Protein 9VTK (pdb70)

Solvent-accessible surface area: 30873 Å² total; per-residue (Å²): 77,119,10,9,14,1,1,1,50,67,104,36,53,104,88,3,46,51,26,20,141,167,23,136,33,0,88,92,4,30,100,39,1,37,70,36,0,56,78,4,23,31,170,76,88,126,58,40,59,79,57,1,74,87,7,8,30,68,169,193,27,6,32,3,37,57,2,92,195,194,89,37,76,46,12,66,91,112,20,0,58,90,0,1,99,6,0,12,10,0,0,0,0,0,0,0,29,13,4,34,115,84,81,95,1,0,21,12,0,0,3,8,0,5,8,0,0,35,0,0,48,87,16,103,42,22,122,92,66,102,57,12,0,0,6,0,0,34,38,30,0,15,4,0,0,34,6,0,0,0,5,0,0,2,0,3,1,2,0,42,37,25,10,116,129,65,14,64,3,2,30,6,32,65,78,109,66,46,104,9,70,52,88,3,0,20,94,0,0,93,24,0,6,93,0,0,18,60,15,3,74,45,143,32,30,48,0,7,16,0,3,1,0,0,0,1,0,0,10,0,7,91,59,74,133,84,13,64,112,27,4,46,75,6,14,78,103,71,36,159,49,0,2,0,3,29,56,10,11,95,94,4,122,101,98,23,24,2,16,35,15,0,0,27,75,0,35,70,2,0,29,7,2,0,1,2,0,0,1,1,5,60,56,42,94,131,88,85,6,3,56,125,35,31,29,0,0,28,0,11,12,14,6,15,28,5,13,0,23,30,72,0,9,0,2,10,3,2,0,62,22,112,41,138,51,42,33,43,3,11,8,8,0,5,14,1,2,103,68,12,128,37,124,117,6,24,61,32,0,17,23,4,0,96,16,2,65,166,81,52,86,34,113,18,6,114,8,61,130,40,76,50,144,34,31,8,15,28,25,0,2,18,1,2,8,6,54,71,24,199,120,31,150,44,27,41,2,8,69,1,66,34,2,2,0,3,0,6,4,7,67,5,163,86,78,60,73,42,10,2,14,0,2,2,5,0,5,2,48,24,79,31,2,4,0,11,0,0,3,0,0,0,1,2,19,12,39,8,2,0,0,1,0,0,61,17,102,91,162,52,68,58,1,1,0,0,13,10,0,0,0,0,2,0,0,0,0,0,9,18,5,0,1,11,112,24,70,57,58,49,6,4,6,45,68,8,129,61,48,9,35,15,4,50,67,98,66,161,16,41,0,95,52,4,3,1,3,1,2,50,4,61,1,73,55,16,93,105,8,41,0,61,0,17,1,10,3,0,0,0,14,31,52,44,122,20,8,0,3,0,0,2,0,16,0,79,2,140,40,115,146,23,54,0,0,0,0,0,0,2,3,2,63,34,24,72,5,31,12,78,64,192,139,34,165,31,64,81,61,98,136,37,6,59,115,9,76,168,56,154,53,84,116,66,130,32,7,14,12,0,0,15,17,46,11,154,100,11,54,7,15,180,94,20,80,85,39,13,51,0,29,1,17,1,70,87,22,75,126,93,31,4,4,2,15,0,14,1,0,45,68,3,58,1,33,0,0,39,1,30,2,13,52,0,43,2,8,26,168,55,4,26,169,69,62,4,14,0,0,1,2,38,7,114,28,64,0,53,39,18,0,3,2,0,0,0,4,20,18,14,78,83,28,164,22,68,8,0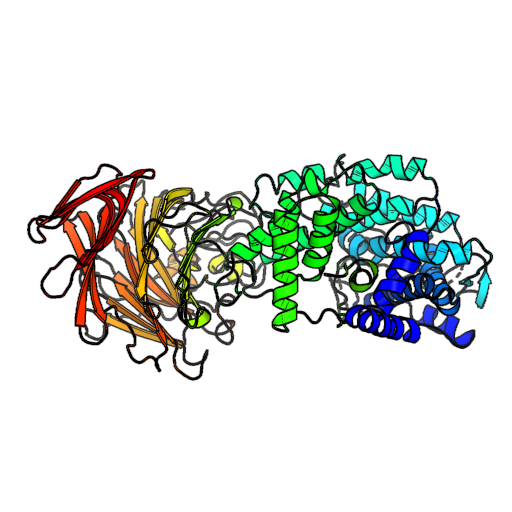,6,116,104,5,45,17,14,67,62,101,151,63,3,28,0,0,56,0,15,0,27,27,111,67,100,61,24,33,8,19,0,0,4,4,42,104,43,104,38,80,5,129,27,178,97,44,54,0,40,0,32,0,18,0,0,0,0,7,3,29,87,80,18,100,17,66,27,0,1,0,2,45,0,62,34,1,70,11,68,131,46,80,11,133,29,82,175,121,59,4,27,54,100,196,109

Foldseek 3Di:
DQFDAQLDHLVCQVVLVVCCVVDVLLVLQVVVLVVLLVVQFDDDLVVLLVLVVLAQFDPVQTAHQAFECVADPRTVPRNLVSLQSQLSSLLSLLVVCSNPVDCSSLQSNVQSLLSHLVRQVVWDFQPPLAQQAGGSHRRHNLLCLQRPLLRSLSSCRSNVVVQVVPAFYQRSNVRDTDHRDLVSLLVSLVRLLVSLQRHAAAPDCSQLSNVSSNLSSLVSHPDVVSSVVSVCCQDPDHHRHHDHPVRVLVQLVDQLEFNQADPAVRVVSLQSSLVVLLSCCVNPVPVLVCVVRVSSLSNLVSQVLQADPLRFHADFFAHAGHDQRPLVSLQSQCSSCVSNVPVVSVCQSLQCVVVCVVVVVDSLSDQDDDDSDSGHDDSSCSSSPGDDSCHDDHAQWHAHFSFLKIKGKQAFPPPRQAAIWMKMWWHFFDHRGAQAFGFMWIDHGNFTWFGQQAADDPQDQLRQAANRFHQRGQFKDKQQFQAAQDHFLRRGFHTKAWPAWAPDPPDDGLDSFKIKTKIKGWSCPGPPFIKIKIWMKMWGAPHSRATWMKIWMFMATPDPWIKMKGKIWTDADDKAKDWPRHGADWAFDLCPSCPLVPDDDDGSHDYSPRNCNQWAPKTKHDFFQTKMKMWGWHCPPDVFIKIKIKTWAGHLRWIKIKTFHQQHSSGDPPRNHPTIIMMMTMHTHGQHQPHGMIMMTMDTVVDPVGHFWDHKYFDQDPNGTFFIWTWGADPNFIKIKTWGADDDQQDWDADPVQRKIFGGGTKIWIAGPVNHTAKIWDRAHAWMDGHPDIDGADPVRIHIDGD

Nearest PDB structures (foldseek):
  8bdd-assembly1_A  TM=7.274E-01  e=4.674E-25  Bacteroides ovatus
  8uzl-assembly2_B  TM=2.406E-01  e=2.561E+00  synthetic construct
  5fp2-assembly1_A  TM=1.639E-01  e=7.142E+00  Pseudomonas aeruginosa PAO1
  3rfz-assembly3_E-2  TM=1.055E-01  e=8.330E+00  Escherichia coli

B-factor: mean 28.44, std 12.19, range [5.6, 93.35]

Structure (mmCIF, N/CA/C/O backbone):
data_9VTK
#
_entry.id   9VTK
#
_cell.length_a   48.997
_cell.length_b   126.039
_cell.length_c   69.737
_cell.angle_alpha   90.000
_cell.angle_beta   97.960
_cell.angle_gamma   90.000
#
_symmetry.space_group_name_H-M   'P 1 21 1'
#
loop_
_entity.id
_entity.type
_entity.pdbx_description
1 polymer Uly1040
2 non-polymer GLYCEROL
3 non-polymer 'FE (III) ION'
4 non-polymer 'CALCIUM ION'
5 non-polymer 'MANGANESE (II) ION'
6 non-polymer 'MAGNESIUM ION'
7 water water
#
loop_
_atom_site.group_PDB
_atom_site.id
_atom_site.type_symbol
_atom_site.label_atom_id
_atom_site.label_alt_id
_atom_site.label_comp_id
_atom_site.label_asym_id
_atom_site.label_entity_id
_atom_site.label_seq_id
_atom_site.pdbx_PDB_ins_code
_atom_site.Cartn_x
_atom_site.Cartn_y
_atom_site.Cartn_z
_atom_site.occupancy
_atom_site.B_iso_or_equiv
_atom_site.auth_seq_id
_atom_site.auth_comp_id
_atom_site.auth_asym_id
_atom_site.auth_atom_id
_atom_site.pdbx_PDB_model_num
ATOM 1 N N . VAL A 1 26 ? 7.45430 -36.53915 -1.11817 1.000 55.90030 26 VAL A N 1
ATOM 2 C CA . VAL A 1 26 ? 6.90743 -35.69402 -0.00717 1.000 56.37389 26 VAL A CA 1
ATOM 3 C C . VAL A 1 26 ? 5.37134 -35.82275 0.04505 1.000 59.96563 26 VAL A C 1
ATOM 4 O O . VAL A 1 26 ? 4.69330 -35.51691 -0.94399 1.000 56.79232 26 VAL A O 1
ATOM 17 N N . VAL A 1 27 ? 4.82175 -36.27489 1.18260 1.000 52.88585 27 VAL A N 1
ATOM 18 C CA . VAL A 1 27 ? 3.38113 -36.18557 1.39354 1.000 41.87575 27 VAL A CA 1
ATOM 19 C C . VAL A 1 27 ? 3.00540 -34.73088 1.64830 1.000 35.14019 27 VAL A C 1
ATOM 20 O O . VAL A 1 27 ? 3.74975 -33.98239 2.29367 1.000 36.24056 27 VAL A O 1
ATOM 33 N N . ARG A 1 28 ? 1.84763 -34.31903 1.14139 1.000 36.73836 28 ARG A N 1
ATOM 34 C CA . ARG A 1 28 ? 1.45060 -32.92555 1.25791 1.000 21.91136 28 ARG A CA 1
ATOM 35 C C . ARG A 1 28 ? -0.00124 -32.82394 1.69203 1.000 28.86531 28 ARG A C 1
ATOM 36 O O . ARG A 1 28 ? -0.83787 -33.64560 1.30331 1.000 32.66996 28 ARG A O 1
ATOM 57 N N . PRO A 1 29 ? -0.33275 -31.80424 2.49858 1.000 23.41926 29 PRO A N 1
ATOM 58 C CA . PRO A 1 29 ? 0.51030 -30.67668 2.90259 1.000 20.75930 29 PRO A CA 1
ATOM 59 C C . PRO A 1 29 ? 1.54167 -31.12459 3.88594 1.000 20.41408 29 PRO A C 1
ATOM 60 O O . PRO A 1 29 ? 1.38993 -32.13002 4.56971 1.000 22.37859 29 PRO A O 1
ATOM 71 N N . SER A 1 30 ? 2.62471 -30.37254 3.93371 1.000 23.17889 30 SER A N 1
ATOM 72 C CA . SER A 1 30 ? 3.71537 -30.62586 4.85959 1.000 24.40416 30 SER A CA 1
ATOM 73 C C . SER A 1 30 ? 4.21155 -29.37737 5.57392 1.000 23.62700 30 SER A C 1
ATOM 74 O O . SER A 1 30 ? 4.81702 -29.50310 6.64462 1.000 29.62486 30 SER A O 1
ATOM 82 N N . ILE A 1 31 ? 3.99940 -28.18393 5.02128 1.000 19.53272 31 ILE A N 1
ATOM 83 C CA . ILE A 1 31 ? 4.68818 -27.00223 5.51413 1.000 17.82086 31 ILE A CA 1
ATOM 84 C C . ILE A 1 31 ? 4.02147 -26.48655 6.78565 1.000 20.74702 31 ILE A C 1
ATOM 85 O O . ILE A 1 31 ? 4.64716 -26.47854 7.84134 1.000 22.72556 31 ILE A O 1
ATOM 101 N N . TRP A 1 32 ? 2.78823 -25.99874 6.68749 1.000 17.58407 32 TRP A N 1
ATOM 102 C CA . TRP A 1 32 ? 2.11636 -25.49389 7.89105 1.000 18.33117 32 TRP A CA 1
ATOM 103 C C . TRP A 1 32 ? 1.50218 -26.62058 8.71353 1.000 21.60739 32 TRP A C 1
ATOM 104 O O . TRP A 1 32 ? 1.52927 -26.57598 9.94684 1.000 23.09212 32 TRP A O 1
ATOM 125 N N . VAL A 1 33 ? 0.95482 -27.63200 8.04361 1.000 18.54556 33 VAL A N 1
ATOM 126 C CA . VAL A 1 33 ? 0.25428 -28.73870 8.67193 1.000 19.82916 33 VAL A CA 1
ATOM 127 C C . VAL A 1 33 ? 0.50669 -29.98968 7.84206 1.000 20.41817 33 VAL A C 1
ATOM 128 O O . VAL A 1 33 ? 0.99750 -29.92799 6.70644 1.000 23.79010 33 VAL A O 1
ATOM 141 N N . THR A 1 34 ? 0.19672 -31.13177 8.43025 1.000 22.91413 34 THR A N 1
ATOM 142 C CA . THR A 1 34 ? 0.21646 -32.42947 7.77601 1.000 29.69161 34 THR A CA 1
ATOM 143 C C . THR A 1 34 ? -1.16607 -33.08025 7.81168 1.000 29.14092 34 THR A C 1
ATOM 144 O O . THR A 1 34 ? -2.02625 -32.70101 8.62563 1.000 22.92813 34 THR A O 1
ATOM 155 N N . PRO A 1 35 ? -1.40568 -34.09118 6.95494 1.000 26.56740 35 PRO A N 1
ATOM 156 C CA . PRO A 1 35 ? -2.70830 -34.77431 6.97771 1.000 25.58519 35 PRO A CA 1
ATOM 157 C C . PRO A 1 35 ? -3.03666 -35.40196 8.32894 1.000 23.23575 35 PRO A C 1
ATOM 158 O O . PRO A 1 35 ? -4.21276 -35.44700 8.71757 1.000 30.48869 35 PRO A O 1
ATOM 169 N N . SER A 1 36 ? -2.02795 -35.89223 9.03742 1.000 26.47180 36 SER A N 1
ATOM 170 C CA . SER A 1 36 ? -2.23168 -36.58407 10.30192 1.000 36.30864 36 SER A CA 1
ATOM 171 C C . SER A 1 36 ? -2.65265 -35.64747 11.42928 1.000 35.61790 36 SER A C 1
ATOM 172 O O . SER A 1 36 ? -3.11649 -36.11520 12.47670 1.000 33.18936 36 SER A O 1
ATOM 180 N N . GLU A 1 37 ? -2.48967 -34.34464 11.24466 1.000 27.49248 37 GLU A N 1
ATOM 181 C CA . GLU A 1 37 ? -2.82398 -33.33041 12.23292 1.000 26.12544 37 GLU A CA 1
ATOM 182 C C . GLU A 1 37 ? -4.25150 -32.84341 12.08115 1.000 29.61678 37 GLU A C 1
ATOM 183 O O . GLU A 1 37 ? -4.74478 -32.10405 12.93852 1.000 30.25566 37 GLU A O 1
ATOM 195 N N . ARG A 1 38 ? -4.90620 -33.23337 10.99058 1.000 27.42512 38 ARG A N 1
ATOM 196 C CA . ARG A 1 38 ? -6.16989 -32.62204 10.60281 1.000 29.85942 38 ARG A CA 1
ATOM 197 C C . ARG A 1 38 ? -7.25873 -32.88666 11.63354 1.000 28.32839 38 ARG A C 1
ATOM 198 O O . ARG A 1 38 ? -8.01147 -31.97691 12.00898 1.000 28.13834 38 ARG A O 1
ATOM 219 N N . GLN A 1 39 ? -7.37657 -34.13423 12.08598 1.000 30.74455 39 GLN A N 1
ATOM 220 C CA . GLN A 1 39 ? -8.43934 -34.45981 13.03353 1.000 31.26310 39 GLN A CA 1
ATOM 221 C C . GLN A 1 39 ? -8.22347 -33.75076 14.36106 1.000 27.38849 39 GLN A C 1
ATOM 222 O O . GLN A 1 39 ? -9.19731 -33.34096 15.01240 1.000 34.10126 39 GLN A O 1
ATOM 236 N N . THR A 1 40 ? -6.95529 -33.62078 14.77935 1.000 27.98464 40 THR A N 1
ATOM 237 C CA . THR A 1 40 ? -6.59391 -32.83423 15.96203 1.000 27.99431 40 THR A CA 1
ATOM 238 C C . THR A 1 40 ? -7.10607 -31.40733 15.85943 1.000 30.75518 40 THR A C 1
ATOM 239 O O . THR A 1 40 ? -7.65805 -30.85920 16.82136 1.000 23.93890 40 THR A O 1
ATOM 250 N N . ILE A 1 41 ? -6.88387 -30.77251 14.70285 1.000 24.91014 41 ILE A N 1
ATOM 251 C CA . ILE A 1 41 ? -7.40286 -29.42912 14.47098 1.000 24.03091 41 ILE A CA 1
ATOM 252 C C . ILE A 1 41 ? -8.92260 -29.44983 14.43783 1.000 25.42908 41 ILE A C 1
ATOM 253 O O . ILE A 1 41 ? -9.58060 -28.57837 15.03015 1.000 27.34562 41 ILE A O 1
ATOM 269 N N . LEU A 1 42 ? -9.50807 -30.43582 13.73983 1.000 23.33195 42 LEU A N 1
ATOM 270 C CA . LEU A 1 42 ? -10.96051 -30.54014 13.71411 1.000 21.84604 42 LEU A CA 1
ATOM 271 C C . LEU A 1 42 ? -11.50431 -30.68858 15.13395 1.000 27.11444 42 LEU A C 1
ATOM 272 O O . LEU A 1 42 ? -12.51283 -30.06788 15.48269 1.000 26.15965 42 LEU A O 1
ATOM 288 N N . ASN A 1 43 ? -10.80526 -31.45606 15.97810 1.000 30.27439 43 ASN A N 1
ATOM 289 C CA . ASN A 1 43 ? -11.27062 -31.69101 17.34469 1.000 27.05687 43 ASN A CA 1
ATOM 290 C C . ASN A 1 43 ? -11.20095 -30.41417 18.17513 1.000 30.46429 43 ASN A C 1
ATOM 291 O O . ASN A 1 43 ? -12.09796 -30.13947 18.98719 1.000 26.17234 43 ASN A O 1
ATOM 302 N N . LYS A 1 44 ? -10.13837 -29.62624 17.98089 1.000 28.70456 44 LYS A N 1
ATOM 303 C CA . LYS A 1 44 ? -10.00855 -28.33105 18.64326 1.000 27.02517 44 LYS A CA 1
ATOM 304 C C . LYS A 1 44 ? -11.16425 -27.39872 18.28428 1.000 25.86139 44 LYS A C 1
ATOM 305 O O . LYS A 1 44 ? -11.64417 -26.64185 19.13558 1.000 25.65996 44 LYS A O 1
ATOM 324 N N . ILE A 1 45 ? -11.61979 -27.43068 17.02908 1.000 23.59523 45 ILE A N 1
ATOM 325 C CA . ILE A 1 45 ? -12.77152 -26.63216 16.62805 1.000 31.05875 45 ILE A CA 1
ATOM 326 C C . ILE A 1 45 ? -14.03567 -27.13194 17.33548 1.000 30.40038 45 ILE A C 1
ATOM 327 O O . ILE A 1 45 ? -14.86136 -26.33683 17.81106 1.000 27.64646 45 ILE A O 1
ATOM 343 N N . GLU A 1 46 ? -14.19030 -28.45103 17.44685 1.000 30.17319 46 GLU A N 1
ATOM 344 C CA . GLU A 1 46 ? -15.35272 -28.98380 18.14951 1.000 29.09529 46 GLU A CA 1
ATOM 345 C C . GLU A 1 46 ? -15.39432 -28.52578 19.59790 1.000 24.36665 46 GLU A C 1
ATOM 346 O O . GLU A 1 46 ? -16.46505 -28.15015 20.11265 1.000 29.59911 46 GLU A O 1
ATOM 358 N N . ARG A 1 47 ? -14.25693 -28.57430 20.27309 1.000 26.23077 47 ARG A N 1
ATOM 359 C CA . ARG A 1 47 ? -14.17374 -28.41521 21.71792 1.000 32.70448 47 ARG A CA 1
ATOM 360 C C . ARG A 1 47 ? -13.91647 -26.99038 22.17942 1.000 29.41100 47 ARG A C 1
ATOM 361 O O . ARG A 1 47 ? -13.90648 -26.75817 23.38235 1.000 28.70664 47 ARG A O 1
ATOM 382 N N . ASN A 1 48 ? -13.73881 -26.01940 21.27838 1.000 27.98929 48 ASN A N 1
ATOM 383 C CA . ASN A 1 48 ? -13.35502 -24.67717 21.71259 1.000 31.01721 48 ASN A CA 1
ATOM 384 C C . ASN A 1 48 ? -14.12669 -23.64214 20.92202 1.000 28.69770 48 ASN A C 1
ATOM 385 O O . ASN A 1 48 ? -14.00249 -23.59209 19.69831 1.000 27.55338 48 ASN A O 1
ATOM 396 N N . GLU A 1 49 ? -14.84215 -22.76077 21.62439 1.000 25.68836 49 GLU A N 1
ATOM 397 C CA . GLU A 1 49 ? -15.59951 -21.73509 20.92511 1.000 29.98679 49 GLU A CA 1
ATOM 398 C C . GLU A 1 49 ? -14.68777 -20.83239 20.09815 1.000 22.97300 49 GLU A C 1
ATOM 399 O O . GLU A 1 49 ? -15.04059 -20.46043 18.98145 1.000 21.01096 49 GLU A O 1
ATOM 411 N N . TRP A 1 50 ? -13.52411 -20.44905 20.64226 1.000 24.61940 50 TRP A N 1
ATOM 412 C CA . TRP A 1 50 ? -12.64990 -19.51126 19.93020 1.000 29.76077 50 TRP A CA 1
ATOM 413 C C . TRP A 1 50 ? -12.21381 -20.08532 18.58524 1.000 20.88341 50 TRP A C 1
ATOM 414 O O . TRP A 1 50 ? -12.13826 -19.35476 17.58294 1.000 19.72825 50 TRP A O 1
ATOM 435 N N . ALA A 1 51 ? -12.01904 -21.39789 18.52229 1.000 23.96803 51 ALA A N 1
ATOM 436 C CA . ALA A 1 51 ? -11.52152 -22.02123 17.30535 1.000 17.66574 51 ALA A CA 1
ATOM 437 C C . ALA A 1 51 ? -12.61079 -22.12756 16.24959 1.000 22.91700 51 ALA A C 1
ATOM 438 O O . ALA A 1 51 ? -12.35590 -21.89377 15.07243 1.000 21.50432 51 ALA A O 1
ATOM 445 N N . GLU A 1 52 ? -13.83899 -22.41719 16.67029 1.000 23.48758 52 GLU A N 1
ATOM 446 C CA . GLU A 1 52 ? -14.96180 -22.41558 15.74670 1.000 23.02123 52 GLU A CA 1
ATOM 447 C C . GLU A 1 52 ? -15.20739 -21.02665 15.17409 1.000 17.31345 52 GLU A C 1
ATOM 448 O O . GLU A 1 52 ? -15.55806 -20.88504 13.99771 1.000 22.30973 52 GLU A O 1
ATOM 460 N N . LYS A 1 53 ? -15.04980 -19.98768 15.98461 1.000 15.85724 53 LYS A N 1
ATOM 461 C CA . LYS A 1 53 ? -15.27091 -18.63491 15.49584 1.000 17.27314 53 LYS A CA 1
ATOM 462 C C . LYS A 1 53 ? -14.20222 -18.22009 14.48411 1.000 25.46462 53 LYS A C 1
ATOM 463 O O . LYS A 1 53 ? -14.50634 -17.49723 13.52521 1.000 17.49074 53 LYS A O 1
ATOM 482 N N . LEU A 1 54 ? -12.93804 -18.59601 14.72741 1.000 18.97349 54 LEU A N 1
ATOM 483 C CA . LEU A 1 54 ? -11.89261 -18.35014 13.71847 1.000 17.71586 54 LEU A CA 1
ATOM 484 C C . LEU A 1 54 ? -12.18214 -19.11233 12.42950 1.000 19.59978 54 LEU A C 1
ATOM 485 O O . LEU A 1 54 ? -12.05333 -18.56636 11.31930 1.000 18.78831 54 LEU A O 1
ATOM 501 N N . PHE A 1 55 ? -12.51088 -20.40106 12.56162 1.000 20.12333 55 PHE A N 1
ATOM 502 C CA . PHE A 1 55 ? -12.85613 -21.21584 11.40737 1.000 20.11456 55 PHE A CA 1
ATOM 503 C C . PHE A 1 55 ? -13.98877 -20.58626 10.61364 1.000 28.26189 55 PHE A C 1
ATOM 504 O O . PHE A 1 55 ? -13.95719 -20.57171 9.38576 1.000 20.39615 55 PHE A O 1
ATOM 521 N N . LEU A 1 56 ? -15.02184 -20.08443 11.29266 1.000 21.01684 56 LEU A N 1
ATOM 522 C CA . LEU A 1 56 ? -16.15110 -19.55751 10.54652 1.000 24.54578 56 LEU A CA 1
ATOM 523 C C . LEU A 1 56 ? -15.77880 -18.25932 9.84025 1.000 24.65822 56 LEU A C 1
ATOM 524 O O . LEU A 1 56 ? -16.22385 -18.02572 8.70889 1.000 23.39639 56 LEU A O 1
ATOM 540 N N . SER A 1 57 ? -14.95649 -17.40531 10.48346 1.000 22.86922 57 SER A N 1
ATOM 541 C CA . SER A 1 57 ? -14.54786 -16.15654 9.83420 1.000 21.96189 57 SER A CA 1
ATOM 542 C C . SER A 1 57 ? -13.64288 -16.43390 8.63764 1.000 22.97456 57 SER A C 1
ATOM 543 O O . SER A 1 57 ? -13.80827 -15.81997 7.56634 1.000 21.32538 57 SER A O 1
ATOM 551 N N . LEU A 1 58 ? -12.66821 -17.34206 8.80703 1.000 19.48357 58 LEU A N 1
ATOM 552 C CA . LEU A 1 58 ? -11.79307 -17.71242 7.69572 1.000 23.91519 58 LEU A CA 1
ATOM 553 C C . LEU A 1 58 ? -12.60434 -18.32309 6.56130 1.000 26.02030 58 LEU A C 1
ATOM 554 O O . LEU A 1 58 ? -12.37722 -18.02071 5.38070 1.000 20.06443 58 LEU A O 1
ATOM 570 N N . GLN A 1 59 ? -13.55291 -19.19717 6.90926 1.000 22.00529 59 GLN A N 1
ATOM 571 C CA . GLN A 1 59 ? -14.40021 -19.80939 5.89402 1.000 22.61595 59 GLN A CA 1
ATOM 572 C C . GLN A 1 59 ? -15.23678 -18.76823 5.16469 1.000 21.05598 59 GLN A C 1
ATOM 573 O O . GLN A 1 59 ? -15.55990 -18.94537 3.98818 1.000 24.24974 59 GLN A O 1
ATOM 587 N N . SER A 1 60 ? -15.64965 -17.70492 5.85518 1.000 24.53040 60 SER A N 1
ATOM 588 C CA . SER A 1 60 ? -16.45526 -16.67930 5.20012 1.000 29.79196 60 SER A CA 1
ATOM 589 C C . SER A 1 60 ? -15.63796 -15.92969 4.16009 1.000 24.29547 60 SER A C 1
ATOM 590 O O . SER A 1 60 ? -16.17574 -15.51052 3.12641 1.000 23.87951 60 SER A O 1
ATOM 598 N N . ARG A 1 61 ? -14.33094 -15.81443 4.38337 1.000 23.71703 61 ARG A N 1
ATOM 599 C CA . ARG A 1 61 ? -13.45329 -15.15935 3.41833 1.000 18.96326 61 ARG A CA 1
ATOM 600 C C . ARG A 1 61 ? -13.18010 -16.06067 2.22744 1.000 15.19905 61 ARG A C 1
ATOM 601 O O . ARG A 1 61 ? -13.19103 -15.59406 1.09369 1.000 19.82042 61 ARG A O 1
ATOM 622 N N . ALA A 1 62 ? -12.97075 -17.35476 2.48333 1.000 17.90411 62 ALA A N 1
ATOM 623 C CA . ALA A 1 62 ? -12.78806 -18.32839 1.41977 1.000 16.16074 62 ALA A CA 1
ATOM 624 C C . ALA A 1 62 ? -14.03706 -18.41516 0.54818 1.000 17.68922 62 ALA A C 1
ATOM 625 O O . ALA A 1 62 ? -13.96007 -18.46977 -0.69302 1.000 19.15219 62 ALA A O 1
ATOM 632 N N . ASP A 1 63 ? -15.19856 -18.42447 1.18387 1.000 21.01659 63 ASP A N 1
ATOM 633 C CA . ASP A 1 63 ? -16.44393 -18.56559 0.44013 1.000 20.97919 63 ASP A CA 1
ATOM 634 C C . ASP A 1 63 ? -16.65134 -17.39340 -0.50362 1.000 29.24853 63 ASP A C 1
ATOM 635 O O . ASP A 1 63 ? -17.12796 -17.57023 -1.63070 1.000 31.65406 63 ASP A O 1
ATOM 644 N N . ALA A 1 64 ? -16.30731 -16.18481 -0.06001 1.000 20.30929 64 ALA A N 1
ATOM 645 C CA . ALA A 1 64 ? -16.42014 -15.03830 -0.94923 1.000 19.65019 64 ALA A CA 1
ATOM 646 C C . ALA A 1 64 ? -15.60209 -15.18627 -2.22620 1.000 28.92737 64 ALA A C 1
ATOM 647 O O . ALA A 1 64 ? -15.89508 -14.51237 -3.22462 1.000 27.34935 64 ALA A O 1
ATOM 654 N N . ALA A 1 65 ? -14.58640 -16.03686 -2.22220 1.000 21.74798 65 ALA A N 1
ATOM 655 C CA . ALA A 1 65 ? -13.72846 -16.20098 -3.38250 1.000 26.10063 65 ALA A CA 1
ATOM 656 C C . ALA A 1 65 ? -14.13841 -17.37144 -4.25313 1.000 23.75544 65 ALA A C 1
ATOM 657 O O . ALA A 1 65 ? -13.73858 -17.42118 -5.41681 1.000 23.68115 65 ALA A O 1
ATOM 664 N N . THR A 1 66 ? -14.92387 -18.30762 -3.72582 1.000 22.60910 66 THR A N 1
ATOM 665 C CA . THR A 1 66 ? -15.30955 -19.44392 -4.54016 1.000 28.53897 66 THR A CA 1
ATOM 666 C C . THR A 1 66 ? -16.29622 -19.01692 -5.62182 1.000 28.23367 66 THR A C 1
ATOM 667 O O . THR A 1 66 ? -16.83599 -17.90521 -5.61651 1.000 25.67629 66 THR A O 1
ATOM 678 N N . SER A 1 67 ? -16.52757 -19.93222 -6.56161 1.000 23.65336 67 SER A N 1
ATOM 679 C CA . SER A 1 67 ? -17.34241 -19.66374 -7.73500 1.000 22.82976 67 SER A CA 1
ATOM 680 C C . SER A 1 67 ? -18.39951 -20.74250 -7.89887 1.000 31.02287 67 SER A C 1
ATOM 681 O O . SER A 1 67 ? -18.12684 -21.93365 -7.70449 1.000 34.60464 67 SER A O 1
ATOM 689 N N . LEU A 1 68 ? -19.61557 -20.30814 -8.24296 1.000 36.12862 68 LEU A N 1
ATOM 690 C CA . LEU A 1 68 ? -20.73987 -21.21345 -8.41911 1.000 37.95386 68 LEU A CA 1
ATOM 691 C C . LEU A 1 68 ? -20.77742 -21.79817 -9.82022 1.000 39.23883 68 LEU A C 1
ATOM 692 O O . LEU A 1 68 ? -21.14052 -22.96582 -9.99474 1.000 45.88286 68 LEU A O 1
ATOM 708 N N . THR A 1 69 ? -20.40487 -21.00127 -10.82085 1.000 38.06705 69 THR A N 1
ATOM 709 C CA . THR A 1 69 ? -20.45453 -21.40478 -12.21453 1.000 39.75590 69 THR A CA 1
ATOM 710 C C . THR A 1 69 ? -19.07705 -21.29348 -12.85777 1.000 36.27077 69 THR A C 1
ATOM 711 O O . THR A 1 69 ? -18.14260 -20.69302 -12.32448 1.000 29.29820 69 THR A O 1
ATOM 722 N N . PHE A 1 70 ? -18.97402 -21.88188 -14.04210 1.000 37.91823 70 PHE A N 1
ATOM 723 C CA . PHE A 1 70 ? -17.71132 -21.86823 -14.76998 1.000 30.73809 70 PHE A CA 1
ATOM 724 C C . PHE A 1 70 ? -17.34279 -20.46530 -15.24399 1.000 33.91885 70 PHE A C 1
ATOM 725 O O . PHE A 1 70 ? -16.15206 -20.12958 -15.30928 1.000 35.07202 70 PHE A O 1
ATOM 742 N N . GLU A 1 71 ? -18.33371 -19.63345 -15.59335 1.000 36.95352 71 GLU A N 1
ATOM 743 C CA . GLU A 1 71 ? -18.01650 -18.25539 -15.94573 1.000 35.84568 71 GLU A CA 1
ATOM 744 C C . GLU A 1 71 ? -17.50862 -17.46677 -14.74089 1.000 33.75177 71 GLU A C 1
ATOM 745 O O . GLU A 1 71 ? -16.68106 -16.55789 -14.89561 1.000 31.35292 71 GLU A O 1
ATOM 757 N N . GLU A 1 72 ? -18.02842 -17.74767 -13.54929 1.000 33.03714 72 GLU A N 1
ATOM 758 C CA . GLU A 1 72 ? -17.53746 -17.02576 -12.37649 1.000 41.26312 72 GLU A CA 1
ATOM 759 C C . GLU A 1 72 ? -16.10820 -17.43647 -12.05268 1.000 25.56576 72 GLU A C 1
ATOM 760 O O . GLU A 1 72 ? -15.29831 -16.59208 -11.64587 1.000 27.72253 72 GLU A O 1
ATOM 772 N N . ARG A 1 73 ? -15.76767 -18.71920 -12.26665 1.000 28.67420 73 ARG A N 1
ATOM 773 C CA . ARG A 1 73 ? -14.38721 -19.17859 -12.09634 1.000 24.09888 73 ARG A CA 1
ATOM 774 C C . ARG A 1 73 ? -13.39486 -18.35774 -12.90789 1.000 24.76709 73 ARG A C 1
ATOM 775 O O . ARG A 1 73 ? -12.27335 -18.09487 -12.44989 1.000 24.48962 73 ARG A O 1
ATOM 796 N N . ARG A 1 74 ? -13.73353 -18.06222 -14.17364 1.000 23.90160 74 ARG A N 1
ATOM 797 C CA . ARG A 1 74 ? -12.83698 -17.26014 -15.00454 1.000 28.57088 74 ARG A CA 1
ATOM 798 C C . ARG A 1 74 ? -12.84957 -15.80039 -14.54882 1.000 27.19828 74 ARG A C 1
ATOM 799 O O . ARG A 1 74 ? -11.82086 -15.11884 -14.60042 1.000 21.57610 74 ARG A O 1
ATOM 820 N N . GLU A 1 75 ? -13.99242 -15.32868 -14.05284 1.000 30.75157 75 GLU A N 1
ATOM 821 C CA . GLU A 1 75 ? -14.10871 -13.94852 -13.59952 1.000 27.51794 75 GLU A CA 1
ATOM 822 C C . GLU A 1 75 ? -13.09148 -13.64049 -12.51040 1.000 26.56262 75 GLU A C 1
ATOM 823 O O . GLU A 1 75 ? -12.46433 -12.57008 -12.52298 1.000 25.49242 75 GLU A O 1
ATOM 835 N N . LYS A 1 76 ? -12.92390 -14.56430 -11.55345 1.000 29.68169 76 LYS A N 1
ATOM 836 C CA . LYS A 1 76 ? -11.98755 -14.33973 -10.45355 1.000 28.54307 76 LYS A CA 1
ATOM 837 C C . LYS A 1 76 ? -10.56517 -14.14902 -10.96570 1.000 27.25586 76 LYS A C 1
ATOM 838 O O . LYS A 1 76 ? -9.79520 -13.37345 -10.39677 1.000 25.67090 76 LYS A O 1
ATOM 857 N N . LEU A 1 77 ? -10.19955 -14.86292 -12.03468 1.000 20.44194 77 LEU A N 1
ATOM 858 C CA . LEU A 1 77 ? -8.86820 -14.73325 -12.61154 1.000 20.15273 77 LEU A CA 1
ATOM 859 C C . LEU A 1 77 ? -8.72038 -13.44559 -13.40171 1.000 24.42742 77 LEU A C 1
ATOM 860 O O . LEU A 1 77 ? -7.64330 -12.86094 -13.41427 1.000 23.91952 77 LEU A O 1
ATOM 876 N N . LEU A 1 78 ? -9.78163 -12.97427 -14.04934 1.000 25.65715 78 LEU A N 1
ATOM 877 C CA . LEU A 1 78 ? -9.71970 -11.69105 -14.74479 1.000 23.37099 78 LEU A CA 1
ATOM 878 C C . LEU A 1 78 ? -9.73810 -10.52254 -13.77250 1.000 27.01445 78 LEU A C 1
ATOM 879 O O . LEU A 1 78 ? -9.51490 -9.38201 -14.19328 1.000 27.74920 78 LEU A O 1
ATOM 895 N N . ASP A 1 79 ? -10.02040 -10.78205 -12.49336 1.000 20.14935 79 ASP A N 1
ATOM 896 C CA . ASP A 1 79 ? -9.81718 -9.78648 -11.44712 1.000 29.73369 79 ASP A CA 1
ATOM 897 C C . ASP A 1 79 ? -8.33407 -9.56015 -11.11849 1.000 22.17984 79 ASP A C 1
ATOM 898 O O . ASP A 1 79 ? -8.00138 -8.54400 -10.49748 1.000 22.03203 79 ASP A O 1
ATOM 907 N N . LEU A 1 80 ? -7.45504 -10.50138 -11.46814 1.000 18.81092 80 LEU A N 1
ATOM 908 C CA . LEU A 1 80 ? -6.02010 -10.35496 -11.23886 1.000 17.08777 80 LEU A CA 1
ATOM 909 C C . LEU A 1 80 ? -5.43543 -9.35986 -12.23560 1.000 24.15970 80 LEU A C 1
ATOM 910 O O . LEU A 1 80 ? -6.04817 -9.07585 -13.26532 1.000 22.36644 80 LEU A O 1
ATOM 926 N N . PRO A 1 81 ? -4.24110 -8.80577 -11.94925 1.000 20.87706 81 PRO A N 1
ATOM 927 C CA . PRO A 1 81 ? -3.61279 -7.83301 -12.88137 1.000 24.00146 81 PRO A CA 1
ATOM 928 C C . PRO A 1 81 ? -2.91689 -8.49309 -14.07089 1.000 28.05016 81 PRO A C 1
ATOM 929 O O . PRO A 1 81 ? -1.65778 -8.46592 -14.25930 1.000 21.59173 81 PRO A O 1
ATOM 940 N N . LEU A 1 82 ? -3.74765 -9.10800 -14.91690 1.000 24.53612 82 LEU A N 1
ATOM 941 C CA . LEU A 1 82 ? -3.25095 -9.83712 -16.07061 1.000 23.49486 82 LEU A CA 1
ATOM 942 C C . LEU A 1 82 ? -2.67616 -8.89231 -17.11973 1.000 31.49589 82 LEU A C 1
ATOM 943 O O . LEU A 1 82 ? -3.16841 -7.77750 -17.31377 1.000 27.00711 82 LEU A O 1
ATOM 959 N N . VAL A 1 83 ? -1.62694 -9.35805 -17.79723 1.000 30.52722 83 VAL A N 1
ATOM 960 C CA . VAL A 1 83 ? -1.08494 -8.71525 -18.99929 1.000 29.19718 83 VAL A CA 1
ATOM 961 C C . VAL A 1 83 ? -1.18896 -9.72095 -20.14054 1.000 31.50830 83 VAL A C 1
ATOM 962 O O . VAL A 1 83 ? -0.56832 -10.78917 -20.08984 1.000 29.10735 83 VAL A O 1
ATOM 975 N N . TRP A 1 84 ? -1.93468 -9.36544 -21.17794 1.000 30.86477 84 TRP A N 1
ATOM 976 C CA . TRP A 1 84 ? -2.25867 -10.29947 -22.25029 1.000 33.62063 84 TRP A CA 1
ATOM 977 C C . TRP A 1 84 ? -1.16959 -10.44409 -23.32224 1.000 30.08098 84 TRP A C 1
ATOM 978 O O . TRP A 1 84 ? -0.21678 -9.68050 -23.35825 1.000 35.38588 84 TRP A O 1
ATOM 999 N N . GLN A 1 92 ? 1.55581 -18.35902 -24.40812 1.000 45.70091 92 GLN A N 1
ATOM 1000 C CA . GLN A 1 92 ? 0.14206 -18.00393 -24.49788 1.000 45.76760 92 GLN A CA 1
ATOM 1001 C C . GLN A 1 92 ? -0.57087 -17.62240 -23.18372 1.000 39.55106 92 GLN A C 1
ATOM 1002 O O . GLN A 1 92 ? -1.56901 -16.88851 -23.21667 1.000 29.78062 92 GLN A O 1
ATOM 1016 N N . ALA A 1 93 ? -0.10553 -18.13122 -22.04693 1.000 36.37542 93 ALA A N 1
ATOM 1017 C CA . ALA A 1 93 ? -0.64464 -17.67425 -20.76804 1.000 35.13461 93 ALA A CA 1
ATOM 1018 C C . ALA A 1 93 ? -0.31297 -16.19624 -20.56074 1.000 25.02294 93 ALA A C 1
ATOM 1019 O O . ALA A 1 93 ? 0.75106 -15.72406 -20.98241 1.000 28.79595 93 ALA A O 1
ATOM 1026 N N . PRO A 1 94 ? -1.20291 -15.43821 -19.92656 1.000 28.72307 94 PRO A N 1
ATOM 1027 C CA . PRO A 1 94 ? -0.88065 -14.04560 -19.60201 1.000 26.65236 94 PRO A CA 1
ATOM 1028 C C . PRO A 1 94 ? 0.24378 -13.99536 -18.58290 1.000 24.28869 94 PRO A C 1
ATOM 1029 O O . PRO A 1 94 ? 0.52750 -14.97221 -17.89035 1.000 21.86387 94 PRO A O 1
ATOM 1040 N N . THR A 1 95 ? 0.92520 -12.85390 -18.54011 1.000 27.55358 95 THR A N 1
ATOM 1041 C CA . THR A 1 95 ? 1.81205 -12.54624 -17.43417 1.000 25.67166 95 THR A CA 1
ATOM 1042 C C . THR A 1 95 ? 1.02132 -11.68918 -16.44463 1.000 27.19560 95 THR A C 1
ATOM 1043 O O . THR A 1 95 ? -0.17873 -11.45746 -16.62058 1.000 27.29601 95 THR A O 1
ATOM 1054 N N . LEU A 1 96 ? 1.69732 -11.24107 -15.37770 1.000 26.53748 96 LEU A N 1
ATOM 1055 C CA . LEU A 1 96 ? 1.14428 -10.27660 -14.43422 1.000 29.19877 96 LEU A CA 1
ATOM 1056 C C . LEU A 1 96 ? 1.91246 -8.95836 -14.54336 1.000 24.68371 96 LEU A C 1
ATOM 1057 O O . LEU A 1 96 ? 3.02010 -8.89873 -15.07907 1.000 27.32446 96 LEU A O 1
ATOM 1073 N N . VAL A 1 97 ? 1.27942 -7.89168 -14.06211 1.000 22.09195 97 VAL A N 1
ATOM 1074 C CA . VAL A 1 97 ? 1.92495 -6.59006 -13.97631 1.000 22.21302 97 VAL A CA 1
ATOM 1075 C C . VAL A 1 97 ? 3.23099 -6.73987 -13.21914 1.000 28.05406 97 VAL A C 1
ATOM 1076 O O . VAL A 1 97 ? 3.28182 -7.34707 -12.13837 1.000 27.38550 97 VAL A O 1
ATOM 1089 N N . THR A 1 98 ? 4.30111 -6.21175 -13.81152 1.000 25.86637 98 THR A N 1
ATOM 1090 C CA . THR A 1 98 ? 5.61750 -6.11806 -13.18462 1.000 24.88615 98 THR A CA 1
ATOM 1091 C C . THR A 1 98 ? 5.82482 -4.68910 -12.69580 1.000 21.90304 98 THR A C 1
ATOM 1092 O O . THR A 1 98 ? 5.16037 -3.75139 -13.13991 1.000 27.75961 98 THR A O 1
ATOM 1103 N N . TYR A 1 99 ? 6.73311 -4.53544 -11.74664 1.000 26.13273 99 TYR A N 1
ATOM 1104 C CA . TYR A 1 99 ? 6.88762 -3.28693 -11.00046 1.000 24.50208 99 TYR A CA 1
ATOM 1105 C C . TYR A 1 99 ? 8.32634 -2.81724 -11.17038 1.000 25.10767 99 TYR A C 1
ATOM 1106 O O . TYR A 1 99 ? 9.26348 -3.56721 -10.89156 1.000 25.31393 99 TYR A O 1
ATOM 1124 N N . THR A 1 100 ? 8.48999 -1.58500 -11.65926 1.000 30.09694 100 THR A N 1
ATOM 1125 C CA . THR A 1 100 ? 9.79215 -0.96336 -11.84400 1.000 34.59148 100 THR A CA 1
ATOM 1126 C C . THR A 1 100 ? 9.82254 0.40898 -11.17622 1.000 33.99746 100 THR A C 1
ATOM 1127 O O . THR A 1 100 ? 8.87276 1.19054 -11.29282 1.000 36.75402 100 THR A O 1
ATOM 1138 N N . LYS A 1 101 ? 10.91923 0.69326 -10.47336 1.000 36.83963 101 LYS A N 1
ATOM 1139 C CA . LYS A 1 101 ? 11.11985 1.97801 -9.79742 1.000 35.47272 101 LYS A CA 1
ATOM 1140 C C . LYS A 1 101 ? 10.03484 2.29699 -8.79554 1.000 50.59479 101 LYS A C 1
ATOM 1141 O O . LYS A 1 101 ? 10.31999 2.86170 -7.73818 1.000 57.71064 101 LYS A O 1
ATOM 1160 N N . LYS A 1 110 ? -2.47827 6.87708 -4.74943 1.000 52.03089 110 LYS A N 1
ATOM 1161 C CA . LYS A 1 110 ? -2.57123 5.95963 -5.88563 1.000 49.43981 110 LYS A CA 1
ATOM 1162 C C . LYS A 1 110 ? -1.29800 5.11554 -6.01100 1.000 44.34073 110 LYS A C 1
ATOM 1163 O O . LYS A 1 110 ? -1.12444 4.36130 -6.98002 1.000 41.14859 110 LYS A O 1
ATOM 1182 N N . LEU A 1 111 ? -0.41675 5.24118 -5.01757 1.000 41.37439 111 LEU A N 1
ATOM 1183 C CA . LEU A 1 111 ? 0.87264 4.56092 -5.00330 1.000 39.78693 111 LEU A CA 1
ATOM 1184 C C . LEU A 1 111 ? 1.01586 3.85386 -3.66663 1.000 41.18958 111 LEU A C 1
ATOM 1185 O O . LEU A 1 111 ? 0.61880 4.39919 -2.62991 1.000 51.19379 111 LEU A O 1
ATOM 1201 N N . ARG A 1 112 ? 1.55470 2.63650 -3.68245 1.000 34.51947 112 ARG A N 1
ATOM 1202 C CA . ARG A 1 112 ? 1.76097 1.90720 -2.43820 1.000 34.49049 112 ARG A CA 1
ATOM 1203 C C . ARG A 1 112 ? 3.11571 1.22654 -2.47840 1.000 30.73734 112 ARG A C 1
ATOM 1204 O O . ARG A 1 112 ? 3.42416 0.50458 -3.42990 1.000 20.15573 112 ARG A O 1
ATOM 1225 N N . TRP A 1 113 ? 3.91580 1.45369 -1.43574 1.000 29.46794 113 TRP A N 1
ATOM 1226 C CA . TRP A 1 113 ? 5.31025 1.02097 -1.42338 1.000 30.72430 113 TRP A CA 1
ATOM 1227 C C . TRP A 1 113 ? 6.05737 1.56352 -2.63668 1.000 31.78081 113 TRP A C 1
ATOM 1228 O O . TRP A 1 113 ? 7.08014 1.00833 -3.04896 1.000 29.75644 113 TRP A O 1
ATOM 1249 N N . GLY A 1 114 ? 5.56394 2.66552 -3.20050 1.000 31.99655 114 GLY A N 1
ATOM 1250 C CA . GLY A 1 114 ? 6.20518 3.30093 -4.33745 1.000 32.09527 114 GLY A CA 1
ATOM 1251 C C . GLY A 1 114 ? 5.85063 2.73097 -5.69658 1.000 34.39048 114 GLY A C 1
ATOM 1252 O O . GLY A 1 114 ? 6.53916 3.03992 -6.67687 1.000 28.73605 114 GLY A O 1
ATOM 1256 N N . TYR A 1 115 ? 4.80140 1.92203 -5.79503 1.000 27.72958 115 TYR A N 1
ATOM 1257 C CA . TYR A 1 115 ? 4.38719 1.29728 -7.04585 1.000 26.89152 115 TYR A CA 1
ATOM 1258 C C . TYR A 1 115 ? 2.88488 1.46112 -7.21447 1.000 26.88378 115 TYR A C 1
ATOM 1259 O O . TYR A 1 115 ? 2.16807 1.74450 -6.24861 1.000 28.07385 115 TYR A O 1
ATOM 1277 N N . PRO A 1 116 ? 2.36859 1.32663 -8.44755 1.000 29.52591 116 PRO A N 1
ATOM 1278 C CA . PRO A 1 116 ? 0.91960 1.48156 -8.63722 1.000 28.88587 116 PRO A CA 1
ATOM 1279 C C . PRO A 1 116 ? 0.11980 0.67138 -7.63358 1.000 26.94385 116 PRO A C 1
ATOM 1280 O O . PRO A 1 116 ? 0.24147 -0.55806 -7.56738 1.000 22.98390 116 PRO A O 1
ATOM 1291 N N . ARG A 1 117 ? -0.68691 1.37817 -6.84485 1.000 33.11070 117 ARG A N 1
ATOM 1292 C CA . ARG A 1 117 ? -1.48907 0.74359 -5.80333 1.000 32.89977 117 ARG A CA 1
ATOM 1293 C C . ARG A 1 117 ? -2.45725 -0.27136 -6.39442 1.000 31.64788 117 ARG A C 1
ATOM 1294 O O . ARG A 1 117 ? -2.80821 -1.26868 -5.75292 1.000 29.03052 117 ARG A O 1
ATOM 1315 N N . GLU A 1 118 ? -2.84539 -0.07844 -7.61202 1.000 33.97177 118 GLU A N 1
ATOM 1316 C CA . GLU A 1 118 ? -4.08667 -0.70565 -8.00342 1.000 32.33976 118 GLU A CA 1
ATOM 1317 C C . GLU A 1 118 ? -3.86198 -2.15982 -8.40259 1.000 26.26093 118 GLU A C 1
ATOM 1318 O O . GLU A 1 118 ? -4.58134 -3.04191 -7.91944 1.000 22.21096 118 GLU A O 1
ATOM 1330 N N . PRO A 1 119 ? -2.86564 -2.45946 -9.24449 1.000 20.67846 119 PRO A N 1
ATOM 1331 C CA . PRO A 1 119 ? -2.56677 -3.87083 -9.54491 1.000 18.34296 119 PRO A CA 1
ATOM 1332 C C . PRO A 1 119 ? -2.07678 -4.63914 -8.33408 1.000 23.07068 119 PRO A C 1
ATOM 1333 O O . PRO A 1 119 ? -2.32405 -5.84529 -8.21309 1.000 17.81139 119 PRO A O 1
ATOM 1344 N N . GLN A 1 120 ? -1.32363 -3.99087 -7.45472 1.000 22.54403 120 GLN A N 1
ATOM 1345 C CA . GLN A 1 120 ? -0.82536 -4.70799 -6.28537 1.000 21.53964 120 GLN A CA 1
ATOM 1346 C C . GLN A 1 120 ? -1.97193 -5.18215 -5.39330 1.000 16.74839 120 GLN A C 1
ATOM 1347 O O . GLN A 1 120 ? -1.92139 -6.28889 -4.83354 1.000 20.31443 120 GLN A O 1
ATOM 1361 N N . GLU A 1 121 ? -3.00304 -4.35273 -5.21976 1.000 21.79362 121 GLU A N 1
ATOM 1362 C CA . GLU A 1 121 ? -4.11102 -4.76838 -4.35388 1.000 26.83759 121 GLU A CA 1
ATOM 1363 C C . GLU A 1 121 ? -4.97983 -5.83672 -5.01942 1.000 25.24131 121 GLU A C 1
ATOM 1364 O O . GLU A 1 121 ? -5.49736 -6.72040 -4.32791 1.000 20.49495 121 GLU A O 1
ATOM 1376 N N . LYS A 1 122 ? -5.12966 -5.79069 -6.34771 1.000 20.84515 122 LYS A N 1
ATOM 1377 C CA . LYS A 1 122 ? -5.70088 -6.92764 -7.07002 1.000 23.30747 122 LYS A CA 1
ATOM 1378 C C . LYS A 1 122 ? -4.88709 -8.20133 -6.83060 1.000 20.67222 122 LYS A C 1
ATOM 1379 O O . LYS A 1 122 ? -5.43380 -9.25769 -6.47489 1.000 19.18787 122 LYS A O 1
ATOM 1398 N N . MET A 1 123 ? -3.56983 -8.12514 -7.05393 1.000 21.24292 123 MET A N 1
ATOM 1399 C CA . MET A 1 123 ? -2.68685 -9.25711 -6.79004 1.000 16.74532 123 MET A CA 1
ATOM 1400 C C . MET A 1 123 ? -2.84597 -9.81634 -5.37931 1.000 20.95409 123 MET A C 1
ATOM 1401 O O . MET A 1 123 ? -2.95230 -11.03380 -5.18409 1.000 20.40881 123 MET A O 1
ATOM 1415 N N . LEU A 1 124 ? -2.77906 -8.94539 -4.37683 1.000 18.12850 124 LEU A N 1
ATOM 1416 C CA . LEU A 1 124 ? -2.69658 -9.41828 -3.00111 1.000 17.34621 124 LEU A CA 1
ATOM 1417 C C . LEU A 1 124 ? -4.01944 -10.00326 -2.54662 1.000 17.33903 124 LEU A C 1
ATOM 1418 O O . LEU A 1 124 ? -4.05242 -11.00989 -1.82438 1.000 21.41455 124 LEU A O 1
ATOM 1434 N N . LYS A 1 125 ? -5.12304 -9.35721 -2.92144 1.000 17.91186 125 LYS A N 1
ATOM 1435 C CA . LYS A 1 125 ? -6.43700 -9.94393 -2.73581 1.000 21.19045 125 LYS A CA 1
ATOM 1436 C C . LYS A 1 125 ? -6.46653 -11.36402 -3.28546 1.000 16.66660 125 LYS A C 1
ATOM 1437 O O . LYS A 1 125 ? -6.94493 -12.28359 -2.60980 1.000 18.89915 125 LYS A O 1
ATOM 1456 N N . GLY A 1 126 ? -5.96797 -11.55011 -4.51617 1.000 20.10703 126 GLY A N 1
ATOM 1457 C CA . GLY A 1 126 ? -5.93894 -12.87795 -5.10931 1.000 16.08300 126 GLY A CA 1
ATOM 1458 C C . GLY A 1 126 ? -5.12631 -13.86374 -4.30190 1.000 19.50320 126 GLY A C 1
ATOM 1459 O O . GLY A 1 126 ? -5.58114 -14.97128 -3.99738 1.000 16.56766 126 GLY A O 1
ATOM 1463 N N . ILE A 1 127 ? -3.89080 -13.48409 -3.95626 1.000 18.23645 127 ILE A N 1
ATOM 1464 C CA . ILE A 1 127 ? -2.99705 -14.40649 -3.26113 1.000 18.86009 127 ILE A CA 1
ATOM 1465 C C . ILE A 1 127 ? -3.58797 -14.83364 -1.92379 1.000 14.55225 127 ILE A C 1
ATOM 1466 O O . ILE A 1 127 ? -3.54716 -16.01518 -1.54353 1.000 13.38641 127 ILE A O 1
ATOM 1482 N N . GLN A 1 128 ? -4.07376 -13.86659 -1.15315 1.000 14.35128 128 GLN A N 1
ATOM 1483 C CA . GLN A 1 128 ? -4.60634 -14.17373 0.17777 1.000 15.05496 128 GLN A CA 1
ATOM 1484 C C . GLN A 1 128 ? -5.94394 -14.92211 0.10674 1.000 17.10433 128 GLN A C 1
ATOM 1485 O O . GLN A 1 128 ? -6.18219 -15.82993 0.92268 1.000 16.70529 128 GLN A O 1
ATOM 1499 N N . ASP A 1 129 ? -6.79279 -14.61462 -0.88896 1.000 18.66706 129 ASP A N 1
ATOM 1500 C CA . ASP A 1 129 ? -7.95490 -15.45877 -1.14663 1.000 16.23129 129 ASP A CA 1
ATOM 1501 C C . ASP A 1 129 ? -7.52564 -16.90372 -1.34518 1.000 17.42162 129 ASP A C 1
ATOM 1502 O O . ASP A 1 129 ? -8.10301 -17.82203 -0.75781 1.000 14.44972 129 ASP A O 1
ATOM 1511 N N . ALA A 1 130 ? -6.47056 -17.11252 -2.14162 1.000 12.63356 130 ALA A N 1
ATOM 1512 C CA . ALA A 1 130 ? -6.01263 -18.46997 -2.43702 1.000 15.00855 130 ALA A CA 1
ATOM 1513 C C . ALA A 1 130 ? -5.45111 -19.18444 -1.20789 1.000 15.30333 130 ALA A C 1
ATOM 1514 O O . ALA A 1 130 ? -5.66055 -20.39805 -1.03770 1.000 16.73549 130 ALA A O 1
ATOM 1521 N N . VAL A 1 131 ? -4.71150 -18.48243 -0.34175 1.000 14.07164 131 VAL A N 1
ATOM 1522 C CA . VAL A 1 131 ? -4.22080 -19.13139 0.86629 1.000 14.69693 131 VAL A CA 1
ATOM 1523 C C . VAL A 1 131 ? -5.39867 -19.56332 1.74585 1.000 12.47119 131 VAL A C 1
ATOM 1524 O O . VAL A 1 131 ? -5.46700 -20.71073 2.22291 1.000 15.38723 131 VAL A O 1
ATOM 1537 N N . ASP A 1 132 ? -6.35096 -18.66139 1.95319 1.000 14.90070 132 ASP A N 1
ATOM 1538 C CA . ASP A 1 132 ? -7.52562 -18.97250 2.77882 1.000 18.32972 132 ASP A CA 1
ATOM 1539 C C . ASP A 1 132 ? -8.32349 -20.15185 2.23110 1.000 16.25313 132 ASP A C 1
ATOM 1540 O O . ASP A 1 132 ? -8.78664 -21.02074 2.98859 1.000 14.51822 132 ASP A O 1
ATOM 1549 N N . CYS A 1 133 ? -8.57425 -20.15638 0.92091 1.000 15.62293 133 CYS A N 1
ATOM 1550 C CA . CYS A 1 133 ? -9.25339 -21.30246 0.33187 1.000 17.85376 133 CYS A CA 1
ATOM 1551 C C . CYS A 1 133 ? -8.42215 -22.57293 0.45359 1.000 17.05930 133 CYS A C 1
ATOM 1552 O O . CYS A 1 133 ? -8.96624 -23.65103 0.68074 1.000 17.36068 133 CYS A O 1
ATOM 1560 N N . SER A 1 134 ? -7.10077 -22.49442 0.25018 1.000 14.48418 134 SER A N 1
ATOM 1561 C CA . SER A 1 134 ? -6.29742 -23.70530 0.37132 1.000 15.02045 134 SER A CA 1
ATOM 1562 C C . SER A 1 134 ? -6.32403 -24.27510 1.80205 1.000 20.12223 134 SER A C 1
ATOM 1563 O O . SER A 1 134 ? -6.30779 -25.50173 1.97513 1.000 15.31754 134 SER A O 1
ATOM 1571 N N . VAL A 1 135 ? -6.44299 -23.42437 2.83496 1.000 19.62896 135 VAL A N 1
ATOM 1572 C CA . VAL A 1 135 ? -6.64701 -23.92582 4.20385 1.000 18.66543 135 VAL A CA 1
ATOM 1573 C C . VAL A 1 135 ? -8.05899 -24.49650 4.37273 1.000 17.72817 135 VAL A C 1
ATOM 1574 O O . VAL A 1 135 ? -8.24653 -25.51533 5.04466 1.000 16.54261 135 VAL A O 1
ATOM 1587 N N . LEU A 1 136 ? -9.06892 -23.88479 3.74923 1.000 15.96907 136 LEU A N 1
ATOM 1588 C CA . LEU A 1 136 ? -10.41238 -24.45631 3.87859 1.000 21.19282 136 LEU A CA 1
ATOM 1589 C C . LEU A 1 136 ? -10.48277 -25.81653 3.18169 1.000 23.44465 136 LEU A C 1
ATOM 1590 O O . LEU A 1 136 ? -11.10598 -26.75230 3.68659 1.000 22.52883 136 LEU A O 1
ATOM 1606 N N . TYR A 1 137 ? -9.78356 -25.97252 2.06103 1.000 20.61930 137 TYR A N 1
ATOM 1607 C CA . TYR A 1 137 ? -9.71555 -27.28075 1.41492 1.000 19.56803 137 TYR A CA 1
ATOM 1608 C C . TYR A 1 137 ? -9.10049 -28.33500 2.32923 1.000 19.91562 137 TYR A C 1
ATOM 1609 O O . TYR A 1 137 ? -9.61763 -29.45415 2.43066 1.000 19.51187 137 TYR A O 1
ATOM 1627 N N . TYR A 1 138 ? -7.96488 -28.01449 2.97760 1.000 21.65232 138 TYR A N 1
ATOM 1628 C CA . TYR A 1 138 ? -7.35000 -28.93414 3.92909 1.000 18.30516 138 TYR A CA 1
ATOM 1629 C C . TYR A 1 138 ? -8.34912 -29.33714 4.99934 1.000 26.17292 138 TYR A C 1
ATOM 1630 O O . TYR A 1 138 ? -8.45899 -30.51269 5.36420 1.000 28.15906 138 TYR A O 1
ATOM 1648 N N . LEU A 1 139 ? -9.08155 -28.36062 5.52676 1.000 22.14998 139 LEU A N 1
ATOM 1649 C CA . LEU A 1 139 ? -9.96191 -28.64771 6.65207 1.000 25.09235 139 LEU A CA 1
ATOM 1650 C C . LEU A 1 139 ? -11.25551 -29.35564 6.22732 1.000 24.12466 139 LEU A C 1
ATOM 1651 O O . LEU A 1 139 ? -11.74581 -30.21553 6.97034 1.000 22.74370 139 LEU A O 1
ATOM 1667 N N . THR A 1 140 ? -11.84402 -28.97936 5.07787 1.000 21.84219 140 THR A N 1
ATOM 1668 C CA . THR A 1 140 ? -13.15867 -29.48603 4.66077 1.000 20.61154 140 THR A CA 1
ATOM 1669 C C . THR A 1 140 ? -13.09361 -30.53713 3.56078 1.000 30.82843 140 THR A C 1
ATOM 1670 O O . THR A 1 140 ? -14.05731 -31.29012 3.39889 1.000 27.78174 140 THR A O 1
ATOM 1681 N N . GLN A 1 141 ? -12.01044 -30.57677 2.78305 1.000 24.17643 141 GLN A N 1
ATOM 1682 C CA . GLN A 1 141 ? -11.89719 -31.46798 1.61817 1.000 23.48045 141 GLN A CA 1
ATOM 1683 C C . GLN A 1 141 ? -13.00015 -31.25472 0.58032 1.000 25.15160 141 GLN A C 1
ATOM 1684 O O . GLN A 1 141 ? -13.31511 -32.15786 -0.19288 1.000 27.84007 141 GLN A O 1
ATOM 1698 N N . GLN A 1 142 ? -13.57949 -30.06178 0.51447 1.000 20.93592 142 GLN A N 1
ATOM 1699 C CA . GLN A 1 142 ? -14.50807 -29.69925 -0.54764 1.000 24.03648 142 GLN A CA 1
ATOM 1700 C C . GLN A 1 142 ? -13.70045 -29.10670 -1.70815 1.000 32.96800 142 GLN A C 1
ATOM 1701 O O . GLN A 1 142 ? -12.93658 -28.14783 -1.52764 1.000 27.12476 142 GLN A O 1
ATOM 1715 N N . ASP A 1 143 ? -13.86473 -29.68004 -2.89759 1.000 28.67501 143 ASP A N 1
ATOM 1716 C CA . ASP A 1 143 ? -13.05017 -29.26764 -4.03678 1.000 26.25079 143 ASP A CA 1
ATOM 1717 C C . ASP A 1 143 ? -13.30878 -27.82503 -4.44308 1.000 26.37415 143 ASP A C 1
ATOM 1718 O O . ASP A 1 143 ? -12.45695 -27.21237 -5.09960 1.000 27.76088 143 ASP A O 1
ATOM 1727 N N . LYS A 1 144 ? -14.47447 -27.26974 -4.10225 1.000 20.99918 144 LYS A N 1
ATOM 1728 C CA . LYS A 1 144 ? -14.73977 -25.88366 -4.46943 1.000 25.15486 144 LYS A CA 1
ATOM 1729 C C . LYS A 1 144 ? -13.63037 -24.95929 -3.97909 1.000 27.07224 144 LYS A C 1
ATOM 1730 O O . LYS A 1 144 ? -13.36042 -23.92416 -4.61097 1.000 28.86582 144 LYS A O 1
ATOM 1749 N N . TYR A 1 145 ? -12.96689 -25.32862 -2.87157 1.000 21.40842 145 TYR A N 1
ATOM 1750 C CA . TYR A 1 145 ? -11.89987 -24.50738 -2.31816 1.000 22.39343 145 TYR A CA 1
ATOM 1751 C C . TYR A 1 145 ? -10.58163 -24.75213 -3.04782 1.000 19.26260 145 TYR A C 1
ATOM 1752 O O . TYR A 1 145 ? -9.85106 -23.80581 -3.31683 1.000 19.55951 145 TYR A O 1
ATOM 1770 N N . ALA A 1 146 ? -10.27687 -26.01617 -3.35787 1.000 18.41097 146 ALA A N 1
ATOM 1771 C CA . ALA A 1 146 ? -9.05281 -26.33787 -4.06702 1.000 19.90170 146 ALA A CA 1
ATOM 1772 C C . ALA A 1 146 ? -9.05651 -25.73995 -5.45193 1.000 18.50818 146 ALA A C 1
ATOM 1773 O O . ALA A 1 146 ? -8.02389 -25.26554 -5.92865 1.000 24.07351 146 ALA A O 1
ATOM 1780 N N . THR A 1 147 ? -10.20605 -25.76412 -6.12741 1.000 20.98434 147 THR A N 1
ATOM 1781 C CA . THR A 1 147 ? -10.23317 -25.24685 -7.48610 1.000 25.62129 147 THR A CA 1
ATOM 1782 C C . THR A 1 147 ? -9.99519 -23.73852 -7.50509 1.000 23.15705 147 THR A C 1
ATOM 1783 O O . THR A 1 147 ? -9.26986 -23.21541 -8.37185 1.000 21.15140 147 THR A O 1
ATOM 1794 N N . CYS A 1 148 ? -10.63451 -23.02575 -6.57545 1.000 25.34379 148 CYS A N 1
ATOM 1795 C CA . CYS A 1 148 ? -10.43512 -21.59172 -6.46673 1.000 21.52211 148 CYS A CA 1
ATOM 1796 C C . CYS A 1 148 ? -8.96196 -21.27848 -6.22078 1.000 18.85376 148 CYS A C 1
ATOM 1797 O O . CYS A 1 148 ? -8.36771 -20.43904 -6.90458 1.000 20.19887 148 CYS A O 1
ATOM 1805 N N . ALA A 1 149 ? -8.35679 -21.97253 -5.25093 1.000 18.28184 149 ALA A N 1
ATOM 1806 C CA . ALA A 1 149 ? -6.96122 -21.69841 -4.88068 1.000 19.89760 149 ALA A CA 1
ATOM 1807 C C . ALA A 1 149 ? -5.99191 -22.07245 -5.99753 1.000 17.34091 149 ALA A C 1
ATOM 1808 O O . ALA A 1 149 ? -5.06152 -21.30297 -6.31161 1.000 19.94442 149 ALA A O 1
ATOM 1815 N N . ALA A 1 150 ? -6.11526 -23.29697 -6.53877 1.000 20.53917 150 ALA A N 1
ATOM 1816 C CA . ALA A 1 150 ? -5.18242 -23.71443 -7.59859 1.000 18.41659 150 ALA A CA 1
ATOM 1817 C C . ALA A 1 150 ? -5.31483 -22.88669 -8.87578 1.000 16.22356 150 ALA A C 1
ATOM 1818 O O . ALA A 1 150 ? -4.31139 -22.71060 -9.57868 1.000 18.69714 150 ALA A O 1
ATOM 1825 N N . ASP A 1 151 ? -6.52623 -22.42835 -9.24129 1.000 21.12620 151 ASP A N 1
ATOM 1826 C CA . ASP A 1 151 ? -6.65635 -21.56012 -10.42290 1.000 19.41978 151 ASP A CA 1
ATOM 1827 C C . ASP A 1 151 ? -5.75837 -20.32936 -10.28390 1.000 20.61679 151 ASP A C 1
ATOM 1828 O O . ASP A 1 151 ? -5.00066 -19.96972 -11.20478 1.000 19.86182 151 ASP A O 1
ATOM 1837 N N . ILE A 1 152 ? -5.85673 -19.66101 -9.12990 1.000 21.79976 152 ILE A N 1
ATOM 1838 C CA . ILE A 1 152 ? -5.05339 -18.47175 -8.85512 1.000 20.51171 152 ILE A CA 1
ATOM 1839 C C . ILE A 1 152 ? -3.56151 -18.80865 -8.87824 1.000 17.31033 152 ILE A C 1
ATOM 1840 O O . ILE A 1 152 ? -2.75838 -18.09164 -9.48465 1.000 17.27785 152 ILE A O 1
ATOM 1856 N N . LEU A 1 153 ? -3.17146 -19.91237 -8.22916 1.000 18.43475 153 LEU A N 1
ATOM 1857 C CA . LEU A 1 153 ? -1.76962 -20.30791 -8.22463 1.000 17.07852 153 LEU A CA 1
ATOM 1858 C C . LEU A 1 153 ? -1.26359 -20.49643 -9.65642 1.000 18.90586 153 LEU A C 1
ATOM 1859 O O . LEU A 1 153 ? -0.17190 -20.02806 -10.02018 1.000 15.96393 153 LEU A O 1
ATOM 1875 N N . ALA A 1 154 ? -2.06642 -21.16996 -10.48772 1.000 18.93945 154 ALA A N 1
ATOM 1876 C CA . ALA A 1 154 ? -1.64834 -21.45177 -11.85056 1.000 20.90052 154 ALA A CA 1
ATOM 1877 C C . ALA A 1 154 ? -1.38051 -20.16373 -12.60659 1.000 23.93441 154 ALA A C 1
ATOM 1878 O O . ALA A 1 154 ? -0.40132 -20.07441 -13.35775 1.000 21.95466 154 ALA A O 1
ATOM 1885 N N . VAL A 1 155 ? -2.20635 -19.14135 -12.38177 1.000 18.67031 155 VAL A N 1
ATOM 1886 C CA . VAL A 1 155 ? -1.98256 -17.86294 -13.05514 1.000 21.66115 155 VAL A CA 1
ATOM 1887 C C . VAL A 1 155 ? -0.63577 -17.27220 -12.65903 1.000 22.25613 155 VAL A C 1
ATOM 1888 O O . VAL A 1 155 ? 0.05036 -16.68542 -13.50076 1.000 19.07390 155 VAL A O 1
ATOM 1901 N N . PHE A 1 156 ? -0.26102 -17.36853 -11.36261 1.000 17.51108 156 PHE A N 1
ATOM 1902 C CA . PHE A 1 156 ? 1.00199 -16.80231 -10.89186 1.000 21.35958 156 PHE A CA 1
ATOM 1903 C C . PHE A 1 156 ? 2.18628 -17.55445 -11.47147 1.000 17.79595 156 PHE A C 1
ATOM 1904 O O . PHE A 1 156 ? 3.13785 -16.94853 -11.97142 1.000 16.83234 156 PHE A O 1
ATOM 1921 N N . ILE A 1 157 ? 2.14450 -18.88312 -11.36852 1.000 16.30025 157 ILE A N 1
ATOM 1922 C CA . ILE A 1 157 ? 3.21633 -19.73593 -11.85163 1.000 18.19345 157 ILE A CA 1
ATOM 1923 C C . ILE A 1 157 ? 3.40913 -19.55187 -13.35838 1.000 20.26909 157 ILE A C 1
ATOM 1924 O O . ILE A 1 157 ? 4.52637 -19.34934 -13.82763 1.000 18.90443 157 ILE A O 1
ATOM 1940 N N . ASN A 1 158 ? 2.32323 -19.62152 -14.14679 1.000 17.90380 158 ASN A N 1
ATOM 1941 C CA . ASN A 1 158 ? 2.47154 -19.51598 -15.59945 1.000 18.42025 158 ASN A CA 1
ATOM 1942 C C . ASN A 1 158 ? 2.93578 -18.12357 -16.03655 1.000 18.99699 158 ASN A C 1
ATOM 1943 O O . ASN A 1 158 ? 3.51814 -17.96883 -17.11881 1.000 24.28322 158 ASN A O 1
ATOM 1954 N N . ALA A 1 159 ? 2.64820 -17.10075 -15.23427 1.000 18.00917 159 ALA A N 1
ATOM 1955 C CA . ALA A 1 159 ? 3.08527 -15.74625 -15.52741 1.000 17.59768 159 ALA A CA 1
ATOM 1956 C C . ALA A 1 159 ? 4.56326 -15.58116 -15.20000 1.000 19.32871 159 ALA A C 1
ATOM 1957 O O . ALA A 1 159 ? 5.35237 -15.13896 -16.05523 1.000 19.86433 159 ALA A O 1
ATOM 1964 N N . LEU A 1 160 ? 4.97837 -16.03910 -14.01016 1.000 20.82774 160 LEU A N 1
ATOM 1965 C CA . LEU A 1 160 ? 6.35020 -15.79771 -13.53912 1.000 17.67495 160 LEU A CA 1
ATOM 1966 C C . LEU A 1 160 ? 7.39886 -16.42833 -14.44790 1.000 20.83849 160 LEU A C 1
ATOM 1967 O O . LEU A 1 160 ? 8.44750 -15.82358 -14.70099 1.000 20.87585 160 LEU A O 1
ATOM 1983 N N . VAL A 1 161 ? 7.17554 -17.66732 -14.89825 1.000 20.22268 161 VAL A N 1
ATOM 1984 C CA . VAL A 1 161 ? 8.17802 -18.33589 -15.73324 1.000 16.48661 161 VAL A CA 1
ATOM 1985 C C . VAL A 1 161 ? 8.38690 -17.65841 -17.08853 1.000 25.13939 161 VAL A C 1
ATOM 1986 O O . VAL A 1 161 ? 9.38733 -17.95428 -17.77066 1.000 26.21992 161 VAL A O 1
ATOM 1999 N N . GLN A 1 162 ? 7.50116 -16.73478 -17.47673 1.000 22.06849 162 GLN A N 1
ATOM 2000 C CA . GLN A 1 162 ? 7.67158 -15.94235 -18.69239 1.000 29.08359 162 GLN A CA 1
ATOM 2001 C C . GLN A 1 162 ? 8.40139 -14.62097 -18.46326 1.000 33.01777 162 GLN A C 1
ATOM 2002 O O . GLN A 1 162 ? 8.81905 -13.98283 -19.44013 1.000 32.45035 162 GLN A O 1
ATOM 2016 N N . ILE A 1 163 ? 8.52643 -14.18197 -17.21095 1.000 28.28497 163 ILE A N 1
ATOM 2017 C CA . ILE A 1 163 ? 9.16311 -12.91488 -16.85349 1.000 27.17013 163 ILE A CA 1
ATOM 2018 C C . ILE A 1 163 ? 10.65038 -13.15843 -16.61894 1.000 30.77322 163 ILE A C 1
ATOM 2019 O O . ILE A 1 163 ? 11.03524 -14.08711 -15.88441 1.000 28.20752 163 ILE A O 1
ATOM 2035 N N . PRO A 1 164 ? 11.52786 -12.36116 -17.22390 1.000 27.88219 164 PRO A N 1
ATOM 2036 C CA . PRO A 1 164 ? 12.95914 -12.55307 -16.99170 1.000 34.76510 164 PRO A CA 1
ATOM 2037 C C . PRO A 1 164 ? 13.33834 -12.09288 -15.59500 1.000 26.91915 164 PRO A C 1
ATOM 2038 O O . PRO A 1 164 ? 12.88657 -11.04838 -15.12292 1.000 31.83838 164 PRO A O 1
ATOM 2049 N N . VAL A 1 165 ? 14.16076 -12.89449 -14.92461 1.000 28.38850 165 VAL A N 1
ATOM 2050 C CA . VAL A 1 165 ? 14.77332 -12.42904 -13.68759 1.000 33.70786 165 VAL A CA 1
ATOM 2051 C C . VAL A 1 165 ? 15.75140 -11.29810 -14.00634 1.000 36.83118 165 VAL A C 1
ATOM 2052 O O . VAL A 1 165 ? 16.52454 -11.36759 -14.96879 1.000 32.59137 165 VAL A O 1
ATOM 2065 N N . ASN A 1 166 ? 15.71434 -10.24550 -13.18544 1.000 38.15898 166 ASN A N 1
ATOM 2066 C CA . ASN A 1 166 ? 16.51675 -9.04351 -13.38735 1.000 36.94540 166 ASN A CA 1
ATOM 2067 C C . ASN A 1 166 ? 17.97597 -9.33199 -13.09225 1.000 36.00682 166 ASN A C 1
ATOM 2068 O O . ASN A 1 166 ? 18.36134 -9.49660 -11.93604 1.000 29.04337 166 ASN A O 1
ATOM 2079 N N . GLU A 1 167 ? 18.79648 -9.38712 -14.13008 1.000 43.14304 167 GLU A N 1
ATOM 2080 C CA . GLU A 1 167 ? 20.22500 -9.62110 -13.95833 1.000 47.46344 167 GLU A CA 1
ATOM 2081 C C . GLU A 1 167 ? 21.03377 -8.34216 -14.21912 1.000 43.71397 167 GLU A C 1
ATOM 2082 O O . GLU A 1 167 ? 22.11863 -8.38261 -14.80266 1.000 41.91772 167 GLU A O 1
ATOM 2094 N N . ASN A 1 168 ? 20.53506 -7.18272 -13.74874 1.000 39.11260 168 ASN A N 1
ATOM 2095 C CA . ASN A 1 168 ? 21.34448 -5.96505 -13.74100 1.000 41.14892 168 ASN A CA 1
ATOM 2096 C C . ASN A 1 168 ? 22.35033 -5.92976 -12.59088 1.000 43.50590 168 ASN A C 1
ATOM 2097 O O . ASN A 1 168 ? 22.98903 -4.88762 -12.38781 1.000 27.17776 168 ASN A O 1
ATOM 2108 N N . GLY A 1 169 ? 22.44312 -7.00418 -11.79288 1.000 38.13992 169 GLY A N 1
ATOM 2109 C CA . GLY A 1 169 ? 23.37229 -7.08357 -10.67493 1.000 39.78286 169 GLY A CA 1
ATOM 2110 C C . GLY A 1 169 ? 23.01064 -6.30285 -9.41525 1.000 34.46290 169 GLY A C 1
ATOM 2111 O O . GLY A 1 169 ? 23.66260 -6.50691 -8.37703 1.000 41.74662 169 GLY A O 1
ATOM 2115 N N . PHE A 1 170 ? 22.01574 -5.40968 -9.45870 1.000 36.50089 170 PHE A N 1
ATOM 2116 C CA . PHE A 1 170 ? 21.62537 -4.66970 -8.25632 1.000 33.07122 170 PHE A CA 1
ATOM 2117 C C . PHE A 1 170 ? 21.19249 -5.65176 -7.16367 1.000 31.36752 170 PHE A C 1
ATOM 2118 O O . PHE A 1 170 ? 20.43519 -6.59422 -7.42482 1.000 25.30367 170 PHE A O 1
ATOM 2135 N N . MET A 1 171 ? 21.70981 -5.45699 -5.93795 1.000 25.32351 171 MET A N 1
ATOM 2136 C CA . MET A 1 171 ? 21.59066 -6.51073 -4.92679 1.000 27.20910 171 MET A CA 1
ATOM 2137 C C . MET A 1 171 ? 20.15531 -6.74399 -4.48528 1.000 21.89767 171 MET A C 1
ATOM 2138 O O . MET A 1 171 ? 19.87586 -7.78857 -3.88060 1.000 25.00050 171 MET A O 1
ATOM 2152 N N . ASN A 1 172 ? 19.26436 -5.78849 -4.70824 1.000 21.77412 172 ASN A N 1
ATOM 2153 C CA . ASN A 1 172 ? 17.85799 -5.97177 -4.32637 1.000 21.91217 172 ASN A CA 1
ATOM 2154 C C . ASN A 1 172 ? 16.95995 -6.13509 -5.54584 1.000 23.77208 172 ASN A C 1
ATOM 2155 O O . ASN A 1 172 ? 15.74980 -5.90106 -5.46799 1.000 21.29932 172 ASN A O 1
ATOM 2166 N N . SER A 1 173 ? 17.52935 -6.56119 -6.67269 1.000 24.71224 173 SER A N 1
ATOM 2167 C CA . SER A 1 173 ? 16.72928 -6.85830 -7.84897 1.000 20.86728 173 SER A CA 1
ATOM 2168 C C . SER A 1 173 ? 15.90452 -8.11739 -7.64341 1.000 19.93895 173 SER A C 1
ATOM 2169 O O . SER A 1 173 ? 16.37340 -9.09721 -7.05727 1.000 18.06059 173 SER A O 1
ATOM 2177 N N . GLY A 1 174 ? 14.66184 -8.07721 -8.14960 1.000 20.39403 174 GLY A N 1
ATOM 2178 C CA . GLY A 1 174 ? 13.68163 -9.13178 -7.96393 1.000 21.88531 174 GLY A CA 1
ATOM 2179 C C . GLY A 1 174 ? 13.24705 -9.74943 -9.29457 1.000 19.01932 174 GLY A C 1
ATOM 2180 O O . GLY A 1 174 ? 14.06192 -9.91425 -10.21023 1.000 22.62401 174 GLY A O 1
ATOM 2184 N N . TRP A 1 175 ? 11.95693 -10.06664 -9.39830 1.000 20.97802 175 TRP A N 1
ATOM 2185 C CA . TRP A 1 175 ? 11.38352 -10.87762 -10.47425 1.000 18.25439 175 TRP A CA 1
ATOM 2186 C C . TRP A 1 175 ? 10.13316 -10.16277 -10.95804 1.000 19.84628 175 TRP A C 1
ATOM 2187 O O . TRP A 1 175 ? 10.20332 -9.39429 -11.93015 1.000 22.12233 175 TRP A O 1
ATOM 2208 N N . MET A 1 176 ? 8.97974 -10.39085 -10.29062 1.000 22.07353 176 MET A N 1
ATOM 2209 C CA . MET A 1 176 ? 7.80898 -9.56753 -10.56290 1.000 19.64984 176 MET A CA 1
ATOM 2210 C C . MET A 1 176 ? 8.07935 -8.12504 -10.15746 1.000 25.48278 176 MET A C 1
ATOM 2211 O O . MET A 1 176 ? 7.60398 -7.19150 -10.81352 1.000 23.08173 176 MET A O 1
ATOM 2225 N N . TYR A 1 177 ? 8.85622 -7.92825 -9.08007 1.000 19.67757 177 TYR A N 1
ATOM 2226 C CA . TYR A 1 177 ? 9.29914 -6.61733 -8.63078 1.000 21.47904 177 TYR A CA 1
ATOM 2227 C C . TYR A 1 177 ? 10.73505 -6.53410 -9.11212 1.000 19.92484 177 TYR A C 1
ATOM 2228 O O . TYR A 1 177 ? 11.65945 -7.02995 -8.46333 1.000 20.97664 177 TYR A O 1
ATOM 2246 N N . GLN A 1 178 ? 10.90279 -5.97935 -10.31046 1.000 24.46551 178 GLN A N 1
ATOM 2247 C CA . GLN A 1 178 ? 12.21374 -5.99659 -10.93501 1.000 24.13121 178 GLN A CA 1
ATOM 2248 C C . GLN A 1 178 ? 13.25247 -5.30911 -10.06031 1.000 20.97907 178 GLN A C 1
ATOM 2249 O O . GLN A 1 178 ? 14.42057 -5.67511 -10.10718 1.000 21.10134 178 GLN A O 1
ATOM 2263 N N . ASP A 1 179 ? 12.83957 -4.35492 -9.22676 1.000 26.83275 179 ASP A N 1
ATOM 2264 C CA . ASP A 1 179 ? 13.77744 -3.57377 -8.43992 1.000 27.81088 179 ASP A CA 1
ATOM 2265 C C . ASP A 1 179 ? 13.58310 -3.72070 -6.93400 1.000 28.71467 179 ASP A C 1
ATOM 2266 O O . ASP A 1 179 ? 14.10476 -2.90069 -6.18347 1.000 31.15928 179 ASP A O 1
ATOM 2275 N N . ASP A 1 180 ? 12.86539 -4.74242 -6.45905 1.000 28.38731 180 ASP A N 1
ATOM 2276 C CA . ASP A 1 180 ? 12.68005 -4.88002 -5.01705 1.000 25.72672 180 ASP A CA 1
ATOM 2277 C C . ASP A 1 180 ? 12.37708 -6.31690 -4.61189 1.000 24.20484 180 ASP A C 1
ATOM 2278 O O . ASP A 1 180 ? 11.22390 -6.65911 -4.33685 1.000 18.54039 180 ASP A O 1
ATOM 2287 N N . HIS A 1 181 ? 13.40559 -7.16764 -4.55742 1.000 19.62070 181 HIS A N 1
ATOM 2288 C CA . HIS A 1 181 ? 13.18225 -8.53726 -4.10343 1.000 15.15661 181 HIS A CA 1
ATOM 2289 C C . HIS A 1 181 ? 12.65952 -8.56148 -2.67146 1.000 17.75574 181 HIS A C 1
ATOM 2290 O O . HIS A 1 181 ? 11.88008 -9.44686 -2.29136 1.000 18.33695 181 HIS A O 1
ATOM 2304 N N . LEU A 1 182 ? 13.13215 -7.64104 -1.84256 1.000 19.65698 182 LEU A N 1
ATOM 2305 C CA . LEU A 1 182 ? 12.73124 -7.67022 -0.43639 1.000 16.96998 182 LEU A CA 1
ATOM 2306 C C . LEU A 1 182 ? 11.21877 -7.60008 -0.33910 1.000 15.14612 182 LEU A C 1
ATOM 2307 O O . LEU A 1 182 ? 10.59671 -8.35464 0.41383 1.000 18.65307 182 LEU A O 1
ATOM 2323 N N . LEU A 1 183 ? 10.61645 -6.67653 -1.08336 1.000 17.45550 183 LEU A N 1
ATOM 2324 C CA . LEU A 1 183 ? 9.16940 -6.54967 -1.08758 1.000 17.34254 183 LEU A CA 1
ATOM 2325 C C . LEU A 1 183 ? 8.53266 -7.80797 -1.65058 1.000 15.96440 183 LEU A C 1
ATOM 2326 O O . LEU A 1 183 ? 7.64568 -8.39395 -1.02133 1.000 19.11890 183 LEU A O 1
ATOM 2342 N N . GLU A 1 184 ? 9.00612 -8.24887 -2.82641 1.000 17.34628 184 GLU A N 1
ATOM 2343 C CA . GLU A 1 184 ? 8.41994 -9.39970 -3.51081 1.000 17.85349 184 GLU A CA 1
ATOM 2344 C C . GLU A 1 184 ? 8.44616 -10.64576 -2.62919 1.000 15.42855 184 GLU A C 1
ATOM 2345 O O . GLU A 1 184 ? 7.49968 -11.43846 -2.63213 1.000 16.57332 184 GLU A O 1
ATOM 2357 N N . ALA A 1 185 ? 9.52149 -10.82513 -1.85971 1.000 13.86474 185 ALA A N 1
ATOM 2358 C CA . ALA A 1 185 ? 9.64483 -12.00143 -0.99944 1.000 14.96367 185 ALA A CA 1
ATOM 2359 C C . ALA A 1 185 ? 8.57366 -12.00206 0.07627 1.000 12.26322 185 ALA A C 1
ATOM 2360 O O . ALA A 1 185 ? 8.14106 -13.07625 0.52661 1.000 13.18394 185 ALA A O 1
ATOM 2367 N N . ARG A 1 186 ? 8.15469 -10.81562 0.49762 1.000 13.96766 186 ARG A N 1
ATOM 2368 C CA . ARG A 1 186 ? 7.17389 -10.72607 1.57010 1.000 16.20823 186 ARG A CA 1
ATOM 2369 C C . ARG A 1 186 ? 5.76680 -10.85972 1.02962 1.000 15.16275 186 ARG A C 1
ATOM 2370 O O . ARG A 1 186 ? 4.92998 -11.50075 1.66163 1.000 14.49519 186 ARG A O 1
ATOM 2391 N N . LEU A 1 187 ? 5.49966 -10.26814 -0.14394 1.000 16.79699 187 LEU A N 1
ATOM 2392 C CA . LEU A 1 187 ? 4.15188 -10.22195 -0.70926 1.000 13.48806 187 LEU A CA 1
ATOM 2393 C C . LEU A 1 187 ? 3.78668 -11.44038 -1.55640 1.000 18.26865 187 LEU A C 1
ATOM 2394 O O . LEU A 1 187 ? 2.60788 -11.84884 -1.58435 1.000 15.36540 187 LEU A O 1
ATOM 2410 N N . VAL A 1 188 ? 4.75190 -12.02178 -2.24748 1.000 15.94384 188 VAL A N 1
ATOM 2411 C CA . VAL A 1 188 ? 4.48866 -13.07512 -3.22057 1.000 13.97600 188 VAL A CA 1
ATOM 2412 C C . VAL A 1 188 ? 5.25719 -14.34894 -2.89125 1.000 8.37195 188 VAL A C 1
ATOM 2413 O O . VAL A 1 188 ? 4.66761 -15.42854 -2.79919 1.000 13.83045 188 VAL A O 1
ATOM 2426 N N . GLY A 1 189 ? 6.58370 -14.25129 -2.72409 1.000 12.67894 189 GLY A N 1
ATOM 2427 C CA . GLY A 1 189 ? 7.39241 -15.45474 -2.60671 1.000 14.35768 189 GLY A CA 1
ATOM 2428 C C . GLY A 1 189 ? 6.98755 -16.36247 -1.46017 1.000 16.06928 189 GLY A C 1
ATOM 2429 O O . GLY A 1 189 ? 7.01225 -17.58707 -1.58658 1.000 14.75742 189 GLY A O 1
ATOM 2433 N N . ALA A 1 190 ? 6.62450 -15.78103 -0.30860 1.000 11.49821 190 ALA A N 1
ATOM 2434 C CA . ALA A 1 190 ? 6.29263 -16.60484 0.83756 1.000 15.90927 190 ALA A CA 1
ATOM 2435 C C . ALA A 1 190 ? 4.94780 -17.31797 0.66804 1.000 12.87827 190 ALA A C 1
ATOM 2436 O O . ALA A 1 190 ? 4.74651 -18.38081 1.26547 1.000 17.50214 190 ALA A O 1
ATOM 2443 N N . GLN A 1 191 ? 4.06313 -16.79279 -0.16544 1.000 12.99487 191 GLN A N 1
ATOM 2444 C CA . GLN A 1 191 ? 2.69798 -17.31946 -0.22455 1.000 14.77925 191 GLN A CA 1
ATOM 2445 C C . GLN A 1 191 ? 2.49415 -18.40859 -1.28971 1.000 16.48529 191 GLN A C 1
ATOM 2446 O O . GLN A 1 191 ? 1.76024 -19.37843 -1.04573 1.000 13.41951 191 GLN A O 1
ATOM 2460 N N . LEU A 1 192 ? 3.10698 -18.29257 -2.46585 1.000 12.73418 192 LEU A N 1
ATOM 2461 C CA . LEU A 1 192 ? 2.84622 -19.28628 -3.51273 1.000 14.83744 192 LEU A CA 1
ATOM 2462 C C . LEU A 1 192 ? 3.21408 -20.70238 -3.08431 1.000 13.16612 192 LEU A C 1
ATOM 2463 O O . LEU A 1 192 ? 2.45599 -21.63063 -3.39857 1.000 15.67574 192 LEU A O 1
ATOM 2479 N N . PRO A 1 193 ? 4.33267 -20.95303 -2.40457 1.000 16.81785 193 PRO A N 1
ATOM 2480 C CA . PRO A 1 193 ? 4.61845 -22.32941 -1.99156 1.000 12.56393 193 PRO A CA 1
ATOM 2481 C C . PRO A 1 193 ? 3.61516 -22.89525 -1.01922 1.000 14.76540 193 PRO A C 1
ATOM 2482 O O . PRO A 1 193 ? 3.39376 -24.11462 -1.02196 1.000 16.04496 193 PRO A O 1
ATOM 2493 N N . ILE A 1 194 ? 3.03894 -22.05602 -0.14960 1.000 15.31062 194 ILE A N 1
ATOM 2494 C CA . ILE A 1 194 ? 2.02404 -22.51632 0.80366 1.000 15.34167 194 ILE A CA 1
ATOM 2495 C C . ILE A 1 194 ? 0.77601 -23.00489 0.07301 1.000 14.72032 194 ILE A C 1
ATOM 2496 O O . ILE A 1 194 ? 0.26966 -24.09585 0.35396 1.000 16.31266 194 ILE A O 1
ATOM 2512 N N . ILE A 1 195 ? 0.25375 -22.18718 -0.84344 1.000 11.89773 195 ILE A N 1
ATOM 2513 C CA . ILE A 1 195 ? -0.90766 -22.55774 -1.65554 1.000 13.85599 195 ILE A CA 1
ATOM 2514 C C . ILE A 1 195 ? -0.65278 -23.89408 -2.33758 1.000 12.70458 195 ILE A C 1
ATOM 2515 O O . ILE A 1 195 ? -1.46711 -24.82159 -2.26101 1.000 16.74508 195 ILE A O 1
ATOM 2531 N N . TYR A 1 196 ? 0.49869 -24.00037 -3.01767 1.000 13.68116 196 TYR A N 1
ATOM 2532 C CA . TYR A 1 196 ? 0.88392 -25.23785 -3.68517 1.000 17.32885 196 TYR A CA 1
ATOM 2533 C C . TYR A 1 196 ? 0.85645 -26.42916 -2.74110 1.000 19.20979 196 TYR A C 1
ATOM 2534 O O . TYR A 1 196 ? 0.41113 -27.51564 -3.11672 1.000 19.45734 196 TYR A O 1
ATOM 2552 N N . ASP A 1 197 ? 1.33274 -26.24335 -1.50964 1.000 15.39014 197 ASP A N 1
ATOM 2553 C CA . ASP A 1 197 ? 1.44394 -27.34832 -0.55538 1.000 15.29100 197 ASP A CA 1
ATOM 2554 C C . ASP A 1 197 ? 0.07559 -27.84102 -0.08907 1.000 20.01630 197 ASP A C 1
ATOM 2555 O O . ASP A 1 197 ? -0.10120 -29.04261 0.16936 1.000 19.29526 197 ASP A O 1
ATOM 2564 N N . PHE A 1 198 ? -0.91469 -26.97268 -0.07750 1.000 18.39944 198 PHE A N 1
ATOM 2565 C CA . PHE A 1 198 ? -2.26382 -27.38092 0.28350 1.000 17.95058 198 PHE A CA 1
ATOM 2566 C C . PHE A 1 198 ? -3.05955 -27.94056 -0.90906 1.000 23.15074 198 PHE A C 1
ATOM 2567 O O . PHE A 1 198 ? -3.89514 -28.83742 -0.72848 1.000 20.41598 198 PHE A O 1
ATOM 2584 N N . VAL A 1 199 ? -2.85177 -27.41728 -2.12786 1.000 20.73920 199 VAL A N 1
ATOM 2585 C CA . VAL A 1 199 ? -3.66317 -27.85621 -3.26995 1.000 18.49248 199 VAL A CA 1
ATOM 2586 C C . VAL A 1 199 ? -3.01759 -29.03257 -4.00995 1.000 23.49349 199 VAL A C 1
ATOM 2587 O O . VAL A 1 199 ? -3.65247 -29.62864 -4.89817 1.000 24.57935 199 VAL A O 1
ATOM 2600 N N . TYR A 1 200 ? -1.78582 -29.39199 -3.66240 1.000 20.68272 200 TYR A N 1
ATOM 2601 C CA . TYR A 1 200 ? -1.10411 -30.50698 -4.31993 1.000 29.76538 200 TYR A CA 1
ATOM 2602 C C . TYR A 1 200 ? -1.93114 -31.78780 -4.32387 1.000 23.20272 200 TYR A C 1
ATOM 2603 O O . TYR A 1 200 ? -2.09771 -32.37421 -5.40703 1.000 28.12379 200 TYR A O 1
ATOM 2621 N N . PRO A 1 201 ? -2.51251 -32.24789 -3.20876 1.000 30.38976 201 PRO A N 1
ATOM 2622 C CA . PRO A 1 201 ? -3.29828 -33.49673 -3.27878 1.000 22.82372 201 PRO A CA 1
ATOM 2623 C C . PRO A 1 201 ? -4.41485 -33.45736 -4.31090 1.000 29.58517 201 PRO A C 1
ATOM 2624 O O . PRO A 1 201 ? -4.65233 -34.46110 -4.99326 1.000 32.18273 201 PRO A O 1
ATOM 2635 N N . PHE A 1 202 ? -5.09813 -32.31890 -4.44853 1.000 21.71373 202 PHE A N 1
ATOM 2636 C CA . PHE A 1 202 ? -6.16031 -32.17556 -5.44170 1.000 26.99711 202 PHE A CA 1
ATOM 2637 C C . PHE A 1 202 ? -5.61177 -32.30757 -6.85354 1.000 28.25785 202 PHE A C 1
ATOM 2638 O O . PHE A 1 202 ? -6.21639 -32.97565 -7.70084 1.000 33.30962 202 PHE A O 1
ATOM 2655 N N . LEU A 1 203 ? -4.46536 -31.67401 -7.11900 1.000 23.99719 203 LEU A N 1
ATOM 2656 C CA . LEU A 1 203 ? -3.90138 -31.63916 -8.46887 1.000 28.89063 203 LEU A CA 1
ATOM 2657 C C . LEU A 1 203 ? -3.27924 -32.97286 -8.86068 1.000 32.32154 203 LEU A C 1
ATOM 2658 O O . LEU A 1 203 ? -3.43221 -33.42854 -10.00254 1.000 30.32197 203 LEU A O 1
ATOM 2674 N N . LYS A 1 204 ? -2.56653 -33.60317 -7.93606 1.000 24.97845 204 LYS A N 1
ATOM 2675 C CA . LYS A 1 204 ? -1.92401 -34.87775 -8.23374 1.000 31.81099 204 LYS A CA 1
ATOM 2676 C C . LYS A 1 204 ? -2.94339 -35.96836 -8.53248 1.000 31.73966 204 LYS A C 1
ATOM 2677 O O . LYS A 1 204 ? -2.63219 -36.92064 -9.25147 1.000 42.98190 204 LYS A O 1
ATOM 2696 N N . ASN A 1 205 ? -4.16097 -35.84811 -8.00766 1.000 40.91864 205 ASN A N 1
ATOM 2697 C CA . ASN A 1 205 ? -5.23371 -36.81814 -8.23220 1.000 38.80269 205 ASN A CA 1
ATOM 2698 C C . ASN A 1 205 ? -6.23894 -36.33797 -9.27961 1.000 42.87836 205 ASN A C 1
ATOM 2699 O O . ASN A 1 205 ? -7.44872 -36.55593 -9.12558 1.000 49.43331 205 ASN A O 1
ATOM 2710 N N . GLY A 1 206 ? -5.77617 -35.66056 -10.33658 1.000 38.66361 206 GLY A N 1
ATOM 2711 C CA . GLY A 1 206 ? -6.59978 -35.38081 -11.50353 1.000 41.13666 206 GLY A CA 1
ATOM 2712 C C . GLY A 1 206 ? -7.37658 -34.08009 -11.50221 1.000 40.67501 206 GLY A C 1
ATOM 2713 O O . GLY A 1 206 ? -8.15537 -33.83468 -12.44677 1.000 39.13411 206 GLY A O 1
ATOM 2717 N N . GLY A 1 207 ? -7.22182 -33.24620 -10.47828 1.000 30.40159 207 GLY A N 1
ATOM 2718 C CA . GLY A 1 207 ? -7.82572 -31.93355 -10.51959 1.000 24.75870 207 GLY A CA 1
ATOM 2719 C C . GLY A 1 207 ? -7.15199 -31.07067 -11.56336 1.000 22.67575 207 GLY A C 1
ATOM 2720 O O . GLY A 1 207 ? -5.97282 -31.23164 -11.86918 1.000 30.67593 207 GLY A O 1
ATOM 2724 N N . GLN A 1 208 ? -7.91759 -30.15320 -12.12677 1.000 24.71974 208 GLN A N 1
ATOM 2725 C CA . GLN A 1 208 ? -7.44405 -29.31671 -13.20956 1.000 23.36022 208 GLN A CA 1
ATOM 2726 C C . GLN A 1 208 ? -7.74310 -27.86649 -12.88731 1.000 21.62520 208 GLN A C 1
ATOM 2727 O O . GLN A 1 208 ? -8.60782 -27.56769 -12.07050 1.000 24.35687 208 GLN A O 1
ATOM 2741 N N . VAL A 1 209 ? -7.00935 -26.96626 -13.52791 1.000 21.57138 209 VAL A N 1
ATOM 2742 C CA . VAL A 1 209 ? -7.19001 -25.53755 -13.33541 1.000 20.93149 209 VAL A CA 1
ATOM 2743 C C . VAL A 1 209 ? -7.79729 -24.91857 -14.58299 1.000 24.92238 209 VAL A C 1
ATOM 2744 O O . VAL A 1 209 ? -7.67090 -25.42741 -15.70215 1.000 28.06738 209 VAL A O 1
ATOM 2757 N N . LEU A 1 210 ? -8.44195 -23.77803 -14.38482 1.000 24.74453 210 LEU A N 1
ATOM 2758 C CA . LEU A 1 210 ? -9.06774 -23.05711 -15.49200 1.000 30.28841 210 LEU A CA 1
ATOM 2759 C C . LEU A 1 210 ? -8.00517 -22.20411 -16.17438 1.000 30.68562 210 LEU A C 1
ATOM 2760 O O . LEU A 1 210 ? -7.55403 -21.19654 -15.62174 1.000 29.49987 210 LEU A O 1
ATOM 2776 N N . ASP A 1 211 ? -7.58714 -22.62652 -17.36761 1.000 23.60645 211 ASP A N 1
ATOM 2777 C CA . ASP A 1 211 ? -6.66073 -21.85126 -18.18687 1.000 25.45154 211 ASP A CA 1
ATOM 2778 C C . ASP A 1 211 ? -7.36070 -20.57620 -18.65369 1.000 31.71773 211 ASP A C 1
ATOM 2779 O O . ASP A 1 211 ? -8.28834 -20.61024 -19.47323 1.000 28.13210 211 ASP A O 1
ATOM 2788 N N . VAL A 1 212 ? -6.93803 -19.44193 -18.10039 1.000 29.20254 212 VAL A N 1
ATOM 2789 C CA . VAL A 1 212 ? -7.68560 -18.21398 -18.28492 1.000 30.61646 212 VAL A CA 1
ATOM 2790 C C . VAL A 1 212 ? -7.62839 -17.76382 -19.73825 1.000 38.13908 212 VAL A C 1
ATOM 2791 O O . VAL A 1 212 ? -8.58876 -17.16631 -20.24671 1.000 35.89372 212 VAL A O 1
ATOM 2804 N N . ALA A 1 213 ? -6.52086 -18.06993 -20.43683 1.000 30.23439 213 ALA A N 1
ATOM 2805 C CA . ALA A 1 213 ? -6.35162 -17.64963 -21.82493 1.000 39.97584 213 ALA A CA 1
ATOM 2806 C C . ALA A 1 213 ? -7.32516 -18.37309 -22.75126 1.000 37.74433 213 ALA A C 1
ATOM 2807 O O . ALA A 1 213 ? -8.00677 -17.73608 -23.56793 1.000 40.80858 213 ALA A O 1
ATOM 2814 N N . SER A 1 214 ? -7.40339 -19.71016 -22.63805 1.000 34.81629 214 SER A N 1
ATOM 2815 C CA . SER A 1 214 ? -8.22810 -20.52521 -23.52619 1.000 32.70393 214 SER A CA 1
ATOM 2816 C C . SER A 1 214 ? -9.62438 -20.82743 -22.99420 1.000 41.69454 214 SER A C 1
ATOM 2817 O O . SER A 1 214 ? -10.45524 -21.33555 -23.76004 1.000 33.13600 214 SER A O 1
ATOM 2825 N N . ASN A 1 215 ? -9.89353 -20.58781 -21.70732 1.000 30.19855 215 ASN A N 1
ATOM 2826 C CA . ASN A 1 215 ? -11.18862 -20.91652 -21.11730 1.000 27.21432 215 ASN A CA 1
ATOM 2827 C C . ASN A 1 215 ? -11.44358 -22.41968 -21.12786 1.000 28.61311 215 ASN A C 1
ATOM 2828 O O . ASN A 1 215 ? -12.59045 -22.86707 -21.25280 1.000 34.89989 215 ASN A O 1
ATOM 2839 N N . GLN A 1 216 ? -10.37277 -23.19032 -20.97884 1.000 24.19538 216 GLN A N 1
ATOM 2840 C CA . GLN A 1 216 ? -10.38615 -24.64758 -20.95363 1.000 20.18930 216 GLN A CA 1
ATOM 2841 C C . GLN A 1 216 ? -9.80659 -25.12570 -19.62677 1.000 27.60441 216 GLN A C 1
ATOM 2842 O O . GLN A 1 216 ? -8.97490 -24.44358 -19.01742 1.000 25.68110 216 GLN A O 1
ATOM 2856 N N . LEU A 1 217 ? -10.23269 -26.31147 -19.18744 1.000 25.22453 217 LEU A N 1
ATOM 2857 C CA . LEU A 1 217 ? -9.59407 -26.96399 -18.05882 1.000 23.40089 217 LEU A CA 1
ATOM 2858 C C . LEU A 1 217 ? -8.35366 -27.69734 -18.53816 1.000 29.62444 217 LEU A C 1
ATOM 2859 O O . LEU A 1 217 ? -8.36713 -28.38890 -19.55952 1.000 28.40577 217 LEU A O 1
ATOM 2875 N N . VAL A 1 218 ? -7.26780 -27.53878 -17.78770 1.000 22.73523 218 VAL A N 1
ATOM 2876 C CA . VAL A 1 218 ? -5.95565 -28.02785 -18.18627 1.000 28.54189 218 VAL A CA 1
ATOM 2877 C C . VAL A 1 218 ? -5.23485 -28.46832 -16.92927 1.000 26.90443 218 VAL A C 1
ATOM 2878 O O . VAL A 1 218 ? -5.57725 -28.06512 -15.81455 1.000 23.80659 218 VAL A O 1
ATOM 2891 N N . ASP A 1 219 ? -4.22370 -29.30217 -17.11969 1.000 28.13995 219 ASP A N 1
ATOM 2892 C CA . ASP A 1 219 ? -3.41805 -29.77825 -16.00980 1.000 26.83428 219 ASP A CA 1
ATOM 2893 C C . ASP A 1 219 ? -2.55243 -28.64815 -15.45997 1.000 26.36614 219 ASP A C 1
ATOM 2894 O O . ASP A 1 219 ? -2.12237 -27.73535 -16.18158 1.000 22.34783 219 ASP A O 1
ATOM 2903 N N . PHE A 1 220 ? -2.32010 -28.70651 -14.15186 1.000 23.67065 220 PHE A N 1
ATOM 2904 C CA . PHE A 1 220 ? -1.35712 -27.81610 -13.51183 1.000 23.68831 220 PHE A CA 1
ATOM 2905 C C . PHE A 1 220 ? 0.03731 -28.12592 -14.02202 1.000 16.52700 220 PHE A C 1
ATOM 2906 O O . PHE A 1 220 ? 0.42899 -29.29297 -14.09715 1.000 24.00471 220 PHE A O 1
ATOM 2923 N N . ASP A 1 221 ? 0.81417 -27.06907 -14.30150 1.000 23.66092 221 ASP A N 1
ATOM 2924 C CA . ASP A 1 221 ? 2.19488 -27.18771 -14.79035 1.000 24.39887 221 ASP A CA 1
ATOM 2925 C C . ASP A 1 221 ? 3.16715 -27.33038 -13.62828 1.000 22.61271 221 ASP A C 1
ATOM 2926 O O . ASP A 1 221 ? 3.73125 -26.34673 -13.12749 1.000 21.00263 221 ASP A O 1
ATOM 2935 N N . PHE A 1 222 ? 3.39624 -28.58028 -13.22416 1.000 21.47001 222 PHE A N 1
ATOM 2936 C CA . PHE A 1 222 ? 4.23670 -28.84149 -12.06424 1.000 26.36333 222 PHE A CA 1
ATOM 2937 C C . PHE A 1 222 ? 5.69373 -28.45665 -12.32801 1.000 27.45141 222 PHE A C 1
ATOM 2938 O O . PHE A 1 222 ? 6.38269 -27.97492 -11.42500 1.000 23.62146 222 PHE A O 1
ATOM 2955 N N . SER A 1 223 ? 6.18844 -28.65340 -13.55802 1.000 23.78109 223 SER A N 1
ATOM 2956 C CA . SER A 1 223 ? 7.57136 -28.28963 -13.85341 1.000 20.15521 223 SER A CA 1
ATOM 2957 C C . SER A 1 223 ? 7.77986 -26.78674 -13.72346 1.000 23.10856 223 SER A C 1
ATOM 2958 O O . SER A 1 223 ? 8.84003 -26.32741 -13.28385 1.000 22.45111 223 SER A O 1
ATOM 2966 N N . ALA A 1 224 ? 6.78971 -26.01146 -14.13417 1.000 23.41082 224 ALA A N 1
ATOM 2967 C CA . ALA A 1 224 ? 6.87893 -24.56776 -14.00525 1.000 23.79229 224 ALA A CA 1
ATOM 2968 C C . ALA A 1 224 ? 6.83543 -24.15145 -12.54462 1.000 19.41669 224 ALA A C 1
ATOM 2969 O O . ALA A 1 224 ? 7.48363 -23.17310 -12.16073 1.000 19.55165 224 ALA A O 1
ATOM 2976 N N . ALA A 1 225 ? 6.08242 -24.88133 -11.71787 1.000 20.92328 225 ALA A N 1
ATOM 2977 C CA . ALA A 1 225 ? 6.02131 -24.52595 -10.30070 1.000 21.94153 225 ALA A CA 1
ATOM 2978 C C . ALA A 1 225 ? 7.35502 -24.79697 -9.62195 1.000 22.44368 225 ALA A C 1
ATOM 2979 O O . ALA A 1 225 ? 7.81363 -23.98593 -8.81092 1.000 19.91376 225 ALA A O 1
ATOM 2986 N N . GLN A 1 226 ? 8.00789 -25.91582 -9.96876 1.000 23.19773 226 GLN A N 1
ATOM 2987 C CA . GLN A 1 226 ? 9.32863 -26.20677 -9.39989 1.000 23.93228 226 GLN A CA 1
ATOM 2988 C C . GLN A 1 226 ? 10.31161 -25.09952 -9.72057 1.000 23.97431 226 GLN A C 1
ATOM 2989 O O . GLN A 1 226 ? 11.13705 -24.71698 -8.88613 1.000 20.42963 226 GLN A O 1
ATOM 3003 N N . LYS A 1 227 ? 10.21986 -24.55147 -10.92296 1.000 26.06352 227 LYS A N 1
ATOM 3004 C CA . LYS A 1 227 ? 11.16420 -23.52095 -11.30980 1.000 25.06711 227 LYS A CA 1
ATOM 3005 C C . LYS A 1 227 ? 10.88392 -22.21839 -10.56199 1.000 24.18143 227 LYS A C 1
ATOM 3006 O O . LYS A 1 227 ? 11.81223 -21.50916 -10.17553 1.000 19.60279 227 LYS A O 1
ATOM 3025 N N . VAL A 1 228 ? 9.62019 -21.91890 -10.29784 1.000 18.89243 228 VAL A N 1
ATOM 3026 C CA . VAL A 1 228 ? 9.29984 -20.75927 -9.46377 1.000 19.27153 228 VAL A CA 1
ATOM 3027 C C . VAL A 1 228 ? 9.90489 -20.94986 -8.06837 1.000 16.36196 228 VAL A C 1
ATOM 3028 O O . VAL A 1 228 ? 10.59118 -20.06524 -7.54648 1.000 18.22680 228 VAL A O 1
ATOM 3041 N N . PHE A 1 229 ? 9.70850 -22.12987 -7.46253 1.000 18.95205 229 PHE A N 1
ATOM 3042 C CA . PHE A 1 229 ? 10.21800 -22.34550 -6.10787 1.000 19.51975 229 PHE A CA 1
ATOM 3043 C C . PHE A 1 229 ? 11.74436 -22.30533 -6.07741 1.000 23.38096 229 PHE A C 1
ATOM 3044 O O . PHE A 1 229 ? 12.34155 -21.74320 -5.14293 1.000 18.89053 229 PHE A O 1
ATOM 3061 N N . GLU A 1 230 ? 12.39146 -22.91677 -7.07437 1.000 19.04489 230 GLU A N 1
ATOM 3062 C CA . GLU A 1 230 ? 13.84242 -22.81385 -7.20945 1.000 17.29749 230 GLU A CA 1
ATOM 3063 C C . GLU A 1 230 ? 14.28710 -21.36252 -7.35271 1.000 14.67636 230 GLU A C 1
ATOM 3064 O O . GLU A 1 230 ? 15.32269 -20.96620 -6.81406 1.000 23.23635 230 GLU A O 1
ATOM 3076 N N . THR A 1 231 ? 13.52324 -20.55326 -8.08364 1.000 18.79285 231 THR A N 1
ATOM 3077 C CA . THR A 1 231 ? 13.97443 -19.18790 -8.33193 1.000 15.98322 231 THR A CA 1
ATOM 3078 C C . THR A 1 231 ? 13.82882 -18.31506 -7.09645 1.000 18.54937 231 THR A C 1
ATOM 3079 O O . THR A 1 231 ? 14.73299 -17.55306 -6.77184 1.000 17.51286 231 THR A O 1
ATOM 3090 N N . TYR A 1 232 ? 12.72721 -18.43192 -6.35011 1.000 16.59644 232 TYR A N 1
ATOM 3091 C CA . TYR A 1 232 ? 12.66393 -17.64773 -5.11405 1.000 15.90849 232 TYR A CA 1
ATOM 3092 C C . TYR A 1 232 ? 13.70901 -18.09207 -4.09279 1.000 20.73444 232 TYR A C 1
ATOM 3093 O O . TYR A 1 232 ? 14.22029 -17.26064 -3.33208 1.000 19.77523 232 TYR A O 1
ATOM 3111 N N . VAL A 1 233 ? 14.07390 -19.37873 -4.05301 1.000 18.90461 233 VAL A N 1
ATOM 3112 C CA . VAL A 1 233 ? 15.13850 -19.76610 -3.14565 1.000 18.41742 233 VAL A CA 1
ATOM 3113 C C . VAL A 1 233 ? 16.44480 -19.10655 -3.57884 1.000 22.42854 233 VAL A C 1
ATOM 3114 O O . VAL A 1 233 ? 17.15246 -18.48941 -2.76751 1.000 19.98030 233 VAL A O 1
ATOM 3127 N N . TYR A 1 234 ? 16.76280 -19.19918 -4.87279 1.000 21.61767 234 TYR A N 1
ATOM 3128 C CA . TYR A 1 234 ? 17.98032 -18.56663 -5.37576 1.000 23.49013 234 TYR A CA 1
ATOM 3129 C C . TYR A 1 234 ? 17.98552 -17.07972 -5.05194 1.000 22.73429 234 TYR A C 1
ATOM 3130 O O . TYR A 1 234 ? 19.01536 -16.52939 -4.64195 1.000 25.15808 234 TYR A O 1
ATOM 3148 N N . LEU A 1 235 ? 16.83055 -16.41301 -5.21999 1.000 24.64597 235 LEU A N 1
ATOM 3149 C CA . LEU A 1 235 ? 16.79685 -14.97160 -5.00315 1.000 21.94187 235 LEU A CA 1
ATOM 3150 C C . LEU A 1 235 ? 17.07296 -14.63964 -3.54374 1.000 24.23341 235 LEU A C 1
ATOM 3151 O O . LEU A 1 235 ? 17.86417 -13.73604 -3.25507 1.000 20.85493 235 LEU A O 1
ATOM 3167 N N . ALA A 1 236 ? 16.45974 -15.38067 -2.60863 1.000 19.10737 236 ALA A N 1
ATOM 3168 C CA . ALA A 1 236 ? 16.70050 -15.11496 -1.19465 1.000 17.95117 236 ALA A CA 1
ATOM 3169 C C . ALA A 1 236 ? 18.18114 -15.27007 -0.84975 1.000 25.15181 236 ALA A C 1
ATOM 3170 O O . ALA A 1 236 ? 18.70645 -14.51439 -0.02121 1.000 18.67999 236 ALA A O 1
ATOM 3177 N N . LEU A 1 237 ? 18.88367 -16.20828 -1.50563 1.000 17.95198 237 LEU A N 1
ATOM 3178 C CA . LEU A 1 237 ? 20.28780 -16.44878 -1.19287 1.000 25.78228 237 LEU A CA 1
ATOM 3179 C C . LEU A 1 237 ? 21.25413 -15.54147 -1.94984 1.000 22.54624 237 LEU A C 1
ATOM 3180 O O . LEU A 1 237 ? 22.42265 -15.43724 -1.54965 1.000 23.72531 237 LEU A O 1
ATOM 3196 N N . ASN A 1 238 ? 20.80867 -14.85535 -3.00750 1.000 20.22856 238 ASN A N 1
ATOM 3197 C CA . ASN A 1 238 ? 21.71414 -14.05786 -3.83738 1.000 22.56038 238 ASN A CA 1
ATOM 3198 C C . ASN A 1 238 ? 21.19344 -12.64112 -4.03922 1.000 23.18809 238 ASN A C 1
ATOM 3199 O O . ASN A 1 238 ? 21.66756 -11.91217 -4.90696 1.000 22.09991 238 ASN A O 1
ATOM 3210 N N . ARG A 1 239 ? 20.24695 -12.21615 -3.21365 1.000 14.23312 239 ARG A N 1
ATOM 3211 C CA . ARG A 1 239 ? 19.78411 -10.83897 -3.18487 1.000 14.74108 239 ARG A CA 1
ATOM 3212 C C . ARG A 1 239 ? 19.69061 -10.41255 -1.71981 1.000 14.68873 239 ARG A C 1
ATOM 3213 O O . ARG A 1 239 ? 19.49520 -11.24558 -0.84305 1.000 17.99487 239 ARG A O 1
ATOM 3234 N N . GLY A 1 240 ? 19.87394 -9.12074 -1.48633 1.000 16.62945 240 GLY A N 1
ATOM 3235 C CA . GLY A 1 240 ? 19.62287 -8.48906 -0.21078 1.000 23.71266 240 GLY A CA 1
ATOM 3236 C C . GLY A 1 240 ? 20.87428 -8.26458 0.62732 1.000 24.64437 240 GLY A C 1
ATOM 3237 O O . GLY A 1 240 ? 21.97040 -8.80112 0.37783 1.000 20.58249 240 GLY A O 1
ATOM 3241 N N . LEU A 1 241 ? 20.67805 -7.44402 1.65369 1.000 24.34263 241 LEU A N 1
ATOM 3242 C CA . LEU A 1 241 ? 21.72887 -7.22361 2.63282 1.000 19.98478 241 LEU A CA 1
ATOM 3243 C C . LEU A 1 241 ? 21.95229 -8.47357 3.46533 1.000 20.53478 241 LEU A C 1
ATOM 3244 O O . LEU A 1 241 ? 21.03788 -9.26194 3.72353 1.000 23.45543 241 LEU A O 1
ATOM 3260 N N . LEU A 1 242 ? 23.19527 -8.65379 3.88888 1.000 23.57424 242 LEU A N 1
ATOM 3261 C CA . LEU A 1 242 ? 23.54852 -9.75867 4.76076 1.000 27.68244 242 LEU A CA 1
ATOM 3262 C C . LEU A 1 242 ? 23.48181 -9.34816 6.23039 1.000 27.08935 242 LEU A C 1
ATOM 3263 O O . LEU A 1 242 ? 23.03195 -10.13606 7.06789 1.000 28.87236 242 LEU A O 1
ATOM 3279 N N . GLU A 1 243 ? 23.93138 -8.12780 6.55436 1.000 29.26336 243 GLU A N 1
ATOM 3280 C CA . GLU A 1 243 ? 24.01037 -7.62867 7.93313 1.000 38.27024 243 GLU A CA 1
ATOM 3281 C C . GLU A 1 243 ? 22.90088 -6.60096 8.09420 1.000 46.68208 243 GLU A C 1
ATOM 3282 O O . GLU A 1 243 ? 23.09463 -5.41310 7.82341 1.000 56.42609 243 GLU A O 1
ATOM 3294 N N . SER A 1 244 ? 21.74870 -7.06320 8.56157 1.000 39.90469 244 SER A N 1
ATOM 3295 C CA . SER A 1 244 ? 20.54044 -6.26459 8.60922 1.000 34.73349 244 SER A CA 1
ATOM 3296 C C . SER A 1 244 ? 19.40058 -7.14826 9.07071 1.000 18.49357 244 SER A C 1
ATOM 3297 O O . SER A 1 244 ? 19.57738 -8.35668 9.20937 1.000 21.72617 244 SER A O 1
ATOM 3305 N N . ASN A 1 245 ? 18.22161 -6.56573 9.21808 1.000 22.36336 245 ASN A N 1
ATOM 3306 C CA . ASN A 1 245 ? 17.02041 -7.38330 9.35396 1.000 28.44788 245 ASN A CA 1
ATOM 3307 C C . ASN A 1 245 ? 16.54654 -7.94821 8.01627 1.000 26.49021 245 ASN A C 1
ATOM 3308 O O . ASN A 1 245 ? 15.66566 -8.81355 8.00725 1.000 18.31714 245 ASN A O 1
ATOM 3319 N N . TRP A 1 246 ? 17.15104 -7.54052 6.89516 1.000 22.99785 246 TRP A N 1
ATOM 3320 C CA . TRP A 1 246 ? 16.66689 -8.01947 5.59911 1.000 21.32217 246 TRP A CA 1
ATOM 3321 C C . TRP A 1 246 ? 16.60112 -9.54060 5.50916 1.000 17.21141 246 TRP A C 1
ATOM 3322 O O . TRP A 1 246 ? 15.58814 -10.06281 5.01137 1.000 17.01991 246 TRP A O 1
ATOM 3343 N N . PRO A 1 247 ? 17.60977 -10.30016 5.94671 1.000 21.12471 247 PRO A N 1
ATOM 3344 C CA . PRO A 1 247 ? 17.51868 -11.76247 5.80835 1.000 19.77848 247 PRO A CA 1
ATOM 3345 C C . PRO A 1 247 ? 16.33793 -12.36134 6.55043 1.000 18.33680 247 PRO A C 1
ATOM 3346 O O . PRO A 1 247 ? 15.76161 -13.36595 6.10088 1.000 17.64667 247 PRO A O 1
ATOM 3357 N N . VAL A 1 248 ? 15.96987 -11.77614 7.68208 1.000 15.57471 248 VAL A N 1
ATOM 3358 C CA . VAL A 1 248 ? 14.82116 -12.28722 8.42013 1.000 17.34894 248 VAL A CA 1
ATOM 3359 C C . VAL A 1 248 ? 13.55312 -12.03417 7.62646 1.000 12.88533 248 VAL A C 1
ATOM 3360 O O . VAL A 1 248 ? 12.68928 -12.90922 7.50386 1.000 16.75158 248 VAL A O 1
ATOM 3373 N N . LEU A 1 249 ? 13.42097 -10.81991 7.08909 1.000 16.66090 249 LEU A N 1
ATOM 3374 C CA . LEU A 1 249 ? 12.26982 -10.48303 6.26349 1.000 11.17887 249 LEU A CA 1
ATOM 3375 C C . LEU A 1 249 ? 12.15619 -11.39128 5.04385 1.000 13.70120 249 LEU A C 1
ATOM 3376 O O . LEU A 1 249 ? 11.03853 -11.63234 4.55144 1.000 17.91179 249 LEU A O 1
ATOM 3392 N N . GLU A 1 250 ? 13.28171 -11.89239 4.52930 1.000 12.41287 250 GLU A N 1
ATOM 3393 C CA . GLU A 1 250 ? 13.31295 -12.78646 3.36736 1.000 11.04978 250 GLU A CA 1
ATOM 3394 C C . GLU A 1 250 ? 13.20114 -14.26743 3.73605 1.000 14.48210 250 GLU A C 1
ATOM 3395 O O . GLU A 1 250 ? 13.09804 -15.11108 2.82761 1.000 16.21942 250 GLU A O 1
ATOM 3407 N N . SER A 1 251 ? 13.18467 -14.61644 5.02890 1.000 13.97676 251 SER A N 1
ATOM 3408 C CA . SER A 1 251 ? 13.34686 -16.02510 5.40259 1.000 10.65015 251 SER A CA 1
ATOM 3409 C C . SER A 1 251 ? 12.08433 -16.85710 5.22434 1.000 15.34112 251 SER A C 1
ATOM 3410 O O . SER A 1 251 ? 12.19939 -18.06902 5.02835 1.000 17.65000 251 SER A O 1
ATOM 3418 N N . SER A 1 252 ? 10.87232 -16.25247 5.26531 1.000 13.54506 252 SER A N 1
ATOM 3419 C CA . SER A 1 252 ? 9.65172 -17.00971 4.99065 1.000 13.09575 252 SER A CA 1
ATOM 3420 C C . SER A 1 252 ? 9.61766 -17.45726 3.53346 1.000 15.26853 252 SER A C 1
ATOM 3421 O O . SER A 1 252 ? 9.36587 -18.62605 3.23436 1.000 15.01032 252 SER A O 1
ATOM 3429 N N . SER A 1 253 ? 9.94399 -16.55295 2.62131 1.000 16.20126 253 SER A N 1
ATOM 3430 C CA . SER A 1 253 ? 10.09264 -16.95649 1.23090 1.000 16.68734 253 SER A CA 1
ATOM 3431 C C . SER A 1 253 ? 11.12165 -18.07265 1.08747 1.000 19.57113 253 SER A C 1
ATOM 3432 O O . SER A 1 253 ? 10.84908 -19.09698 0.46059 1.000 13.69896 253 SER A O 1
ATOM 3440 N N . LEU A 1 254 ? 12.29725 -17.92435 1.71427 1.000 14.69626 254 LEU A N 1
ATOM 3441 C CA . LEU A 1 254 ? 13.32866 -18.95319 1.60003 1.000 18.11461 254 LEU A CA 1
ATOM 3442 C C . LEU A 1 254 ? 12.82940 -20.30498 2.11414 1.000 16.55096 254 LEU A C 1
ATOM 3443 O O . LEU A 1 254 ? 12.87174 -21.32238 1.40707 1.000 13.81779 254 LEU A O 1
ATOM 3459 N N . LEU A 1 255 ? 12.31053 -20.33108 3.33625 1.000 16.86767 255 LEU A N 1
ATOM 3460 C CA . LEU A 1 255 ? 11.98882 -21.59942 3.97303 1.000 18.25008 255 LEU A CA 1
ATOM 3461 C C . LEU A 1 255 ? 10.75960 -22.24839 3.33737 1.000 13.93583 255 LEU A C 1
ATOM 3462 O O . LEU A 1 255 ? 10.70287 -23.48811 3.19574 1.000 15.08229 255 LEU A O 1
ATOM 3478 N N . HIS A 1 256 ? 9.75383 -21.44740 2.94827 1.000 13.99268 256 HIS A N 1
ATOM 3479 C CA . HIS A 1 256 ? 8.57889 -22.02716 2.28449 1.000 16.25442 256 HIS A CA 1
ATOM 3480 C C . HIS A 1 256 ? 8.96566 -22.61763 0.92764 1.000 16.28434 256 HIS A C 1
ATOM 3481 O O . HIS A 1 256 ? 8.61221 -23.76182 0.60710 1.000 16.44170 256 HIS A O 1
ATOM 3495 N N . ASN A 1 257 ? 9.68419 -21.84359 0.11509 1.000 16.01522 257 ASN A N 1
ATOM 3496 C CA . ASN A 1 257 ? 10.02267 -22.31876 -1.22860 1.000 21.33681 257 ASN A CA 1
ATOM 3497 C C . ASN A 1 257 ? 10.96951 -23.50000 -1.19626 1.000 18.07466 257 ASN A C 1
ATOM 3498 O O . ASN A 1 257 ? 10.89687 -24.35022 -2.08742 1.000 20.23606 257 ASN A O 1
ATOM 3509 N N . ILE A 1 258 ? 11.85037 -23.57858 -0.19230 1.000 18.96585 258 ILE A N 1
ATOM 3510 C CA . ILE A 1 258 ? 12.66827 -24.77455 -0.00159 1.000 18.67316 258 ILE A CA 1
ATOM 3511 C C . ILE A 1 258 ? 11.79052 -25.99843 0.13596 1.000 19.39979 258 ILE A C 1
ATOM 3512 O O . ILE A 1 258 ? 12.00404 -27.01544 -0.53002 1.000 20.83028 258 ILE A O 1
ATOM 3528 N N . HIS A 1 259 ? 10.76722 -25.91914 0.98920 1.000 18.55122 259 HIS A N 1
ATOM 3529 C CA . HIS A 1 259 ? 9.94247 -27.08816 1.24311 1.000 18.04721 259 HIS A CA 1
ATOM 3530 C C . HIS A 1 259 ? 8.88369 -27.36451 0.17927 1.000 16.84277 259 HIS A C 1
ATOM 3531 O O . HIS A 1 259 ? 8.23615 -28.41092 0.26524 1.000 20.87530 259 HIS A O 1
ATOM 3545 N N . ALA A 1 260 ? 8.71374 -26.49339 -0.82126 1.000 18.39258 260 ALA A N 1
ATOM 3546 C CA . ALA A 1 260 ? 7.88697 -26.78619 -1.97870 1.000 16.26988 260 ALA A CA 1
ATOM 3547 C C . ALA A 1 260 ? 8.67242 -27.43452 -3.11914 1.000 20.21648 260 ALA A C 1
ATOM 3548 O O . ALA A 1 260 ? 8.08108 -27.74112 -4.15740 1.000 20.90639 260 ALA A O 1
ATOM 3555 N N . HIS A 1 261 ? 9.96895 -27.64812 -2.93570 1.000 19.25356 261 HIS A N 1
ATOM 3556 C CA . HIS A 1 261 ? 10.74244 -28.47786 -3.86715 1.000 27.56738 261 HIS A CA 1
ATOM 3557 C C . HIS A 1 261 ? 10.22794 -29.91439 -3.85898 1.000 25.61883 261 HIS A C 1
ATOM 3558 O O . HIS A 1 261 ? 9.89250 -30.46289 -2.81083 1.000 23.90212 261 HIS A O 1
ATOM 3572 N N . ASP A 1 262 ? 10.17734 -30.53661 -5.03947 1.000 32.18739 262 ASP A N 1
ATOM 3573 C CA . ASP A 1 262 ? 9.58062 -31.86672 -5.13384 1.000 35.55151 262 ASP A CA 1
ATOM 3574 C C . ASP A 1 262 ? 10.52293 -32.99820 -4.72503 1.000 43.44578 262 ASP A C 1
ATOM 3575 O O . ASP A 1 262 ? 10.05199 -34.12724 -4.54437 1.000 40.30961 262 ASP A O 1
ATOM 3584 N N . ASP A 1 263 ? 11.81116 -32.72360 -4.52071 1.000 40.69658 263 ASP A N 1
ATOM 3585 C CA . ASP A 1 263 ? 12.78953 -33.74633 -4.15849 1.000 38.15707 263 ASP A CA 1
ATOM 3586 C C . ASP A 1 263 ? 13.23163 -33.59109 -2.70875 1.000 34.25002 263 ASP A C 1
ATOM 3587 O O . ASP A 1 263 ? 13.95603 -32.63462 -2.39131 1.000 34.28589 263 ASP A O 1
ATOM 3596 N N . PRO A 1 264 ? 12.88102 -34.51759 -1.81050 1.000 31.26739 264 PRO A N 1
ATOM 3597 C CA . PRO A 1 264 ? 13.29482 -34.36063 -0.40218 1.000 36.93363 264 PRO A CA 1
ATOM 3598 C C . PRO A 1 264 ? 14.79638 -34.24529 -0.21127 1.000 39.88170 264 PRO A C 1
ATOM 3599 O O . PRO A 1 264 ? 15.23695 -33.63456 0.77292 1.000 30.00450 264 PRO A O 1
ATOM 3610 N N . GLN A 1 265 ? 15.60064 -34.81988 -1.11307 1.000 34.94413 265 GLN A N 1
ATOM 3611 C CA . GLN A 1 265 ? 17.05051 -34.67694 -1.00452 1.000 31.92486 265 GLN A CA 1
ATOM 3612 C C . GLN A 1 265 ? 17.46959 -33.23124 -1.21168 1.000 36.05590 265 GLN A C 1
ATOM 3613 O O . GLN A 1 265 ? 18.38863 -32.74166 -0.54678 1.000 34.51118 265 GLN A O 1
ATOM 3627 N N . LYS A 1 266 ? 16.82941 -32.53670 -2.15605 1.000 34.64575 266 LYS A N 1
ATOM 3628 C CA . LYS A 1 266 ? 17.15789 -31.13424 -2.37929 1.000 33.09929 266 LYS A CA 1
ATOM 3629 C C . LYS A 1 266 ? 16.64139 -30.28052 -1.21914 1.000 25.94314 266 LYS A C 1
ATOM 3630 O O . LYS A 1 266 ? 17.34528 -29.37547 -0.75689 1.000 27.68098 266 LYS A O 1
ATOM 3649 N N . VAL A 1 267 ? 15.43465 -30.57762 -0.72264 1.000 28.91263 267 VAL A N 1
ATOM 3650 C CA . VAL A 1 267 ? 14.92944 -29.89029 0.47438 1.000 28.82155 267 VAL A CA 1
ATOM 3651 C C . VAL A 1 267 ? 15.98298 -29.92221 1.57483 1.000 28.28038 267 VAL A C 1
ATOM 3652 O O . VAL A 1 267 ? 16.39824 -28.88557 2.10609 1.000 29.05640 267 VAL A O 1
ATOM 3665 N N . ALA A 1 268 ? 16.46101 -31.11556 1.90766 1.000 35.70367 268 ALA A N 1
ATOM 3666 C CA . ALA A 1 268 ? 17.47131 -31.23144 2.95350 1.000 36.26414 268 ALA A CA 1
ATOM 3667 C C . ALA A 1 268 ? 18.80297 -30.59912 2.55378 1.000 30.69276 268 ALA A C 1
ATOM 3668 O O . ALA A 1 268 ? 19.56874 -30.16776 3.42120 1.000 34.89478 268 ALA A O 1
ATOM 3675 N N . GLU A 1 269 ? 19.11479 -30.52262 1.26026 1.000 31.74499 269 GLU A N 1
ATOM 3676 C CA . GLU A 1 269 ? 20.35951 -29.87217 0.87026 1.000 27.76840 269 GLU A CA 1
ATOM 3677 C C . GLU A 1 269 ? 20.27989 -28.36035 1.04895 1.000 29.83435 269 GLU A C 1
ATOM 3678 O O . GLU A 1 269 ? 21.30066 -27.71012 1.31059 1.000 30.15195 269 GLU A O 1
ATOM 3690 N N . LEU A 1 270 ? 19.07420 -27.79416 0.94532 1.000 27.52456 270 LEU A N 1
ATOM 3691 C CA . LEU A 1 270 ? 18.87851 -26.35595 1.03198 1.000 26.91371 270 LEU A CA 1
ATOM 3692 C C . LEU A 1 270 ? 18.57608 -25.89604 2.45244 1.000 18.64891 270 LEU A C 1
ATOM 3693 O O . LEU A 1 270 ? 18.87005 -24.74751 2.79150 1.000 28.06837 270 LEU A O 1
ATOM 3709 N N . LEU A 1 271 ? 18.01576 -26.77188 3.27740 1.000 22.22778 271 LEU A N 1
ATOM 3710 C CA . LEU A 1 271 ? 17.63099 -26.38170 4.63347 1.000 24.63265 271 LEU A CA 1
ATOM 3711 C C . LEU A 1 271 ? 18.75691 -25.74341 5.42596 1.000 24.10106 271 LEU A C 1
ATOM 3712 O O . LEU A 1 271 ? 18.49917 -24.73816 6.10776 1.000 23.10265 271 LEU A O 1
ATOM 3728 N N . PRO A 1 272 ? 20.00778 -26.20783 5.35918 1.000 34.21659 272 PRO A N 1
ATOM 3729 C CA . PRO A 1 272 ? 21.07804 -25.51204 6.09739 1.000 29.20080 272 PRO A CA 1
ATOM 3730 C C . PRO A 1 272 ? 21.20510 -24.03359 5.78100 1.000 31.80605 272 PRO A C 1
ATOM 3731 O O . PRO A 1 272 ? 21.66280 -23.27097 6.64052 1.000 28.62497 272 PRO A O 1
ATOM 3742 N N . TYR A 1 273 ? 20.82046 -23.58856 4.58714 1.000 30.48093 273 TYR A N 1
ATOM 3743 C CA . TYR A 1 273 ? 20.94957 -22.16676 4.28098 1.000 31.22397 273 TYR A CA 1
ATOM 3744 C C . TYR A 1 273 ? 19.87819 -21.30642 4.95902 1.000 21.52162 273 TYR A C 1
ATOM 3745 O O . TYR A 1 273 ? 19.95205 -20.07567 4.87473 1.000 24.30577 273 TYR A O 1
ATOM 3763 N N . TYR A 1 274 ? 18.90039 -21.90072 5.62253 1.000 31.84293 274 TYR A N 1
ATOM 3764 C CA . TYR A 1 274 ? 18.20346 -21.11289 6.62853 1.000 22.20464 274 TYR A CA 1
ATOM 3765 C C . TYR A 1 274 ? 18.81675 -21.33910 8.00589 1.000 27.15766 274 TYR A C 1
ATOM 3766 O O . TYR A 1 274 ? 19.08559 -20.38150 8.72985 1.000 26.18165 274 TYR A O 1
ATOM 3784 N N . LEU A 1 275 ? 19.09971 -22.58800 8.36133 1.000 25.04626 275 LEU A N 1
ATOM 3785 C CA . LEU A 1 275 ? 19.43266 -22.91280 9.74242 1.000 29.81446 275 LEU A CA 1
ATOM 3786 C C . LEU A 1 275 ? 20.81941 -22.40547 10.16236 1.000 28.80166 275 LEU A C 1
ATOM 3787 O O . LEU A 1 275 ? 20.97922 -21.86203 11.26152 1.000 26.08502 275 LEU A O 1
ATOM 3803 N N . ASP A 1 276 ? 21.85309 -22.59969 9.34239 1.000 31.39983 276 ASP A N 1
ATOM 3804 C CA . ASP A 1 276 ? 23.15519 -22.23000 9.89358 1.000 26.36426 276 ASP A CA 1
ATOM 3805 C C . ASP A 1 276 ? 24.28063 -21.95915 8.91020 1.000 36.17953 276 ASP A C 1
ATOM 3806 O O . ASP A 1 276 ? 25.43769 -21.79309 9.31718 1.000 33.68962 276 ASP A O 1
ATOM 3815 N N . LYS A 1 277 ? 23.95525 -21.84532 7.63342 1.000 32.76855 277 LYS A N 1
ATOM 3816 C CA . LYS A 1 277 ? 24.93660 -21.53768 6.60677 1.000 27.53459 277 LYS A CA 1
ATOM 3817 C C . LYS A 1 277 ? 24.56046 -20.21146 5.98984 1.000 31.70300 277 LYS A C 1
ATOM 3818 O O . LYS A 1 277 ? 23.40633 -20.02034 5.59707 1.000 31.66255 277 LYS A O 1
ATOM 3837 N N . ASN A 1 278 ? 25.50913 -19.28592 5.98335 1.000 21.33754 278 ASN A N 1
ATOM 3838 C CA . ASN A 1 278 ? 25.33218 -17.96161 5.41664 1.000 32.34318 278 ASN A CA 1
ATOM 3839 C C . ASN A 1 278 ? 25.88613 -17.88827 3.99531 1.000 35.66624 278 ASN A C 1
ATOM 3840 O O . ASN A 1 278 ? 26.67968 -18.72538 3.56005 1.000 34.71497 278 ASN A O 1
ATOM 3851 N N . THR A 1 279 ? 25.44872 -16.85271 3.27703 1.000 29.02558 279 THR A N 1
ATOM 3852 C CA . THR A 1 279 ? 26.00429 -16.49674 1.98175 1.000 30.06196 279 THR A CA 1
ATOM 3853 C C . THR A 1 279 ? 26.35138 -15.01973 2.01628 1.000 34.40982 279 THR A C 1
ATOM 3854 O O . THR A 1 279 ? 26.20831 -14.36057 3.05892 1.000 28.60666 279 THR A O 1
ATOM 3865 N N . GLN A 1 280 ? 26.76223 -14.48232 0.87249 1.000 22.85914 280 GLN A N 1
ATOM 3866 C CA . GLN A 1 280 ? 27.03111 -13.05798 0.77436 1.000 29.32291 280 GLN A CA 1
ATOM 3867 C C . GLN A 1 280 ? 25.78018 -12.21436 0.87306 1.000 31.94593 280 GLN A C 1
ATOM 3868 O O . GLN A 1 280 ? 25.88982 -10.99576 1.05407 1.000 35.04819 280 GLN A O 1
ATOM 3882 N N . HIS A 1 281 ? 24.59623 -12.82740 0.73509 1.000 32.91474 281 HIS A N 1
ATOM 3883 C CA . HIS A 1 281 ? 23.35309 -12.07800 0.67320 1.000 30.65209 281 HIS A CA 1
ATOM 3884 C C . HIS A 1 281 ? 22.30299 -12.61819 1.62742 1.000 17.85855 281 HIS A C 1
ATOM 3885 O O . HIS A 1 281 ? 21.11940 -12.32433 1.43267 1.000 17.09772 281 HIS A O 1
ATOM 3899 N N . GLN A 1 282 ? 22.68914 -13.40028 2.62945 1.000 25.04439 282 GLN A N 1
ATOM 3900 C CA . GLN A 1 282 ? 21.68459 -14.01123 3.50129 1.000 25.78581 282 GLN A CA 1
ATOM 3901 C C . GLN A 1 282 ? 22.32721 -14.49133 4.78411 1.000 27.34961 282 GLN A C 1
ATOM 3902 O O . GLN A 1 282 ? 23.21019 -15.35473 4.74650 1.000 26.43150 282 GLN A O 1
ATOM 3916 N N . ALA A 1 283 ? 21.83715 -13.97963 5.91051 1.000 23.48990 283 ALA A N 1
ATOM 3917 C CA . ALA A 1 283 ? 22.15798 -14.50262 7.22384 1.000 21.40473 283 ALA A CA 1
ATOM 3918 C C . ALA A 1 283 ? 21.24857 -15.66756 7.59369 1.000 24.48610 283 ALA A C 1
ATOM 3919 O O . ALA A 1 283 ? 20.01576 -15.59336 7.43390 1.000 22.99794 283 ALA A O 1
ATOM 3926 N N . SER A 1 284 ? 21.86315 -16.73554 8.10030 1.000 23.31843 284 SER A N 1
ATOM 3927 C CA . SER A 1 284 ? 21.14872 -17.86508 8.66760 1.000 30.23004 284 SER A CA 1
ATOM 3928 C C . SER A 1 284 ? 20.58881 -17.51494 10.04625 1.000 20.38774 284 SER A C 1
ATOM 3929 O O . SER A 1 284 ? 20.92847 -16.48967 10.63745 1.000 24.78193 284 SER A O 1
ATOM 3937 N N . LEU A 1 285 ? 19.73623 -18.40676 10.56540 1.000 24.62308 285 LEU A N 1
ATOM 3938 C CA . LEU A 1 285 ? 19.22522 -18.22945 11.92642 1.000 26.26016 285 LEU A CA 1
ATOM 3939 C C . LEU A 1 285 ? 20.36787 -18.15644 12.93932 1.000 27.80497 285 LEU A C 1
ATOM 3940 O O . LEU A 1 285 ? 20.37094 -17.27853 13.81107 1.000 22.85498 285 LEU A O 1
ATOM 3956 N N . ALA A 1 286 ? 21.36041 -19.04923 12.83186 1.000 30.48754 286 ALA A N 1
ATOM 3957 C CA . ALA A 1 286 ? 22.47678 -19.02611 13.79100 1.000 24.75927 286 ALA A CA 1
ATOM 3958 C C . ALA A 1 286 ? 23.17114 -17.67322 13.82602 1.000 28.25596 286 ALA A C 1
ATOM 3959 O O . ALA A 1 286 ? 23.56521 -17.19362 14.89499 1.000 26.77295 286 ALA A O 1
ATOM 3966 N N . MET A 1 287 ? 23.36520 -17.05148 12.66158 1.000 22.56475 287 MET A N 1
ATOM 3967 C CA . MET A 1 287 ? 23.96369 -15.71970 12.63091 1.000 23.67747 287 MET A CA 1
ATOM 3968 C C . MET A 1 287 ? 23.01660 -14.65384 13.18707 1.000 26.06152 287 MET A C 1
ATOM 3969 O O . MET A 1 287 ? 23.46029 -13.72739 13.87291 1.000 25.23488 287 MET A O 1
ATOM 3983 N N . ILE A 1 288 ? 21.71834 -14.75568 12.89098 1.000 25.96771 288 ILE A N 1
ATOM 3984 C CA . ILE A 1 288 ? 20.75305 -13.81948 13.45591 1.000 20.43240 288 ILE A CA 1
ATOM 3985 C C . ILE A 1 288 ? 20.73876 -13.90251 14.98372 1.000 18.99962 288 ILE A C 1
ATOM 3986 O O . ILE A 1 288 ? 20.65646 -12.88104 15.66445 1.000 20.52476 288 ILE A O 1
ATOM 4002 N N . ALA A 1 289 ? 20.79893 -15.11401 15.54112 1.000 15.87983 289 ALA A N 1
ATOM 4003 C CA . ALA A 1 289 ? 20.82526 -15.28143 16.98830 1.000 19.89817 289 ALA A CA 1
ATOM 4004 C C . ALA A 1 289 ? 22.02413 -14.62379 17.66637 1.000 27.40824 289 ALA A C 1
ATOM 4005 O O . ALA A 1 289 ? 21.99329 -14.42775 18.88398 1.000 27.38628 289 ALA A O 1
ATOM 4012 N N . GLU A 1 290 ? 23.07664 -14.27309 16.92789 1.000 28.83527 290 GLU A N 1
ATOM 4013 C CA . GLU A 1 290 ? 24.18834 -13.56358 17.56075 1.000 28.90788 290 GLU A CA 1
ATOM 4014 C C . GLU A 1 290 ? 23.76643 -12.17059 18.01340 1.000 34.77146 290 GLU A C 1
ATOM 4015 O O . GLU A 1 290 ? 24.41051 -11.58011 18.89445 1.000 26.31890 290 GLU A O 1
ATOM 4027 N N . MET A 1 291 ? 22.68016 -11.64459 17.46055 1.000 21.50158 291 MET A N 1
ATOM 4028 C CA . MET A 1 291 ? 22.16857 -10.36838 17.92285 1.000 22.40402 291 MET A CA 1
ATOM 4029 C C . MET A 1 291 ? 21.24087 -10.53160 19.12094 1.000 18.67373 291 MET A C 1
ATOM 4030 O O . MET A 1 291 ? 20.66474 -9.54193 19.56875 1.000 25.91872 291 MET A O 1
ATOM 4044 N N . PHE A 1 292 ? 21.06387 -11.75843 19.60737 1.000 17.22526 292 PHE A N 1
ATOM 4045 C CA . PHE A 1 292 ? 20.36231 -12.03815 20.86683 1.000 21.76515 292 PHE A CA 1
ATOM 4046 C C . PHE A 1 292 ? 21.28197 -12.84472 21.78177 1.000 22.37556 292 PHE A C 1
ATOM 4047 O O . PHE A 1 292 ? 20.92798 -13.95857 22.18763 1.000 16.19504 292 PHE A O 1
ATOM 4064 N N . LYS A 1 293 ? 22.47788 -12.30904 22.07380 1.000 27.23240 293 LYS A N 1
ATOM 4065 C CA . LYS A 1 293 ? 23.52973 -13.09606 22.71456 1.000 27.44222 293 LYS A CA 1
ATOM 4066 C C . LYS A 1 293 ? 23.15540 -13.48972 24.13842 1.000 31.66014 293 LYS A C 1
ATOM 4067 O O . LYS A 1 293 ? 23.33800 -14.64653 24.54857 1.000 26.43217 293 LYS A O 1
ATOM 4086 N N . GLU A 1 294 ? 22.62565 -12.54004 24.90322 1.000 22.71639 294 GLU A N 1
ATOM 4087 C CA . GLU A 1 294 ? 22.34821 -12.74885 26.31092 1.000 27.93599 294 GLU A CA 1
ATOM 4088 C C . GLU A 1 294 ? 20.84576 -12.69427 26.55879 1.000 24.79110 294 GLU A C 1
ATOM 4089 O O . GLU A 1 294 ? 20.12654 -11.96400 25.85723 1.000 24.79596 294 GLU A O 1
ATOM 4101 N N . PRO A 1 295 ? 20.32530 -13.50580 27.47571 1.000 26.40731 295 PRO A N 1
ATOM 4102 C CA . PRO A 1 295 ? 18.92967 -13.33157 27.86162 1.000 26.16961 295 PRO A CA 1
ATOM 4103 C C . PRO A 1 295 ? 18.71097 -11.87337 28.21328 1.000 29.52044 295 PRO A C 1
ATOM 4104 O O . PRO A 1 295 ? 19.50790 -11.26095 28.93878 1.000 31.90542 295 PRO A O 1
ATOM 4115 N N . GLY A 1 296 ? 17.62573 -11.32035 27.69102 1.000 26.37205 296 GLY A N 1
ATOM 4116 C CA . GLY A 1 296 ? 17.27841 -9.94084 27.87996 1.000 21.72648 296 GLY A CA 1
ATOM 4117 C C . GLY A 1 296 ? 17.63137 -9.05978 26.71009 1.000 18.21240 296 GLY A C 1
ATOM 4118 O O . GLY A 1 296 ? 17.15629 -7.91616 26.65276 1.000 16.97098 296 GLY A O 1
ATOM 4122 N N . ASP A 1 297 ? 18.50008 -9.54146 25.80129 1.000 17.06105 297 ASP A N 1
ATOM 4123 C CA . ASP A 1 297 ? 18.82040 -8.79246 24.60848 1.000 18.51584 297 ASP A CA 1
ATOM 4124 C C . ASP A 1 297 ? 17.67075 -8.89795 23.62500 1.000 21.35914 297 ASP A C 1
ATOM 4125 O O . ASP A 1 297 ? 16.93045 -9.88120 23.62093 1.000 21.89230 297 ASP A O 1
ATOM 4134 N N . ILE A 1 298 ? 17.54952 -7.87415 22.78783 1.000 15.93814 298 ILE A N 1
ATOM 4135 C CA . ILE A 1 298 ? 16.60715 -7.81848 21.68478 1.000 21.45458 298 ILE A CA 1
ATOM 4136 C C . ILE A 1 298 ? 17.37357 -7.40616 20.42866 1.000 19.21081 298 ILE A C 1
ATOM 4137 O O . ILE A 1 298 ? 18.54916 -7.01149 20.48105 1.000 20.27104 298 ILE A O 1
ATOM 4153 N N . TRP A 1 299 ? 16.69805 -7.52171 19.27475 1.000 20.67140 299 TRP A N 1
ATOM 4154 C CA . TRP A 1 299 ? 17.28355 -7.02270 18.02978 1.000 16.87273 299 TRP A CA 1
ATOM 4155 C C . TRP A 1 299 ? 17.64448 -5.55194 18.21631 1.000 23.16568 299 TRP A C 1
ATOM 4156 O O . TRP A 1 299 ? 16.78508 -4.75523 18.62728 1.000 17.90422 299 TRP A O 1
ATOM 4177 N N . PRO A 1 300 ? 18.89367 -5.14717 17.94039 1.000 18.92838 300 PRO A N 1
ATOM 4178 C CA . PRO A 1 300 ? 19.44518 -3.92138 18.57366 1.000 17.54740 300 PRO A CA 1
ATOM 4179 C C . PRO A 1 300 ? 19.11815 -2.64052 17.80923 1.000 20.57531 300 PRO A C 1
ATOM 4180 O O . PRO A 1 300 ? 19.99300 -1.92658 17.33651 1.000 18.12701 300 PRO A O 1
ATOM 4191 N N . GLU A 1 301 ? 17.82914 -2.32018 17.74553 1.000 17.05869 301 GLU A N 1
ATOM 4192 C CA . GLU A 1 301 ? 17.35901 -1.07025 17.17090 1.000 19.54978 301 GLU A CA 1
ATOM 4193 C C . GLU A 1 301 ? 16.45838 -0.42758 18.22440 1.000 18.35171 301 GLU A C 1
ATOM 4194 O O . GLU A 1 301 ? 16.57245 -0.70053 19.42481 1.000 17.02987 301 GLU A O 1
ATOM 4206 N N . SER A 1 302 ? 15.57658 0.45668 17.78000 1.000 20.55742 302 SER A N 1
ATOM 4207 C CA . SER A 1 302 ? 14.48281 0.94837 18.60914 1.000 19.96667 302 SER A CA 1
ATOM 4208 C C . SER A 1 302 ? 13.42975 -0.13893 18.75117 1.000 19.04140 302 SER A C 1
ATOM 4209 O O . SER A 1 302 ? 13.42237 -1.10835 17.99952 1.000 18.24912 302 SER A O 1
ATOM 4217 N N . ILE A 1 303 ? 12.56011 0.00360 19.77496 1.000 15.02998 303 ILE A N 1
ATOM 4218 C CA . ILE A 1 303 ? 11.60775 -1.05519 20.09455 1.000 15.71170 303 ILE A CA 1
ATOM 4219 C C . ILE A 1 303 ? 10.69953 -1.32851 18.89191 1.000 16.70833 303 ILE A C 1
ATOM 4220 O O . ILE A 1 303 ? 10.47336 -2.48911 18.52869 1.000 19.15860 303 ILE A O 1
ATOM 4236 N N . SER A 1 304 ? 10.23610 -0.27441 18.21083 1.000 20.77086 304 SER A N 1
ATOM 4237 C CA . SER A 1 304 ? 9.22253 -0.47355 17.16990 1.000 22.33851 304 SER A CA 1
ATOM 4238 C C . SER A 1 304 ? 9.77527 -1.31357 16.02294 1.000 20.81267 304 SER A C 1
ATOM 4239 O O . SER A 1 304 ? 9.06717 -2.17230 15.48042 1.000 24.09214 304 SER A O 1
ATOM 4247 N N . TYR A 1 305 ? 11.02956 -1.04472 15.62121 1.000 19.79369 305 TYR A N 1
ATOM 4248 C CA . TYR A 1 305 ? 11.70495 -1.86334 14.60298 1.000 20.92276 305 TYR A CA 1
ATOM 4249 C C . TYR A 1 305 ? 12.09178 -3.22918 15.15642 1.000 22.06744 305 TYR A C 1
ATOM 4250 O O . TYR A 1 305 ? 11.98708 -4.24945 14.45901 1.000 25.90598 305 TYR A O 1
ATOM 4268 N N . SER A 1 306 ? 12.53888 -3.27719 16.41067 1.000 16.72902 306 SER A N 1
ATOM 4269 C CA . SER A 1 306 ? 13.00597 -4.53219 16.96589 1.000 16.46002 306 SER A CA 1
ATOM 4270 C C . SER A 1 306 ? 11.91451 -5.57867 17.02737 1.000 24.11095 306 SER A C 1
ATOM 4271 O O . SER A 1 306 ? 12.20618 -6.77747 16.88497 1.000 20.60338 306 SER A O 1
ATOM 4279 N N . LYS A 1 307 ? 10.66023 -5.14587 17.26123 1.000 17.98353 307 LYS A N 1
ATOM 4280 C CA . LYS A 1 307 ? 9.55744 -6.07332 17.46818 1.000 24.57125 307 LYS A CA 1
ATOM 4281 C C . LYS A 1 307 ? 9.28288 -6.93431 16.24989 1.000 19.61470 307 LYS A C 1
ATOM 4282 O O . LYS A 1 307 ? 8.91914 -8.10289 16.38660 1.000 21.51153 307 LYS A O 1
ATOM 4301 N N . HIS A 1 308 ? 9.41201 -6.37439 15.05000 1.000 20.92553 308 HIS A N 1
ATOM 4302 C CA . HIS A 1 308 ? 9.16166 -7.18556 13.86698 1.000 23.26080 308 HIS A CA 1
ATOM 4303 C C . HIS A 1 308 ? 10.13285 -8.35486 13.77397 1.000 18.39937 308 HIS A C 1
ATOM 4304 O O . HIS A 1 308 ? 9.76680 -9.43946 13.33129 1.000 17.70655 308 HIS A O 1
ATOM 4318 N N . VAL A 1 309 ? 11.40021 -8.16676 14.17060 1.000 19.01222 309 VAL A N 1
ATOM 4319 C CA . VAL A 1 309 ? 12.33220 -9.27137 14.02003 1.000 18.04876 309 VAL A CA 1
ATOM 4320 C C . VAL A 1 309 ? 11.93933 -10.42106 14.95056 1.000 15.19323 309 VAL A C 1
ATOM 4321 O O . VAL A 1 309 ? 12.06129 -11.60890 14.60714 1.000 18.46419 309 VAL A O 1
ATOM 4334 N N . THR A 1 310 ? 11.43746 -10.10087 16.13699 1.000 20.37028 310 THR A N 1
ATOM 4335 C CA . THR A 1 310 ? 11.01733 -11.16661 17.03712 1.000 16.05316 310 THR A CA 1
ATOM 4336 C C . THR A 1 310 ? 9.79710 -11.89553 16.49496 1.000 16.92611 310 THR A C 1
ATOM 4337 O O . THR A 1 310 ? 9.74746 -13.12792 16.52354 1.000 21.27094 310 THR A O 1
ATOM 4348 N N . SER A 1 311 ? 8.79756 -11.14994 16.03067 1.000 17.36527 311 SER A N 1
ATOM 4349 C CA . SER A 1 311 ? 7.59991 -11.75578 15.43212 1.000 18.96308 311 SER A CA 1
ATOM 4350 C C . SER A 1 311 ? 7.96746 -12.78362 14.37307 1.000 17.20363 311 SER A C 1
ATOM 4351 O O . SER A 1 311 ? 7.50078 -13.92228 14.40096 1.000 16.23623 311 SER A O 1
ATOM 4359 N N . LEU A 1 312 ? 8.79753 -12.38432 13.41620 1.000 16.41226 312 LEU A N 1
ATOM 4360 C CA . LEU A 1 312 ? 9.10193 -13.27887 12.30027 1.000 15.25780 312 LEU A CA 1
ATOM 4361 C C . LEU A 1 312 ? 9.97834 -14.43493 12.75098 1.000 16.38585 312 LEU A C 1
ATOM 4362 O O . LEU A 1 312 ? 9.73097 -15.58770 12.37095 1.000 16.65170 312 LEU A O 1
ATOM 4378 N N . SER A 1 313 ? 10.99177 -14.16068 13.58620 1.000 18.08012 313 SER A N 1
ATOM 4379 C CA . SER A 1 313 ? 11.87935 -15.23594 14.00718 1.000 22.51039 313 SER A CA 1
ATOM 4380 C C . SER A 1 313 ? 11.11888 -16.28383 14.80164 1.000 16.87463 313 SER A C 1
ATOM 4381 O O . SER A 1 313 ? 11.35488 -17.48860 14.64252 1.000 17.83329 313 SER A O 1
ATOM 4389 N N . VAL A 1 314 ? 10.16898 -15.85939 15.64176 1.000 17.80366 314 VAL A N 1
ATOM 4390 C CA . VAL A 1 314 ? 9.42951 -16.84952 16.41988 1.000 16.45009 314 VAL A CA 1
ATOM 4391 C C . VAL A 1 314 ? 8.58512 -17.73245 15.48805 1.000 15.65372 314 VAL A C 1
ATOM 4392 O O . VAL A 1 314 ? 8.48774 -18.95034 15.69164 1.000 16.88741 314 VAL A O 1
ATOM 4405 N N . TYR A 1 315 ? 8.03074 -17.15835 14.41390 1.000 14.61825 315 TYR A N 1
ATOM 4406 C CA . TYR A 1 315 ? 7.25269 -17.94730 13.47112 1.000 13.46823 315 TYR A CA 1
ATOM 4407 C C . TYR A 1 315 ? 8.14079 -18.99379 12.80977 1.000 13.98225 315 TYR A C 1
ATOM 4408 O O . TYR A 1 315 ? 7.79797 -20.18031 12.75495 1.000 12.98816 315 TYR A O 1
ATOM 4426 N N . LEU A 1 316 ? 9.29853 -18.55836 12.33678 1.000 14.19631 316 LEU A N 1
ATOM 4427 C CA . LEU A 1 316 ? 10.19679 -19.43916 11.57537 1.000 17.72320 316 LEU A CA 1
ATOM 4428 C C . LEU A 1 316 ? 10.73944 -20.56255 12.44931 1.000 19.39467 316 LEU A C 1
ATOM 4429 O O . LEU A 1 316 ? 10.74453 -21.72916 12.03714 1.000 17.24787 316 LEU A O 1
ATOM 4445 N N . MET A 1 317 ? 11.15811 -20.22216 13.67718 1.000 14.55000 317 MET A N 1
ATOM 4446 C CA . MET A 1 317 ? 11.59345 -21.19646 14.66451 1.000 15.31613 317 MET A CA 1
ATOM 4447 C C . MET A 1 317 ? 10.50573 -22.20573 15.00154 1.000 20.75970 317 MET A C 1
ATOM 4448 O O . MET A 1 317 ? 10.79109 -23.40507 15.14989 1.000 18.72312 317 MET A O 1
ATOM 4462 N N . THR A 1 318 ? 9.24503 -21.75587 15.11221 1.000 18.67729 318 THR A N 1
ATOM 4463 C CA . THR A 1 318 ? 8.15240 -22.68110 15.39871 1.000 16.02031 318 THR A CA 1
ATOM 4464 C C . THR A 1 318 ? 7.88883 -23.61931 14.22831 1.000 19.06939 318 THR A C 1
ATOM 4465 O O . THR A 1 318 ? 7.73292 -24.82792 14.42045 1.000 18.81874 318 THR A O 1
ATOM 4476 N N . LEU A 1 319 ? 7.85337 -23.07852 13.01146 1.000 18.94247 319 LEU A N 1
ATOM 4477 C CA . LEU A 1 319 ? 7.82000 -23.90486 11.79322 1.000 20.09580 319 LEU A CA 1
ATOM 4478 C C . LEU A 1 319 ? 8.89246 -24.99925 11.78465 1.000 17.04359 319 LEU A C 1
ATOM 4479 O O . LEU A 1 319 ? 8.59371 -26.16628 11.50547 1.000 21.82020 319 LEU A O 1
ATOM 4495 N N . ILE A 1 320 ? 10.15271 -24.63045 12.04382 1.000 19.63305 320 ILE A N 1
ATOM 4496 C CA . ILE A 1 320 ? 11.25114 -25.60163 12.09968 1.000 21.76863 320 ILE A CA 1
ATOM 4497 C C . ILE A 1 320 ? 10.97819 -26.67276 13.15848 1.000 28.16800 320 ILE A C 1
ATOM 4498 O O . ILE A 1 320 ? 11.05684 -27.87090 12.87589 1.000 26.96250 320 ILE A O 1
ATOM 4514 N N . ASP A 1 321 ? 10.68330 -26.26506 14.40128 1.000 18.47285 321 ASP A N 1
ATOM 4515 C CA . ASP A 1 321 ? 10.60041 -27.24714 15.48534 1.000 25.17164 321 ASP A CA 1
ATOM 4516 C C . ASP A 1 321 ? 9.30276 -28.05562 15.44240 1.000 24.61249 321 ASP A C 1
ATOM 4517 O O . ASP A 1 321 ? 9.22455 -29.11994 16.06856 1.000 25.51816 321 ASP A O 1
ATOM 4526 N N . ARG A 1 322 ? 8.28505 -27.57993 14.71722 1.000 19.74119 322 ARG A N 1
ATOM 4527 C CA . ARG A 1 322 ? 7.11865 -28.39781 14.42736 1.000 24.59262 322 ARG A CA 1
ATOM 4528 C C . ARG A 1 322 ? 7.47171 -29.55033 13.52088 1.000 28.28286 322 ARG A C 1
ATOM 4529 O O . ARG A 1 322 ? 6.96354 -30.66013 13.69766 1.000 33.05114 322 ARG A O 1
ATOM 4550 N N . LYS A 1 323 ? 8.28360 -29.27470 12.49736 1.000 24.01278 323 LYS A N 1
ATOM 4551 C CA . LYS A 1 323 ? 8.52569 -30.21362 11.41327 1.000 31.53320 323 LYS A CA 1
ATOM 4552 C C . LYS A 1 323 ? 9.73880 -31.09637 11.63977 1.000 36.19475 323 LYS A C 1
ATOM 4553 O O . LYS A 1 323 ? 9.76056 -32.21319 11.11395 1.000 32.87491 323 LYS A O 1
ATOM 4572 N N . TYR A 1 324 ? 10.74944 -30.61026 12.38615 1.000 28.38152 324 TYR A N 1
ATOM 4573 C CA . TYR A 1 324 ? 12.02525 -31.30161 12.59178 1.000 27.87242 324 TYR A CA 1
ATOM 4574 C C . TYR A 1 324 ? 12.32387 -31.38239 14.08296 1.000 33.48936 324 TYR A C 1
ATOM 4575 O O . TYR A 1 324 ? 12.98947 -30.49724 14.63589 1.000 32.06429 324 TYR A O 1
ATOM 4593 N N . PRO A 1 325 ? 11.87553 -32.44128 14.76412 1.000 39.38272 325 PRO A N 1
ATOM 4594 C CA . PRO A 1 325 ? 11.88022 -32.41983 16.24407 1.000 40.24948 325 PRO A CA 1
ATOM 4595 C C . PRO A 1 325 ? 13.25986 -32.48298 16.88435 1.000 35.05809 325 PRO A C 1
ATOM 4596 O O . PRO A 1 325 ? 13.34991 -32.23447 18.09032 1.000 45.60547 325 PRO A O 1
ATOM 4607 N N . HIS A 1 326 ? 14.32708 -32.76773 16.12814 1.000 30.94248 326 HIS A N 1
ATOM 4608 C CA . HIS A 1 326 ? 15.65137 -32.96723 16.70538 1.000 35.29987 326 HIS A CA 1
ATOM 4609 C C . HIS A 1 326 ? 16.48648 -31.69020 16.76697 1.000 36.67446 326 HIS A C 1
ATOM 4610 O O . HIS A 1 326 ? 17.37987 -31.59228 17.61640 1.000 42.85034 326 HIS A O 1
ATOM 4624 N N . TYR A 1 327 ? 16.20300 -30.70365 15.91450 1.000 35.71528 327 TYR A N 1
ATOM 4625 C CA . TYR A 1 327 ? 16.99295 -29.47358 15.88555 1.000 26.04320 327 TYR A CA 1
ATOM 4626 C C . TYR A 1 327 ? 16.78889 -28.63432 17.14928 1.000 28.73658 327 TYR A C 1
ATOM 4627 O O . TYR A 1 327 ? 17.74057 -28.06184 17.68962 1.000 28.78990 327 TYR A O 1
ATOM 4645 N N . LYS A 1 328 ? 15.55280 -28.52626 17.63021 1.000 24.92935 328 LYS A N 1
ATOM 4646 C CA . LYS A 1 328 ? 15.27153 -27.80037 18.86736 1.000 28.19116 328 LYS A CA 1
ATOM 4647 C C . LYS A 1 328 ? 15.88998 -26.40334 18.85122 1.000 26.44913 328 LYS A C 1
ATOM 4648 O O . LYS A 1 328 ? 16.60741 -25.99403 19.77121 1.000 26.66244 328 LYS A O 1
ATOM 4667 N N . VAL A 1 329 ? 15.61168 -25.65541 17.77771 1.000 22.13074 329 VAL A N 1
ATOM 4668 C CA . VAL A 1 329 ? 16.13916 -24.29915 17.67283 1.000 24.43745 329 VAL A CA 1
ATOM 4669 C C . VAL A 1 329 ? 15.56019 -23.40893 18.77014 1.000 25.24362 329 VAL A C 1
ATOM 4670 O O . VAL A 1 329 ? 16.18617 -22.41549 19.17005 1.000 18.79085 329 VAL A O 1
ATOM 4683 N N . GLY A 1 330 ? 14.37227 -23.75489 19.28111 1.000 26.92884 330 GLY A N 1
ATOM 4684 C CA . GLY A 1 330 ? 13.77058 -23.03787 20.39520 1.000 26.51431 330 GLY A CA 1
ATOM 4685 C C . GLY A 1 330 ? 14.55545 -23.13505 21.69260 1.000 30.75452 330 GLY A C 1
ATOM 4686 O O . GLY A 1 330 ? 14.33762 -22.32887 22.60430 1.000 29.94130 330 GLY A O 1
ATOM 4690 N N . SER A 1 331 ? 15.45074 -24.11659 21.79942 1.000 23.92938 331 SER A N 1
ATOM 4691 C CA . SER A 1 331 ? 16.38750 -24.21673 22.91157 1.000 26.35448 331 SER A CA 1
ATOM 4692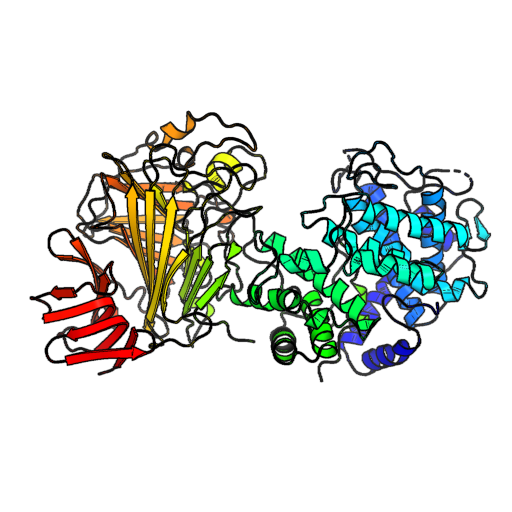 C C . SER A 1 331 ? 17.72449 -23.58126 22.57438 1.000 26.91679 331 SER A C 1
ATOM 4693 O O . SER A 1 331 ? 18.26331 -22.78561 23.34551 1.000 27.08296 331 SER A O 1
ATOM 4701 N N . LEU A 1 332 ? 18.26721 -23.93019 21.41462 1.000 24.63936 332 LEU A N 1
ATOM 4702 C CA . LEU A 1 332 ? 19.56290 -23.40026 21.02384 1.000 22.22216 332 LEU A CA 1
ATOM 4703 C C . LEU A 1 332 ? 19.56287 -21.88384 21.01627 1.000 25.06727 332 LEU A C 1
ATOM 4704 O O . LEU A 1 332 ? 20.58439 -21.25344 21.30791 1.000 24.53603 332 LEU A O 1
ATOM 4720 N N . TYR A 1 333 ? 18.44529 -21.27988 20.63816 1.000 24.08275 333 TYR A N 1
ATOM 4721 C CA . TYR A 1 333 ? 18.36043 -19.83524 20.53693 1.000 23.89906 333 TYR A CA 1
ATOM 4722 C C . TYR A 1 333 ? 17.19596 -19.31104 21.35284 1.000 22.28310 333 TYR A C 1
ATOM 4723 O O . TYR A 1 333 ? 16.38619 -18.52874 20.86464 1.000 19.86466 333 TYR A O 1
ATOM 4741 N N . SER A 1 334 ? 17.08406 -19.74499 22.61508 1.000 21.10555 334 SER A N 1
ATOM 4742 C CA . SER A 1 334 ? 15.91965 -19.38980 23.41730 1.000 21.56228 334 SER A CA 1
ATOM 4743 C C . SER A 1 334 ? 15.90232 -17.92267 23.80369 1.000 19.93747 334 SER A C 1
ATOM 4744 O O . SER A 1 334 ? 14.85833 -17.42673 24.23001 1.000 21.26700 334 SER A O 1
ATOM 4752 N N . ASN A 1 335 ? 16.98771 -17.20370 23.58677 1.000 20.60374 335 ASN A N 1
ATOM 4753 C CA . ASN A 1 335 ? 16.97863 -15.76081 23.80654 1.000 20.82390 335 ASN A CA 1
ATOM 4754 C C . ASN A 1 335 ? 16.11561 -14.99688 22.80789 1.000 21.71343 335 ASN A C 1
ATOM 4755 O O . ASN A 1 335 ? 15.72970 -13.85408 23.09019 1.000 18.61823 335 ASN A O 1
ATOM 4766 N N . ILE A 1 336 ? 15.83534 -15.58080 21.64738 1.000 14.54367 336 ILE A N 1
ATOM 4767 C CA . ILE A 1 336 ? 14.96003 -14.94660 20.66914 1.000 20.68000 336 ILE A CA 1
ATOM 4768 C C . ILE A 1 336 ? 13.52630 -14.92413 21.20521 1.000 17.02819 336 ILE A C 1
ATOM 4769 O O . ILE A 1 336 ? 12.97864 -13.83047 21.37358 1.000 17.23365 336 ILE A O 1
ATOM 4785 N N . PRO A 1 337 ? 12.86939 -16.05225 21.47380 1.000 15.54167 337 PRO A N 1
ATOM 4786 C CA . PRO A 1 337 ? 11.55306 -15.96701 22.12159 1.000 22.37565 337 PRO A CA 1
ATOM 4787 C C . PRO A 1 337 ? 11.60505 -15.18145 23.40674 1.000 18.92307 337 PRO A C 1
ATOM 4788 O O . PRO A 1 337 ? 10.61009 -14.54158 23.79300 1.000 15.78671 337 PRO A O 1
ATOM 4799 N N . GLN A 1 338 ? 12.73309 -15.25602 24.11819 1.000 19.61068 338 GLN A N 1
ATOM 4800 C CA . GLN A 1 338 ? 12.86061 -14.50608 25.36537 1.000 19.55905 338 GLN A CA 1
ATOM 4801 C C . GLN A 1 338 ? 12.75603 -13.00910 25.13738 1.000 17.01730 338 GLN A C 1
ATOM 4802 O O . GLN A 1 338 ? 12.43997 -12.28940 26.07350 1.000 21.53205 338 GLN A O 1
ATOM 4816 N N . SER A 1 339 ? 13.01972 -12.52244 23.92412 1.000 18.76857 339 SER A N 1
ATOM 4817 C CA . SER A 1 339 ? 12.91787 -11.08894 23.69300 1.000 21.95265 339 SER A CA 1
ATOM 4818 C C . SER A 1 339 ? 11.48506 -10.57718 23.87114 1.000 19.55749 339 SER A C 1
ATOM 4819 O O . SER A 1 339 ? 11.29038 -9.37603 24.07680 1.000 17.75786 339 SER A O 1
ATOM 4827 N N . LEU A 1 340 ? 10.49097 -11.44803 23.76305 1.000 17.59118 340 LEU A N 1
ATOM 4828 C CA . LEU A 1 340 ? 9.12256 -11.03902 24.07868 1.000 19.52649 340 LEU A CA 1
ATOM 4829 C C . LEU A 1 340 ? 9.02138 -10.58520 25.53504 1.000 17.62314 340 LEU A C 1
ATOM 4830 O O . LEU A 1 340 ? 8.43807 -9.53860 25.85694 1.000 15.28997 340 LEU A O 1
ATOM 4846 N N . THR A 1 341 ? 9.59274 -11.36751 26.43360 1.000 22.23285 341 THR A N 1
ATOM 4847 C CA . THR A 1 341 ? 9.54459 -11.00860 27.83951 1.000 17.63063 341 THR A CA 1
ATOM 4848 C C . THR A 1 341 ? 10.46088 -9.83968 28.12603 1.000 21.01718 341 THR A C 1
ATOM 4849 O O . THR A 1 341 ? 10.13502 -8.98332 28.96307 1.000 18.63470 341 THR A O 1
ATOM 4860 N N . ALA A 1 342 ? 11.62071 -9.79483 27.45123 1.000 20.40735 342 ALA A N 1
ATOM 4861 C CA . ALA A 1 342 ? 12.49668 -8.65068 27.59525 1.000 18.94360 342 ALA A CA 1
ATOM 4862 C C . ALA A 1 342 ? 11.75722 -7.36150 27.28501 1.000 19.09226 342 ALA A C 1
ATOM 4863 O O . ALA A 1 342 ? 11.92211 -6.36631 28.00054 1.000 17.65332 342 ALA A O 1
ATOM 4870 N N . MET A 1 343 ? 10.93632 -7.35340 26.21596 1.000 17.06924 343 MET A N 1
ATOM 4871 C CA . MET A 1 343 ? 10.23796 -6.12979 25.82943 1.000 18.55345 343 MET A CA 1
ATOM 4872 C C . MET A 1 343 ? 9.07875 -5.84930 26.77516 1.000 15.90533 343 MET A C 1
ATOM 4873 O O . MET A 1 343 ? 8.82083 -4.69267 27.11454 1.000 16.64369 343 MET A O 1
ATOM 4887 N N . TYR A 1 344 ? 8.42305 -6.90744 27.23791 1.000 15.33785 344 TYR A N 1
ATOM 4888 C CA . TYR A 1 344 ? 7.36624 -6.77035 28.23137 1.000 17.97850 344 TYR A CA 1
ATOM 4889 C C . TYR A 1 344 ? 7.90705 -6.06590 29.47818 1.000 15.21982 344 TYR A C 1
ATOM 4890 O O . TYR A 1 344 ? 7.25051 -5.17972 30.04543 1.000 17.16277 344 TYR A O 1
ATOM 4908 N N . ASN A 1 345 ? 9.10977 -6.42975 29.90998 1.000 17.77696 345 ASN A N 1
ATOM 4909 C CA . ASN A 1 345 ? 9.64622 -5.85677 31.14206 1.000 18.63262 345 ASN A CA 1
ATOM 4910 C C . ASN A 1 345 ? 10.17541 -4.44013 30.94571 1.000 21.63753 345 ASN A C 1
ATOM 4911 O O . ASN A 1 345 ? 10.65210 -3.84827 31.90838 1.000 16.77651 345 ASN A O 1
ATOM 4922 N N . LEU A 1 346 ? 10.10817 -3.87432 29.72824 1.000 17.94991 346 LEU A N 1
ATOM 4923 C CA . LEU A 1 346 ? 10.44887 -2.46369 29.52399 1.000 18.33715 346 LEU A CA 1
ATOM 4924 C C . LEU A 1 346 ? 9.27145 -1.51446 29.75720 1.000 18.06071 346 LEU A C 1
ATOM 4925 O O . LEU A 1 346 ? 9.47601 -0.29841 29.84536 1.000 16.03841 346 LEU A O 1
ATOM 4941 N N . GLN A 1 347 ? 8.05004 -2.03428 29.84520 1.000 15.58740 347 GLN A N 1
ATOM 4942 C CA . GLN A 1 347 ? 6.86642 -1.19497 29.72248 1.000 20.84874 347 GLN A CA 1
ATOM 4943 C C . GLN A 1 347 ? 6.58359 -0.38752 30.98884 1.000 15.59504 347 GLN A C 1
ATOM 4944 O O . GLN A 1 347 ? 6.87255 -0.80597 32.10735 1.000 15.00949 347 GLN A O 1
ATOM 4958 N N . PHE A 1 348 ? 6.05658 0.80032 30.76308 1.000 14.30949 348 PHE A N 1
ATOM 4959 C CA . PHE A 1 348 ? 5.54549 1.67335 31.79376 1.000 13.71887 348 PHE A CA 1
ATOM 4960 C C . PHE A 1 348 ? 4.24426 1.10227 32.35137 1.000 13.37166 348 PHE A C 1
ATOM 4961 O O . PHE A 1 348 ? 3.64784 0.21447 31.73586 1.000 14.58301 348 PHE A O 1
ATOM 4978 N N . PRO A 1 349 ? 3.79373 1.59426 33.50988 1.000 12.55022 349 PRO A N 1
ATOM 4979 C CA . PRO A 1 349 ? 2.55484 1.06009 34.09864 1.000 16.82064 349 PRO A CA 1
ATOM 4980 C C . PRO A 1 349 ? 1.31590 1.25949 33.25794 1.000 18.58222 349 PRO A C 1
ATOM 4981 O O . PRO A 1 349 ? 0.29042 0.64002 33.57145 1.000 18.52632 349 PRO A O 1
ATOM 4992 N N . ASN A 1 350 ? 1.33900 2.14260 32.25585 1.000 16.03312 350 ASN A N 1
ATOM 4993 C CA . ASN A 1 350 ? 0.21679 2.34463 31.34757 1.000 17.98520 350 ASN A CA 1
ATOM 4994 C C . ASN A 1 350 ? 0.37783 1.60196 30.02707 1.000 16.09057 350 ASN A C 1
ATOM 4995 O O . ASN A 1 350 ? -0.30090 1.94388 29.05556 1.000 21.11739 350 ASN A O 1
ATOM 5006 N N . ASP A 1 351 ? 1.28053 0.61123 29.96288 1.000 14.95802 351 ASP A N 1
ATOM 5007 C CA . ASP A 1 351 ? 1.61122 -0.21372 28.80511 1.000 19.74789 351 ASP A CA 1
ATOM 5008 C C . ASP A 1 351 ? 2.42304 0.52162 27.72379 1.000 13.58281 351 ASP A C 1
ATOM 5009 O O . ASP A 1 351 ? 2.73584 -0.08180 26.71328 1.000 14.23488 351 ASP A O 1
ATOM 5018 N N . GLY A 1 352 ? 2.75544 1.79785 27.90841 1.000 16.99897 352 GLY A N 1
ATOM 5019 C CA . GLY A 1 352 ? 3.61485 2.47804 26.96539 1.000 20.72370 352 GLY A CA 1
ATOM 5020 C C . GLY A 1 352 ? 5.04836 1.97259 27.04782 1.000 14.75403 352 GLY A C 1
ATOM 5021 O O . GLY A 1 352 ? 5.44140 1.30136 27.99811 1.000 13.89657 352 GLY A O 1
ATOM 5025 N N . TYR A 1 353 ? 5.81353 2.23450 26.00324 1.000 15.83364 353 TYR A N 1
ATOM 5026 C CA . TYR A 1 353 ? 7.21313 1.78696 25.93306 1.000 14.36873 353 TYR A CA 1
ATOM 5027 C C . TYR A 1 353 ? 8.15433 2.97099 26.07945 1.000 12.45691 353 TYR A C 1
ATOM 5028 O O . TYR A 1 353 ? 7.79697 4.10343 25.72486 1.000 12.12047 353 TYR A O 1
ATOM 5046 N N . PRO A 1 354 ? 9.36339 2.73887 26.60576 1.000 13.90010 354 PRO A N 1
ATOM 5047 C CA . PRO A 1 354 ? 10.41251 3.77434 26.57679 1.000 16.63526 354 PRO A CA 1
ATOM 5048 C C . PRO A 1 354 ? 10.60824 4.28754 25.16172 1.000 14.38705 354 PRO A C 1
ATOM 5049 O O . PRO A 1 354 ? 10.66633 3.50306 24.21388 1.000 12.78635 354 PRO A O 1
ATOM 5060 N N . TYR A 1 355 ? 10.64574 5.61033 25.01550 1.000 12.73285 355 TYR A N 1
ATOM 5061 C CA . TYR A 1 355 ? 10.69585 6.23832 23.69012 1.000 12.94273 355 TYR A CA 1
ATOM 5062 C C . TYR A 1 355 ? 12.15728 6.60251 23.39028 1.000 13.69474 355 TYR A C 1
ATOM 5063 O O . TYR A 1 355 ? 12.59335 7.76497 23.46826 1.000 15.19239 355 TYR A O 1
ATOM 5081 N N . PHE A 1 356 ? 12.93118 5.58949 23.06991 1.000 11.59036 356 PHE A N 1
ATOM 5082 C CA . PHE A 1 356 ? 14.31230 5.81538 22.67989 1.000 14.57914 356 PHE A CA 1
ATOM 5083 C C . PHE A 1 356 ? 14.44498 5.58080 21.17966 1.000 13.16129 356 PHE A C 1
ATOM 5084 O O . PHE A 1 356 ? 14.05813 4.52799 20.66293 1.000 19.62327 356 PHE A O 1
ATOM 5101 N N . GLY A 1 357 ? 14.91075 6.61284 20.48182 1.000 13.41333 357 GLY A N 1
ATOM 5102 C CA . GLY A 1 357 ? 15.14492 6.52428 19.06153 1.000 17.25644 357 GLY A CA 1
ATOM 5103 C C . GLY A 1 357 ? 13.88954 6.78126 18.23987 1.000 20.99623 357 GLY A C 1
ATOM 5104 O O . GLY A 1 357 ? 12.92276 7.42454 18.69528 1.000 16.35438 357 GLY A O 1
ATOM 5108 N N . ASP A 1 358 ? 13.90949 6.25485 17.00715 1.000 17.03732 358 ASP A N 1
ATOM 5109 C CA . ASP A 1 358 ? 12.76430 6.32326 16.08426 1.000 18.14027 358 ASP A CA 1
ATOM 5110 C C . ASP A 1 358 ? 11.79558 5.20205 16.42610 1.000 15.59438 358 ASP A C 1
ATOM 5111 O O . ASP A 1 358 ? 11.96887 4.06971 15.98242 1.000 18.09260 358 ASP A O 1
ATOM 5120 N N . THR A 1 359 ? 10.77046 5.48567 17.23446 1.000 14.15309 359 THR A N 1
ATOM 5121 C CA . THR A 1 359 ? 9.94415 4.43325 17.77780 1.000 13.90986 359 THR A CA 1
ATOM 5122 C C . THR A 1 359 ? 8.51897 4.96569 18.00404 1.000 16.52212 359 THR A C 1
ATOM 5123 O O . THR A 1 359 ? 8.16144 6.07128 17.58944 1.000 16.53220 359 THR A O 1
ATOM 5134 N N . ASN A 1 360 ? 7.69839 4.14888 18.62167 1.000 16.71005 360 ASN A N 1
ATOM 5135 C CA . ASN A 1 360 ? 6.36635 4.55448 19.05009 1.000 17.27497 360 ASN A CA 1
ATOM 5136 C C . ASN A 1 360 ? 6.15882 4.28232 20.52965 1.000 18.47861 360 ASN A C 1
ATOM 5137 O O . ASN A 1 360 ? 6.79584 3.40261 21.12472 1.000 16.59887 360 ASN A O 1
ATOM 5148 N N . ARG A 1 361 ? 5.21422 5.03750 21.11153 1.000 16.33367 361 ARG A N 1
ATOM 5149 C CA . ARG A 1 361 ? 4.88530 4.84909 22.51882 1.000 15.19873 361 ARG A CA 1
ATOM 5150 C C . ARG A 1 361 ? 4.04671 3.58778 22.74495 1.000 15.29829 361 ARG A C 1
ATOM 5151 O O . ARG A 1 361 ? 4.35466 2.78534 23.64321 1.000 15.64455 361 ARG A O 1
ATOM 5172 N N . PHE A 1 362 ? 2.95714 3.42792 21.98292 1.000 19.69814 362 PHE A N 1
ATOM 5173 C CA . PHE A 1 362 ? 2.01900 2.32297 22.15020 1.000 17.51472 362 PHE A CA 1
ATOM 5174 C C . PHE A 1 362 ? 2.06756 1.41688 20.92829 1.000 14.74141 362 PHE A C 1
ATOM 5175 O O . PHE A 1 362 ? 2.08443 1.88651 19.78130 1.000 20.73520 362 PHE A O 1
ATOM 5192 N N . MET A 1 363 ? 2.11105 0.12570 21.17918 1.000 16.88413 363 MET A N 1
ATOM 5193 C CA . MET A 1 363 ? 2.16203 -0.85027 20.11073 1.000 21.82957 363 MET A CA 1
ATOM 5194 C C . MET A 1 363 ? 1.33254 -2.03397 20.57083 1.000 26.19140 363 MET A C 1
ATOM 5195 O O . MET A 1 363 ? 1.52477 -2.50787 21.68590 1.000 22.67205 363 MET A O 1
ATOM 5209 N N . ASP A 1 364 ? 0.37367 -2.46960 19.74650 1.000 26.48322 364 ASP A N 1
ATOM 5210 C CA . ASP A 1 364 ? -0.50965 -3.57257 20.12883 1.000 28.09971 364 ASP A CA 1
ATOM 5211 C C . ASP A 1 364 ? 0.29383 -4.78283 20.57578 1.000 29.73140 364 ASP A C 1
ATOM 5212 O O . ASP A 1 364 ? 1.35223 -5.07873 20.02593 1.000 29.99233 364 ASP A O 1
ATOM 5221 N N . VAL A 1 365 ? -0.20711 -5.48128 21.59114 1.000 29.78386 365 VAL A N 1
ATOM 5222 C CA . VAL A 1 365 ? 0.42119 -6.73153 21.97810 1.000 31.19184 365 VAL A CA 1
ATOM 5223 C C . VAL A 1 365 ? 0.39888 -7.66954 20.78062 1.000 28.12789 365 VAL A C 1
ATOM 5224 O O . VAL A 1 365 ? -0.62304 -7.80688 20.08655 1.000 26.34709 365 VAL A O 1
ATOM 5237 N N . ASP A 1 366 ? 1.54951 -8.28977 20.51960 1.000 25.62693 366 ASP A N 1
ATOM 5238 C CA . ASP A 1 366 ? 1.75302 -9.25281 19.44149 1.000 25.31090 366 ASP A CA 1
ATOM 5239 C C . ASP A 1 366 ? 1.26542 -10.62217 19.90267 1.000 18.70641 366 ASP A C 1
ATOM 5240 O O . ASP A 1 366 ? 2.03524 -11.50512 20.27724 1.000 19.36113 366 ASP A O 1
ATOM 5249 N N . PHE A 1 367 ? -0.06295 -10.79911 19.89648 1.000 21.17697 367 PHE A N 1
ATOM 5250 C CA . PHE A 1 367 ? -0.60961 -12.02332 20.46886 1.000 17.96814 367 PHE A CA 1
ATOM 5251 C C . PHE A 1 367 ? -0.26829 -13.23691 19.60998 1.000 17.66430 367 PHE A C 1
ATOM 5252 O O . PHE A 1 367 ? -0.03957 -14.32730 20.15437 1.000 19.48854 367 PHE A O 1
ATOM 5269 N N . GLN A 1 368 ? -0.22071 -13.06345 18.27867 1.000 17.58878 368 GLN A N 1
ATOM 5270 C CA . GLN A 1 368 ? 0.23317 -14.13814 17.39884 1.000 23.80972 368 GLN A CA 1
ATOM 5271 C C . GLN A 1 368 ? 1.64337 -14.59928 17.77526 1.000 19.02885 368 GLN A C 1
ATOM 5272 O O . GLN A 1 368 ? 1.89554 -15.80300 17.89890 1.000 18.17610 368 GLN A O 1
ATOM 5286 N N . ALA A 1 369 ? 2.55625 -13.66377 18.03494 1.000 18.99815 369 ALA A N 1
ATOM 5287 C CA . ALA A 1 369 ? 3.89860 -14.05787 18.49823 1.000 16.45339 369 ALA A CA 1
ATOM 5288 C C . ALA A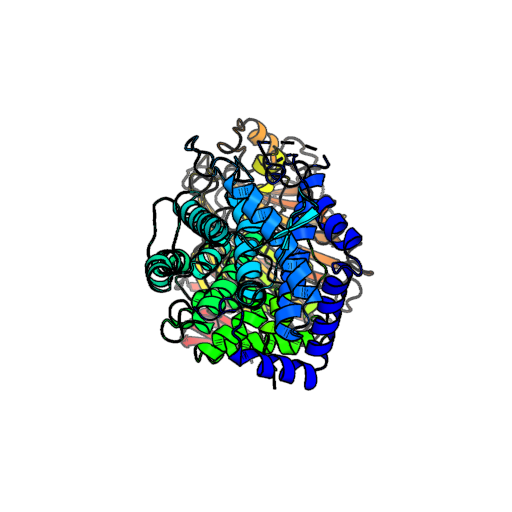 1 369 ? 3.85448 -14.79349 19.85196 1.000 20.21260 369 ALA A C 1
ATOM 5289 O O . ALA A 1 369 ? 4.62668 -15.73480 20.09372 1.000 18.84001 369 ALA A O 1
ATOM 5296 N N . TYR A 1 370 ? 2.96085 -14.39044 20.74957 1.000 16.86078 370 TYR A N 1
ATOM 5297 C CA . TYR A 1 370 ? 2.85283 -15.13192 22.00672 1.000 21.02660 370 TYR A CA 1
ATOM 5298 C C . TYR A 1 370 ? 2.27810 -16.52837 21.77246 1.000 16.02844 370 TYR A C 1
ATOM 5299 O O . TYR A 1 370 ? 2.74795 -17.50962 22.36330 1.000 17.56760 370 TYR A O 1
ATOM 5317 N N . GLU A 1 371 ? 1.25481 -16.64163 20.91973 1.000 18.48379 371 GLU A N 1
ATOM 5318 C CA . GLU A 1 371 ? 0.69326 -17.95308 20.60459 1.000 16.20529 371 GLU A CA 1
ATOM 5319 C C . GLU A 1 371 ? 1.75790 -18.90534 20.08144 1.000 18.82200 371 GLU A C 1
ATOM 5320 O O . GLU A 1 371 ? 1.81899 -20.06683 20.49683 1.000 16.06010 371 GLU A O 1
ATOM 5332 N N . MET A 1 372 ? 2.59491 -18.44120 19.15252 1.000 13.13708 372 MET A N 1
ATOM 5333 C CA . MET A 1 372 ? 3.62280 -19.33587 18.62505 1.000 17.65530 372 MET A CA 1
ATOM 5334 C C . MET A 1 372 ? 4.80768 -19.48854 19.57244 1.000 20.22123 372 MET A C 1
ATOM 5335 O O . MET A 1 372 ? 5.34070 -20.59023 19.69743 1.000 18.57061 372 MET A O 1
ATOM 5349 N N . ALA A 1 373 ? 5.21834 -18.42973 20.27075 1.000 15.95778 373 ALA A N 1
ATOM 5350 C CA . ALA A 1 373 ? 6.27027 -18.61314 21.26462 1.000 18.63166 373 ALA A CA 1
ATOM 5351 C C . ALA A 1 373 ? 5.84203 -19.60714 22.33272 1.000 17.92575 373 ALA A C 1
ATOM 5352 O O . ALA A 1 373 ? 6.68656 -20.32479 22.88001 1.000 19.98993 373 ALA A O 1
ATOM 5359 N N . LEU A 1 374 ? 4.54153 -19.65070 22.64774 1.000 16.91659 374 LEU A N 1
ATOM 5360 C CA . LEU A 1 374 ? 4.03451 -20.63058 23.61109 1.000 15.08334 374 LEU A CA 1
ATOM 5361 C C . LEU A 1 374 ? 4.12140 -22.04016 23.03831 1.000 17.28892 374 LEU A C 1
ATOM 5362 O O . LEU A 1 374 ? 4.50621 -22.98427 23.73770 1.000 19.99267 374 LEU A O 1
ATOM 5378 N N . GLN A 1 375 ? 3.78560 -22.20974 21.75598 1.000 18.60229 375 GLN A N 1
ATOM 5379 C CA . GLN A 1 375 ? 3.97358 -23.51602 21.13342 1.000 19.87968 375 GLN A CA 1
ATOM 5380 C C . GLN A 1 375 ? 5.45319 -23.89411 21.05532 1.000 17.82134 375 GLN A C 1
ATOM 5381 O O . GLN A 1 375 ? 5.81450 -25.05369 21.27048 1.000 19.94935 375 GLN A O 1
ATOM 5395 N N . LEU A 1 376 ? 6.31110 -22.93580 20.71322 1.000 21.79731 376 LEU A N 1
ATOM 5396 C CA . LEU A 1 376 ? 7.75435 -23.18880 20.66191 1.000 16.13668 376 LEU A CA 1
ATOM 5397 C C . LEU A 1 376 ? 8.28127 -23.62982 22.01522 1.000 21.87487 376 LEU A C 1
ATOM 5398 O O . LEU A 1 376 ? 9.04559 -24.59608 22.11284 1.000 22.28509 376 LEU A O 1
ATOM 5414 N N . ALA A 1 377 ? 7.82477 -22.96909 23.07362 1.000 20.92194 377 ALA A N 1
ATOM 5415 C CA . ALA A 1 377 ? 8.29987 -23.27808 24.40798 1.000 21.05303 377 ALA A CA 1
ATOM 5416 C C . ALA A 1 377 ? 7.84747 -24.66822 24.82633 1.000 23.01499 377 ALA A C 1
ATOM 5417 O O . ALA A 1 377 ? 8.60735 -25.39137 25.46154 1.000 25.71889 377 ALA A O 1
ATOM 5424 N N . LYS A 1 378 ? 6.61765 -25.06246 24.46930 1.000 25.64576 378 LYS A N 1
ATOM 5425 C CA . LYS A 1 378 ? 6.15427 -26.41235 24.78548 1.000 28.60522 378 LYS A CA 1
ATOM 5426 C C . LYS A 1 378 ? 6.99819 -27.44953 24.06269 1.000 27.50650 378 LYS A C 1
ATOM 5427 O O . LYS A 1 378 ? 7.42852 -28.44990 24.65188 1.000 30.79917 378 LYS A O 1
ATOM 5446 N N . LEU A 1 379 ? 7.21425 -27.23997 22.76464 1.000 25.67979 379 LEU A N 1
ATOM 5447 C CA . LEU A 1 379 ? 8.02038 -28.17259 21.99289 1.000 24.23883 379 LEU A CA 1
ATOM 5448 C C . LEU A 1 379 ? 9.42113 -28.32806 22.58984 1.000 26.78026 379 LEU A C 1
ATOM 5449 O O . LEU A 1 379 ? 10.04436 -29.38656 22.43912 1.000 32.23739 379 LEU A O 1
ATOM 5465 N N . ASN A 1 380 ? 9.93146 -27.28741 23.25359 1.000 28.59339 380 ASN A N 1
ATOM 5466 C CA . ASN A 1 380 ? 11.31272 -27.26585 23.72588 1.000 21.53311 380 ASN A CA 1
ATOM 5467 C C . ASN A 1 380 ? 11.46092 -27.43205 25.23822 1.000 33.23965 380 ASN A C 1
ATOM 5468 O O . ASN A 1 380 ? 12.57650 -27.28771 25.75258 1.000 29.52805 380 ASN A O 1
ATOM 5479 N N . ASP A 1 381 ? 10.38978 -27.74485 25.96521 1.000 31.38781 381 ASP A N 1
ATOM 5480 C CA . ASP A 1 381 ? 10.52725 -28.12826 27.37257 1.000 41.34924 381 ASP A CA 1
ATOM 5481 C C . ASP A 1 381 ? 11.11479 -26.97677 28.19246 1.000 40.34600 381 ASP A C 1
ATOM 5482 O O . ASP A 1 381 ? 12.00984 -27.18291 29.02687 1.000 33.52411 381 ASP A O 1
ATOM 5491 N N . ASN A 1 382 ? 10.67215 -25.74223 27.89879 1.000 27.51145 382 ASN A N 1
ATOM 5492 C CA . ASN A 1 382 ? 11.15781 -24.54306 28.59070 1.000 32.99187 382 ASN A CA 1
ATOM 5493 C C . ASN A 1 382 ? 10.05763 -24.03683 29.52116 1.000 32.69318 382 ASN A C 1
ATOM 5494 O O . ASN A 1 382 ? 9.12396 -23.35870 29.08643 1.000 27.06179 382 ASN A O 1
ATOM 5505 N N . GLN A 1 383 ? 10.18831 -24.33886 30.80685 1.000 30.30771 383 GLN A N 1
ATOM 5506 C CA . GLN A 1 383 ? 9.06568 -24.11582 31.71184 1.000 34.38917 383 GLN A CA 1
ATOM 5507 C C . GLN A 1 383 ? 8.86813 -22.64267 32.03654 1.000 25.41458 383 GLN A C 1
ATOM 5508 O O . GLN A 1 383 ? 7.72860 -22.19597 32.17992 1.000 26.25275 383 GLN A O 1
ATOM 5522 N N . GLU A 1 384 ? 9.95005 -21.86359 32.16133 1.000 22.93009 384 GLU A N 1
ATOM 5523 C CA . GLU A 1 384 ? 9.75606 -20.44647 32.47219 1.000 27.52342 384 GLU A CA 1
ATOM 5524 C C . GLU A 1 384 ? 9.04198 -19.74402 31.32497 1.000 27.88009 384 GLU A C 1
ATOM 5525 O O . GLU A 1 384 ? 8.20952 -18.85128 31.54969 1.000 26.10040 384 GLU A O 1
ATOM 5537 N N . GLN A 1 385 ? 9.37540 -20.11207 30.08406 1.000 25.89506 385 GLN A N 1
ATOM 5538 C CA . GLN A 1 385 ? 8.71668 -19.47295 28.95183 1.000 26.49659 385 GLN A CA 1
ATOM 5539 C C . GLN A 1 385 ? 7.25659 -19.92925 28.82768 1.000 28.10741 385 GLN A C 1
ATOM 5540 O O . GLN A 1 385 ? 6.37326 -19.11204 28.54781 1.000 23.60137 385 GLN A O 1
ATOM 5554 N N . ILE A 1 386 ? 6.98235 -21.22796 29.01272 1.000 27.23893 386 ILE A N 1
ATOM 5555 C CA . ILE A 1 386 ? 5.59382 -21.68994 29.03108 1.000 26.55974 386 ILE A CA 1
ATOM 5556 C C . ILE A 1 386 ? 4.77294 -20.83917 29.99761 1.000 25.89020 386 ILE A C 1
ATOM 5557 O O . ILE A 1 386 ? 3.68896 -20.35274 29.66692 1.000 22.71501 386 ILE A O 1
ATOM 5573 N N . ALA A 1 387 ? 5.29536 -20.64547 31.21514 1.000 27.38467 387 ALA A N 1
ATOM 5574 C CA . ALA A 1 387 ? 4.55874 -19.92864 32.23908 1.000 24.19549 387 ALA A CA 1
ATOM 5575 C C . ALA A 1 387 ? 4.30411 -18.49032 31.83238 1.000 23.73454 387 ALA A C 1
ATOM 5576 O O . ALA A 1 387 ? 3.16961 -18.00305 31.91525 1.000 23.41984 387 ALA A O 1
ATOM 5583 N N . GLN A 1 388 ? 5.35596 -17.79258 31.40169 1.000 25.18429 388 GLN A N 1
ATOM 5584 C CA . GLN A 1 388 ? 5.23917 -16.37636 31.06719 1.000 26.19560 388 GLN A CA 1
ATOM 5585 C C . GLN A 1 388 ? 4.29238 -16.16077 29.89581 1.000 24.13266 388 GLN A C 1
ATOM 5586 O O . GLN A 1 388 ? 3.43353 -15.27846 29.93941 1.000 22.81847 388 GLN A O 1
ATOM 5600 N N . PHE A 1 389 ? 4.47126 -16.92476 28.81310 1.000 23.20923 389 PHE A N 1
ATOM 5601 C CA . PHE A 1 389 ? 3.69319 -16.65389 27.60377 1.000 20.11891 389 PHE A CA 1
ATOM 5602 C C . PHE A 1 389 ? 2.23064 -17.02643 27.80606 1.000 20.78344 389 PHE A C 1
ATOM 5603 O O . PHE A 1 389 ? 1.33184 -16.28084 27.40452 1.000 23.92344 389 PHE A O 1
ATOM 5620 N N . SER A 1 390 ? 1.96503 -18.17521 28.42104 1.000 19.50164 390 SER A N 1
ATOM 5621 C CA . SER A 1 390 ? 0.58058 -18.48980 28.73016 1.000 28.63978 390 SER A CA 1
ATOM 5622 C C . SER A 1 390 ? 0.02397 -17.55060 29.78894 1.000 24.94387 390 SER A C 1
ATOM 5623 O O . SER A 1 390 ? -1.16651 -17.30224 29.79703 1.000 19.39163 390 SER A O 1
ATOM 5631 N N . GLY A 1 391 ? 0.86899 -16.97059 30.64096 1.000 27.91114 391 GLY A N 1
ATOM 5632 C CA . GLY A 1 391 ? 0.36591 -16.01868 31.61688 1.000 26.88560 391 GLY A CA 1
ATOM 5633 C C . GLY A 1 391 ? -0.04348 -14.70644 30.98292 1.000 25.35656 391 GLY A C 1
ATOM 5634 O O . GLY A 1 391 ? -1.05245 -14.11228 31.36140 1.000 21.37442 391 GLY A O 1
ATOM 5638 N N . VAL A 1 392 ? 0.71685 -14.24366 29.98565 1.000 21.64776 392 VAL A N 1
ATOM 5639 C CA . VAL A 1 392 ? 0.31038 -13.04962 29.25296 1.000 20.92719 392 VAL A CA 1
ATOM 5640 C C . VAL A 1 392 ? -0.95395 -13.31907 28.44767 1.000 21.53531 392 VAL A C 1
ATOM 5641 O O . VAL A 1 392 ? -1.81295 -12.44496 28.31373 1.000 24.40551 392 VAL A O 1
ATOM 5654 N N . LEU A 1 393 ? -1.05478 -14.50272 27.83674 1.000 24.20068 393 LEU A N 1
ATOM 5655 C CA . LEU A 1 393 ? -2.22032 -14.80985 27.00446 1.000 18.54793 393 LEU A CA 1
ATOM 5656 C C . LEU A 1 393 ? -3.47556 -14.94302 27.86566 1.000 23.80120 393 LEU A C 1
ATOM 5657 O O . LEU A 1 393 ? -4.50757 -14.33736 27.55973 1.000 24.11048 393 LEU A O 1
ATOM 5673 N N . ARG A 1 394 ? -3.39213 -15.72286 28.95330 1.000 21.78768 394 ARG A N 1
ATOM 5674 C CA . ARG A 1 394 ? -4.53380 -15.90986 29.85163 1.000 23.05676 394 ARG A CA 1
ATOM 5675 C C . ARG A 1 394 ? -5.00401 -14.58051 30.44724 1.000 28.05213 394 ARG A C 1
ATOM 5676 O O . ARG A 1 394 ? -6.20921 -14.29645 30.49872 1.000 28.72822 394 ARG A O 1
ATOM 5697 N N . ALA A 1 395 ? -4.06996 -13.77393 30.94428 1.000 29.20066 395 ALA A N 1
ATOM 5698 C CA . ALA A 1 395 ? -4.42881 -12.47561 31.50955 1.000 24.56842 395 ALA A CA 1
ATOM 5699 C C . ALA A 1 395 ? -5.14523 -11.59390 30.48369 1.000 31.81482 395 ALA A C 1
ATOM 5700 O O . ALA A 1 395 ? -6.13034 -10.91693 30.81926 1.000 27.20738 395 ALA A O 1
ATOM 5707 N N . SER A 1 396 ? -4.68819 -11.61403 29.21527 1.000 27.06299 396 SER A N 1
ATOM 5708 C CA . SER A 1 396 ? -5.26020 -10.73493 28.19679 1.000 25.91762 396 SER A CA 1
ATOM 5709 C C . SER A 1 396 ? -6.60459 -11.22966 27.68893 1.000 26.84897 396 SER A C 1
ATOM 5710 O O . SER A 1 396 ? -7.38715 -10.44885 27.16194 1.000 22.64118 396 SER A O 1
ATOM 5718 N N . ILE A 1 397 ? -6.84154 -12.53293 27.75433 1.000 22.85680 397 ILE A N 1
ATOM 5719 C CA . ILE A 1 397 ? -8.16618 -13.05148 27.49950 1.000 25.02738 397 ILE A CA 1
ATOM 5720 C C . ILE A 1 397 ? -9.09293 -12.69131 28.66196 1.000 30.35817 397 ILE A C 1
ATOM 5721 O O . ILE A 1 397 ? -10.24073 -12.27818 28.45935 1.000 32.41746 397 ILE A O 1
ATOM 5737 N N . GLN A 1 398 ? -8.59475 -12.81362 29.89482 1.000 27.13256 398 GLN A N 1
ATOM 5738 C CA . GLN A 1 398 ? -9.42948 -12.51850 31.06285 1.000 34.02068 398 GLN A CA 1
ATOM 5739 C C . GLN A 1 398 ? -9.92724 -11.07792 31.02613 1.000 29.73106 398 GLN A C 1
ATOM 5740 O O . GLN A 1 398 ? -11.12549 -10.82485 31.16847 1.000 35.93452 398 GLN A O 1
ATOM 5754 N N . ASN A 1 399 ? -9.02881 -10.12247 30.78244 1.000 34.68826 399 ASN A N 1
ATOM 5755 C CA . ASN A 1 399 ? -9.36448 -8.70436 30.77954 1.000 35.34633 399 ASN A CA 1
ATOM 5756 C C . ASN A 1 399 ? -9.85747 -8.17723 29.42911 1.000 36.62286 399 ASN A C 1
ATOM 5757 O O . ASN A 1 399 ? -9.95213 -6.95629 29.25217 1.000 35.13300 399 ASN A O 1
ATOM 5768 N N . GLY A 1 400 ? -10.14885 -9.05180 28.46818 1.000 37.94688 400 GLY A N 1
ATOM 5769 C CA . GLY A 1 400 ? -10.74512 -8.60961 27.21524 1.000 34.68386 400 GLY A CA 1
ATOM 5770 C C . GLY A 1 400 ? -9.84279 -7.85882 26.26381 1.000 35.45767 400 GLY A C 1
ATOM 5771 O O . GLY A 1 400 ? -10.33561 -7.28310 25.28986 1.000 41.79106 400 GLY A O 1
ATOM 5775 N N . GLU A 1 401 ? -8.53312 -7.84115 26.50750 1.000 30.42941 401 GLU A N 1
ATOM 5776 C CA . GLU A 1 401 ? -7.62562 -7.26277 25.52896 1.000 31.98084 401 GLU A CA 1
ATOM 5777 C C . GLU A 1 401 ? -7.44368 -8.16798 24.32137 1.000 32.36052 401 GLU A C 1
ATOM 5778 O O . GLU A 1 401 ? -7.16209 -7.68270 23.22399 1.000 28.13929 401 GLU A O 1
ATOM 5790 N N . TYR A 1 402 ? -7.54970 -9.47614 24.52071 1.000 28.04516 402 TYR A N 1
ATOM 5791 C CA . TYR A 1 402 ? -7.33911 -10.46670 23.46968 1.000 25.72991 402 TYR A CA 1
ATOM 5792 C C . TYR A 1 402 ? -8.63272 -11.24395 23.30383 1.000 22.24795 402 TYR A C 1
ATOM 5793 O O . TYR A 1 402 ? -9.04192 -11.98194 24.20792 1.000 26.10028 402 TYR A O 1
ATOM 5811 N N . GLU A 1 403 ? -9.26228 -11.07271 22.15278 1.000 23.87602 403 GLU A N 1
ATOM 5812 C CA . GLU A 1 403 ? -10.39707 -11.89154 21.75381 1.000 30.26279 403 GLU A CA 1
ATOM 5813 C C . GLU A 1 403 ? -9.80977 -12.99712 20.87950 1.000 24.40772 403 GLU A C 1
ATOM 5814 O O . GLU A 1 403 ? -9.55994 -12.79853 19.69615 1.000 24.67353 403 GLU A O 1
ATOM 5826 N N . ARG A 1 404 ? -9.62209 -14.16632 21.48013 1.000 25.28610 404 ARG A N 1
ATOM 5827 C CA . ARG A 1 404 ? -8.94920 -15.27110 20.81401 1.000 20.77103 404 ARG A CA 1
ATOM 5828 C C . ARG A 1 404 ? -9.74712 -15.79403 19.63256 1.000 22.84057 404 ARG A C 1
ATOM 5829 O O . ARG A 1 404 ? -9.17318 -16.38778 18.70927 1.000 21.52696 404 ARG A O 1
ATOM 5850 N N . GLY A 1 405 ? -11.05191 -15.60458 19.63974 1.000 20.60988 405 GLY A N 1
ATOM 5851 C CA . GLY A 1 405 ? -11.84182 -16.03187 18.51679 1.000 19.38007 405 GLY A CA 1
ATOM 5852 C C . GLY A 1 405 ? -12.03457 -15.01062 17.42856 1.000 19.45383 405 GLY A C 1
ATOM 5853 O O . GLY A 1 405 ? -12.72403 -15.30854 16.44458 1.000 23.88378 405 GLY A O 1
ATOM 5857 N N . LYS A 1 406 ? -11.48270 -13.80735 17.56949 1.000 18.62145 406 LYS A N 1
ATOM 5858 C CA . LYS A 1 406 ? -11.63834 -12.76707 16.56327 1.000 25.30726 406 LYS A CA 1
ATOM 5859 C C . LYS A 1 406 ? -10.47258 -12.87619 15.58699 1.000 19.35334 406 LYS A C 1
ATOM 5860 O O . LYS A 1 406 ? -9.29878 -12.77208 15.99725 1.000 19.68501 406 LYS A O 1
ATOM 5879 N N . LEU A 1 407 ? -10.80351 -13.15920 14.32422 1.000 17.49187 407 LEU A N 1
ATOM 5880 C CA . LEU A 1 407 ? -9.83391 -13.22844 13.24269 1.000 20.91976 407 LEU A CA 1
ATOM 5881 C C . LEU A 1 407 ? -9.56204 -11.83023 12.70954 1.000 18.47958 407 LEU A C 1
ATOM 5882 O O . LEU A 1 407 ? -10.46627 -11.21410 12.14354 1.000 21.69305 407 LEU A O 1
ATOM 5898 N N . PRO A 1 408 ? -8.33840 -11.32309 12.81464 1.000 19.61275 408 PRO A N 1
ATOM 5899 C CA . PRO A 1 408 ? -8.07666 -9.94971 12.35973 1.000 23.40019 408 PRO A CA 1
ATOM 5900 C C . PRO A 1 408 ? -8.41396 -9.79206 10.88720 1.000 24.64295 408 PRO A C 1
ATOM 5901 O O . PRO A 1 408 ? -8.26138 -10.72329 10.09785 1.000 23.46196 408 PRO A O 1
ATOM 5912 N N . GLU A 1 409 ? -8.85823 -8.59166 10.52106 1.000 23.38867 409 GLU A N 1
ATOM 5913 C CA . GLU A 1 409 ? -9.07564 -8.28938 9.11254 1.000 19.39195 409 GLU A CA 1
ATOM 5914 C C . GLU A 1 409 ? -7.74021 -8.25521 8.40484 1.000 21.20950 409 GLU A C 1
ATOM 5915 O O . GLU A 1 409 ? -6.72466 -7.86855 8.97878 1.000 22.90888 409 GLU A O 1
ATOM 5927 N N . ARG A 1 410 ? -7.74491 -8.67859 7.15364 1.000 18.18603 410 ARG A N 1
ATOM 5928 C CA . ARG A 1 410 ? -6.55979 -8.51111 6.33578 1.000 23.77240 410 ARG A CA 1
ATOM 5929 C C . ARG A 1 410 ? -6.13450 -7.05488 6.33656 1.000 25.40359 410 ARG A C 1
ATOM 5930 O O . ARG A 1 410 ? -6.84557 -6.18087 5.83345 1.000 28.54332 410 ARG A O 1
ATOM 5951 N N . ASP A 1 411 ? -5.01259 -6.78133 6.94262 1.000 31.04432 411 ASP A N 1
ATOM 5952 C CA . ASP A 1 411 ? -4.23711 -5.63743 6.54432 1.000 29.52205 411 ASP A CA 1
ATOM 5953 C C . ASP A 1 411 ? -3.41158 -6.15375 5.38621 1.000 37.87391 411 ASP A C 1
ATOM 5954 O O . ASP A 1 411 ? -3.15261 -7.35853 5.25970 1.000 52.66735 411 ASP A O 1
ATOM 5963 N N . TYR A 1 412 ? -3.04458 -5.27223 4.51607 1.000 31.00279 412 TYR A N 1
ATOM 5964 C CA . TYR A 1 412 ? -2.34423 -5.81743 3.37179 1.000 26.58445 412 TYR A CA 1
ATOM 5965 C C . TYR A 1 412 ? -0.91409 -5.35149 3.53519 1.000 26.50471 412 TYR A C 1
ATOM 5966 O O . TYR A 1 412 ? -0.28710 -4.88146 2.59011 1.000 25.45496 412 TYR A O 1
ATOM 5984 N N . TYR A 1 413 ? -0.38231 -5.54128 4.76103 1.000 20.79726 413 TYR A N 1
ATOM 5985 C CA . TYR A 1 413 ? 0.92710 -5.03326 5.11154 1.000 29.62571 413 TYR A CA 1
ATOM 5986 C C . TYR A 1 413 ? 1.99173 -5.90855 4.46235 1.000 23.09731 413 TYR A C 1
ATOM 5987 O O . TYR A 1 413 ? 1.74032 -7.07759 4.15536 1.000 25.84264 413 TYR A O 1
ATOM 6005 N N . PRO A 1 414 ? 3.16697 -5.36384 4.22615 1.000 20.63209 414 PRO A N 1
ATOM 6006 C CA . PRO A 1 414 ? 4.22885 -6.13175 3.55060 1.000 24.64665 414 PRO A CA 1
ATOM 6007 C C . PRO A 1 414 ? 4.95967 -7.07618 4.49409 1.000 21.14749 414 PRO A C 1
ATOM 6008 O O . PRO A 1 414 ? 6.04981 -6.82244 4.97626 1.000 24.84868 414 PRO A O 1
ATOM 6019 N N . SER A 1 415 ? 4.32172 -8.20429 4.76743 1.000 17.67743 415 SER A N 1
ATOM 6020 C CA . SER A 1 415 ? 4.88788 -9.20858 5.64605 1.000 20.50793 415 SER A CA 1
ATOM 6021 C C . SER A 1 415 ? 4.25799 -10.54143 5.28207 1.000 17.15164 415 SER A C 1
ATOM 6022 O O . SER A 1 415 ? 3.11375 -10.56338 4.82593 1.000 20.44225 415 SER A O 1
ATOM 6030 N N . PRO A 1 416 ? 4.93585 -11.65688 5.52018 1.000 18.57210 416 PRO A N 1
ATOM 6031 C CA . PRO A 1 416 ? 4.36472 -12.95598 5.14348 1.000 16.99875 416 PRO A CA 1
ATOM 6032 C C . PRO A 1 416 ? 2.97929 -13.16211 5.74283 1.000 15.72603 416 PRO A C 1
ATOM 6033 O O . PRO A 1 416 ? 2.73226 -12.81837 6.90664 1.000 16.49155 416 PRO A O 1
ATOM 6044 N N . TYR A 1 417 ? 2.08405 -13.73656 4.92153 1.000 14.51755 417 TYR A N 1
ATOM 6045 C CA . TYR A 1 417 ? 0.68333 -13.93464 5.26908 1.000 14.58052 417 TYR A CA 1
ATOM 6046 C C . TYR A 1 417 ? 0.56551 -15.19350 6.11968 1.000 17.15181 417 TYR A C 1
ATOM 6047 O O . TYR A 1 417 ? 0.75446 -16.30307 5.61858 1.000 19.46832 417 TYR A O 1
ATOM 6065 N N . ILE A 1 418 ? 0.24861 -15.03060 7.39945 1.000 16.99240 418 ILE A N 1
ATOM 6066 C CA . ILE A 1 418 ? 0.22402 -16.15736 8.32680 1.000 16.80191 418 ILE A CA 1
ATOM 6067 C C . ILE A 1 418 ? -1.05905 -16.15952 9.14863 1.000 15.89998 418 ILE A C 1
ATOM 6068 O O . ILE A 1 418 ? -1.20737 -16.96871 10.07941 1.000 20.22416 418 ILE A O 1
ATOM 6084 N N . LEU A 1 419 ? -2.01417 -15.31521 8.77592 1.000 18.02333 419 LEU A N 1
ATOM 6085 C CA . LEU A 1 419 ? -3.26765 -15.20850 9.53513 1.000 15.87907 419 LEU A CA 1
ATOM 6086 C C . LEU A 1 419 ? -3.89971 -16.55644 9.83166 1.000 18.55558 419 LEU A C 1
ATOM 6087 O O . LEU A 1 419 ? -4.36709 -16.75361 10.97058 1.000 20.32226 419 LEU A O 1
ATOM 6103 N N . PRO A 1 420 ? -3.98729 -17.50160 8.89143 1.000 15.81575 420 PRO A N 1
ATOM 6104 C CA . PRO A 1 420 ? -4.68099 -18.75252 9.20829 1.000 20.80373 420 PRO A CA 1
ATOM 6105 C C . PRO A 1 420 ? -4.06014 -19.53264 10.34947 1.000 18.93691 420 PRO A C 1
ATOM 6106 O O . PRO A 1 420 ? -4.70697 -20.44635 10.86511 1.000 17.32668 420 PRO A O 1
ATOM 6117 N N . LEU A 1 421 ? -2.80296 -19.26148 10.73021 1.000 17.24934 421 LEU A N 1
ATOM 6118 C CA . LEU A 1 421 ? -2.14977 -20.07529 11.74097 1.000 17.21354 421 LEU A CA 1
ATOM 6119 C C . LEU A 1 421 ? -2.73803 -19.82640 13.13057 1.000 17.49235 421 LEU A C 1
ATOM 6120 O O . LEU A 1 421 ? -2.58777 -20.68029 14.00727 1.000 16.69839 421 LEU A O 1
ATOM 6136 N N . THR A 1 422 ? -3.40956 -18.68648 13.32887 1.000 20.65791 422 THR A N 1
ATOM 6137 C CA . THR A 1 422 ? -4.23764 -18.47580 14.52119 1.000 25.87299 422 THR A CA 1
ATOM 6138 C C . THR A 1 422 ? -5.05076 -19.73114 14.83037 1.000 24.78056 422 THR A C 1
ATOM 6139 O O . THR A 1 422 ? -4.98489 -20.27836 15.93341 1.000 23.09138 422 THR A O 1
ATOM 6150 N N . LEU A 1 423 ? -5.80891 -20.20597 13.83273 1.000 20.62679 423 LEU A N 1
ATOM 6151 C CA . LEU A 1 423 ? -6.61178 -21.41829 13.96927 1.000 16.60138 423 LEU A CA 1
ATOM 6152 C C . LEU A 1 423 ? -5.75081 -22.67457 13.92936 1.000 21.18367 423 LEU A C 1
ATOM 6153 O O . LEU A 1 423 ? -5.81929 -23.51302 14.82887 1.000 24.93636 423 LEU A O 1
ATOM 6169 N N . LEU A 1 424 ? -4.91593 -22.81381 12.89747 1.000 15.97337 424 LEU A N 1
ATOM 6170 C CA . LEU A 1 424 ? -4.27033 -24.10088 12.63861 1.000 19.27891 424 LEU A CA 1
ATOM 6171 C C . LEU A 1 424 ? -3.29791 -24.50611 13.74497 1.000 21.82350 424 LEU A C 1
ATOM 6172 O O . LEU A 1 424 ? -3.09630 -25.69746 13.97950 1.000 22.14737 424 LEU A O 1
ATOM 6188 N N . TRP A 1 425 ? -2.69052 -23.54812 14.43773 1.000 19.52514 425 TRP A N 1
ATOM 6189 C CA . TRP A 1 425 ? -1.57718 -23.84978 15.33515 1.000 20.42772 425 TRP A CA 1
ATOM 6190 C C . TRP A 1 425 ? -1.88312 -23.61107 16.81196 1.000 24.73619 425 TRP A C 1
ATOM 6191 O O . TRP A 1 425 ? -1.35186 -24.32379 17.67546 1.000 20.73114 425 TRP A O 1
ATOM 6212 N N . SER A 1 426 ? -2.72353 -22.63643 17.13099 1.000 25.05298 426 SER A N 1
ATOM 6213 C CA . SER A 1 426 ? -2.77604 -22.17663 18.51151 1.000 23.76516 426 SER A CA 1
ATOM 6214 C C . SER A 1 426 ? -3.35109 -23.26916 19.39707 1.000 21.61169 426 SER A C 1
ATOM 6215 O O . SER A 1 426 ? -4.26796 -23.99294 19.01634 1.000 20.83005 426 SER A O 1
ATOM 6223 N N . LEU A 1 427 ? -2.78324 -23.37202 20.58651 1.000 27.19993 427 LEU A N 1
ATOM 6224 C CA . LEU A 1 427 ? -2.96064 -24.50897 21.47580 1.000 26.83782 427 LEU A CA 1
ATOM 6225 C C . LEU A 1 427 ? -4.18667 -24.35110 22.35273 1.000 31.97905 427 LEU A C 1
ATOM 6226 O O . LEU A 1 427 ? -4.51846 -23.25081 22.80117 1.000 31.42642 427 LEU A O 1
ATOM 6242 N N . ASP A 1 428 ? -4.84887 -25.45444 22.60762 1.000 35.26992 428 ASP A N 1
ATOM 6243 C CA . ASP A 1 428 ? -5.88796 -25.45316 23.62955 1.000 46.24932 428 ASP A CA 1
ATOM 6244 C C . ASP A 1 428 ? -5.22240 -25.22596 24.99216 1.000 41.31304 428 ASP A C 1
ATOM 6245 O O . ASP A 1 428 ? -4.34116 -25.98857 25.39781 1.000 42.78614 428 ASP A O 1
ATOM 6254 N N . LEU A 1 429 ? -5.61185 -24.15341 25.68540 1.000 43.40855 429 LEU A N 1
ATOM 6255 C CA . LEU A 1 429 ? -4.88500 -23.69077 26.86353 1.000 45.65838 429 LEU A CA 1
ATOM 6256 C C . LEU A 1 429 ? -5.33473 -24.38815 28.15200 1.000 54.23368 429 LEU A C 1
ATOM 6257 O O . LEU A 1 429 ? -5.19517 -23.81659 29.24315 1.000 61.41404 429 LEU A O 1
ATOM 6273 N N . GLN A 1 430 ? -5.86241 -25.60550 28.06361 1.000 55.23766 430 GLN A N 1
ATOM 6274 C CA . GLN A 1 430 ? -6.33615 -26.32764 29.24611 1.000 54.78234 430 GLN A CA 1
ATOM 6275 C C . GLN A 1 430 ? -6.35547 -27.83404 28.97067 1.000 54.92404 430 GLN A C 1
ATOM 6276 O O . GLN A 1 430 ? -5.32001 -28.45230 28.70755 1.000 56.91149 430 GLN A O 1
ATOM 6290 N N . LYS A 1 444 ? -1.46496 -11.13997 35.39785 1.000 45.54821 444 LYS A N 1
ATOM 6291 C CA . LYS A 1 444 ? -0.38218 -10.92293 34.43255 1.000 48.10550 444 LYS A CA 1
ATOM 6292 C C . LYS A 1 444 ? 0.98365 -11.03888 35.12103 1.000 47.55465 444 LYS A C 1
ATOM 6293 O O . LYS A 1 444 ? 1.09678 -10.76947 36.32151 1.000 42.18792 444 LYS A O 1
ATOM 6312 N N . PRO A 1 445 ? 2.02066 -11.46266 34.38458 1.000 36.89496 445 PRO A N 1
ATOM 6313 C CA . PRO A 1 445 ? 3.35724 -11.52535 34.99816 1.000 34.70402 445 PRO A CA 1
ATOM 6314 C C . PRO A 1 445 ? 3.76823 -10.16463 35.54361 1.000 36.89180 445 PRO A C 1
ATOM 6315 O O . PRO A 1 445 ? 3.42681 -9.11754 34.98308 1.000 37.45182 445 PRO A O 1
ATOM 6326 N N . GLN A 1 446 ? 4.47176 -10.18330 36.67223 1.000 37.50920 446 GLN A N 1
ATOM 6327 C CA . GLN A 1 446 ? 4.92669 -8.94465 37.28711 1.000 36.17966 446 GLN A CA 1
ATOM 6328 C C . GLN A 1 446 ? 6.22483 -8.47269 36.63794 1.000 29.45170 44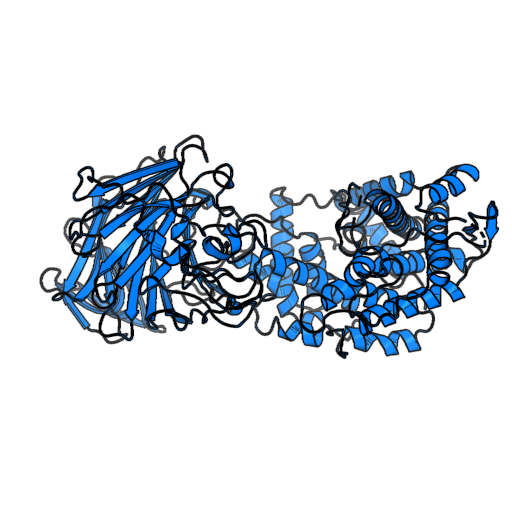6 GLN A C 1
ATOM 6329 O O . GLN A 1 446 ? 7.04813 -9.27292 36.18405 1.000 36.06164 446 GLN A O 1
ATOM 6343 N N . ARG A 1 447 ? 6.39187 -7.13423 36.57293 1.000 26.44148 447 ARG A N 1
ATOM 6344 C CA . ARG A 1 447 ? 7.65535 -6.61967 36.05363 1.000 22.72828 447 ARG A CA 1
ATOM 6345 C C . ARG A 1 447 ? 8.60566 -6.33980 37.21120 1.000 21.67627 447 ARG A C 1
ATOM 6346 O O . ARG A 1 447 ? 8.17314 -5.97350 38.30898 1.000 26.69880 447 ARG A O 1
ATOM 6367 N N . PRO A 1 448 ? 9.90439 -6.52782 37.01187 1.000 22.89295 448 PRO A N 1
ATOM 6368 C CA . PRO A 1 448 ? 10.86097 -6.38320 38.11842 1.000 23.71011 448 PRO A CA 1
ATOM 6369 C C . PRO A 1 448 ? 11.10714 -4.91762 38.47319 1.000 19.80130 448 PRO A C 1
ATOM 6370 O O . PRO A 1 448 ? 10.77425 -4.00616 37.72344 1.000 21.93759 448 PRO A O 1
ATOM 6381 N N . ARG A 1 449 ? 11.70913 -4.70295 39.65460 1.000 19.65025 449 ARG A N 1
ATOM 6382 C CA . ARG A 1 449 ? 11.98074 -3.33234 40.11384 1.000 16.22565 449 ARG A CA 1
ATOM 6383 C C . ARG A 1 449 ? 13.06497 -2.65993 39.27664 1.000 19.41104 449 ARG A C 1
ATOM 6384 O O . ARG A 1 449 ? 13.11858 -1.42697 39.18392 1.000 18.95183 449 ARG A O 1
ATOM 6405 N N . SER A 1 450 ? 13.96728 -3.43422 38.70980 1.000 18.86614 450 SER A N 1
ATOM 6406 C CA . SER A 1 450 ? 14.98383 -2.85919 37.83738 1.000 20.03355 450 SER A CA 1
ATOM 6407 C C . SER A 1 450 ? 15.20531 -3.78368 36.65279 1.000 25.78758 450 SER A C 1
ATOM 6408 O O . SER A 1 450 ? 15.10453 -5.00431 36.78638 1.000 24.25851 450 SER A O 1
ATOM 6416 N N . SER A 1 451 ? 15.47240 -3.19085 35.49032 1.000 20.69449 451 SER A N 1
ATOM 6417 C CA . SER A 1 451 ? 15.69442 -3.93837 34.26477 1.000 26.87976 451 SER A CA 1
ATOM 6418 C C . SER A 1 451 ? 16.86142 -3.26802 33.55627 1.000 26.81630 451 SER A C 1
ATOM 6419 O O . SER A 1 451 ? 17.11465 -2.07702 33.74849 1.000 17.25081 451 SER A O 1
ATOM 6427 N N . HIS A 1 452 ? 17.52863 -4.00891 32.68490 1.000 23.15780 452 HIS A N 1
ATOM 6428 C CA . HIS A 1 452 ? 18.61708 -3.42911 31.91802 1.000 17.36773 452 HIS A CA 1
ATOM 6429 C C . HIS A 1 452 ? 18.52333 -3.90284 30.47116 1.000 18.32290 452 HIS A C 1
ATOM 6430 O O . HIS A 1 452 ? 18.24037 -5.07490 30.22055 1.000 21.71364 452 HIS A O 1
ATOM 6444 N N . LEU A 1 453 ? 18.77644 -3.00384 29.52086 1.000 15.27131 453 LEU A N 1
ATOM 6445 C CA . LEU A 1 453 ? 18.86958 -3.38530 28.10790 1.000 16.79584 453 LEU A CA 1
ATOM 6446 C C . LEU A 1 453 ? 20.19819 -2.89927 27.53120 1.000 16.45578 453 LEU A C 1
ATOM 6447 O O . LEU A 1 453 ? 20.31201 -1.70871 27.18771 1.000 16.06648 453 LEU A O 1
ATOM 6463 N N . PRO A 1 454 ? 21.19444 -3.78962 27.39629 1.000 18.23367 454 PRO A N 1
ATOM 6464 C CA . PRO A 1 454 ? 22.57244 -3.33085 27.10934 1.000 18.54231 454 PRO A CA 1
ATOM 6465 C C . PRO A 1 454 ? 22.72678 -2.54553 25.82598 1.000 17.20183 454 PRO A C 1
ATOM 6466 O O . PRO A 1 454 ? 23.43347 -1.53513 25.83137 1.000 17.47281 454 PRO A O 1
ATOM 6477 N N . HIS A 1 455 ? 22.11882 -2.97167 24.70919 1.000 15.64157 455 HIS A N 1
ATOM 6478 C CA . HIS A 1 455 ? 22.45482 -2.28703 23.46218 1.000 12.09696 455 HIS A CA 1
ATOM 6479 C C . HIS A 1 455 ? 22.02078 -0.83414 23.50453 1.000 17.38752 455 HIS A C 1
ATOM 6480 O O . HIS A 1 455 ? 22.67841 0.02414 22.90566 1.000 16.66853 455 HIS A O 1
ATOM 6494 N N . ALA A 1 456 ? 20.94371 -0.52578 24.23661 1.000 14.42819 456 ALA A N 1
ATOM 6495 C CA . ALA A 1 456 ? 20.46251 0.83862 24.34431 1.000 13.24479 456 ALA A CA 1
ATOM 6496 C C . ALA A 1 456 ? 21.04324 1.57553 25.55534 1.000 15.73546 456 ALA A C 1
ATOM 6497 O O . ALA A 1 456 ? 20.65636 2.72359 25.81766 1.000 13.61711 456 ALA A O 1
ATOM 6504 N N . GLY A 1 457 ? 21.99492 0.95887 26.26120 1.000 16.88476 457 GLY A N 1
ATOM 6505 C CA . GLY A 1 457 ? 22.57285 1.55760 27.45346 1.000 19.01090 457 GLY A CA 1
ATOM 6506 C C . GLY A 1 457 ? 21.54230 1.87623 28.51286 1.000 18.21173 457 GLY A C 1
ATOM 6507 O O . GLY A 1 457 ? 21.73903 2.81909 29.28970 1.000 16.61776 457 GLY A O 1
ATOM 6511 N N . LEU A 1 458 ? 20.44828 1.10753 28.55831 1.000 15.08060 458 LEU A N 1
ATOM 6512 C CA . LEU A 1 458 ? 19.20258 1.50625 29.20033 1.000 16.92100 458 LEU A CA 1
ATOM 6513 C C . LEU A 1 458 ? 19.00786 0.78182 30.53520 1.000 15.01915 458 LEU A C 1
ATOM 6514 O O . LEU A 1 458 ? 19.22109 -0.43097 30.62630 1.000 15.67057 458 LEU A O 1
ATOM 6530 N N . THR A 1 459 ? 18.61619 1.52493 31.57394 1.000 13.75196 459 THR A N 1
ATOM 6531 C CA . THR A 1 459 ? 18.27770 0.94322 32.87339 1.000 13.06142 459 THR A CA 1
ATOM 6532 C C . THR A 1 459 ? 16.94175 1.49994 33.35394 1.000 13.30969 459 THR A C 1
ATOM 6533 O O . THR A 1 459 ? 16.71783 2.71063 33.28911 1.000 15.86834 459 THR A O 1
ATOM 6544 N N . ILE A 1 460 ? 16.07594 0.61549 33.82354 1.000 14.78204 460 ILE A N 1
ATOM 6545 C CA . ILE A 1 460 ? 14.74371 0.96155 34.31920 1.000 12.65907 460 ILE A CA 1
ATOM 6546 C C . ILE A 1 460 ? 14.70289 0.83781 35.83727 1.000 16.02225 460 ILE A C 1
ATOM 6547 O O . ILE A 1 460 ? 15.21065 -0.13026 36.41427 1.000 14.99237 460 ILE A O 1
ATOM 6563 N N . GLN A 1 461 ? 14.09847 1.82262 36.48009 1.000 14.95992 461 GLN A N 1
ATOM 6564 C CA . GLN A 1 461 ? 13.68493 1.72170 37.86838 1.000 16.89191 461 GLN A CA 1
ATOM 6565 C C . GLN A 1 461 ? 12.18079 1.91024 37.91510 1.000 13.47584 461 GLN A C 1
ATOM 6566 O O . GLN A 1 461 ? 11.66276 2.91194 37.39964 1.000 15.08999 461 GLN A O 1
ATOM 6580 N N . ARG A 1 462 ? 11.48788 0.96051 38.51574 1.000 16.21955 462 ARG A N 1
ATOM 6581 C CA . ARG A 1 462 ? 10.05069 1.09182 38.68854 1.000 16.73925 462 ARG A CA 1
ATOM 6582 C C . ARG A 1 462 ? 9.69107 0.77967 40.13422 1.000 15.99968 462 ARG A C 1
ATOM 6583 O O . ARG A 1 462 ? 10.32595 -0.05953 40.79057 1.000 17.34697 462 ARG A O 1
ATOM 6604 N N . ASN A 1 463 ? 8.68916 1.50209 40.63230 1.000 16.84814 463 ASN A N 1
ATOM 6605 C CA . ASN A 1 463 ? 8.18093 1.32355 41.99232 1.000 18.65039 463 ASN A CA 1
ATOM 6606 C C . ASN A 1 463 ? 6.65476 1.38683 41.90909 1.000 19.16775 463 ASN A C 1
ATOM 6607 O O . ASN A 1 463 ? 6.07803 2.47175 41.80778 1.000 16.20594 463 ASN A O 1
ATOM 6618 N N . LEU A 1 464 ? 5.99928 0.23019 41.95492 1.000 20.30079 464 LEU A N 1
ATOM 6619 C CA . LEU A 1 464 ? 4.58415 0.15196 41.61442 1.000 25.74374 464 LEU A CA 1
ATOM 6620 C C . LEU A 1 464 ? 3.73644 0.31822 42.86236 1.000 21.19136 464 LEU A C 1
ATOM 6621 O O . LEU A 1 464 ? 4.07265 -0.22052 43.91725 1.000 23.93913 464 LEU A O 1
ATOM 6637 N N . SER A 1 465 ? 2.64772 1.07190 42.73021 1.000 20.93025 465 SER A N 1
ATOM 6638 C CA . SER A 1 465 ? 1.70250 1.21861 43.82886 1.000 27.46060 465 SER A CA 1
ATOM 6639 C C . SER A 1 465 ? 0.84870 -0.03051 43.93943 1.000 33.57890 465 SER A C 1
ATOM 6640 O O . SER A 1 465 ? 0.57870 -0.71264 42.94344 1.000 34.32020 465 SER A O 1
ATOM 6648 N N . GLN A 1 466 ? 0.41078 -0.31687 45.16608 1.000 34.77421 466 GLN A N 1
ATOM 6649 C CA . GLN A 1 466 ? -0.55227 -1.39255 45.36958 1.000 41.93579 466 GLN A CA 1
ATOM 6650 C C . GLN A 1 466 ? -1.93055 -0.98572 44.86544 1.000 32.13960 466 GLN A C 1
ATOM 6651 O O . GLN A 1 466 ? -2.61786 -1.77658 44.21993 1.000 39.43964 466 GLN A O 1
ATOM 6665 N N . THR A 1 467 ? -2.34103 0.24341 45.14028 1.000 27.47224 467 THR A N 1
ATOM 6666 C CA . THR A 1 467 ? -3.61034 0.77173 44.67844 1.000 37.78864 467 THR A CA 1
ATOM 6667 C C . THR A 1 467 ? -3.38300 1.76292 43.54277 1.000 35.81715 467 THR A C 1
ATOM 6668 O O . THR A 1 467 ? -2.35904 2.45555 43.48948 1.000 38.49200 467 THR A O 1
ATOM 6679 N N . ASP A 1 468 ? -4.35085 1.81175 42.63335 1.000 26.74096 468 ASP A N 1
ATOM 6680 C CA . ASP A 1 468 ? -4.27415 2.51295 41.35786 1.000 27.90020 468 ASP A CA 1
ATOM 6681 C C . ASP A 1 468 ? -2.84467 2.53569 40.81643 1.000 25.29686 468 ASP A C 1
ATOM 6682 O O . ASP A 1 468 ? -2.23561 3.60543 40.71209 1.000 22.27628 468 ASP A O 1
ATOM 6691 N N . PRO A 1 469 ? -2.28956 1.37938 40.46263 1.000 26.57061 469 PRO A N 1
ATOM 6692 C CA . PRO A 1 469 ? -0.92547 1.36640 39.91485 1.000 25.84624 469 PRO A CA 1
ATOM 6693 C C . PRO A 1 469 ? -0.75565 2.24975 38.69638 1.000 21.85951 469 PRO A C 1
ATOM 6694 O O . PRO A 1 469 ? 0.31426 2.83965 38.52089 1.000 21.67610 469 PRO A O 1
ATOM 6705 N N . VAL A 1 470 ? -1.76277 2.34425 37.83257 1.000 21.43865 470 VAL A N 1
ATOM 6706 C CA . VAL A 1 470 ? -1.61782 3.17099 36.63849 1.000 17.83083 470 VAL A CA 1
ATOM 6707 C C . VAL A 1 470 ? -1.36186 4.62746 37.02289 1.000 18.25213 470 VAL A C 1
ATOM 6708 O O . VAL A 1 470 ? -0.45426 5.27736 36.48297 1.000 20.49183 470 VAL A O 1
ATOM 6721 N N . LYS A 1 471 ? -2.13642 5.16201 37.96335 1.000 18.94641 471 LYS A N 1
ATOM 6722 C CA . LYS A 1 471 ? -1.98808 6.56614 38.34725 1.000 18.28360 471 LYS A CA 1
ATOM 6723 C C . LYS A 1 471 ? -0.76987 6.79172 39.24501 1.000 18.64083 471 LYS A C 1
ATOM 6724 O O . LYS A 1 471 ? -0.09414 7.82574 39.14218 1.000 17.59095 471 LYS A O 1
ATOM 6743 N N . ASN A 1 472 ? -0.51198 5.88353 40.16640 1.000 18.78549 472 ASN A N 1
ATOM 6744 C CA . ASN A 1 472 ? 0.31386 6.19966 41.32610 1.000 17.47393 472 ASN A CA 1
ATOM 6745 C C . ASN A 1 472 ? 1.69010 5.55692 41.30470 1.000 17.84108 472 ASN A C 1
ATOM 6746 O O . ASN A 1 472 ? 2.50822 5.86319 42.17435 1.000 15.82571 472 ASN A O 1
ATOM 6757 N N . SER A 1 473 ? 1.96080 4.67172 40.35628 1.000 19.86512 473 SER A N 1
ATOM 6758 C CA . SER A 1 473 ? 3.29427 4.10727 40.22737 1.000 20.81007 473 SER A CA 1
ATOM 6759 C C . SER A 1 473 ? 4.31836 5.14465 39.77445 1.000 18.82177 473 SER A C 1
ATOM 6760 O O . SER A 1 473 ? 3.99398 6.15094 39.13505 1.000 19.31702 473 SER A O 1
ATOM 6768 N N . LEU A 1 474 ? 5.57561 4.88523 40.13705 1.000 16.41322 474 LEU A N 1
ATOM 6769 C CA . LEU A 1 474 ? 6.74954 5.62753 39.67979 1.000 14.71292 474 LEU A CA 1
ATOM 6770 C C . LEU A 1 474 ? 7.56515 4.75170 38.72599 1.000 14.68251 474 LEU A C 1
ATOM 6771 O O . LEU A 1 474 ? 7.64229 3.53830 38.90796 1.000 15.26592 474 LEU A O 1
ATOM 6787 N N . MET A 1 475 ? 8.11953 5.37154 37.67934 1.000 12.10536 475 MET A N 1
ATOM 6788 C CA . MET A 1 475 ? 9.01758 4.67682 36.76099 1.000 13.62922 475 MET A CA 1
ATOM 6789 C C . MET A 1 475 ? 9.87317 5.68426 36.02770 1.000 12.40018 475 MET A C 1
ATOM 6790 O O . MET A 1 475 ? 9.36371 6.69635 35.52113 1.000 14.24658 475 MET A O 1
ATOM 6804 N N . THR A 1 476 ? 11.16802 5.39347 35.97569 1.000 16.18984 476 THR A N 1
ATOM 6805 C CA . THR A 1 476 ? 12.09221 6.08346 35.08921 1.000 17.16581 476 THR A CA 1
ATOM 6806 C C . THR A 1 476 ? 12.90286 5.06823 34.29313 1.000 16.55687 476 THR A C 1
ATOM 6807 O O . THR A 1 476 ? 13.03009 3.89320 34.66109 1.000 13.06664 476 THR A O 1
ATOM 6818 N N . TRP A 1 477 ? 13.41309 5.52827 33.16072 1.000 12.99814 477 TRP A N 1
ATOM 6819 C CA . TRP A 1 477 ? 14.51814 4.85831 32.46150 1.000 12.70867 477 TRP A CA 1
ATOM 6820 C C . TRP A 1 477 ? 15.56042 5.90830 32.12339 1.000 12.00183 477 TRP A C 1
ATOM 6821 O O . TRP A 1 477 ? 15.25227 7.09959 31.96686 1.000 13.89566 477 TRP A O 1
ATOM 6842 N N . VAL A 1 478 ? 16.82176 5.47394 32.13253 1.000 11.55729 478 VAL A N 1
ATOM 6843 C CA . VAL A 1 478 ? 17.94489 6.28933 31.70161 1.000 11.23606 478 VAL A CA 1
ATOM 6844 C C . VAL A 1 478 ? 18.64639 5.45236 30.64922 1.000 9.81172 478 VAL A C 1
ATOM 6845 O O . VAL A 1 478 ? 18.67315 4.21781 30.74406 1.000 14.15840 478 VAL A O 1
ATOM 6858 N N . GLY A 1 479 ? 19.20556 6.10915 29.64207 1.000 12.60834 479 GLY A N 1
ATOM 6859 C CA . GLY A 1 479 ? 19.92463 5.33072 28.63785 1.000 12.17327 479 GLY A CA 1
ATOM 6860 C C . GLY A 1 479 ? 20.63727 6.18597 27.62995 1.000 9.88589 479 GLY A C 1
ATOM 6861 O O . GLY A 1 479 ? 20.65223 7.40967 27.71817 1.000 12.96691 479 GLY A O 1
ATOM 6865 N N . GLY A 1 480 ? 21.24904 5.49145 26.65659 1.000 14.50431 480 GLY A N 1
ATOM 6866 C CA . GLY A 1 480 ? 21.93048 6.09211 25.53423 1.000 15.17869 480 GLY A CA 1
ATOM 6867 C C . GLY A 1 480 ? 22.93851 5.11753 24.94402 1.000 16.48949 480 GLY A C 1
ATOM 6868 O O . GLY A 1 480 ? 23.58047 4.35026 25.67072 1.000 14.37882 480 GLY A O 1
ATOM 6872 N N . GLY A 1 481 ? 23.08523 5.14228 23.62673 1.000 16.19638 481 GLY A N 1
ATOM 6873 C CA . GLY A 1 481 ? 24.06927 4.29898 22.98419 1.000 14.98628 481 GLY A CA 1
ATOM 6874 C C . GLY A 1 481 ? 23.98429 4.43265 21.47891 1.000 18.54979 481 GLY A C 1
ATOM 6875 O O . GLY A 1 481 ? 23.26325 5.29275 20.94656 1.000 16.87726 481 GLY A O 1
ATOM 6879 N N . SER A 1 482 ? 24.74628 3.56194 20.80015 1.000 17.27425 482 SER A N 1
ATOM 6880 C CA . SER A 1 482 ? 24.91264 3.62034 19.34134 1.000 18.71727 482 SER A CA 1
ATOM 6881 C C . SER A 1 482 ? 24.21812 2.42251 18.70363 1.000 20.56334 482 SER A C 1
ATOM 6882 O O . SER A 1 482 ? 24.64272 1.28356 18.89744 1.000 15.57111 482 SER A O 1
ATOM 6890 N N . TYR A 1 483 ? 23.15746 2.67678 17.94482 1.000 18.65985 483 TYR A N 1
ATOM 6891 C CA . TYR A 1 483 ? 22.41408 1.61151 17.28321 1.000 21.64355 483 TYR A CA 1
ATOM 6892 C C . TYR A 1 483 ? 21.57704 2.23929 16.17456 1.000 19.43817 483 TYR A C 1
ATOM 6893 O O . TYR A 1 483 ? 21.32506 3.45362 16.15627 1.000 15.49613 483 TYR A O 1
ATOM 6911 N N . ILE A 1 484 ? 21.21069 1.40568 15.21136 1.000 15.89744 484 ILE A N 1
ATOM 6912 C CA . ILE A 1 484 ? 20.42358 1.87298 14.08144 1.000 19.77332 484 ILE A CA 1
ATOM 6913 C C . ILE A 1 484 ? 19.05546 2.30607 14.58857 1.000 15.12795 484 ILE A C 1
ATOM 6914 O O . ILE A 1 484 ? 18.45176 1.60562 15.40073 1.000 18.67171 484 ILE A O 1
ATOM 6930 N N . HIS A 1 485 ? 18.59755 3.47974 14.13708 1.000 19.86377 485 HIS A N 1
ATOM 6931 C CA . HIS A 1 485 ? 17.37663 4.17287 14.56102 1.000 22.91004 485 HIS A CA 1
ATOM 6932 C C . HIS A 1 485 ? 17.51280 4.77553 15.95171 1.000 17.69319 485 HIS A C 1
ATOM 6933 O O . HIS A 1 485 ? 16.52002 5.23151 16.52952 1.000 20.02818 485 HIS A O 1
ATOM 6947 N N . GLY A 1 486 ? 18.75432 4.84818 16.47908 1.000 18.60814 486 GLY A N 1
ATOM 6948 C CA . GLY A 1 486 ? 19.01873 5.57118 17.70418 1.000 22.62499 486 GLY A CA 1
ATOM 6949 C C . GLY A 1 486 ? 19.30663 7.02541 17.45110 1.000 22.84728 486 GLY A C 1
ATOM 6950 O O . GLY A 1 486 ? 19.57905 7.45242 16.33199 1.000 25.10904 486 GLY A O 1
ATOM 6954 N N . HIS A 1 487 ? 19.25425 7.80101 18.52329 1.000 14.78589 487 HIS A N 1
ATOM 6955 C CA . HIS A 1 487 ? 19.51607 9.22565 18.45128 1.000 13.31101 487 HIS A CA 1
ATOM 6956 C C . HIS A 1 487 ? 20.80949 9.59397 19.17479 1.000 15.11894 487 HIS A C 1
ATOM 6957 O O . HIS A 1 487 ? 21.35148 8.81266 19.95975 1.000 16.92091 487 HIS A O 1
ATOM 6971 N N . ALA A 1 488 ? 21.28784 10.80678 18.88690 1.000 16.20974 488 ALA A N 1
ATOM 6972 C CA . ALA A 1 488 ? 22.34400 11.44165 19.66670 1.000 19.49856 488 ALA A CA 1
ATOM 6973 C C . ALA A 1 488 ? 21.66410 12.04669 20.88049 1.000 11.42452 488 ALA A C 1
ATOM 6974 O O . ALA A 1 488 ? 21.45368 13.25405 20.97955 1.000 13.03464 488 ALA A O 1
ATOM 6981 N N . SER A 1 489 ? 21.30071 11.15620 21.79522 1.000 17.80338 489 SER A N 1
ATOM 6982 C CA . SER A 1 489 ? 20.46106 11.45570 22.94858 1.000 13.40417 489 SER A CA 1
ATOM 6983 C C . SER A 1 489 ? 21.27175 11.87649 24.15428 1.000 12.22901 489 SER A C 1
ATOM 6984 O O . SER A 1 489 ? 20.70466 12.40698 25.12266 1.000 17.09468 489 SER A O 1
ATOM 6992 N N . GLY A 1 490 ? 22.57026 11.62941 24.11771 1.000 9.70156 490 GLY A N 1
ATOM 6993 C CA . GLY A 1 490 ? 23.28435 11.66287 25.36856 1.000 13.31968 490 GLY A CA 1
ATOM 6994 C C . GLY A 1 490 ? 22.72693 10.63591 26.33896 1.000 12.06110 490 GLY A C 1
ATOM 6995 O O . GLY A 1 490 ? 22.00812 9.69428 25.98013 1.000 15.49077 490 GLY A O 1
ATOM 6999 N N . MET A 1 491 ? 23.08014 10.84181 27.60061 1.000 11.50613 491 MET A N 1
ATOM 7000 C CA . MET A 1 491 ? 22.56001 10.06359 28.71577 1.000 10.22825 491 MET A CA 1
ATOM 7001 C C . MET A 1 491 ? 21.22678 10.66765 29.11749 1.000 13.55146 491 MET A C 1
ATOM 7002 O O . MET A 1 491 ? 21.16531 11.60085 29.90592 1.000 11.33650 491 MET A O 1
ATOM 7016 N N . ASP A 1 492 ? 20.14273 10.15359 28.53187 1.000 12.50028 492 ASP A N 1
ATOM 7017 C CA . ASP A 1 492 ? 18.83362 10.77431 28.70252 1.000 13.03871 492 ASP A CA 1
ATOM 7018 C C . ASP A 1 492 ? 17.85807 9.86156 29.42914 1.000 14.49407 492 ASP A C 1
ATOM 7019 O O . ASP A 1 492 ? 18.19793 8.75450 29.85404 1.000 11.64135 492 ASP A O 1
ATOM 7028 N N . MET A 1 493 ? 16.62368 10.36777 29.60847 1.000 13.91995 493 MET A N 1
ATOM 7029 C CA . MET A 1 493 ? 15.67407 9.71539 30.50443 1.000 12.83322 493 MET A CA 1
ATOM 7030 C C . MET A 1 493 ? 14.24252 10.16668 30.23123 1.000 14.23174 493 MET A C 1
ATOM 7031 O O . MET A 1 493 ? 13.99537 11.14553 29.53047 1.000 10.54469 493 MET A O 1
ATOM 7045 N N . GLU A 1 494 ? 13.30387 9.43672 30.84727 1.000 9.80066 494 GLU A N 1
ATOM 7046 C CA . GLU A 1 494 ? 11.88570 9.77644 30.86579 1.000 9.45019 494 GLU A CA 1
ATOM 7047 C C . GLU A 1 494 ? 11.37459 9.50211 32.27008 1.000 8.48850 494 GLU A C 1
ATOM 7048 O O . GLU A 1 494 ? 11.95260 8.68249 33.00699 1.000 10.96371 494 GLU A O 1
ATOM 7060 N N . LEU A 1 495 ? 10.29822 10.21125 32.63177 1.000 10.25701 495 LEU A N 1
ATOM 7061 C CA . LEU A 1 495 ? 9.71601 10.15978 33.95979 1.000 8.29327 495 LEU A CA 1
ATOM 7062 C C . LEU A 1 495 ? 8.21838 9.91882 33.83390 1.000 9.89513 495 LEU A C 1
ATOM 7063 O O . LEU A 1 495 ? 7.55315 10.62363 33.07892 1.000 11.07955 495 LEU A O 1
ATOM 7079 N N . TYR A 1 496 ? 7.70077 8.96426 34.60298 1.000 12.84969 496 TYR A N 1
ATOM 7080 C CA . TYR A 1 496 ? 6.29047 8.61097 34.58389 1.000 10.74084 496 TYR A CA 1
ATOM 7081 C C . TYR A 1 496 ? 5.51691 9.29355 35.70837 1.000 14.64605 496 TYR A C 1
ATOM 7082 O O . TYR A 1 496 ? 6.00276 9.42833 36.83409 1.000 12.57057 496 TYR A O 1
ATOM 7100 N N . GLY A 1 497 ? 4.28215 9.67651 35.40173 1.000 14.13586 497 GLY A N 1
ATOM 7101 C CA . GLY A 1 497 ? 3.35712 10.06126 36.44627 1.000 12.64932 497 GLY A CA 1
ATOM 7102 C C . GLY A 1 497 ? 1.89731 10.17305 36.01935 1.000 12.99938 497 GLY A C 1
ATOM 7103 O O . GLY A 1 497 ? 1.57547 10.54378 34.88458 1.000 13.66208 497 GLY A O 1
ATOM 7107 N N . GLN A 1 498 ? 0.99589 9.77105 36.91939 1.000 13.11673 498 GLN A N 1
ATOM 7108 C CA . GLN A 1 498 ? -0.45283 10.02745 36.76965 1.000 14.77552 498 GLN A CA 1
ATOM 7109 C C . GLN A 1 498 ? -1.04307 9.40444 35.50902 1.000 13.46622 498 GLN A C 1
ATOM 7110 O O . GLN A 1 498 ? -1.94108 9.97552 34.88191 1.000 16.62531 498 GLN A O 1
ATOM 7124 N N . GLY A 1 499 ? -0.56162 8.21626 35.14210 1.000 14.61717 499 GLY A N 1
ATOM 7125 C CA . GLY A 1 499 ? -1.06956 7.48170 34.00211 1.000 21.37267 499 GLY A CA 1
ATOM 7126 C C . GLY A 1 499 ? -0.39216 7.78640 32.69406 1.000 15.84972 499 GLY A C 1
ATOM 7127 O O . GLY A 1 499 ? -0.82268 7.23267 31.64205 1.000 15.81369 499 GLY A O 1
ATOM 7131 N N . TYR A 1 500 ? 0.65149 8.63406 32.71169 1.000 12.32159 500 TYR A N 1
ATOM 7132 C CA . TYR A 1 500 ? 1.26770 9.15824 31.49745 1.000 11.89593 500 TYR A CA 1
ATOM 7133 C C . TYR A 1 500 ? 2.77977 9.23687 31.65383 1.000 12.25842 500 TYR A C 1
ATOM 7134 O O . TYR A 1 500 ? 3.30731 9.36932 32.75395 1.000 13.20772 500 TYR A O 1
ATOM 7152 N N . VAL A 1 501 ? 3.47100 9.20287 30.52454 1.000 11.17828 501 VAL A N 1
ATOM 7153 C CA . VAL A 1 501 ? 4.89276 9.60364 30.54345 1.000 7.37960 501 VAL A CA 1
ATOM 7154 C C . VAL A 1 501 ? 4.94600 11.13041 30.42522 1.000 6.56533 501 VAL A C 1
ATOM 7155 O O . VAL A 1 501 ? 4.49653 11.71296 29.43308 1.000 16.89699 501 VAL A O 1
ATOM 7168 N N . LEU A 1 502 ? 5.37579 11.79523 31.47048 1.000 9.65326 502 LEU A N 1
ATOM 7169 C CA . LEU A 1 502 ? 5.34794 13.25897 31.51987 1.000 12.47848 502 LEU A CA 1
ATOM 7170 C C . LEU A 1 502 ? 6.64329 13.95022 31.12447 1.000 9.85480 502 LEU A C 1
ATOM 7171 O O . LEU A 1 502 ? 6.59991 14.97447 30.44727 1.000 13.61409 502 LEU A O 1
ATOM 7187 N N . GLY A 1 503 ? 7.77347 13.54480 31.71585 1.000 12.73994 503 GLY A N 1
ATOM 7188 C CA . GLY A 1 503 ? 9.09478 13.98013 31.28993 1.000 12.63127 503 GLY A CA 1
ATOM 7189 C C . GLY A 1 503 ? 9.47881 13.10873 30.11656 1.000 9.54312 503 GLY A C 1
ATOM 7190 O O . GLY A 1 503 ? 9.64260 11.89714 30.28232 1.000 9.01572 503 GLY A O 1
ATOM 7194 N N . ILE A 1 504 ? 9.47174 13.66819 28.90578 1.000 11.36664 504 ILE A N 1
ATOM 7195 C CA . ILE A 1 504 ? 9.45342 12.85632 27.70530 1.000 12.80143 504 ILE A CA 1
ATOM 7196 C C . ILE A 1 504 ? 10.61630 13.19003 26.76941 1.000 10.27977 504 ILE A C 1
ATOM 7197 O O . ILE A 1 504 ? 11.09106 14.32837 26.67958 1.000 10.31745 504 ILE A O 1
ATOM 7213 N N . ASP A 1 505 ? 10.99458 12.17646 26.01798 1.000 8.95368 505 ASP A N 1
ATOM 7214 C CA . ASP A 1 505 ? 11.83403 12.34814 24.82928 1.000 10.46911 505 ASP A CA 1
ATOM 7215 C C . ASP A 1 505 ? 11.13767 13.29657 23.85374 1.000 13.90570 505 ASP A C 1
ATOM 7216 O O . ASP A 1 505 ? 9.90256 13.38444 23.78444 1.000 12.63313 505 ASP A O 1
ATOM 7225 N N . GLY A 1 506 ? 11.93680 14.04897 23.12097 1.000 12.16905 506 GLY A N 1
ATOM 7226 C CA . GLY A 1 506 ? 11.46231 15.09900 22.24835 1.000 13.63377 506 GLY A CA 1
ATOM 7227 C C . GLY A 1 506 ? 10.80036 14.63830 20.96289 1.000 10.98505 506 GLY A C 1
ATOM 7228 O O . GLY A 1 506 ? 10.29573 15.48612 20.21993 1.000 15.37391 506 GLY A O 1
ATOM 7232 N N . GLY A 1 507 ? 10.77708 13.34569 20.67577 1.000 14.19461 507 GLY A N 1
ATOM 7233 C CA . GLY A 1 507 ? 10.01068 12.86430 19.55553 1.000 14.70599 507 GLY A CA 1
ATOM 7234 C C . GLY A 1 507 ? 10.86359 12.63348 18.32306 1.000 15.64385 507 GLY A C 1
ATOM 7235 O O . GLY A 1 507 ? 12.09410 12.70804 18.34158 1.000 14.32485 507 GLY A O 1
ATOM 7239 N N . LYS A 1 508 ? 10.17496 12.37165 17.21925 1.000 18.99883 508 LYS A N 1
ATOM 7240 C CA . LYS A 1 508 ? 10.81995 12.14939 15.93758 1.000 16.33162 508 LYS A CA 1
ATOM 7241 C C . LYS A 1 508 ? 10.10090 12.97311 14.88106 1.000 19.15576 508 LYS A C 1
ATOM 7242 O O . LYS A 1 508 ? 8.93065 13.33117 15.02643 1.000 16.68744 508 LYS A O 1
ATOM 7261 N N . GLY A 1 509 ? 10.83573 13.33990 13.84319 1.000 21.17128 509 GLY A N 1
ATOM 7262 C CA . GLY A 1 509 ? 10.27281 14.03614 12.72163 1.000 17.40068 509 GLY A CA 1
ATOM 7263 C C . GLY A 1 509 ? 10.09509 13.09249 11.54265 1.000 24.39424 509 GLY A C 1
ATOM 7264 O O . GLY A 1 509 ? 10.28412 11.87567 11.62807 1.000 20.77589 509 GLY A O 1
ATOM 7268 N N . THR A 1 510 ? 9.69577 13.67131 10.42306 1.000 27.74233 510 THR A N 1
ATOM 7269 C CA . THR A 1 510 ? 9.65588 12.88989 9.20648 1.000 21.65930 510 THR A CA 1
ATOM 7270 C C . THR A 1 510 ? 11.08342 12.66888 8.73539 1.000 18.29867 510 THR A C 1
ATOM 7271 O O . THR A 1 510 ? 11.87494 13.61311 8.67155 1.000 24.25754 510 THR A O 1
ATOM 7282 N N . TYR A 1 511 ? 11.40609 11.42155 8.41100 1.000 20.90458 511 TYR A N 1
ATOM 7283 C CA . TYR A 1 511 ? 12.74637 11.08864 7.98070 1.000 25.85330 511 TYR A CA 1
ATOM 7284 C C . TYR A 1 511 ? 13.19530 11.99924 6.84842 1.000 29.67356 511 TYR A C 1
ATOM 7285 O O . TYR A 1 511 ? 12.41044 12.36991 5.96930 1.000 26.44217 511 TYR A O 1
ATOM 7303 N N . ARG A 1 512 ? 14.47455 12.35521 6.91745 1.000 24.94250 512 ARG A N 1
ATOM 7304 C CA . ARG A 1 512 ? 15.28769 13.04338 5.93102 1.000 30.63471 512 ARG A CA 1
ATOM 7305 C C . ARG A 1 512 ? 14.98333 14.52976 5.90511 1.000 33.82250 512 ARG A C 1
ATOM 7306 O O . ARG A 1 512 ? 15.51252 15.23805 5.03102 1.000 31.57062 512 ARG A O 1
ATOM 7327 N N . THR A 1 513 ? 14.16872 15.03320 6.83276 1.000 25.17614 513 THR A N 1
ATOM 7328 C CA . THR A 1 513 ? 13.88651 16.45612 6.91210 1.000 24.79239 513 THR A CA 1
ATOM 7329 C C . THR A 1 513 ? 14.87984 17.18211 7.81828 1.000 23.32736 513 THR A C 1
ATOM 7330 O O . THR A 1 513 ? 15.47351 16.60691 8.74403 1.000 24.76108 513 THR A O 1
ATOM 7341 N N . ASP A 1 514 ? 15.00758 18.48667 7.54175 1.000 22.31429 514 ASP A N 1
ATOM 7342 C CA . ASP A 1 514 ? 15.82523 19.40974 8.31874 1.000 21.32255 514 ASP A CA 1
ATOM 7343 C C . ASP A 1 514 ? 15.58518 19.25489 9.82229 1.000 22.76384 514 ASP A C 1
ATOM 7344 O O . ASP A 1 514 ? 16.53451 19.06916 10.58857 1.000 19.55433 514 ASP A O 1
ATOM 7353 N N . ILE A 1 515 ? 14.32182 19.30728 10.26087 1.000 21.01740 515 ILE A N 1
ATOM 7354 C CA . ILE A 1 515 ? 14.06958 19.32385 11.70230 1.000 21.11112 515 ILE A CA 1
ATOM 7355 C C . ILE A 1 515 ? 14.33831 17.95516 12.31086 1.000 15.22963 515 ILE A C 1
ATOM 7356 O O . ILE A 1 515 ? 14.76525 17.86924 13.46220 1.000 16.49294 515 ILE A O 1
ATOM 7372 N N . HIS A 1 516 ? 14.20622 16.87062 11.54767 1.000 19.13534 516 HIS A N 1
ATOM 7373 C CA . HIS A 1 516 ? 14.50453 15.56014 12.11879 1.000 21.53276 516 HIS A CA 1
ATOM 7374 C C . HIS A 1 516 ? 16.00706 15.39631 12.33535 1.000 21.29285 516 HIS A C 1
ATOM 7375 O O . HIS A 1 516 ? 16.46750 14.98994 13.40967 1.000 17.22546 516 HIS A O 1
ATOM 7389 N N . GLU A 1 517 ? 16.79421 15.75097 11.33827 1.000 18.37568 517 GLU A N 1
ATOM 7390 C CA . GLU A 1 517 ? 18.22814 15.52031 11.46130 1.000 23.21651 517 GLU A CA 1
ATOM 7391 C C . GLU A 1 517 ? 18.91639 16.55837 12.33991 1.000 16.02724 517 GLU A C 1
ATOM 7392 O O . GLU A 1 517 ? 19.97973 16.26950 12.90971 1.000 19.97208 517 GLU A O 1
ATOM 7404 N N . ASN A 1 518 ? 18.36740 17.77117 12.46230 1.000 17.21384 518 ASN A N 1
ATOM 7405 C CA . ASN A 1 518 ? 19.08475 18.83644 13.16172 1.000 18.39554 518 ASN A CA 1
ATOM 7406 C C . ASN A 1 518 ? 18.40762 19.27701 14.45251 1.000 16.55979 518 ASN A C 1
ATOM 7407 O O . ASN A 1 518 ? 18.86197 20.23756 15.09411 1.000 18.04360 518 ASN A O 1
ATOM 7418 N N . TYR A 1 519 ? 17.32723 18.60043 14.84393 1.000 19.94480 519 TYR A N 1
ATOM 7419 C CA . TYR A 1 519 ? 16.76488 18.79192 16.16827 1.000 16.08848 519 TYR A CA 1
ATOM 7420 C C . TYR A 1 519 ? 16.37548 17.44903 16.77873 1.000 17.33972 519 TYR A C 1
ATOM 7421 O O . TYR A 1 519 ? 16.90065 17.06483 17.84622 1.000 14.65992 519 TYR A O 1
ATOM 7439 N N . TYR A 1 520 ? 15.42402 16.73970 16.16080 1.000 18.83761 520 TYR A N 1
ATOM 7440 C CA . TYR A 1 520 ? 14.79559 15.62517 16.89235 1.000 20.14956 520 TYR A CA 1
ATOM 7441 C C . TYR A 1 520 ? 15.83169 14.56784 17.26390 1.000 19.00686 520 TYR A C 1
ATOM 7442 O O . TYR A 1 520 ? 15.76357 13.97140 18.33759 1.000 12.87172 520 TYR A O 1
ATOM 7460 N N . ARG A 1 521 ? 16.78833 14.30438 16.37231 1.000 16.10142 521 ARG A N 1
ATOM 7461 C CA . ARG A 1 521 ? 17.76401 13.26335 16.61622 1.000 15.17787 521 ARG A CA 1
ATOM 7462 C C . ARG A 1 521 ? 18.95433 13.75582 17.43247 1.000 14.43492 521 ARG A C 1
ATOM 7463 O O . ARG A 1 521 ? 19.85536 12.95905 17.68989 1.000 14.64876 521 ARG A O 1
ATOM 7484 N N . LEU A 1 522 ? 18.98847 15.03458 17.85010 1.000 17.51101 522 LEU A N 1
ATOM 7485 C CA . LEU A 1 522 ? 20.17986 15.61027 18.50165 1.000 14.77254 522 LEU A CA 1
ATOM 7486 C C . LEU A 1 522 ? 19.92806 15.84535 20.00818 1.000 15.76475 522 LEU A C 1
ATOM 7487 O O . LEU A 1 522 ? 18.84099 15.59065 20.53592 1.000 14.08568 522 LEU A O 1
ATOM 7503 N N . PHE A 1 523 ? 20.96575 16.32158 20.71914 1.000 13.16384 523 PHE A N 1
ATOM 7504 C CA . PHE A 1 523 ? 20.93334 16.26850 22.18211 1.000 14.35462 523 PHE A CA 1
ATOM 7505 C C . PHE A 1 523 ? 19.77699 17.08474 22.74460 1.000 11.96821 523 PHE A C 1
ATOM 7506 O O . PHE A 1 523 ? 19.17351 16.69894 23.74985 1.000 13.23735 523 PHE A O 1
ATOM 7523 N N . ALA A 1 524 ? 19.54927 18.28466 22.19454 1.000 15.25261 524 ALA A N 1
ATOM 7524 C CA . ALA A 1 524 ? 18.59993 19.24232 22.75235 1.000 17.10293 524 ALA A CA 1
ATOM 7525 C C . ALA A 1 524 ? 17.16795 18.71229 22.75761 1.000 13.43430 524 ALA A C 1
ATOM 7526 O O . ALA A 1 524 ? 16.31828 19.26063 23.46516 1.000 13.98750 524 ALA A O 1
ATOM 7533 N N . ALA A 1 525 ? 16.89842 17.62827 22.05571 1.000 10.89052 525 ALA A N 1
ATOM 7534 C CA . ALA A 1 525 ? 15.57648 16.99766 22.04176 1.000 12.49960 525 ALA A CA 1
ATOM 7535 C C . ALA A 1 525 ? 15.40464 16.01451 23.20648 1.000 12.87042 525 ALA A C 1
ATOM 7536 O O . ALA A 1 525 ? 14.36815 15.34613 23.30081 1.000 13.64335 525 ALA A O 1
ATOM 7543 N N . HIS A 1 526 ? 16.39770 15.92185 24.10646 1.000 12.00967 526 HIS A N 1
ATOM 7544 C CA . HIS A 1 526 ? 16.44871 14.85549 25.10485 1.000 13.00880 526 HIS A CA 1
ATOM 7545 C C . HIS A 1 526 ? 16.68241 15.41929 26.48967 1.000 10.76532 526 HIS A C 1
ATOM 7546 O O . HIS A 1 526 ? 17.16567 16.54127 26.64783 1.000 11.31505 526 HIS A O 1
ATOM 7560 N N . ASN A 1 527 ? 16.26598 14.64450 27.50408 1.000 11.93117 527 ASN A N 1
ATOM 7561 C CA . ASN A 1 527 ? 16.39555 15.06335 28.89585 1.000 10.08547 527 ASN A CA 1
ATOM 7562 C C . ASN A 1 527 ? 17.79112 14.68540 29.35853 1.000 11.32483 527 ASN A C 1
ATOM 7563 O O . ASN A 1 527 ? 18.00056 13.62530 29.94037 1.000 13.85934 527 ASN A O 1
ATOM 7574 N N . THR A 1 528 ? 18.73601 15.58421 29.14555 1.000 8.54881 528 THR A N 1
ATOM 7575 C CA . THR A 1 528 ? 20.15339 15.28919 29.38521 1.000 12.15856 528 THR A CA 1
ATOM 7576 C C . THR A 1 528 ? 20.91563 16.58895 29.55243 1.000 8.13264 528 THR A C 1
ATOM 7577 O O . THR A 1 528 ? 20.34044 17.67815 29.56070 1.000 9.65620 528 THR A O 1
ATOM 7588 N N . VAL A 1 529 ? 22.26015 16.50799 29.64144 1.000 10.72299 529 VAL A N 1
ATOM 7589 C CA . VAL A 1 529 ? 23.09095 17.70038 29.69349 1.000 9.00432 529 VAL A CA 1
ATOM 7590 C C . VAL A 1 529 ? 23.81277 17.81929 28.36395 1.000 10.16979 529 VAL A C 1
ATOM 7591 O O . VAL A 1 529 ? 24.26156 16.81752 27.81067 1.000 11.06799 529 VAL A O 1
ATOM 7604 N N . ILE A 1 530 ? 23.85416 19.03398 27.83671 1.000 7.99171 530 ILE A N 1
ATOM 7605 C CA . ILE A 1 530 ? 24.73180 19.42631 26.73135 1.000 16.11076 530 ILE A CA 1
ATOM 7606 C C . ILE A 1 530 ? 25.93777 20.14157 27.31630 1.000 12.26285 530 ILE A C 1
ATOM 7607 O O . ILE A 1 530 ? 25.77918 21.06340 28.12647 1.000 10.92835 530 ILE A O 1
ATOM 7623 N N . SER A 1 531 ? 27.14124 19.78845 26.84329 1.000 13.02802 531 SER A N 1
ATOM 7624 C CA . SER A 1 531 ? 28.38191 20.33890 27.38058 1.000 8.99278 531 SER A CA 1
ATOM 7625 C C . SER A 1 531 ? 29.03597 21.23437 26.32985 1.000 13.43490 531 SER A C 1
ATOM 7626 O O . SER A 1 531 ? 29.09031 20.86415 25.15618 1.000 13.36326 531 SER A O 1
ATOM 7634 N N . ASN A 1 532 ? 29.44072 22.43871 26.74131 1.000 15.58299 532 ASN A N 1
ATOM 7635 C CA . ASN A 1 532 ? 30.18182 23.37439 25.88676 1.000 15.63788 532 ASN A CA 1
ATOM 7636 C C . ASN A 1 532 ? 29.34193 23.83937 24.70411 1.000 17.12759 532 ASN A C 1
ATOM 7637 O O . ASN A 1 532 ? 29.86889 24.30814 23.69727 1.000 15.32976 532 ASN A O 1
ATOM 7648 N N . GLY A 1 533 ? 28.02140 23.76518 24.82953 1.000 15.67276 533 GLY A N 1
ATOM 7649 C CA . GLY A 1 533 ? 27.15086 24.08988 23.71864 1.000 13.96819 533 GLY A CA 1
ATOM 7650 C C . GLY A 1 533 ? 27.35869 23.24142 22.48600 1.000 13.70775 533 GLY A C 1
ATOM 7651 O O . GLY A 1 533 ? 27.05255 23.68551 21.38019 1.000 14.82459 533 GLY A O 1
ATOM 7655 N N . ALA A 1 534 ? 27.83185 22.00804 22.64178 1.000 15.44922 534 ALA A N 1
ATOM 7656 C CA . ALA A 1 534 ? 28.40785 21.35639 21.46108 1.000 13.88805 534 ALA A CA 1
ATOM 7657 C C . ALA A 1 534 ? 28.41253 19.84630 21.55000 1.000 16.20943 534 ALA A C 1
ATOM 7658 O O . ALA A 1 534 ? 29.13537 19.20024 20.77531 1.000 13.78704 534 ALA A O 1
ATOM 7665 N N . SER A 1 535 ? 27.65394 19.24526 22.46299 1.000 11.38674 535 SER A N 1
ATOM 7666 C CA . SER A 1 535 ? 27.58544 17.79578 22.52978 1.000 12.30512 535 SER A CA 1
ATOM 7667 C C . SER A 1 535 ? 27.03501 17.24338 21.22458 1.000 15.74207 535 SER A C 1
ATOM 7668 O O . SER A 1 535 ? 26.07633 17.77619 20.65703 1.000 16.29141 535 SER A O 1
ATOM 7676 N N . GLY A 1 536 ? 27.62995 16.15791 20.76084 1.000 14.67087 536 GLY A N 1
ATOM 7677 C CA . GLY A 1 536 ? 27.26139 15.62321 19.47159 1.000 14.89176 536 GLY A CA 1
ATOM 7678 C C . GLY A 1 536 ? 27.63546 14.16500 19.32186 1.000 13.13701 536 GLY A C 1
ATOM 7679 O O . GLY A 1 536 ? 27.93453 13.47607 20.29366 1.000 19.34170 536 GLY A O 1
ATOM 7683 N N . SER A 1 537 ? 27.66985 13.71090 18.06891 1.000 18.30799 537 SER A N 1
ATOM 7684 C CA . SER A 1 537 ? 27.79709 12.29518 17.71369 1.000 13.31933 537 SER A CA 1
ATOM 7685 C C . SER A 1 537 ? 28.85543 12.15168 16.62087 1.000 23.41451 537 SER A C 1
ATOM 7686 O O . SER A 1 537 ? 29.26058 13.13892 16.00450 1.000 20.84106 537 SER A O 1
ATOM 7694 N N . HIS A 1 538 ? 29.26042 10.90510 16.36028 1.000 20.24726 538 HIS A N 1
ATOM 7695 C CA . HIS A 1 538 ? 30.21013 10.59113 15.29285 1.000 27.38657 538 HIS A CA 1
ATOM 7696 C C . HIS A 1 538 ? 30.26016 9.09630 15.02476 1.000 22.18650 538 HIS A C 1
ATOM 7697 O O . HIS A 1 538 ? 30.27172 8.28842 15.95998 1.000 24.29908 538 HIS A O 1
ATOM 7711 N N . GLY A 1 539 ? 30.35449 8.74416 13.73874 1.000 29.57345 539 GLY A N 1
ATOM 7712 C CA . GLY A 1 539 ? 30.44639 7.35368 13.33327 1.000 27.28777 539 GLY A CA 1
ATOM 7713 C C . GLY A 1 539 ? 29.19885 6.52828 13.61615 1.000 27.57922 539 GLY A C 1
ATOM 7714 O O . GLY A 1 539 ? 28.08449 7.03493 13.73064 1.000 25.49259 539 GLY A O 1
ATOM 7718 N N . GLY A 1 540 ? 29.41380 5.22348 13.73080 1.000 31.82518 540 GLY A N 1
ATOM 7719 C CA . GLY A 1 540 ? 28.28252 4.31998 13.87831 1.000 31.26148 540 GLY A CA 1
ATOM 7720 C C . GLY A 1 540 ? 27.33873 4.40921 12.68288 1.000 31.30754 540 GLY A C 1
ATOM 7721 O O . GLY A 1 540 ? 27.73870 4.32316 11.51738 1.000 30.94202 540 GLY A O 1
ATOM 7725 N N . TRP A 1 541 ? 26.06527 4.59390 12.98359 1.000 25.14371 541 TRP A N 1
ATOM 7726 C CA . TRP A 1 541 ? 25.01233 4.70594 11.97620 1.000 21.04282 541 TRP A CA 1
ATOM 7727 C C . TRP A 1 541 ? 24.88228 6.15670 11.52094 1.000 27.45172 541 TRP A C 1
ATOM 7728 O O . TRP A 1 541 ? 24.42847 7.01966 12.28011 1.000 23.80377 541 TRP A O 1
ATOM 7749 N N . ILE A 1 542 ? 25.25693 6.41922 10.26193 1.000 26.75864 542 ILE A N 1
ATOM 7750 C CA . ILE A 1 542 ? 25.19663 7.73668 9.62546 1.000 28.85850 542 ILE A CA 1
ATOM 7751 C C . ILE A 1 542 ? 25.61078 8.83745 10.58375 1.000 24.08157 542 ILE A C 1
ATOM 7752 O O . ILE A 1 542 ? 24.96716 9.89780 10.63723 1.000 22.38040 542 ILE A O 1
ATOM 7768 N N . ASN A 1 543 ? 26.72773 8.61486 11.29051 1.000 23.83218 543 ASN A N 1
ATOM 7769 C CA . ASN A 1 543 ? 27.39083 9.60851 12.14437 1.000 23.82961 543 ASN A CA 1
ATOM 7770 C C . ASN A 1 543 ? 26.51850 9.99638 13.35034 1.000 24.68405 543 ASN A C 1
ATOM 7771 O O . ASN A 1 543 ? 26.65472 11.09767 13.90657 1.000 22.68113 543 ASN A O 1
ATOM 7782 N N . MET A 1 544 ? 25.63949 9.08007 13.74817 1.000 23.50727 544 MET A N 1
ATOM 7783 C CA . MET A 1 544 ? 24.77594 9.21062 14.92143 1.000 21.70415 544 MET A CA 1
ATOM 7784 C C . MET A 1 544 ? 25.40047 8.59218 16.16402 1.000 23.70470 544 MET A C 1
ATOM 7785 O O . MET A 1 544 ? 24.77992 8.60782 17.22919 1.000 25.57979 544 MET A O 1
ATOM 7799 N N . GLY A 1 545 ? 26.62327 8.08148 16.06351 1.000 17.49353 545 GLY A N 1
ATOM 7800 C CA . GLY A 1 545 ? 27.16167 7.26090 17.13448 1.000 23.64608 545 GLY A CA 1
ATOM 7801 C C . GLY A 1 545 ? 27.51608 8.08111 18.36456 1.000 18.66636 545 GLY A C 1
ATOM 7802 O O . GLY A 1 545 ? 28.08767 9.16566 18.28085 1.000 19.38536 545 GLY A O 1
ATOM 7806 N N . ILE A 1 546 ? 27.13190 7.55657 19.52451 1.000 19.70144 546 ILE A N 1
ATOM 7807 C CA . ILE A 1 546 ? 27.58278 8.04903 20.81699 1.000 14.40558 546 ILE A CA 1
ATOM 7808 C C . ILE A 1 546 ? 28.01307 6.81667 21.59215 1.000 18.41824 546 ILE A C 1
ATOM 7809 O O . ILE A 1 546 ? 27.69144 5.68427 21.22135 1.000 18.57486 546 ILE A O 1
ATOM 7825 N N . ASN A 1 547 ? 28.76443 7.05185 22.66708 1.000 15.09770 547 ASN A N 1
ATOM 7826 C CA . ASN A 1 547 ? 29.21959 5.98331 23.54535 1.000 16.81112 547 ASN A CA 1
ATOM 7827 C C . ASN A 1 547 ? 28.03190 5.39287 24.31666 1.000 14.22332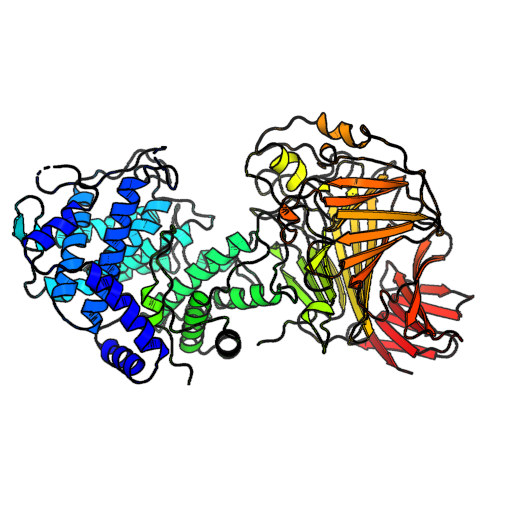 547 ASN A C 1
ATOM 7828 O O . ASN A 1 547 ? 26.95276 5.97801 24.38313 1.000 17.49266 547 ASN A O 1
ATOM 7839 N N . GLN A 1 548 ? 28.21103 4.16598 24.79768 1.000 12.69426 548 GLN A N 1
ATOM 7840 C CA . GLN A 1 548 ? 27.23517 3.55251 25.68231 1.000 17.32349 548 GLN A CA 1
ATOM 7841 C C . GLN A 1 548 ? 27.24684 4.16153 27.08033 1.000 19.71172 548 GLN A C 1
ATOM 7842 O O . GLN A 1 548 ? 28.30324 4.39362 27.68131 1.000 15.24724 548 GLN A O 1
ATOM 7856 N N . VAL A 1 549 ? 26.03475 4.35983 27.61380 1.000 13.71819 549 VAL A N 1
ATOM 7857 C CA . VAL A 1 549 ? 25.82188 4.62079 29.02013 1.000 16.54002 549 VAL A CA 1
ATOM 7858 C C . VAL A 1 549 ? 26.13130 3.35377 29.79030 1.000 14.86401 549 VAL A C 1
ATOM 7859 O O . VAL A 1 549 ? 25.70286 2.25931 29.40193 1.000 14.53307 549 VAL A O 1
ATOM 7872 N N . LYS A 1 550 ? 26.95663 3.48743 30.82547 1.000 20.58965 550 LYS A N 1
ATOM 7873 C CA . LYS A 1 550 ? 27.41092 2.39248 31.67568 1.000 21.09446 550 LYS A CA 1
ATOM 7874 C C . LYS A 1 550 ? 26.90056 2.54813 33.09981 1.000 16.50556 550 LYS A C 1
ATOM 7875 O O . LYS A 1 550 ? 26.78696 3.65311 33.63560 1.000 16.66240 550 LYS A O 1
ATOM 7894 N N . THR A 1 551 ? 26.66042 1.42699 33.74378 1.000 18.29586 551 THR A N 1
ATOM 7895 C CA . THR A 1 551 ? 26.21411 1.43482 35.12031 1.000 18.29575 551 THR A CA 1
ATOM 7896 C C . THR A 1 551 ? 27.42070 1.52529 36.03343 1.000 24.93513 551 THR A C 1
ATOM 7897 O O . THR A 1 551 ? 28.40759 0.80203 35.84540 1.000 20.61855 551 THR A O 1
ATOM 7908 N N . VAL A 1 552 ? 27.35214 2.46537 36.97282 1.000 18.51112 552 VAL A N 1
ATOM 7909 C CA . VAL A 1 552 ? 28.35577 2.62603 38.01808 1.000 16.53269 552 VAL A CA 1
ATOM 7910 C C . VAL A 1 552 ? 27.96309 1.85512 39.27250 1.000 24.39519 552 VAL A C 1
ATOM 7911 O O . VAL A 1 552 ? 28.76118 1.10761 39.83431 1.000 21.54893 552 VAL A O 1
ATOM 7924 N N . ALA A 1 553 ? 26.73185 2.06979 39.75003 1.000 16.71135 553 ALA A N 1
ATOM 7925 C CA . ALA A 1 553 ? 26.12860 1.31186 40.83142 1.000 23.36112 553 ALA A CA 1
ATOM 7926 C C . ALA A 1 553 ? 24.61215 1.41925 40.72010 1.000 24.63737 553 ALA A C 1
ATOM 7927 O O . ALA A 1 553 ? 24.09053 2.33768 40.09425 1.000 17.00856 553 ALA A O 1
ATOM 7934 N N . MET A 1 554 ? 23.90789 0.48655 41.36290 1.000 21.83129 554 MET A N 1
ATOM 7935 C CA . MET A 1 554 ? 22.45797 0.59187 41.46755 1.000 21.00252 554 MET A CA 1
ATOM 7936 C C . MET A 1 554 ? 21.95875 -0.34623 42.54354 1.000 18.91897 554 MET A C 1
ATOM 7937 O O . MET A 1 554 ? 22.59726 -1.34995 42.85934 1.000 14.71206 554 MET A O 1
ATOM 7951 N N . GLU A 1 555 ? 20.75363 -0.05226 43.03316 1.000 18.35615 555 GLU A N 1
ATOM 7952 C CA . GLU A 1 555 ? 20.13027 -0.88664 44.05380 1.000 20.03111 555 GLU A CA 1
ATOM 7953 C C . GLU A 1 555 ? 18.64152 -0.62601 44.00983 1.000 19.44886 555 GLU A C 1
ATOM 7954 O O . GLU A 1 555 ? 18.23342 0.54317 44.04879 1.000 19.14924 555 GLU A O 1
ATOM 7966 N N . PRO A 1 556 ? 17.79991 -1.65995 43.90405 1.000 21.70492 556 PRO A N 1
ATOM 7967 C CA . PRO A 1 556 ? 18.13984 -3.07557 43.77550 1.000 19.79494 556 PRO A CA 1
ATOM 7968 C C . PRO A 1 556 ? 18.82762 -3.38460 42.45447 1.000 25.15866 556 PRO A C 1
ATOM 7969 O O . PRO A 1 556 ? 18.52311 -2.79092 41.40860 1.000 25.67651 556 PRO A O 1
ATOM 7980 N N . ALA A 1 557 ? 19.78196 -4.30375 42.51158 1.000 23.24433 557 ALA A N 1
ATOM 7981 C CA . ALA A 1 557 ? 20.35082 -4.86926 41.29906 1.000 25.64592 557 ALA A CA 1
ATOM 7982 C C . ALA A 1 557 ? 19.25585 -5.51956 40.43541 1.000 30.65181 557 ALA A C 1
ATOM 7983 O O . ALA A 1 557 ? 18.09784 -5.66053 40.83247 1.000 24.67813 557 ALA A O 1
ATOM 7990 N N . ILE A 1 558 ? 19.64000 -5.92316 39.21955 1.000 28.90789 558 ILE A N 1
ATOM 7991 C CA . ILE A 1 558 ? 18.65460 -6.39860 38.25533 1.000 35.82949 558 ILE A CA 1
ATOM 7992 C C . ILE A 1 558 ? 17.93370 -7.63988 38.75918 1.000 37.50401 558 ILE A C 1
ATOM 7993 O O . ILE A 1 558 ? 18.53704 -8.54268 39.35157 1.000 36.01816 558 ILE A O 1
ATOM 8009 N N . ASP A 1 559 ? 16.62333 -7.68169 38.49702 1.000 38.85428 559 ASP A N 1
ATOM 8010 C CA . ASP A 1 559 ? 15.76702 -8.82595 38.79736 1.000 43.18184 559 ASP A CA 1
ATOM 8011 C C . ASP A 1 559 ? 16.01279 -9.34909 40.21409 1.000 44.47661 559 ASP A C 1
ATOM 8012 O O . ASP A 1 559 ? 16.14284 -10.55231 40.45423 1.000 42.45248 559 ASP A O 1
ATOM 8021 N N . THR A 1 560 ? 16.07730 -8.41421 41.16186 1.000 40.28784 560 THR A N 1
ATOM 8022 C CA . THR A 1 560 ? 16.06057 -8.73217 42.58282 1.000 41.87381 560 THR A CA 1
ATOM 8023 C C . THR A 1 560 ? 15.10679 -7.78087 43.30390 1.000 38.28275 560 THR A C 1
ATOM 8024 O O . THR A 1 560 ? 14.63722 -6.77710 42.75140 1.000 32.47210 560 THR A O 1
ATOM 8035 N N . GLN A 1 561 ? 14.81362 -8.11274 44.55250 1.000 35.04133 561 GLN A N 1
ATOM 8036 C CA . GLN A 1 561 ? 14.03395 -7.23356 45.40085 1.000 35.28945 561 GLN A CA 1
ATOM 8037 C C . GLN A 1 561 ? 14.99656 -6.33338 46.15240 1.000 33.11799 561 GLN A C 1
ATOM 8038 O O . GLN A 1 561 ? 16.12702 -6.71645 46.46404 1.000 41.46626 561 GLN A O 1
ATOM 8052 N N . GLY A 1 562 ? 14.56267 -5.16699 46.44841 1.000 38.04579 562 GLY A N 1
ATOM 8053 C CA . GLY A 1 562 ? 15.47688 -4.25521 47.09888 1.000 29.83585 562 GLY A CA 1
ATOM 8054 C C . GLY A 1 562 ? 15.62955 -4.53770 48.57765 1.000 28.47565 562 GLY A C 1
ATOM 8055 O O . GLY A 1 562 ? 14.90778 -5.32681 49.17100 1.000 25.65287 562 GLY A O 1
ATOM 8059 N N . ALA A 1 563 ? 16.60716 -3.87162 49.18167 1.000 23.41759 563 ALA A N 1
ATOM 8060 C CA . ALA A 1 563 ? 16.62851 -3.79899 50.63057 1.000 27.59965 563 ALA A CA 1
ATOM 8061 C C . ALA A 1 563 ? 15.36967 -3.12707 51.15565 1.000 26.98094 563 ALA A C 1
ATOM 8062 O O . ALA A 1 563 ? 14.85809 -3.50390 52.20856 1.000 24.25641 563 ALA A O 1
ATOM 8069 N N . SER A 1 564 ? 14.85137 -2.14173 50.42711 1.000 22.53129 564 SER A N 1
ATOM 8070 C CA . SER A 1 564 ? 13.74093 -1.31905 50.87714 1.000 21.22439 564 SER A CA 1
ATOM 8071 C C . SER A 1 564 ? 12.67812 -1.21360 49.79163 1.000 20.94361 564 SER A C 1
ATOM 8072 O O . SER A 1 564 ? 12.98749 -0.79107 48.67254 1.000 19.72759 564 SER A O 1
ATOM 8080 N N . PRO A 1 565 ? 11.41165 -1.51132 50.09336 1.000 18.54321 565 PRO A N 1
ATOM 8081 C CA . PRO A 1 565 ? 10.35916 -1.37479 49.07015 1.000 21.95244 565 PRO A CA 1
ATOM 8082 C C . PRO A 1 565 ? 10.06919 0.06172 48.63591 1.000 19.40983 565 PRO A C 1
ATOM 8083 O O . PRO A 1 565 ? 9.37548 0.24163 47.62939 1.000 21.32123 565 PRO A O 1
ATOM 8094 N N . ASN A 1 566 ? 10.56120 1.07520 49.35096 1.000 20.84482 566 ASN A N 1
ATOM 8095 C CA . ASN A 1 566 ? 10.25747 2.46838 49.05561 1.000 23.26940 566 ASN A CA 1
ATOM 8096 C C . ASN A 1 566 ? 11.44028 3.27061 48.53404 1.000 18.28679 566 ASN A C 1
ATOM 8097 O O . ASN A 1 566 ? 11.33228 4.49685 48.44838 1.000 19.50908 566 ASN A O 1
ATOM 8108 N N . HIS A 1 567 ? 12.56950 2.63631 48.25974 1.000 17.02799 567 HIS A N 1
ATOM 8109 C CA . HIS A 1 567 ? 13.77840 3.36095 47.85948 1.000 15.33030 567 HIS A CA 1
ATOM 8110 C C . HIS A 1 567 ? 14.49399 2.59374 46.75875 1.000 17.39847 567 HIS A C 1
ATOM 8111 O O . HIS A 1 567 ? 14.57923 1.36577 46.81336 1.000 14.66746 567 HIS A O 1
ATOM 8125 N N . SER A 1 568 ? 15.00302 3.31993 45.75824 1.000 14.36542 568 SER A N 1
ATOM 8126 C CA . SER A 1 568 ? 15.93830 2.76003 44.78189 1.000 14.40272 568 SER A CA 1
ATOM 8127 C C . SER A 1 568 ? 16.79049 3.88434 44.21271 1.000 15.28033 568 SER A C 1
ATOM 8128 O O . SER A 1 568 ? 16.42979 5.05949 44.31259 1.000 13.48708 568 SER A O 1
ATOM 8136 N N . PHE A 1 569 ? 17.94082 3.50996 43.60947 1.000 14.46592 569 PHE A N 1
ATOM 8137 C CA . PHE A 1 569 ? 18.74611 4.45568 42.85373 1.000 16.38245 569 PHE A CA 1
ATOM 8138 C C . PHE A 1 569 ? 19.55873 3.72160 41.78749 1.000 15.86000 569 PHE A C 1
ATOM 8139 O O . PHE A 1 569 ? 19.77752 2.50987 41.85243 1.000 15.67337 569 PHE A O 1
ATOM 8156 N N . ALA A 1 570 ? 20.04386 4.48566 40.82136 1.000 14.42485 570 ALA A N 1
ATOM 8157 C CA . ALA A 1 570 ? 20.98216 3.99410 39.81930 1.000 18.69507 570 ALA A CA 1
ATOM 8158 C C . ALA A 1 570 ? 21.87017 5.16880 39.44804 1.000 13.06056 570 ALA A C 1
ATOM 8159 O O . ALA A 1 570 ? 21.37978 6.28840 39.23904 1.000 13.54914 570 ALA A O 1
ATOM 8166 N N . THR A 1 571 ? 23.18277 4.92670 39.41698 1.000 13.66889 571 THR A N 1
ATOM 8167 C CA . THR A 1 571 ? 24.18369 5.89664 38.99590 1.000 14.19369 571 THR A CA 1
ATOM 8168 C C . THR A 1 571 ? 24.79487 5.35898 37.70606 1.000 16.23000 571 THR A C 1
ATOM 8169 O O . THR A 1 571 ? 25.23880 4.21074 37.66808 1.000 15.15887 571 THR A O 1
ATOM 8180 N N . THR A 1 572 ? 24.73021 6.15556 36.64243 1.000 15.32618 572 THR A N 1
ATOM 8181 C CA . THR A 1 572 ? 25.21710 5.79600 35.32440 1.000 10.84956 572 THR A CA 1
ATOM 8182 C C . THR A 1 572 ? 26.16576 6.88258 34.86085 1.000 14.46258 572 THR A C 1
ATOM 8183 O O . THR A 1 572 ? 26.12732 8.02643 35.33404 1.000 15.07673 572 THR A O 1
ATOM 8194 N N . GLU A 1 573 ? 27.00406 6.52221 33.90113 1.000 13.20291 573 GLU A N 1
ATOM 8195 C CA . GLU A 1 573 ? 28.01536 7.43707 33.39554 1.000 15.97664 573 GLU A CA 1
ATOM 8196 C C . GLU A 1 573 ? 28.06192 7.37208 31.88022 1.000 17.60380 573 GLU A C 1
ATOM 8197 O O . GLU A 1 573 ? 27.68914 6.35517 31.27161 1.000 14.30211 573 GLU A O 1
ATOM 8209 N N . PHE A 1 574 ? 28.50748 8.48198 31.28024 1.000 14.44436 574 PHE A N 1
ATOM 8210 C CA . PHE A 1 574 ? 28.53307 8.63725 29.83568 1.000 12.65715 574 PHE A CA 1
ATOM 8211 C C . PHE A 1 574 ? 29.67212 9.54667 29.43233 1.000 10.04559 574 PHE A C 1
ATOM 8212 O O . PHE A 1 574 ? 29.80562 10.67001 29.92205 1.000 12.58935 574 PHE A O 1
ATOM 8229 N N . TYR A 1 575 ? 30.45740 9.08856 28.46367 1.000 14.68490 575 TYR A N 1
ATOM 8230 C CA . TYR A 1 575 ? 31.55679 9.88025 27.92838 1.000 18.01371 575 TYR A CA 1
ATOM 8231 C C . TYR A 1 575 ? 31.07831 10.60953 26.68027 1.000 9.78033 575 TYR A C 1
ATOM 8232 O O . TYR A 1 575 ? 30.84341 9.98919 25.64093 1.000 14.04318 575 TYR A O 1
ATOM 8250 N N . ASP A 1 576 ? 30.96336 11.93518 26.76646 1.000 11.12442 576 ASP A N 1
ATOM 8251 C CA . ASP A 1 576 ? 30.55923 12.81153 25.65320 1.000 11.99708 576 ASP A CA 1
ATOM 8252 C C . ASP A 1 576 ? 31.80451 13.07591 24.80622 1.000 15.79087 576 ASP A C 1
ATOM 8253 O O . ASP A 1 576 ? 32.38601 14.15856 24.78120 1.000 14.54961 576 ASP A O 1
ATOM 8262 N N . GLU A 1 577 ? 32.21682 12.01995 24.13359 1.000 11.53733 577 GLU A N 1
ATOM 8263 C CA . GLU A 1 577 ? 33.51105 12.04617 23.44514 1.000 16.83409 577 GLU A CA 1
ATOM 8264 C C . GLU A 1 577 ? 33.46047 12.91285 22.18958 1.000 19.52827 577 GLU A C 1
ATOM 8265 O O . GLU A 1 577 ? 34.48454 13.51076 21.80400 1.000 22.03511 577 GLU A O 1
ATOM 8277 N N . PHE A 1 578 ? 32.30140 12.98336 21.50992 1.000 19.90546 578 PHE A N 1
ATOM 8278 C CA . PHE A 1 578 ? 32.22847 13.58782 20.18203 1.000 18.86338 578 PHE A CA 1
ATOM 8279 C C . PHE A 1 578 ? 31.73651 15.02127 20.21220 1.000 19.87265 578 PHE A C 1
ATOM 8280 O O . PHE A 1 578 ? 31.17340 15.52024 19.23196 1.000 28.14664 578 PHE A O 1
ATOM 8297 N N . ASN A 1 579 ? 32.02698 15.69776 21.30251 1.000 17.71804 579 ASN A N 1
ATOM 8298 C CA . ASN A 1 579 ? 31.77051 17.11747 21.49822 1.000 17.96811 579 ASN A CA 1
ATOM 8299 C C . ASN A 1 579 ? 32.59851 17.93420 20.53341 1.000 20.70053 579 ASN A C 1
ATOM 8300 O O . ASN A 1 579 ? 33.79264 17.67813 20.35544 1.000 19.21522 579 ASN A O 1
ATOM 8311 N N . LEU A 1 580 ? 31.96379 18.90953 19.89364 1.000 23.12024 580 LEU A N 1
ATOM 8312 C CA . LEU A 1 580 ? 32.66541 19.72355 18.91228 1.000 27.70924 580 LEU A CA 1
ATOM 8313 C C . LEU A 1 580 ? 33.68992 20.67469 19.52165 1.000 23.79190 580 LEU A C 1
ATOM 8314 O O . LEU A 1 580 ? 34.46375 21.26958 18.77311 1.000 22.89088 580 LEU A O 1
ATOM 8330 N N . VAL A 1 581 ? 33.69352 20.86646 20.83308 1.000 21.60115 581 VAL A N 1
ATOM 8331 C CA . VAL A 1 581 ? 34.54020 21.84926 21.49449 1.000 19.87201 581 VAL A CA 1
ATOM 8332 C C . VAL A 1 581 ? 35.53642 21.17834 22.43340 1.000 26.03241 581 VAL A C 1
ATOM 8333 O O . VAL A 1 581 ? 36.74722 21.44260 22.37034 1.000 20.51664 581 VAL A O 1
ATOM 8346 N N . ALA A 1 582 ? 35.05743 20.28575 23.29642 1.000 16.31670 582 ALA A N 1
ATOM 8347 C CA . ALA A 1 582 ? 35.91863 19.56500 24.21670 1.000 21.00626 582 ALA A CA 1
ATOM 8348 C C . ALA A 1 582 ? 35.12846 18.38985 24.76150 1.000 17.90984 582 ALA A C 1
ATOM 8349 O O . ALA A 1 582 ? 33.94496 18.55106 25.11729 1.000 17.07350 582 ALA A O 1
ATOM 8356 N N . PRO A 1 583 ? 35.71155 17.19512 24.79884 1.000 16.43784 583 PRO A N 1
ATOM 8357 C CA . PRO A 1 583 ? 35.02538 16.05597 25.42897 1.000 20.13976 583 PRO A CA 1
ATOM 8358 C C . PRO A 1 583 ? 34.61315 16.34919 26.86204 1.000 19.16955 583 PRO A C 1
ATOM 8359 O O . PRO A 1 583 ? 35.27252 17.10168 27.58519 1.000 15.96266 583 PRO A O 1
ATOM 8370 N N . ALA A 1 584 ? 33.51551 15.72274 27.28394 1.000 17.25266 584 ALA A N 1
ATOM 8371 C CA . ALA A 1 584 ? 33.03454 15.87623 28.64615 1.000 14.77818 584 ALA A CA 1
ATOM 8372 C C . ALA A 1 584 ? 32.69026 14.50575 29.19816 1.000 14.67681 584 ALA A C 1
ATOM 8373 O O . ALA A 1 584 ? 32.29297 13.59652 28.45582 1.000 13.84539 584 ALA A O 1
ATOM 8380 N N . GLN A 1 585 ? 32.91198 14.35854 30.50270 1.000 11.47344 585 GLN A N 1
ATOM 8381 C CA . GLN A 1 585 ? 32.45447 13.20518 31.26888 1.000 12.16841 585 GLN A CA 1
ATOM 8382 C C . GLN A 1 585 ? 31.15597 13.57450 31.96547 1.000 10.32216 585 GLN A C 1
ATOM 8383 O O . GLN A 1 585 ? 31.06372 14.64019 32.60712 1.000 11.80143 585 GLN A O 1
ATOM 8397 N N . HIS A 1 586 ? 30.16911 12.69023 31.84366 1.000 13.29078 586 HIS A N 1
ATOM 8398 C CA . HIS A 1 586 ? 28.84813 12.83980 32.42677 1.000 9.64662 586 HIS A CA 1
ATOM 8399 C C . HIS A 1 586 ? 28.55742 11.72857 33.41328 1.000 5.59926 586 HIS A C 1
ATOM 8400 O O . HIS A 1 586 ? 28.86628 10.56036 33.15702 1.000 10.88056 586 HIS A O 1
ATOM 8414 N N . GLN A 1 587 ? 27.83384 12.07160 34.47422 1.000 9.65011 587 GLN A N 1
ATOM 8415 C CA . GLN A 1 587 ? 27.44194 11.07927 35.45097 1.000 10.56418 587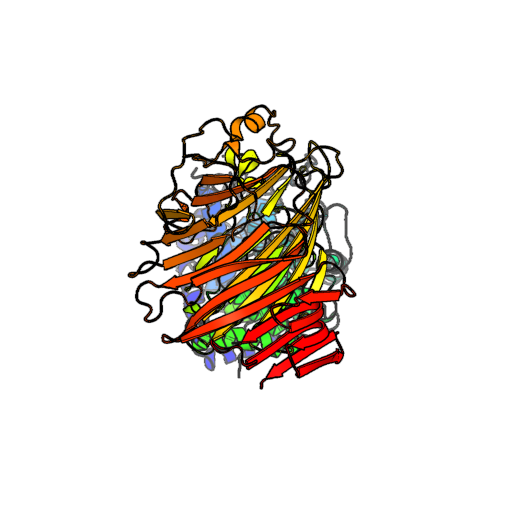 GLN A CA 1
ATOM 8416 C C . GLN A 1 587 ? 26.07790 11.47714 36.01121 1.000 11.17775 587 GLN A C 1
ATOM 8417 O O . GLN A 1 587 ? 25.84585 12.64712 36.31603 1.000 12.84096 587 GLN A O 1
ATOM 8431 N N . ARG A 1 588 ? 25.21115 10.49982 36.18467 1.000 14.16654 588 ARG A N 1
ATOM 8432 C CA . ARG A 1 588 ? 23.84936 10.77925 36.60661 1.000 11.08034 588 ARG A CA 1
ATOM 8433 C C . ARG A 1 588 ? 23.40045 9.79199 37.66920 1.000 13.73475 588 ARG A C 1
ATOM 8434 O O . ARG A 1 588 ? 23.53630 8.57094 37.52242 1.000 12.73108 588 ARG A O 1
ATOM 8455 N N . THR A 1 589 ? 22.77692 10.33646 38.70289 1.000 12.95086 589 THR A N 1
ATOM 8456 C CA . THR A 1 589 ? 22.16463 9.53593 39.74765 1.000 10.87871 589 THR A CA 1
ATOM 8457 C C . THR A 1 589 ? 20.68001 9.87291 39.78172 1.000 13.19579 589 THR A C 1
ATOM 8458 O O . THR A 1 589 ? 20.30155 11.02807 39.99097 1.000 13.19423 589 THR A O 1
ATOM 8469 N N . MET A 1 590 ? 19.86310 8.88613 39.52591 1.000 14.16364 590 MET A N 1
ATOM 8470 C CA . MET A 1 590 ? 18.43263 9.04865 39.74639 1.000 14.65658 590 MET A CA 1
ATOM 8471 C C . MET A 1 590 ? 17.91878 8.05367 40.76475 1.000 13.28400 590 MET A C 1
ATOM 8472 O O . MET A 1 590 ? 18.26024 6.87410 40.74344 1.000 12.46501 590 MET A O 1
ATOM 8486 N N . ALA A 1 591 ? 17.06381 8.57131 41.64807 1.000 12.34605 591 ALA A N 1
ATOM 8487 C CA . ALA A 1 591 ? 16.47554 7.79326 42.72214 1.000 16.64437 591 ALA A CA 1
ATOM 8488 C C . ALA A 1 591 ? 14.97169 7.93353 42.65540 1.000 15.66729 591 ALA A C 1
ATOM 8489 O O . ALA A 1 591 ? 14.43463 8.99338 42.30306 1.000 12.62370 591 ALA A O 1
ATOM 8496 N N . LEU A 1 592 ? 14.31458 6.84985 43.01636 1.000 12.14659 592 LEU A N 1
ATOM 8497 C CA . LEU A 1 592 ? 12.86953 6.80264 43.17567 1.000 12.52053 592 LEU A CA 1
ATOM 8498 C C . LEU A 1 592 ? 12.54982 6.65666 44.66447 1.000 11.99534 592 LEU A C 1
ATOM 8499 O O . LEU A 1 592 ? 12.85583 5.61799 45.26013 1.000 13.75882 592 LEU A O 1
ATOM 8515 N N . ILE A 1 593 ? 11.91300 7.66197 45.24100 1.000 14.18204 593 ILE A N 1
ATOM 8516 C CA . ILE A 1 593 ? 11.56104 7.67267 46.66767 1.000 17.00546 593 ILE A CA 1
ATOM 8517 C C . ILE A 1 593 ? 10.04570 7.63380 46.79491 1.000 19.88133 593 ILE A C 1
ATOM 8518 O O . ILE A 1 593 ? 9.34751 8.58356 46.41894 1.000 18.00599 593 ILE A O 1
ATOM 8534 N N . ARG A 1 594 ? 9.52780 6.53276 47.31614 1.000 20.93599 594 ARG A N 1
ATOM 8535 C CA . ARG A 1 594 ? 8.10074 6.42916 47.56430 1.000 21.73563 594 ARG A CA 1
ATOM 8536 C C . ARG A 1 594 ? 7.84545 6.84093 49.00315 1.000 20.63555 594 ARG A C 1
ATOM 8537 O O . ARG A 1 594 ? 8.50779 6.34768 49.92812 1.000 18.24760 594 ARG A O 1
ATOM 8558 N N . VAL A 1 595 ? 6.91304 7.75909 49.18020 1.000 24.91298 595 VAL A N 1
ATOM 8559 C CA . VAL A 1 595 ? 6.53506 8.18505 50.51857 1.000 23.93311 595 VAL A CA 1
ATOM 8560 C C . VAL A 1 595 ? 5.39122 7.32828 51.06819 1.000 31.08296 595 VAL A C 1
ATOM 8561 O O . VAL A 1 595 ? 5.42323 6.89805 52.22357 1.000 26.91639 595 VAL A O 1
ATOM 8574 N N . ASN A 1 596 ? 4.39533 7.02336 50.24691 1.000 20.19495 596 ASN A N 1
ATOM 8575 C CA . ASN A 1 596 ? 3.33945 6.08556 50.60956 1.000 30.01778 596 ASN A CA 1
ATOM 8576 C C . ASN A 1 596 ? 2.76061 5.53102 49.31338 1.000 26.91157 596 ASN A C 1
ATOM 8577 O O . ASN A 1 596 ? 3.31279 5.74612 48.23210 1.0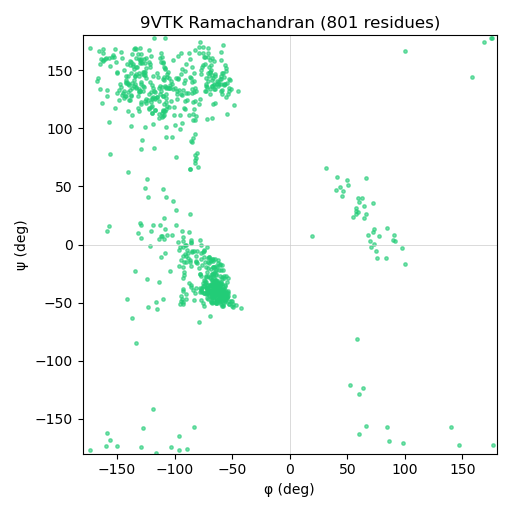00 23.96917 596 ASN A O 1
ATOM 8588 N N . ASP A 1 597 ? 1.62592 4.83454 49.40681 1.000 26.80276 597 ASP A N 1
ATOM 8589 C CA . ASP A 1 597 ? 1.09496 4.16055 48.22487 1.000 29.24232 597 ASP A CA 1
ATOM 8590 C C . ASP A 1 597 ? 0.56683 5.11766 47.17653 1.000 26.25515 597 ASP A C 1
ATOM 8591 O O . ASP A 1 597 ? 0.36283 4.70263 46.03055 1.000 25.08164 597 ASP A O 1
ATOM 8600 N N . LYS A 1 598 ? 0.33064 6.37956 47.53076 1.000 20.14934 598 LYS A N 1
ATOM 8601 C CA . LYS A 1 598 ? -0.15108 7.35028 46.57052 1.000 24.48512 598 LYS A CA 1
ATOM 8602 C C . LYS A 1 598 ? 0.85857 8.43773 46.24369 1.000 21.28381 598 LYS A C 1
ATOM 8603 O O . LYS A 1 598 ? 0.60565 9.21514 45.31855 1.000 26.49921 598 LYS A O 1
ATOM 8622 N N . GLN A 1 599 ? 1.96579 8.54041 46.99177 1.000 21.69271 599 GLN A N 1
ATOM 8623 C CA . GLN A 1 599 ? 2.88033 9.66085 46.79792 1.000 19.92182 599 GLN A CA 1
ATOM 8624 C C . GLN A 1 599 ? 4.34709 9.23232 46.77249 1.000 18.83410 599 GLN A C 1
ATOM 8625 O O . GLN A 1 599 ? 4.77726 8.31045 47.47305 1.000 17.14338 599 GLN A O 1
ATOM 8639 N N . GLY A 1 600 ? 5.09676 9.89060 45.89160 1.000 22.05517 600 GLY A N 1
ATOM 8640 C CA . GLY A 1 600 ? 6.50013 9.58460 45.68019 1.000 21.49083 600 GLY A CA 1
ATOM 8641 C C . GLY A 1 600 ? 7.07099 10.61894 44.73653 1.000 15.61645 600 GLY A C 1
ATOM 8642 O O . GLY A 1 600 ? 6.34092 11.42111 44.15011 1.000 16.63413 600 GLY A O 1
ATOM 8646 N N . TYR A 1 601 ? 8.39528 10.60195 44.62506 1.000 16.24398 601 TYR A N 1
ATOM 8647 C CA . TYR A 1 601 ? 9.09016 11.56669 43.79442 1.000 14.13671 601 TYR A CA 1
ATOM 8648 C C . TYR A 1 601 ? 10.39852 10.99346 43.26214 1.000 13.61458 601 TYR A C 1
ATOM 8649 O O . TYR A 1 601 ? 10.83942 9.91024 43.64408 1.000 14.62421 601 TYR A O 1
ATOM 8667 N N . TYR A 1 602 ? 10.96589 11.72186 42.31348 1.000 11.40493 602 TYR A N 1
ATOM 8668 C CA . TYR A 1 602 ? 12.25037 11.40688 41.71004 1.000 11.78390 602 TYR A CA 1
ATOM 8669 C C . TYR A 1 602 ? 13.29985 12.41154 42.15029 1.000 11.82844 602 TYR A C 1
ATOM 8670 O O . TYR A 1 602 ? 13.01882 13.60499 42.27331 1.000 15.23610 602 TYR A O 1
ATOM 8688 N N . VAL A 1 603 ? 14.52678 11.92772 42.33204 1.000 13.21834 603 VAL A N 1
ATOM 8689 C CA . VAL A 1 603 ? 15.70260 12.77781 42.49615 1.000 10.63986 603 VAL A CA 1
ATOM 8690 C C . VAL A 1 603 ? 16.59767 12.58842 41.28434 1.000 10.16543 603 VAL A C 1
ATOM 8691 O O . VAL A 1 603 ? 16.84099 11.45934 40.88355 1.000 10.99376 603 VAL A O 1
ATOM 8704 N N . ASP A 1 604 ? 17.00687 13.68117 40.66664 1.000 8.23972 604 ASP A N 1
ATOM 8705 C CA . ASP A 1 604 ? 17.89884 13.66660 39.50695 1.000 12.91374 604 ASP A CA 1
ATOM 8706 C C . ASP A 1 604 ? 19.14239 14.49369 39.81770 1.000 13.13841 604 ASP A C 1
ATOM 8707 O O . ASP A 1 604 ? 19.05419 15.70997 40.03926 1.000 12.32711 604 ASP A O 1
ATOM 8716 N N . ILE A 1 605 ? 20.29418 13.84731 39.83439 1.000 15.00242 605 ILE A N 1
ATOM 8717 C CA . ILE A 1 605 ? 21.57517 14.51721 40.01713 1.000 10.73736 605 ILE A CA 1
ATOM 8718 C C . ILE A 1 605 ? 22.41260 14.23133 38.77391 1.000 9.15200 605 ILE A C 1
ATOM 8719 O O . ILE A 1 605 ? 22.54455 13.07816 38.34986 1.000 10.60462 605 ILE A O 1
ATOM 8735 N N . PHE A 1 606 ? 22.88859 15.27638 38.13350 1.000 9.84766 606 PHE A N 1
ATOM 8736 C CA . PHE A 1 606 ? 23.65465 15.13045 36.89777 1.000 13.10691 606 PHE A CA 1
ATOM 8737 C C . PHE A 1 606 ? 24.93678 15.94926 36.99745 1.000 11.15273 606 PHE A C 1
ATOM 8738 O O . PHE A 1 606 ? 24.88866 17.17949 37.11737 1.000 9.87085 606 PHE A O 1
ATOM 8755 N N . ARG A 1 607 ? 26.08314 15.25975 36.98740 1.000 12.44444 607 ARG A N 1
ATOM 8756 C CA . ARG A 1 607 ? 27.39311 15.89109 36.97617 1.000 11.60252 607 ARG A CA 1
ATOM 8757 C C . ARG A 1 607 ? 27.94515 15.96939 35.55881 1.000 11.43689 607 ARG A C 1
ATOM 8758 O O . ARG A 1 607 ? 27.85002 15.00253 34.81610 1.000 11.21440 607 ARG A O 1
ATOM 8779 N N . ALA A 1 608 ? 28.63381 17.06341 35.22574 1.000 11.85289 608 ALA A N 1
ATOM 8780 C CA . ALA A 1 608 ? 29.33802 17.14176 33.94523 1.000 12.87500 608 ALA A CA 1
ATOM 8781 C C . ALA A 1 608 ? 30.65637 17.88504 34.12622 1.000 15.20234 608 ALA A C 1
ATOM 8782 O O . ALA A 1 608 ? 30.74879 18.85219 34.88973 1.000 11.90927 608 ALA A O 1
ATOM 8789 N N . LYS A 1 609 ? 31.68554 17.40328 33.43268 1.000 12.86893 609 LYS A N 1
ATOM 8790 C CA . LYS A 1 609 ? 33.00888 18.02403 33.53915 1.000 12.75714 609 LYS A CA 1
ATOM 8791 C C . LYS A 1 609 ? 33.71923 17.87886 32.20474 1.000 12.86843 609 LYS A C 1
ATOM 8792 O O . LYS A 1 609 ? 33.84002 16.75889 31.70149 1.000 16.23585 609 LYS A O 1
ATOM 8811 N N . SER A 1 610 ? 34.16666 19.00466 31.62437 1.000 16.17399 610 SER A N 1
ATOM 8812 C CA . SER A 1 610 ? 34.88713 18.96952 30.35406 1.000 13.62386 610 SER A CA 1
ATOM 8813 C C . SER A 1 610 ? 36.39585 18.90883 30.53100 1.000 13.86934 610 SER A C 1
ATOM 8814 O O . SER A 1 610 ? 36.96415 19.40938 31.49651 1.000 16.03645 610 SER A O 1
ATOM 8822 N N . LYS A 1 611 ? 37.04641 18.30022 29.54850 1.000 14.57385 611 LYS A N 1
ATOM 8823 C CA . LYS A 1 611 ? 38.52697 18.27022 29.52373 1.000 13.84497 611 LYS A CA 1
ATOM 8824 C C . LYS A 1 611 ? 39.01287 19.59009 28.92744 1.000 14.73228 611 LYS A C 1
ATOM 8825 O O . LYS A 1 611 ? 39.47908 19.66038 27.80042 1.000 15.46031 611 LYS A O 1
ATOM 8844 N N . ALA A 1 612 ? 38.90378 20.66278 29.69240 1.000 12.09745 612 ALA A N 1
ATOM 8845 C CA . ALA A 1 612 ? 39.20495 21.95917 29.09088 1.000 15.57290 612 ALA A CA 1
ATOM 8846 C C . ALA A 1 612 ? 39.39247 22.95878 30.19443 1.000 20.48231 612 ALA A C 1
ATOM 8847 O O . ALA A 1 612 ? 38.83691 22.79803 31.28100 1.000 17.94135 612 ALA A O 1
ATOM 8854 N N . SER A 1 613 ? 40.15115 24.03230 29.90179 1.000 19.05828 613 SER A N 1
ATOM 8855 C CA . SER A 1 613 ? 40.34997 25.03994 30.94131 1.000 23.81116 613 SER A CA 1
ATOM 8856 C C . SER A 1 613 ? 39.14595 25.97415 31.08789 1.000 24.12527 613 SER A C 1
ATOM 8857 O O . SER A 1 613 ? 39.03491 26.66454 32.10946 1.000 21.14504 613 SER A O 1
ATOM 8865 N N . GLU A 1 614 ? 38.28489 26.05445 30.06152 1.000 22.14197 614 GLU A N 1
ATOM 8866 C CA . GLU A 1 614 ? 37.02456 26.79460 30.10771 1.000 27.48834 614 GLU A CA 1
ATOM 8867 C C . GLU A 1 614 ? 35.90192 25.84340 29.71909 1.000 22.01878 614 GLU A C 1
ATOM 8868 O O . GLU A 1 614 ? 36.09634 24.93221 28.90683 1.000 20.43087 614 GLU A O 1
ATOM 8880 N N . GLU A 1 615 ? 34.71983 26.06026 30.28939 1.000 20.70199 615 GLU A N 1
ATOM 8881 C CA . GLU A 1 615 ? 33.60294 25.16952 30.01340 1.000 17.62332 615 GLU A CA 1
ATOM 8882 C C . GLU A 1 615 ? 32.31292 25.81904 30.48176 1.000 14.11472 615 GLU A C 1
ATOM 8883 O O . GLU A 1 615 ? 32.31071 26.74813 31.30144 1.000 15.83199 615 GLU A O 1
ATOM 8895 N N . PHE A 1 616 ? 31.21841 25.22446 30.03388 1.000 11.72325 616 PHE A N 1
ATOM 8896 C CA . PHE A 1 616 ? 29.87066 25.51919 30.51404 1.000 15.68646 616 PHE A CA 1
ATOM 8897 C C . PHE A 1 616 ? 28.99907 24.32473 30.16211 1.000 13.38491 616 PHE A C 1
ATOM 8898 O O . PHE A 1 616 ? 29.37038 23.50075 29.33589 1.000 10.43290 616 PHE A O 1
ATOM 8915 N N . HIS A 1 617 ? 27.85114 24.19936 30.85292 1.000 15.48448 617 HIS A N 1
ATOM 8916 C CA . HIS A 1 617 ? 26.98726 23.05341 30.64191 1.000 8.98531 617 HIS A CA 1
ATOM 8917 C C . HIS A 1 617 ? 25.54224 23.50465 30.75959 1.000 10.77682 617 HIS A C 1
ATOM 8918 O O . HIS A 1 617 ? 25.23722 24.44810 31.48993 1.000 13.44551 617 HIS A O 1
ATOM 8932 N N . ASP A 1 618 ? 24.69141 22.80719 30.02407 1.000 7.82887 618 ASP A N 1
ATOM 8933 C CA . ASP A 1 618 ? 23.24100 23.05055 29.99712 1.000 11.40024 618 ASP A CA 1
ATOM 8934 C C . ASP A 1 618 ? 22.46416 21.78334 30.32727 1.000 9.07444 618 ASP A C 1
ATOM 8935 O O . ASP A 1 618 ? 22.58832 20.76536 29.64300 1.000 9.25005 618 ASP A O 1
ATOM 8944 N N . TYR A 1 619 ? 21.59369 21.86654 31.33844 1.000 10.13944 619 TYR A N 1
ATOM 8945 C CA . TYR A 1 619 ? 20.71992 20.76409 31.73761 1.000 8.75528 619 TYR A CA 1
ATOM 8946 C C . TYR A 1 619 ? 19.35410 21.00805 31.10017 1.000 8.31084 619 TYR A C 1
ATOM 8947 O O . TYR A 1 619 ? 18.85810 22.12410 31.15410 1.000 14.22019 619 TYR A O 1
ATOM 8965 N N . VAL A 1 620 ? 18.81544 20.00710 30.42998 1.000 8.46205 620 VAL A N 1
ATOM 8966 C CA . VAL A 1 620 ? 17.60700 20.17821 29.62488 1.000 12.25624 620 VAL A CA 1
ATOM 8967 C C . VAL A 1 620 ? 16.50585 19.25827 30.13095 1.000 10.07463 620 VAL A C 1
ATOM 8968 O O . VAL A 1 620 ? 16.69858 18.03575 30.24575 1.000 10.20808 620 VAL A O 1
ATOM 8981 N N . TYR A 1 621 ? 15.31080 19.82211 30.33561 1.000 11.79605 621 TYR A N 1
ATOM 8982 C CA . TYR A 1 621 ? 14.15596 19.00016 30.65494 1.000 12.45426 621 TYR A CA 1
ATOM 8983 C C . TYR A 1 621 ? 12.94415 19.40048 29.81801 1.000 14.06434 621 TYR A C 1
ATOM 8984 O O . TYR A 1 621 ? 12.67466 20.59535 29.62208 1.000 13.53241 621 TYR A O 1
ATOM 9002 N N . HIS A 1 622 ? 12.26234 18.39000 29.28965 1.000 9.94908 622 HIS A N 1
ATOM 9003 C CA . HIS A 1 622 ? 11.02424 18.56694 28.52724 1.000 9.94754 622 HIS A CA 1
ATOM 9004 C C . HIS A 1 622 ? 9.84326 17.86134 29.19810 1.000 13.06096 622 HIS A C 1
ATOM 9005 O O . HIS A 1 622 ? 9.93330 16.66426 29.50060 1.000 12.13110 622 HIS A O 1
ATOM 9019 N N . ASN A 1 623 ? 8.69366 18.54464 29.30173 1.000 12.44868 623 ASN A N 1
ATOM 9020 C CA . ASN A 1 623 ? 7.52164 17.95693 29.94504 1.000 11.53516 623 ASN A CA 1
ATOM 9021 C C . ASN A 1 623 ? 6.22128 18.30619 29.22577 1.000 12.02347 623 ASN A C 1
ATOM 9022 O O . ASN A 1 623 ? 5.95679 19.46556 28.94924 1.000 12.54523 623 ASN A O 1
ATOM 9033 N N . ILE A 1 624 ? 5.40361 17.28622 28.97809 1.000 12.27421 624 ILE A N 1
ATOM 9034 C CA . ILE A 1 624 ? 4.10173 17.46129 28.32282 1.000 16.01539 624 ILE A CA 1
ATOM 9035 C C . ILE A 1 624 ? 3.27134 18.51410 29.04466 1.000 15.18070 624 ILE A C 1
ATOM 9036 O O . ILE A 1 624 ? 3.19317 18.53838 30.27635 1.000 15.49040 624 ILE A O 1
ATOM 9052 N N . GLY A 1 625 ? 2.65574 19.40442 28.27616 1.000 16.70008 625 GLY A N 1
ATOM 9053 C CA . GLY A 1 625 ? 1.76047 20.36665 28.88248 1.000 19.21255 625 GLY A CA 1
ATOM 9054 C C . GLY A 1 625 ? 1.35993 21.46237 27.92678 1.000 15.46278 625 GLY A C 1
ATOM 9055 O O . GLY A 1 625 ? 1.84592 21.56760 26.78893 1.000 17.45582 625 GLY A O 1
ATOM 9059 N N . ASP A 1 626 ? 0.44229 22.29261 28.41642 1.000 16.56977 626 ASP A N 1
ATOM 9060 C CA . ASP A 1 626 ? 0.04254 23.49142 27.69169 1.000 18.56336 626 ASP A CA 1
ATOM 9061 C C . ASP A 1 626 ? 0.28515 24.74856 28.50923 1.000 19.43049 626 ASP A C 1
ATOM 9062 O O . ASP A 1 626 ? 0.06794 25.84961 28.00130 1.000 22.38987 626 ASP A O 1
ATOM 9071 N N . ALA A 1 627 ? 0.79075 24.61566 29.74037 1.000 17.70351 627 ALA A N 1
ATOM 9072 C CA . ALA A 1 627 ? 1.03681 25.72947 30.64155 1.000 19.54510 627 ALA A CA 1
ATOM 9073 C C . ALA A 1 627 ? 2.32329 25.43976 31.40200 1.000 23.39598 627 ALA A C 1
ATOM 9074 O O . ALA A 1 627 ? 2.54606 24.30664 31.84678 1.000 17.01516 627 ALA A O 1
ATOM 9081 N N . MET A 1 628 ? 3.15600 26.45482 31.57785 1.000 23.25035 628 MET A N 1
ATOM 9082 C CA . MET A 1 628 ? 4.31180 26.24617 32.44548 1.000 20.12561 628 MET A CA 1
ATOM 9083 C C . MET A 1 628 ? 4.61903 27.53346 33.19365 1.000 15.93608 628 MET A C 1
ATOM 9084 O O . MET A 1 628 ? 4.65250 28.62242 32.60926 1.000 26.25036 628 MET A O 1
ATOM 9098 N N . ASP A 1 629 ? 4.74177 27.41344 34.51189 1.000 16.47547 629 ASP A N 1
ATOM 9099 C CA . ASP A 1 629 ? 4.90200 28.56197 35.40105 1.000 15.43733 629 ASP A CA 1
ATOM 9100 C C . ASP A 1 629 ? 6.16702 28.36623 36.23306 1.000 21.93830 629 ASP A C 1
ATOM 9101 O O . ASP A 1 629 ? 6.47384 27.24286 36.63488 1.000 22.69914 629 ASP A O 1
ATOM 9110 N N . VAL A 1 630 ? 6.88145 29.45742 36.50352 1.000 19.14989 630 VAL A N 1
ATOM 9111 C CA . VAL A 1 630 ? 8.15342 29.42010 37.23179 1.000 15.48836 630 VAL A CA 1
ATOM 9112 C C . VAL A 1 630 ? 8.13336 30.46072 38.34615 1.000 21.12479 630 VAL A C 1
ATOM 9113 O O . VAL A 1 630 ? 7.83049 31.62844 38.09419 1.000 20.99019 630 VAL A O 1
ATOM 9126 N N . VAL A 1 631 ? 8.51000 30.05207 39.56159 1.000 17.46579 631 VAL A N 1
ATOM 9127 C CA . VAL A 1 631 ? 8.75236 30.97312 40.66310 1.000 17.53614 631 VAL A CA 1
ATOM 9128 C C . VAL A 1 631 ? 10.18662 30.76314 41.15578 1.000 24.47353 631 VAL A C 1
ATOM 9129 O O . VAL A 1 631 ? 10.78032 29.70534 40.93895 1.000 18.23725 631 VAL A O 1
ATOM 9142 N N . SER A 1 632 ? 10.73913 31.80184 41.80374 1.000 18.40850 632 SER A N 1
ATOM 9143 C CA . SER A 1 632 ? 12.00877 31.73802 42.51667 1.000 21.04593 632 SER A CA 1
ATOM 9144 C C . SER A 1 632 ? 11.84896 32.34221 43.90190 1.000 22.58299 632 SER A C 1
ATOM 9145 O O . SER A 1 632 ? 11.34734 33.45756 44.04179 1.000 22.26436 632 SER A O 1
ATOM 9153 N N . ASN A 1 633 ? 12.33061 31.62373 44.91156 1.000 23.68517 633 ASN A N 1
ATOM 9154 C CA . ASN A 1 633 ? 12.07926 31.99715 46.29842 1.000 26.42504 633 ASN A CA 1
ATOM 9155 C C . ASN A 1 633 ? 10.61102 32.35773 46.45581 1.000 24.67850 633 ASN A C 1
ATOM 9156 O O . ASN A 1 633 ? 10.28844 33.35589 47.10487 1.000 27.93949 633 ASN A O 1
ATOM 9167 N N . GLY A 1 634 ? 9.72687 31.58087 45.82645 1.000 29.46944 634 GLY A N 1
ATOM 9168 C CA . GLY A 1 634 ? 8.28864 31.73003 46.00229 1.000 27.79798 634 GLY A CA 1
ATOM 9169 C C . GLY A 1 634 ? 7.61009 32.78694 45.14851 1.000 27.04565 634 GLY A C 1
ATOM 9170 O O . GLY A 1 634 ? 6.36950 32.80391 45.08268 1.000 26.05272 634 GLY A O 1
ATOM 9174 N N . ARG A 1 635 ? 8.36763 33.65598 44.48585 1.000 22.74160 635 ARG A N 1
ATOM 9175 C CA . ARG A 1 635 ? 7.83309 34.80639 43.77065 1.000 25.86440 635 ARG A CA 1
ATOM 9176 C C . ARG A 1 635 ? 7.96425 34.62649 42.25635 1.000 29.33997 635 ARG A C 1
ATOM 9177 O O . ARG A 1 635 ? 8.85947 33.93892 41.76128 1.000 23.15135 635 ARG A O 1
ATOM 9198 N N . LYS A 1 636 ? 7.10577 35.32265 41.51022 1.000 24.82377 636 LYS A N 1
ATOM 9199 C CA . LYS A 1 636 ? 7.12039 35.19073 40.04532 1.000 29.01666 636 LYS A CA 1
ATOM 9200 C C . LYS A 1 636 ? 8.46090 35.65033 39.48630 1.000 23.86901 636 LYS A C 1
ATOM 9201 O O . LYS A 1 636 ? 9.02504 36.64957 39.93110 1.000 29.64458 636 LYS A O 1
ATOM 9220 N N . VAL A 1 637 ? 9.00356 34.88598 38.53774 1.000 32.54003 637 VAL A N 1
ATOM 9221 C CA . VAL A 1 637 ? 10.29535 35.22905 37.94592 1.000 32.56497 637 VAL A CA 1
ATOM 9222 C C . VAL A 1 637 ? 10.10137 36.21482 36.80307 1.000 29.82120 637 VAL A C 1
ATOM 9223 O O . VAL A 1 637 ? 9.13569 36.13782 36.03832 1.000 33.56969 637 VAL A O 1
ATOM 9236 N N . GLU A 1 638 ? 11.04832 37.13490 36.68691 1.000 32.42107 638 GLU A N 1
ATOM 9237 C CA . GLU A 1 638 ? 11.11910 38.07141 35.57146 1.000 40.75452 638 GLU A CA 1
ATOM 9238 C C . GLU A 1 638 ? 12.04066 37.48430 34.50493 1.000 32.07355 638 GLU A C 1
ATOM 9239 O O . GLU A 1 638 ? 13.26701 37.47806 34.65641 1.000 39.51922 638 GLU A O 1
ATOM 9251 N N . LEU A 1 639 ? 11.45976 36.97393 33.42316 1.000 29.50000 639 LEU A N 1
ATOM 9252 C CA . LEU A 1 639 ? 12.23836 36.36309 32.35431 1.000 25.73498 639 LEU A CA 1
ATOM 9253 C C . LEU A 1 639 ? 12.28251 37.28986 31.14293 1.000 30.69470 639 LEU A C 1
ATOM 9254 O O . LEU A 1 639 ? 11.25734 37.84848 30.74282 1.000 37.60811 639 LEU A O 1
ATOM 9270 N N . ALA A 1 640 ? 13.47358 37.44382 30.56169 1.000 23.58785 640 ALA A N 1
ATOM 9271 C CA . ALA A 1 640 ? 13.69121 38.35931 29.44903 1.000 25.18835 640 ALA A CA 1
ATOM 9272 C C . ALA A 1 640 ? 13.77067 37.58367 28.14697 1.000 23.38284 640 ALA A C 1
ATOM 9273 O O . ALA A 1 640 ? 14.40124 36.52524 28.07178 1.000 25.38517 640 ALA A O 1
ATOM 9280 N N . ALA A 1 641 ? 13.17921 38.14457 27.10362 1.000 20.83385 641 ALA A N 1
ATOM 9281 C CA . ALA A 1 641 ? 13.16611 37.46696 25.82308 1.000 20.15256 641 ALA A CA 1
ATOM 9282 C C . ALA A 1 641 ? 14.57819 37.44589 25.25020 1.000 21.83984 641 ALA A C 1
ATOM 9283 O O . ALA A 1 641 ? 15.29103 38.45234 25.26451 1.000 22.66889 641 ALA A O 1
ATOM 9290 N N . GLU A 1 642 ? 14.98788 36.29223 24.75855 1.000 21.81453 642 GLU A N 1
ATOM 9291 C CA . GLU A 1 642 ? 16.35009 36.10165 24.26766 1.000 23.25798 642 GLU A CA 1
ATOM 9292 C C . GLU A 1 642 ? 16.28326 35.25334 23.01002 1.000 18.59912 642 GLU A C 1
ATOM 9293 O O . GLU A 1 642 ? 16.77419 34.12425 22.96198 1.000 19.44868 642 GLU A O 1
ATOM 9305 N N . PRO A 1 643 ? 15.61303 35.76057 21.97323 1.000 20.51499 643 PRO A N 1
ATOM 9306 C CA . PRO A 1 643 ? 15.35180 34.93236 20.78898 1.000 21.27020 643 PRO A CA 1
ATOM 9307 C C . PRO A 1 643 ? 16.61044 34.41162 20.10489 1.000 16.55258 643 PRO A C 1
ATOM 9308 O O . PRO A 1 643 ? 16.53680 33.38332 19.42372 1.000 21.62313 643 PRO A O 1
ATOM 9319 N N . GLU A 1 644 ? 17.75486 35.04844 20.30026 1.000 20.86895 644 GLU A N 1
ATOM 9320 C CA . GLU A 1 644 ? 18.99399 34.66953 19.60542 1.000 21.99260 644 GLU A CA 1
ATOM 9321 C C . GLU A 1 644 ? 19.91132 33.75629 20.42346 1.000 21.58918 644 GLU A C 1
ATOM 9322 O O . GLU A 1 644 ? 20.97768 33.37231 19.93304 1.000 19.60373 644 GLU A O 1
ATOM 9334 N N . ARG A 1 645 ? 19.48554 33.36633 21.61933 1.000 19.71513 645 ARG A N 1
ATOM 9335 C CA . ARG A 1 645 ? 20.35639 32.71481 22.58773 1.000 20.66236 645 ARG A CA 1
ATOM 9336 C C . ARG A 1 645 ? 21.03718 31.48823 22.00443 1.000 20.21958 645 ARG A C 1
ATOM 9337 O O . ARG A 1 645 ? 22.22531 31.24658 22.26054 1.000 16.31020 645 ARG A O 1
ATOM 9358 N N . TYR A 1 646 ? 20.30741 30.70050 21.22537 1.000 18.95921 646 TYR A N 1
ATOM 9359 C CA . TYR A 1 646 ? 20.76326 29.38699 20.80024 1.000 17.16634 646 TYR A CA 1
ATOM 9360 C C . TYR A 1 646 ? 21.04443 29.31312 19.30147 1.000 16.05567 646 TYR A C 1
ATOM 9361 O O . TYR A 1 646 ? 21.11224 28.21666 18.73964 1.000 15.54730 646 TYR A O 1
ATOM 9379 N N . GLN A 1 647 ? 21.17985 30.45798 18.63976 1.000 20.79677 647 GLN A N 1
ATOM 9380 C CA . GLN A 1 647 ? 21.20506 30.46602 17.18859 1.000 25.13575 647 GLN A CA 1
ATOM 9381 C C . GLN A 1 647 ? 22.58485 30.18949 16.60053 1.000 24.66060 647 GLN A C 1
ATOM 9382 O O . GLN A 1 647 ? 22.68326 29.98433 15.38792 1.000 21.77076 647 GLN A O 1
ATOM 9396 N N . ASP A 1 648 ? 23.64310 30.10618 17.40709 1.000 26.47871 648 ASP A N 1
ATOM 9397 C CA . ASP A 1 648 ? 24.95876 29.89054 16.80712 1.000 28.92270 648 ASP A CA 1
ATOM 9398 C C . ASP A 1 648 ? 25.09287 28.51071 16.17217 1.000 28.17608 648 ASP A C 1
ATOM 9399 O O . ASP A 1 648 ? 25.91929 28.33153 15.26920 1.000 25.36742 648 ASP A O 1
ATOM 9408 N N . SER A 1 649 ? 24.33022 27.51118 16.62979 1.000 23.62875 649 SER A N 1
ATOM 9409 C CA . SER A 1 649 ? 24.46444 26.18945 16.01749 1.000 19.20524 649 SER A CA 1
ATOM 9410 C C . SER A 1 649 ? 23.83154 26.14125 14.63089 1.000 18.20479 649 SER A C 1
ATOM 9411 O O . SER A 1 649 ? 24.07763 25.18873 13.89381 1.000 22.66560 649 SER A O 1
ATOM 9419 N N . ASP A 1 650 ? 22.99893 27.12726 14.28611 1.000 22.68838 650 ASP A N 1
ATOM 9420 C CA . ASP A 1 650 ? 22.42616 27.22719 12.93966 1.000 23.99306 650 ASP A CA 1
ATOM 9421 C C . ASP A 1 650 ? 23.47981 27.56429 11.89725 1.000 23.91819 650 ASP A C 1
ATOM 9422 O O . ASP A 1 650 ? 23.21314 27.41218 10.70189 1.000 28.58822 650 ASP A O 1
ATOM 9431 N N . LYS A 1 651 ? 24.66709 27.98293 12.32329 1.000 28.85239 651 LYS A N 1
ATOM 9432 C CA . LYS A 1 651 ? 25.74174 28.29104 11.38428 1.000 30.54097 651 LYS A CA 1
ATOM 9433 C C . LYS A 1 651 ? 26.47373 27.04871 10.90599 1.000 34.39599 651 LYS A C 1
ATOM 9434 O O . LYS A 1 651 ? 27.18839 27.11338 9.89744 1.000 35.30055 651 LYS A O 1
ATOM 9453 N N . ILE A 1 652 ? 26.30866 25.92356 11.60182 1.000 29.34271 652 ILE A N 1
ATOM 9454 C CA . ILE A 1 652 ? 26.84708 24.65109 11.13951 1.000 24.27000 652 ILE A CA 1
ATOM 9455 C C . ILE A 1 652 ? 26.14232 24.23879 9.86131 1.000 26.39672 652 ILE A C 1
ATOM 9456 O O . ILE A 1 652 ? 24.91745 24.34755 9.74320 1.000 25.42040 652 ILE A O 1
ATOM 9472 N N . LYS A 1 653 ? 26.91209 23.71844 8.90071 1.000 30.50610 653 LYS A N 1
ATOM 9473 C CA . LYS A 1 653 ? 26.36142 23.31313 7.60730 1.000 36.47350 653 LYS A CA 1
ATOM 9474 C C . LYS A 1 653 ? 25.79344 21.90140 7.70512 1.000 32.30332 653 LYS A C 1
ATOM 9475 O O . LYS A 1 653 ? 26.50481 20.95381 8.06083 1.000 33.43109 653 LYS A O 1
ATOM 9494 N N . TRP A 1 654 ? 24.51029 21.76338 7.38033 1.000 29.95475 654 TRP A N 1
ATOM 9495 C CA . TRP A 1 654 ? 23.86223 20.45774 7.33567 1.000 29.20697 654 TRP A CA 1
ATOM 9496 C C . TRP A 1 654 ? 24.21851 19.74707 6.03850 1.000 36.58500 654 TRP A C 1
ATOM 9497 O O . TRP A 1 654 ? 23.95716 20.26971 4.95081 1.000 39.72388 654 TRP A O 1
ATOM 9518 N N . GLU A 1 655 ? 24.83043 18.57419 6.15274 1.000 32.40139 655 GLU A N 1
ATOM 9519 C CA . GLU A 1 655 ? 24.94700 17.63101 5.05271 1.000 32.66846 655 GLU A CA 1
ATOM 9520 C C . GLU A 1 655 ? 24.06775 16.44010 5.40566 1.000 33.15023 655 GLU A C 1
ATOM 9521 O O . GLU A 1 655 ? 24.39672 15.67027 6.31853 1.000 25.38904 655 GLU A O 1
ATOM 9533 N N . LYS A 1 656 ? 22.95498 16.29800 4.68030 1.000 31.27635 656 LYS A N 1
ATOM 9534 C CA . LYS A 1 656 ? 22.00000 15.21462 4.88880 1.000 31.76556 656 LYS A CA 1
ATOM 9535 C C . LYS A 1 656 ? 22.70291 13.88185 5.04930 1.000 33.61238 656 LYS A C 1
ATOM 9536 O O . LYS A 1 656 ? 23.59071 13.53125 4.27090 1.000 38.15972 656 LYS A O 1
ATOM 9555 N N . HIS A 1 657 ? 22.30788 13.14377 6.08311 1.000 30.50304 657 HIS A N 1
ATOM 9556 C CA . HIS A 1 657 ? 22.82060 11.81046 6.36821 1.000 33.93428 657 HIS A CA 1
ATOM 9557 C C . HIS A 1 657 ? 24.28476 11.80792 6.79524 1.000 28.30784 657 HIS A C 1
ATOM 9558 O O . HIS A 1 657 ? 24.86986 10.71893 6.92358 1.000 24.50683 657 HIS A O 1
ATOM 9572 N N . LYS A 1 658 ? 24.89577 12.98331 7.03323 1.000 24.82124 658 LYS A N 1
ATOM 9573 C CA . LYS A 1 658 ? 26.34649 13.04405 7.22931 1.000 30.89681 658 LYS A CA 1
ATOM 9574 C C . LYS A 1 658 ? 26.83924 14.02668 8.29543 1.000 21.37566 658 LYS A C 1
ATOM 9575 O O . LYS A 1 658 ? 27.71008 13.67185 9.09209 1.000 26.38314 658 LYS A O 1
ATOM 9594 N N . ALA A 1 659 ? 26.34386 15.26733 8.31067 1.000 31.03345 659 ALA A N 1
ATOM 9595 C CA . ALA A 1 659 ? 26.81276 16.25708 9.27819 1.000 28.56761 659 ALA A CA 1
ATOM 9596 C C . ALA A 1 659 ? 25.62205 17.06747 9.77875 1.000 22.31277 659 ALA A C 1
ATOM 9597 O O . ALA A 1 659 ? 24.77190 17.47230 8.98666 1.000 23.16274 659 ALA A O 1
ATOM 9604 N N . TYR A 1 660 ? 25.57125 17.31694 11.09691 1.000 20.82433 660 TYR A N 1
ATOM 9605 C CA . TYR A 1 660 ? 24.36596 17.84107 11.74616 1.000 17.46635 660 TYR A CA 1
ATOM 9606 C C . TYR A 1 660 ? 24.67616 19.06416 12.58957 1.000 16.89351 660 TYR A C 1
ATOM 9607 O O . TYR A 1 660 ? 25.79682 19.25712 13.07145 1.000 20.66247 660 TYR A O 1
ATOM 9625 N N . GLN A 1 661 ? 23.64422 19.87697 12.80504 1.000 19.46643 661 GLN A N 1
ATOM 9626 C CA . GLN A 1 661 ? 23.79940 21.13633 13.51861 1.000 19.46542 661 GLN A CA 1
ATOM 9627 C C . GLN A 1 661 ? 23.67656 20.91137 15.02977 1.000 19.44048 661 GLN A C 1
ATOM 9628 O O . GLN A 1 661 ? 22.75801 21.40893 15.69519 1.000 17.30001 661 GLN A O 1
ATOM 9642 N N . HIS A 1 662 ? 24.63998 20.16217 15.55834 1.000 20.75969 662 HIS A N 1
ATOM 9643 C CA . HIS A 1 662 ? 24.67697 19.87641 17.00206 1.000 16.17422 662 HIS A CA 1
ATOM 9644 C C . HIS A 1 662 ? 24.68420 21.17790 17.80252 1.000 18.61860 662 HIS A C 1
ATOM 9645 O O . HIS A 1 662 ? 25.42448 22.10548 17.46058 1.000 19.90130 662 HIS A O 1
ATOM 9659 N N . PRO A 1 663 ? 23.91539 21.26955 18.91703 1.000 15.82334 663 PRO A N 1
ATOM 9660 C CA . PRO A 1 663 ? 23.12030 20.22861 19.57164 1.000 16.98021 663 PRO A CA 1
ATOM 9661 C C . PRO A 1 663 ? 21.62238 20.33254 19.27248 1.000 14.69782 663 PRO A C 1
ATOM 9662 O O . PRO A 1 663 ? 20.81485 19.65998 19.91325 1.000 15.74424 663 PRO A O 1
ATOM 9673 N N . GLY A 1 664 ? 21.26612 21.22007 18.35459 1.000 16.55420 664 GLY A N 1
ATOM 9674 C CA . GLY A 1 664 ? 19.91951 21.29395 17.81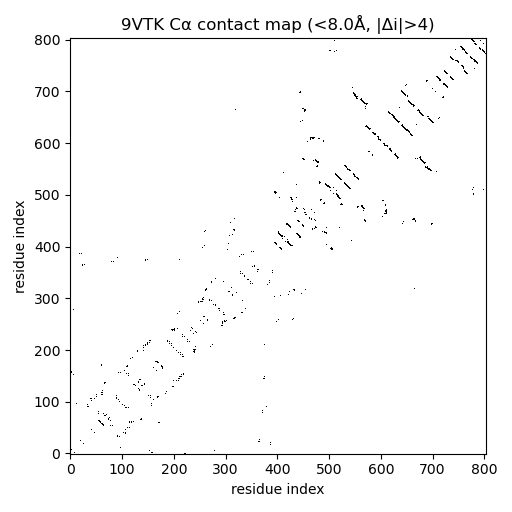522 1.000 16.58828 664 GLY A CA 1
ATOM 9675 C C . GLY A 1 664 ? 19.01563 22.32789 18.43014 1.000 18.65355 664 GLY A C 1
ATOM 9676 O O . GLY A 1 664 ? 17.87725 22.47950 17.96246 1.000 15.08821 664 GLY A O 1
ATOM 9680 N N . TRP A 1 665 ? 19.48381 23.04939 19.45509 1.000 14.19457 665 TRP A N 1
ATOM 9681 C CA . TRP A 1 665 ? 18.64398 23.92709 20.25215 1.000 18.71397 665 TRP A CA 1
ATOM 9682 C C . TRP A 1 665 ? 18.26003 25.22411 19.52141 1.000 16.67337 665 TRP A C 1
ATOM 9683 O O . TRP A 1 665 ? 17.45961 25.98938 20.07145 1.000 15.06069 665 TRP A O 1
ATOM 9704 N N . HIS A 1 666 ? 18.79410 25.47901 18.31408 1.000 18.76641 666 HIS A N 1
ATOM 9705 C CA . HIS A 1 666 ? 18.35210 26.64144 17.54387 1.000 17.80920 666 HIS A CA 1
ATOM 9706 C C . HIS A 1 666 ? 16.89005 26.49359 17.09152 1.000 17.64318 666 HIS A C 1
ATOM 9707 O O . HIS A 1 666 ? 16.28402 27.47999 16.64189 1.000 21.51520 666 HIS A O 1
ATOM 9721 N N . PHE A 1 667 ? 16.31344 25.29178 17.21352 1.000 16.88637 667 PHE A N 1
ATOM 9722 C CA . PHE A 1 667 ? 14.90533 25.02608 16.91920 1.000 13.80692 667 PHE A CA 1
ATOM 9723 C C . PHE A 1 667 ? 13.95245 25.31478 18.07998 1.000 19.09239 667 PHE A C 1
ATOM 9724 O O . PHE A 1 667 ? 12.72351 25.22911 17.87942 1.000 18.27313 667 PHE A O 1
ATOM 9741 N N . PHE A 1 668 ? 14.45313 25.66612 19.25834 1.000 18.11890 668 PHE A N 1
ATOM 9742 C CA . PHE A 1 668 ? 13.56768 26.11479 20.31431 1.000 14.69269 668 PHE A CA 1
ATOM 9743 C C . PHE A 1 668 ? 12.97592 27.47986 19.96912 1.000 16.17204 668 PHE A C 1
ATOM 9744 O O . PHE A 1 668 ? 13.61634 28.31365 19.33195 1.000 15.82286 668 PHE A O 1
ATOM 9761 N N . LYS A 1 669 ? 11.75821 27.70336 20.43234 1.000 14.15896 669 LYS A N 1
ATOM 9762 C CA . LYS A 1 669 ? 11.06392 28.97913 20.36152 1.000 18.17005 669 LYS A CA 1
ATOM 9763 C C . LYS A 1 669 ? 10.73389 29.54370 21.75156 1.000 23.71798 669 LYS A C 1
ATOM 9764 O O . LYS A 1 669 ? 10.99893 28.92721 22.80391 1.000 20.90742 669 LYS A O 1
ATOM 9783 N N . ASP A 1 670 ? 10.13336 30.74294 21.74253 1.000 20.28742 670 ASP A N 1
ATOM 9784 C CA . ASP A 1 670 ? 9.69926 31.45758 22.95573 1.000 23.69158 670 ASP A CA 1
ATOM 9785 C C . ASP A 1 670 ? 10.76823 31.39792 24.05252 1.000 22.25739 670 ASP A C 1
ATOM 9786 O O . ASP A 1 670 ? 10.50531 31.08523 25.23038 1.000 19.75832 670 ASP A O 1
ATOM 9795 N N . VAL A 1 671 ? 11.98467 31.73437 23.64338 1.000 21.41283 671 VAL A N 1
ATOM 9796 C CA . VAL A 1 671 ? 13.14471 31.64588 24.52078 1.000 17.65039 671 VAL A CA 1
ATOM 9797 C C . VAL A 1 671 ? 13.15568 32.83051 25.47512 1.000 21.91242 671 VAL A C 1
ATOM 9798 O O . VAL A 1 671 ? 13.17390 33.99140 25.05747 1.000 19.06242 671 VAL A O 1
ATOM 9811 N N . GLN A 1 672 ? 13.22180 32.53963 26.76454 1.000 17.88700 672 GLN A N 1
ATOM 9812 C CA . GLN A 1 672 ? 13.11069 33.54391 27.80321 1.000 18.38417 672 GLN A CA 1
ATOM 9813 C C . GLN A 1 672 ? 14.04298 33.17233 28.94636 1.000 18.40373 672 GLN A C 1
ATOM 9814 O O . GLN A 1 672 ? 13.91145 32.07015 29.49297 1.000 19.01403 672 GLN A O 1
ATOM 9828 N N . SER A 1 673 ? 14.92372 34.09253 29.34336 1.000 17.77420 673 SER A N 1
ATOM 9829 C CA . SER A 1 673 ? 15.94768 33.78135 30.33536 1.000 14.11063 673 SER A CA 1
ATOM 9830 C C . SER A 1 673 ? 16.00037 34.74358 31.50467 1.000 17.12385 673 SER A C 1
ATOM 9831 O O . SER A 1 673 ? 15.85638 35.95946 31.36288 1.000 19.12527 673 SER A O 1
ATOM 9839 N N . GLY A 1 674 ? 16.37979 34.18838 32.64501 1.000 19.29285 674 GLY A N 1
ATOM 9840 C CA . GLY A 1 674 ? 16.60816 34.95051 33.85114 1.000 21.87729 674 GLY A CA 1
ATOM 9841 C C . GLY A 1 674 ? 18.07273 35.29466 34.02107 1.000 23.69285 674 GLY A C 1
ATOM 9842 O O . GLY A 1 674 ? 18.86964 35.23412 33.08124 1.000 24.42291 674 GLY A O 1
ATOM 9846 N N . LYS A 1 675 ? 18.43039 35.70683 35.22721 1.000 23.91839 675 LYS A N 1
ATOM 9847 C CA . LYS A 1 675 ? 19.82980 35.99789 35.51137 1.000 19.92738 675 LYS A CA 1
ATOM 9848 C C . LYS A 1 675 ? 20.50710 34.78379 36.12381 1.000 26.63469 675 LYS A C 1
ATOM 9849 O O . LYS A 1 675 ? 19.85382 33.84741 36.58455 1.000 18.57862 675 LYS A O 1
ATOM 9868 N N . VAL A 1 676 ? 21.84479 34.80403 36.13129 1.000 21.56486 676 VAL A N 1
ATOM 9869 C CA . VAL A 1 676 ? 22.55074 33.82170 36.93933 1.000 24.15255 676 VAL A CA 1
ATOM 9870 C C . VAL A 1 676 ? 22.10924 33.97965 38.39098 1.000 23.07393 676 VAL A C 1
ATOM 9871 O O . VAL A 1 676 ? 22.16230 35.07862 38.96352 1.000 18.34173 676 VAL A O 1
ATOM 9884 N N . SER A 1 677 ? 21.71890 32.86732 39.01210 1.000 17.13717 677 SER A N 1
ATOM 9885 C CA . SER A 1 677 ? 21.05197 32.91099 40.29110 1.000 17.60369 677 SER A CA 1
ATOM 9886 C C . SER A 1 677 ? 21.46685 31.78101 41.20856 1.000 14.02907 677 SER A C 1
ATOM 9887 O O . SER A 1 677 ? 21.68004 30.64916 40.76521 1.000 13.92384 677 SER A O 1
ATOM 9895 N N . ASN A 1 678 ? 21.52412 32.09948 42.50424 1.000 18.28038 678 ASN A N 1
ATOM 9896 C CA . ASN A 1 678 ? 21.62679 31.10273 43.54875 1.000 15.50061 678 ASN A CA 1
ATOM 9897 C C . ASN A 1 678 ? 20.32833 30.96296 44.33713 1.000 16.81088 678 ASN A C 1
ATOM 9898 O O . ASN A 1 678 ? 20.33165 30.33016 45.39689 1.000 18.10977 678 ASN A O 1
ATOM 9909 N N . GLN A 1 679 ? 19.23074 31.52633 43.84061 1.000 16.98657 679 GLN A N 1
ATOM 9910 C CA . GLN A 1 679 ? 17.91613 31.29061 44.41612 1.000 19.74143 679 GLN A CA 1
ATOM 9911 C C . GLN A 1 679 ? 17.36197 29.94799 43.96140 1.000 15.94616 679 GLN A C 1
ATOM 9912 O O . GLN A 1 679 ? 17.85729 29.33577 43.01023 1.000 16.08717 679 GLN A O 1
ATOM 9926 N N . ASN A 1 680 ? 16.32483 29.47499 44.65901 1.000 19.32671 680 ASN A N 1
ATOM 9927 C CA . ASN A 1 680 ? 15.70345 28.24566 44.19373 1.000 18.03502 680 ASN A CA 1
ATOM 9928 C C . ASN A 1 680 ? 14.71826 28.59107 43.08275 1.000 16.31979 680 ASN A C 1
ATOM 9929 O O . ASN A 1 680 ? 14.47228 29.76138 42.79460 1.000 16.91444 680 ASN A O 1
ATOM 9940 N N . PHE A 1 681 ? 14.26685 27.55410 42.37286 1.000 16.83121 681 PHE A N 1
ATOM 9941 C CA . PHE A 1 681 ? 13.26434 27.64335 41.31696 1.000 18.54473 681 PHE A CA 1
ATOM 9942 C C . PHE A 1 681 ? 12.27450 26.50538 41.55127 1.000 22.28421 681 PHE A C 1
ATOM 9943 O O . PHE A 1 681 ? 12.63671 25.45430 42.09690 1.000 23.03977 681 PHE A O 1
ATOM 9960 N N . GLN A 1 682 ? 11.00618 26.76682 41.25338 1.000 22.43958 682 GLN A N 1
ATOM 9961 C CA . GLN A 1 682 ? 9.97566 25.73444 41.21411 1.000 14.65237 682 GLN A CA 1
ATOM 9962 C C . GLN A 1 682 ? 9.23177 25.94958 39.91195 1.000 18.06521 682 GLN A C 1
ATOM 9963 O O . GLN A 1 682 ? 8.63125 27.00839 39.71056 1.000 20.24559 682 GLN A O 1
ATOM 9977 N N . VAL A 1 683 ? 9.28554 24.95559 39.03866 1.000 13.56899 683 VAL A N 1
ATOM 9978 C CA . VAL A 1 683 ? 8.59314 24.96463 37.75441 1.000 16.04479 683 VAL A CA 1
ATOM 9979 C C . VAL A 1 683 ? 7.34832 24.11054 37.90943 1.000 17.24199 683 VAL A C 1
ATOM 9980 O O . VAL A 1 683 ? 7.43337 22.98163 38.39430 1.000 13.59093 683 VAL A O 1
ATOM 9993 N N . THR A 1 684 ? 6.21482 24.60856 37.44071 1.000 22.00151 684 THR A N 1
ATOM 9994 C CA . THR A 1 684 ? 4.96243 23.86946 37.41640 1.000 18.70507 684 THR A CA 1
ATOM 9995 C C . THR A 1 684 ? 4.55023 23.70067 35.96389 1.000 13.47066 684 THR A C 1
ATOM 9996 O O . THR A 1 684 ? 4.37114 24.69282 35.26648 1.000 15.34562 684 THR A O 1
ATOM 10007 N N . PHE A 1 685 ? 4.51117 22.45313 35.49223 1.000 12.43478 685 PHE A N 1
ATOM 10008 C CA . PHE A 1 685 ? 3.95834 22.09393 34.19488 1.000 14.94326 685 PHE A CA 1
ATOM 10009 C C . PHE A 1 685 ? 2.51227 21.64521 34.38966 1.000 13.84875 685 PHE A C 1
ATOM 10010 O O . PHE A 1 685 ? 2.24708 20.76388 35.21757 1.000 14.36799 685 PHE A O 1
ATOM 10027 N N . THR A 1 686 ? 1.60581 22.15128 33.56440 1.000 14.32430 686 THR A N 1
ATOM 10028 C CA . THR A 1 686 ? 0.19238 21.78475 33.66558 1.000 16.53828 686 THR A CA 1
ATOM 10029 C C . THR A 1 686 ? -0.28524 21.27076 32.32287 1.000 19.18949 686 THR A C 1
ATOM 10030 O O . THR A 1 686 ? -0.14555 21.96007 31.31597 1.000 16.89828 686 THR A O 1
ATOM 10041 N N . ALA A 1 687 ? -0.82249 20.05111 32.30760 1.000 14.74218 687 ALA A N 1
ATOM 10042 C CA . ALA A 1 687 ? -1.49813 19.49911 31.13365 1.000 12.17483 687 ALA A CA 1
ATOM 10043 C C . ALA A 1 687 ? -2.99858 19.42866 31.42061 1.000 11.08133 687 ALA A C 1
ATOM 10044 O O . ALA A 1 687 ? -3.43044 18.63717 32.26070 1.000 13.07302 687 ALA A O 1
ATOM 10051 N N . ASN A 1 688 ? -3.78405 20.20121 30.68154 1.000 18.10260 688 ASN A N 1
ATOM 10052 C CA . ASN A 1 688 ? -5.22840 20.31093 30.87404 1.000 20.97581 688 ASN A CA 1
ATOM 10053 C C . ASN A 1 688 ? -6.05452 19.41850 29.95630 1.000 19.37127 688 ASN A C 1
ATOM 10054 O O . ASN A 1 688 ? -7.28658 19.36141 30.10946 1.000 18.57391 688 ASN A O 1
ATOM 10065 N N . GLU A 1 689 ? -5.42971 18.70968 29.02185 1.000 16.03154 689 GLU A N 1
ATOM 10066 C CA . GLU A 1 689 ? -6.15871 18.02559 27.95572 1.000 15.68659 689 GLU A CA 1
ATOM 10067 C C . GLU A 1 689 ? -5.92971 16.52658 27.94002 1.000 16.32873 689 GLU A C 1
ATOM 10068 O O . GLU A 1 689 ? -6.25426 15.86291 26.94561 1.000 17.64807 689 GLU A O 1
ATOM 10080 N N . LEU A 1 690 ? -5.32026 15.97854 28.98117 1.000 15.84157 690 LEU A N 1
ATOM 10081 C CA . LEU A 1 690 ? -5.15222 14.54104 29.07927 1.000 15.33136 690 LEU A CA 1
ATOM 10082 C C . LEU A 1 690 ? -6.35051 13.91222 29.79493 1.000 13.49986 690 LEU A C 1
ATOM 10083 O O . LEU A 1 690 ? -6.84735 12.87245 29.38250 1.000 15.74439 690 LEU A O 1
ATOM 10099 N N . GLU A 1 691 ? -6.73269 14.50230 30.89777 1.000 16.74214 691 GLU A N 1
ATOM 10100 C CA . GLU A 1 691 ? -7.82407 13.97206 31.75410 1.000 17.32198 691 GLU A CA 1
ATOM 10101 C C . GLU A 1 691 ? -8.74059 15.10309 32.13783 1.000 19.19567 691 GLU A C 1
ATOM 10102 O O . GLU A 1 691 ? -8.46280 16.27873 31.91081 1.000 18.01001 691 GLU A O 1
ATOM 10114 N N . PRO A 1 692 ? -9.89572 14.76758 32.72162 1.000 18.66341 692 PRO A N 1
ATOM 10115 C CA . PRO A 1 692 ? -10.83010 15.84312 33.06215 1.000 18.57892 692 PRO A CA 1
ATOM 10116 C C . PRO A 1 692 ? -10.24984 16.81802 34.07029 1.000 16.04306 692 PRO A C 1
ATOM 10117 O O . PRO A 1 692 ? -10.52016 18.02347 33.98163 1.000 17.99942 692 PRO A O 1
ATOM 10128 N N . HIS A 1 693 ? -9.37946 16.35673 34.97280 1.000 19.50584 693 HIS A N 1
ATOM 10129 C CA . HIS A 1 693 ? -8.68493 17.22017 35.89364 1.000 18.56371 693 HIS A CA 1
ATOM 10130 C C . HIS A 1 693 ? -7.20997 17.37075 35.49810 1.000 18.74200 693 HIS A C 1
ATOM 10131 O O . HIS A 1 693 ? -6.62474 16.45883 34.89828 1.000 18.11676 693 HIS A O 1
ATOM 10145 N N . PRO A 1 694 ? -6.64684 18.56252 35.69500 1.000 16.24107 694 PRO A N 1
ATOM 10146 C CA . PRO A 1 694 ? -5.27533 18.81797 35.22540 1.000 19.64432 694 PRO A CA 1
ATOM 10147 C C . PRO A 1 694 ? -4.27003 17.86696 35.84912 1.000 15.69735 694 PRO A C 1
ATOM 10148 O O . PRO A 1 694 ? -4.38437 17.48377 37.01018 1.000 15.81486 694 PRO A O 1
ATOM 10159 N N . ILE A 1 695 ? -3.25994 17.50715 35.04997 1.000 13.08638 695 ILE A N 1
ATOM 10160 C CA . ILE A 1 695 ? -2.12895 16.69793 35.48576 1.000 18.52770 695 ILE A CA 1
ATOM 10161 C C . ILE A 1 695 ? -0.90686 17.61101 35.56987 1.000 12.69189 695 ILE A C 1
ATOM 10162 O O . ILE A 1 695 ? -0.56207 18.30221 34.60496 1.000 17.28337 695 ILE A O 1
ATOM 10178 N N . ILE A 1 696 ? -0.25156 17.61233 36.73325 1.000 14.56251 696 ILE A N 1
ATOM 10179 C CA . ILE A 1 696 ? 0.79154 18.57703 37.07607 1.000 15.72686 696 ILE A CA 1
ATOM 10180 C C . ILE A 1 696 ? 2.10734 17.83688 37.29680 1.000 14.90234 696 ILE A C 1
ATOM 10181 O O . ILE A 1 696 ? 2.13034 16.83640 38.02813 1.000 14.26971 696 ILE A O 1
ATOM 10197 N N . MET A 1 697 ? 3.20442 18.32379 36.68475 1.000 10.69347 697 MET A N 1
ATOM 10198 C CA . MET A 1 697 ? 4.55668 17.96620 37.11778 1.000 11.02995 697 MET A CA 1
ATOM 10199 C C . MET A 1 697 ? 5.22501 19.18281 37.75458 1.000 16.18289 697 MET A C 1
ATOM 10200 O O . MET A 1 697 ? 5.28331 20.25695 37.13788 1.000 14.84262 697 MET A O 1
ATOM 10214 N N . GLU A 1 698 ? 5.74982 19.00368 38.97391 1.000 11.38677 698 GLU A N 1
ATOM 10215 C CA . GLU A 1 698 ? 6.53248 20.01627 39.65884 1.000 12.28072 698 GLU A CA 1
ATOM 10216 C C . GLU A 1 698 ? 8.01435 19.63749 39.58341 1.000 15.31391 698 GLU A C 1
ATOM 10217 O O . GLU A 1 698 ? 8.37295 18.47175 39.79166 1.000 14.84779 698 GLU A O 1
ATOM 10229 N N . ALA A 1 699 ? 8.86350 20.62851 39.31862 1.000 12.67532 699 ALA A N 1
ATOM 10230 C CA . ALA A 1 699 ? 10.31045 20.45609 39.33443 1.000 14.04531 699 ALA A CA 1
ATOM 10231 C C . ALA A 1 699 ? 10.88964 21.44696 40.33623 1.000 15.29564 699 ALA A C 1
ATOM 10232 O O . ALA A 1 699 ? 10.74274 22.66194 40.15535 1.000 12.99479 699 ALA A O 1
ATOM 10239 N N . PHE A 1 700 ? 11.53513 20.92330 41.39276 1.000 9.07411 700 PHE A N 1
ATOM 10240 C CA . PHE A 1 700 ? 12.15880 21.72037 42.42296 1.000 13.02273 700 PHE A CA 1
ATOM 10241 C C . PHE A 1 700 ? 13.65859 21.78212 42.15693 1.000 12.87030 700 PHE A C 1
ATOM 10242 O O . PHE A 1 700 ? 14.32900 20.74997 42.12632 1.000 15.28544 700 PHE A O 1
ATOM 10259 N N . ILE A 1 701 ? 14.16481 22.98820 41.92543 1.000 10.84791 701 ILE A N 1
ATOM 10260 C CA . ILE A 1 701 ? 15.57996 23.25911 41.71105 1.000 15.61813 701 ILE A CA 1
ATOM 10261 C C . ILE A 1 701 ? 16.06487 23.98521 42.96544 1.000 16.45300 701 ILE A C 1
ATOM 10262 O O . ILE A 1 701 ? 15.57619 25.08150 43.25307 1.000 17.88387 701 ILE A O 1
ATOM 10278 N N . PRO A 1 702 ? 16.95973 23.39580 43.74779 1.000 13.63802 702 PRO A N 1
ATOM 10279 C CA . PRO A 1 702 ? 17.36525 24.02676 45.00308 1.000 18.41350 702 PRO A CA 1
ATOM 10280 C C . PRO A 1 702 ? 18.14461 25.31946 44.80286 1.000 18.09332 702 PRO A C 1
ATOM 10281 O O . PRO A 1 702 ? 18.72231 25.60834 43.74917 1.000 15.95216 702 PRO A O 1
ATOM 10292 N N . GLU A 1 703 ? 18.16021 26.10020 45.88214 1.000 17.34107 703 GLU A N 1
ATOM 10293 C CA . GLU A 1 703 ? 19.03912 27.24423 46.00914 1.000 19.96806 703 GLU A CA 1
ATOM 10294 C C . GLU A 1 703 ? 20.49753 26.79606 45.91454 1.000 18.53349 703 GLU A C 1
ATOM 10295 O O . GLU A 1 703 ? 20.83191 25.60754 46.00703 1.000 17.03278 703 GLU A O 1
ATOM 10307 N N . ASP A 1 704 ? 21.36412 27.78823 45.71001 1.000 17.09159 704 ASP A N 1
ATOM 10308 C CA . ASP A 1 704 ? 22.80464 27.58760 45.55642 1.000 19.33059 704 ASP A CA 1
ATOM 10309 C C . ASP A 1 704 ? 23.15698 26.64221 44.41008 1.000 18.28953 704 ASP A C 1
ATOM 10310 O O . ASP A 1 704 ? 24.21380 25.99438 44.41615 1.000 20.05764 704 ASP A O 1
ATOM 10319 N N . SER A 1 705 ? 22.34290 26.63742 43.36052 1.000 15.44431 705 SER A N 1
ATOM 10320 C CA . SER A 1 705 ? 22.62489 25.89918 42.12470 1.000 16.43110 705 SER A CA 1
ATOM 10321 C C . SER A 1 705 ? 23.42965 26.68678 41.09207 1.000 18.35890 705 SER A C 1
ATOM 10322 O O . SER A 1 705 ? 23.89598 26.10060 40.09836 1.000 15.07214 705 SER A O 1
ATOM 10330 N N . ASN A 1 706 ? 23.59444 27.98849 41.27485 1.000 13.01805 706 ASN A N 1
ATOM 10331 C CA . ASN A 1 706 ? 24.47980 28.79173 40.44207 1.000 19.16585 706 ASN A CA 1
ATOM 10332 C C . ASN A 1 706 ? 24.18521 28.52644 38.97321 1.000 17.06642 706 ASN A C 1
ATOM 10333 O O . ASN A 1 706 ? 25.05447 28.16392 38.17951 1.000 12.53345 706 ASN A O 1
ATOM 10344 N N . ILE A 1 707 ? 22.92243 28.72698 38.61217 1.000 16.33276 707 ILE A N 1
ATOM 10345 C CA . ILE A 1 707 ? 22.48056 28.51172 37.24681 1.000 14.14240 707 ILE A CA 1
ATOM 10346 C C . ILE A 1 707 ? 21.68593 29.69595 36.73030 1.000 13.80456 707 ILE A C 1
ATOM 10347 O O . ILE A 1 707 ? 21.20416 30.55660 37.47806 1.000 13.03801 707 ILE A O 1
ATOM 10363 N N . GLN A 1 708 ? 21.62461 29.76045 35.41064 1.000 14.96429 708 GLN A N 1
ATOM 10364 C CA . GLN A 1 708 ? 20.71833 30.65142 34.70652 1.000 15.87963 708 GLN A CA 1
ATOM 10365 C C . GLN A 1 708 ? 19.55269 29.82150 34.18747 1.000 16.42196 708 GLN A C 1
ATOM 10366 O O . GLN A 1 708 ? 19.76074 28.81702 33.50712 1.000 15.27315 708 GLN A O 1
ATOM 10380 N N . PHE A 1 709 ? 18.31754 30.20897 34.56640 1.000 16.38089 709 PHE A N 1
ATOM 10381 C CA . PHE A 1 709 ? 17.10713 29.53082 34.11472 1.000 17.41151 709 PHE A CA 1
ATOM 10382 C C . PHE A 1 709 ? 16.60944 30.13271 32.80253 1.000 16.60592 709 PHE A C 1
ATOM 10383 O O . PHE A 1 709 ? 16.49597 31.35163 32.68959 1.000 14.34226 709 PHE A O 1
ATOM 10400 N N . THR A 1 710 ? 16.32796 29.27195 31.82505 1.000 13.12049 710 THR A N 1
ATOM 10401 C CA . THR A 1 710 ? 15.69955 29.64116 30.55378 1.000 15.02756 710 THR A CA 1
ATOM 10402 C C . THR A 1 710 ? 14.48806 28.75333 30.32120 1.000 18.91623 710 THR A C 1
ATOM 10403 O O . THR A 1 710 ? 14.59408 27.53130 30.43042 1.000 16.76365 710 THR A O 1
ATOM 10414 N N . GLN A 1 711 ? 13.34452 29.35923 29.95612 1.000 14.63436 711 GLN A N 1
ATOM 10415 C CA . GLN A 1 711 ? 12.16445 28.63848 29.51621 1.000 17.20362 711 GLN A CA 1
ATOM 10416 C C . GLN A 1 711 ? 12.08481 28.71986 27.99532 1.000 14.93068 711 GLN A C 1
ATOM 10417 O O . GLN A 1 711 ? 12.42467 29.74585 27.40495 1.000 16.46408 711 GLN A O 1
ATOM 10431 N N . VAL A 1 712 ? 11.73802 27.60697 27.37060 1.000 14.66630 712 VAL A N 1
ATOM 10432 C CA . VAL A 1 712 ? 11.53132 27.54539 25.92233 1.000 16.24609 712 VAL A CA 1
ATOM 10433 C C . VAL A 1 712 ? 10.27428 26.72892 25.63675 1.000 19.03356 712 VAL A C 1
ATOM 10434 O O . VAL A 1 712 ? 9.71547 26.05591 26.51505 1.000 15.74954 712 VAL A O 1
ATOM 10447 N N . SER A 1 713 ? 9.77414 26.87071 24.40400 1.000 17.11053 713 SER A N 1
ATOM 10448 C CA . SER A 1 713 ? 8.82615 25.94418 23.81230 1.000 13.33586 713 SER A CA 1
ATOM 10449 C C . SER A 1 713 ? 9.60522 25.12160 22.79996 1.000 15.88861 713 SER A C 1
ATOM 10450 O O . SER A 1 713 ? 10.12644 25.67342 21.82659 1.000 17.68561 713 SER A O 1
ATOM 10458 N N . ALA A 1 714 ? 9.66665 23.81473 23.00844 1.000 14.16816 714 ALA A N 1
ATOM 10459 C CA . ALA A 1 714 ? 10.28921 22.92668 22.06457 1.000 12.88311 714 ALA A CA 1
ATOM 10460 C C . ALA A 1 714 ? 9.30502 22.48704 20.98406 1.000 17.20849 714 ALA A C 1
ATOM 10461 O O . ALA A 1 714 ? 8.07047 22.55378 21.17466 1.000 15.12517 714 ALA A O 1
ATOM 10468 N N . PRO A 1 715 ? 9.86560 22.02592 19.85895 1.000 16.20778 715 PRO A N 1
ATOM 10469 C CA . PRO A 1 715 ? 9.03945 21.44921 18.79245 1.000 15.64180 715 PRO A CA 1
ATOM 10470 C C . PRO A 1 715 ? 8.18434 20.32319 19.29039 1.000 19.69541 715 PRO A C 1
ATOM 10471 O O . PRO A 1 715 ? 8.57465 19.58139 20.22306 1.000 21.28006 715 PRO A O 1
ATOM 10482 N N . PRO A 1 716 ? 7.02580 20.07974 18.66774 1.000 14.63175 716 PRO A N 1
ATOM 10483 C CA . PRO A 1 716 ? 6.08970 19.10360 19.22273 1.000 16.43477 716 PRO A CA 1
ATOM 10484 C C . PRO A 1 716 ? 6.70660 17.72190 19.19749 1.000 17.03097 716 PRO A C 1
ATOM 10485 O O . PRO A 1 716 ? 7.43215 17.36674 18.27083 1.000 16.19188 716 PRO A O 1
ATOM 10496 N N . SER A 1 717 ? 6.36070 16.91923 20.20133 1.000 12.38526 717 SER A N 1
ATOM 10497 C CA . SER A 1 717 ? 6.97748 15.61902 20.35827 1.000 18.88907 717 SER A CA 1
ATOM 10498 C C . SER A 1 717 ? 5.96253 14.50204 20.18264 1.000 14.32475 717 SER A C 1
ATOM 10499 O O . SER A 1 717 ? 4.93348 14.45511 20.87802 1.000 15.77782 717 SER A O 1
ATOM 10507 N N . SER A 1 718 ? 6.29878 13.56875 19.28447 1.000 15.72164 718 SER A N 1
ATOM 10508 C CA . SER A 1 718 ? 5.55355 12.35145 19.01486 1.000 14.58822 718 SER A CA 1
ATOM 10509 C C . SER A 1 718 ? 5.54393 11.37337 20.17955 1.000 15.34091 718 SER A C 1
ATOM 10510 O O . SER A 1 718 ? 4.72321 10.45645 20.19068 1.000 14.33189 718 SER A O 1
ATOM 10518 N N . ALA A 1 719 ? 6.41262 11.55440 21.16802 1.000 13.28284 719 ALA A N 1
ATOM 10519 C CA . ALA A 1 719 ? 6.40591 10.74920 22.37996 1.000 12.62626 719 ALA A CA 1
ATOM 10520 C C . ALA A 1 719 ? 5.39962 11.24584 23.40841 1.000 12.19669 719 ALA A C 1
ATOM 10521 O O . ALA A 1 719 ? 5.31031 10.64029 24.47989 1.000 19.33265 719 ALA A O 1
ATOM 10528 N N . ALA A 1 720 ? 4.74743 12.37705 23.14613 1.000 12.48118 720 ALA A N 1
ATOM 10529 C CA . ALA A 1 720 ? 3.67865 12.90880 24.00256 1.000 10.38105 720 ALA A CA 1
ATOM 10530 C C . ALA A 1 720 ? 2.32060 12.29766 23.67818 1.000 17.05703 720 ALA A C 1
ATOM 10531 O O . ALA A 1 720 ? 1.95555 12.11710 22.51301 1.000 17.39476 720 ALA A O 1
ATOM 10538 N N . ALA A 1 721 ? 1.55400 12.01698 24.72503 1.000 17.34835 721 ALA A N 1
ATOM 10539 C CA . ALA A 1 721 ? 0.20227 11.49142 24.57101 1.000 20.57589 721 ALA A CA 1
ATOM 10540 C C . ALA A 1 721 ? -0.68935 12.47032 23.79926 1.000 18.87115 721 ALA A C 1
ATOM 10541 O O . ALA A 1 721 ? -0.59406 13.69597 23.94389 1.000 17.13518 721 ALA A O 1
ATOM 10548 N N . LYS A 1 722 ? -1.56187 11.92692 22.95595 1.000 20.67099 722 LYS A N 1
ATOM 10549 C CA . LYS A 1 722 ? -2.50358 12.77449 22.22568 1.000 22.74814 722 LYS A CA 1
ATOM 10550 C C . LYS A 1 722 ? -3.34984 13.59634 23.20910 1.000 16.72147 722 LYS A C 1
ATOM 10551 O O . LYS A 1 722 ? -3.79184 13.07322 24.22978 1.000 18.68084 722 LYS A O 1
ATOM 10570 N N . PRO A 1 723 ? -3.60846 14.89516 22.92927 1.000 17.77005 723 PRO A N 1
ATOM 10571 C CA . PRO A 1 723 ? -3.31772 15.65300 21.70675 1.000 17.69889 723 PRO A CA 1
ATOM 10572 C C . PRO A 1 723 ? -2.00549 16.41489 21.68741 1.000 17.53937 723 PRO A C 1
ATOM 10573 O O . PRO A 1 723 ? -1.80249 17.25944 20.82374 1.000 17.64530 723 PRO A O 1
ATOM 10584 N N . TYR A 1 724 ? -1.11448 16.15978 22.64015 1.000 17.99165 724 TYR A N 1
ATOM 10585 C CA . TYR A 1 724 ? 0.11651 16.93799 22.74050 1.000 17.75744 724 TYR A CA 1
ATOM 10586 C C . TYR A 1 724 ? 1.15557 16.52201 21.70895 1.000 19.22248 724 TYR A C 1
ATOM 10587 O O . TYR A 1 724 ? 2.14077 17.25035 21.48845 1.000 17.18714 724 TYR A O 1
ATOM 10605 N N . ASN A 1 725 ? 0.97047 15.39733 21.04147 1.000 16.27294 725 ASN A N 1
ATOM 10606 C CA . ASN A 1 725 ? 1.91649 15.11213 19.96705 1.000 17.36768 725 ASN A CA 1
ATOM 10607 C C . ASN A 1 725 ? 1.93358 16.20480 18.89566 1.000 20.15464 725 ASN A C 1
ATOM 10608 O O . ASN A 1 725 ? 2.89844 16.27437 18.12092 1.000 20.58129 725 ASN A O 1
ATOM 10619 N N . LYS A 1 726 ? 0.91151 17.06690 18.82036 1.000 16.88070 726 LYS A N 1
ATOM 10620 C CA . LYS A 1 726 ? 0.88429 18.13510 17.83155 1.000 16.05451 726 LYS A CA 1
ATOM 10621 C C . LYS A 1 726 ? 1.03409 19.50383 18.46025 1.000 18.29618 726 LYS A C 1
ATOM 10622 O O . LYS A 1 726 ? 0.91800 20.51425 17.76268 1.000 24.43047 726 LYS A O 1
ATOM 10641 N N . LYS A 1 727 ? 1.32426 19.56288 19.75772 1.000 19.68414 727 LYS A N 1
ATOM 10642 C CA . LYS A 1 727 ? 1.44566 20.80024 20.50150 1.000 13.55462 727 LYS A CA 1
ATOM 10643 C C . LYS A 1 727 ? 2.91921 21.00777 20.84961 1.000 17.23738 727 LYS A C 1
ATOM 10644 O O . LYS A 1 727 ? 3.67896 20.04496 20.94385 1.000 16.81474 727 LYS A O 1
ATOM 10663 N N . SER A 1 728 ? 3.29870 22.27748 21.00372 1.000 16.43724 728 SER A N 1
ATOM 10664 C CA . SER A 1 728 ? 4.62023 22.64063 21.49330 1.000 17.59818 728 SER A CA 1
ATOM 10665 C C . SER A 1 728 ? 4.87575 21.99866 22.84866 1.000 19.24830 728 SER A C 1
ATOM 10666 O O . SER A 1 728 ? 3.94514 21.68666 23.60917 1.000 16.04319 728 SER A O 1
ATOM 10674 N N . LEU A 1 729 ? 6.15771 21.79799 23.14288 1.000 15.51631 729 LEU A N 1
ATOM 10675 C CA . LEU A 1 729 ? 6.57155 21.03165 24.31810 1.000 15.09643 729 LEU A CA 1
ATOM 10676 C C . LEU A 1 729 ? 7.28413 21.93231 25.33544 1.000 13.30925 729 LEU A C 1
ATOM 10677 O O . LEU A 1 729 ? 8.41598 22.40629 25.09415 1.000 16.41388 729 LEU A O 1
ATOM 10693 N N . PRO A 1 730 ? 6.66191 22.22686 26.45614 1.000 12.46839 730 PRO A N 1
ATOM 10694 C CA . PRO A 1 730 ? 7.28354 23.11521 27.43807 1.000 15.54987 730 PRO A CA 1
ATOM 10695 C C . PRO A 1 730 ? 8.55388 22.48594 27.97703 1.000 12.48915 730 PRO A C 1
ATOM 10696 O O . PRO A 1 730 ? 8.60595 21.27971 28.26121 1.000 13.65160 730 PRO A O 1
ATOM 10707 N N . SER A 1 731 ? 9.57057 23.31905 28.11788 1.000 16.01494 731 SER A N 1
ATOM 10708 C CA . SER A 1 731 ? 10.92268 22.84575 28.41240 1.000 15.57269 731 SER A CA 1
ATOM 10709 C C . SER A 1 731 ? 11.68125 23.91033 29.18895 1.000 12.38417 731 SER A C 1
ATOM 10710 O O . SER A 1 731 ? 11.39450 25.11632 29.08577 1.000 11.42306 731 SER A O 1
ATOM 10718 N N . PHE A 1 732 ? 12.70661 23.46789 29.93177 1.000 15.08933 732 PHE A N 1
ATOM 10719 C CA . PHE A 1 732 ? 13.64289 24.41038 30.50638 1.000 11.31690 732 PHE A CA 1
ATOM 10720 C C . PHE A 1 732 ? 15.08862 23.92910 30.37736 1.000 12.37852 732 PHE A C 1
ATOM 10721 O O . PHE A 1 732 ? 15.37491 22.74211 30.19263 1.000 12.41904 732 PHE A O 1
ATOM 10738 N N . LEU A 1 733 ? 15.97632 24.90262 30.43353 1.000 11.93911 733 LEU A N 1
ATOM 10739 C CA . LEU A 1 733 ? 17.43082 24.69810 30.44961 1.000 12.22055 733 LEU A CA 1
ATOM 10740 C C . LEU A 1 733 ? 18.01046 25.43210 31.64734 1.000 12.45702 733 LEU A C 1
ATOM 10741 O O . LEU A 1 733 ? 17.69890 26.59916 31.88088 1.000 12.99399 733 LEU A O 1
ATOM 10757 N N . LEU A 1 734 ? 18.91321 24.76705 32.36233 1.000 11.49248 734 LEU A N 1
ATOM 10758 C CA . LEU A 1 734 ? 19.71641 25.37688 33.41068 1.000 8.06611 734 LEU A CA 1
ATOM 10759 C C . LEU A 1 734 ? 21.15091 25.44628 32.91088 1.000 12.02199 734 LEU A C 1
ATOM 10760 O O . LEU A 1 734 ? 21.74695 24.40708 32.66161 1.000 12.19723 734 LEU A O 1
ATOM 10776 N N . ARG A 1 735 ? 21.67334 26.65790 32.74192 1.000 9.26867 735 ARG A N 1
ATOM 10777 C CA . ARG A 1 735 ? 23.03712 26.86547 32.27505 1.000 13.04137 735 ARG A CA 1
ATOM 10778 C C . ARG A 1 735 ? 23.94725 27.12367 33.46372 1.000 13.36280 735 ARG A C 1
ATOM 10779 O O . ARG A 1 735 ? 23.71963 28.05514 34.24609 1.000 11.36453 735 ARG A O 1
ATOM 10800 N N . ARG A 1 736 ? 24.99887 26.33269 33.55668 1.000 15.04649 736 ARG A N 1
ATOM 10801 C CA . ARG A 1 736 ? 26.06884 26.53699 34.51997 1.000 12.97538 736 ARG A CA 1
ATOM 10802 C C . ARG A 1 736 ? 27.29027 27.03421 33.77181 1.000 10.84569 736 ARG A C 1
ATOM 10803 O O . ARG A 1 736 ? 27.67893 26.41747 32.78588 1.000 12.44318 736 ARG A O 1
ATOM 10824 N N . GLN A 1 737 ? 27.88111 28.11906 34.25628 1.000 18.76070 737 GLN A N 1
ATOM 10825 C CA . GLN A 1 737 ? 29.22037 28.53666 33.83600 1.000 14.93155 737 GLN A CA 1
ATOM 10826 C C . GLN A 1 737 ? 30.29125 27.77919 34.61181 1.000 17.36333 737 GLN A C 1
ATOM 10827 O O . GLN A 1 737 ? 30.25102 27.70354 35.84098 1.000 14.33792 737 GLN A O 1
ATOM 10841 N N . GLY A 1 738 ? 31.27107 27.22859 33.90607 1.000 18.56578 738 GLY A N 1
ATOM 10842 C CA . GLY A 1 738 ? 32.28447 26.46525 34.60530 1.000 18.36783 738 GLY A CA 1
ATOM 10843 C C . GLY A 1 738 ? 31.87239 25.02335 34.79060 1.000 15.54888 738 GLY A C 1
ATOM 10844 O O . GLY A 1 738 ? 30.86556 24.56783 34.25101 1.000 14.84324 738 GLY A O 1
ATOM 10848 N N . GLU A 1 739 ? 32.63465 24.30316 35.61791 1.000 17.23785 739 GLU A N 1
ATOM 10849 C CA . GLU A 1 739 ? 32.36838 22.88498 35.79355 1.000 14.47362 739 GLU A CA 1
ATOM 10850 C C . GLU A 1 739 ? 31.06579 22.65935 36.55051 1.000 14.50059 739 GLU A C 1
ATOM 10851 O O . GLU A 1 739 ? 30.67517 23.45098 37.40892 1.000 12.81570 739 GLU A O 1
ATOM 10863 N N . ALA A 1 740 ? 30.46052 21.51703 36.28333 1.000 14.05691 740 ALA A N 1
ATOM 10864 C CA . ALA A 1 740 ? 29.19394 21.10818 36.87479 1.000 12.17047 740 ALA A CA 1
ATOM 10865 C C . ALA A 1 740 ? 29.34346 19.75963 37.59659 1.000 16.17722 740 ALA A C 1
ATOM 10866 O O . ALA A 1 740 ? 28.46577 18.90269 37.54960 1.000 14.52737 740 ALA A O 1
ATOM 10873 N N . TRP A 1 741 ? 30.45787 19.56050 38.31501 1.000 15.72512 741 TRP A N 1
ATOM 10874 C CA . TRP A 1 741 ? 30.77448 18.25483 38.88946 1.000 13.73674 741 TRP A CA 1
ATOM 10875 C C . TRP A 1 741 ? 30.77819 18.29326 40.41621 1.000 17.55970 741 TRP A C 1
ATOM 10876 O O . TRP A 1 741 ? 30.06180 17.50983 41.05745 1.000 17.00162 741 TRP A O 1
ATOM 10897 N N . SER A 1 742 ? 31.57640 19.18885 41.01687 1.000 14.27180 742 SER A N 1
ATOM 10898 C CA . SER A 1 742 ? 31.65662 19.28308 42.46774 1.000 19.31803 742 SER A CA 1
ATOM 10899 C C . SER A 1 742 ? 30.33365 19.73630 43.06287 1.000 18.19335 742 SER A C 1
ATOM 10900 O O . SER A 1 742 ? 30.00261 19.32836 44.18514 1.000 16.52704 742 SER A O 1
ATOM 10908 N N . ASN A 1 743 ? 29.58034 20.58122 42.32018 1.000 17.34305 743 ASN A N 1
ATOM 10909 C CA . ASN A 1 743 ? 28.22344 21.02288 42.67845 1.000 11.01045 743 ASN A CA 1
ATOM 10910 C C . ASN A 1 743 ? 27.30638 20.80796 41.47530 1.000 15.95107 743 ASN A C 1
ATOM 10911 O O . ASN A 1 743 ? 27.04910 21.73991 40.69653 1.000 20.25131 743 ASN A O 1
ATOM 10922 N N . PRO A 1 744 ? 26.79880 19.58986 41.28631 1.000 13.55340 744 PRO A N 1
ATOM 10923 C CA . PRO A 1 744 ? 26.16366 19.22707 40.00739 1.000 11.63820 744 PRO A CA 1
ATOM 10924 C C . PRO A 1 744 ? 24.74323 19.78583 39.89123 1.000 10.26227 744 PRO A C 1
ATOM 10925 O O . PRO A 1 744 ? 24.21438 20.40888 40.81531 1.000 12.37014 744 PRO A O 1
ATOM 10936 N N . PHE A 1 745 ? 24.14683 19.59412 38.71717 1.000 10.79225 745 PHE A N 1
ATOM 10937 C CA . PHE A 1 745 ? 22.70938 19.85547 38.56481 1.000 10.96964 745 PHE A CA 1
ATOM 10938 C C . PHE A 1 745 ? 21.92233 18.95927 39.52574 1.000 10.56648 745 PHE A C 1
ATOM 10939 O O . PHE A 1 745 ? 22.23506 17.77880 39.69456 1.000 13.41266 745 PHE A O 1
ATOM 10956 N N . ALA A 1 746 ? 20.88931 19.50989 40.17404 1.000 10.22914 746 ALA A N 1
ATOM 10957 C CA . ALA A 1 746 ? 20.02296 18.67882 40.97507 1.000 11.78563 746 ALA A CA 1
ATOM 10958 C C . ALA A 1 746 ? 18.59632 19.17905 40.85560 1.000 10.54868 746 ALA A C 1
ATOM 10959 O O . ALA A 1 746 ? 18.35638 20.38729 40.91339 1.000 13.57446 746 ALA A O 1
ATOM 10966 N N . VAL A 1 747 ? 17.66907 18.25060 40.60886 1.000 12.39877 747 VAL A N 1
ATOM 10967 C CA . VAL A 1 747 ? 16.24711 18.54176 40.47714 1.000 12.23454 747 VAL A CA 1
ATOM 10968 C C . VAL A 1 747 ? 15.45483 17.41218 41.10512 1.000 13.01269 747 VAL A C 1
ATOM 10969 O O . VAL A 1 747 ? 15.75139 16.23563 40.88219 1.000 15.04937 747 VAL A O 1
ATOM 10982 N N . VAL A 1 748 ? 14.37751 17.78066 41.80210 1.000 10.62504 748 VAL A N 1
ATOM 10983 C CA . VAL A 1 748 ? 13.39884 16.84682 42.35136 1.000 10.36300 748 VAL A CA 1
ATOM 10984 C C . VAL A 1 748 ? 12.11965 17.04430 41.54354 1.000 11.19052 748 VAL A C 1
ATOM 10985 O O . VAL A 1 748 ? 11.66750 18.17942 41.35588 1.000 11.68774 748 VAL A O 1
ATOM 10998 N N . TYR A 1 749 ? 11.59355 15.94829 41.03493 1.000 8.52740 749 TYR A N 1
ATOM 10999 C CA . TYR A 1 749 ? 10.33615 15.92157 40.27879 1.000 10.96317 749 TYR A CA 1
ATOM 11000 C C . TYR A 1 749 ? 9.23587 15.17936 41.02981 1.000 9.90673 749 TYR A C 1
ATOM 11001 O O . TYR A 1 749 ? 9.44927 14.07146 41.55542 1.000 12.43374 749 TYR A O 1
ATOM 11019 N N . GLU A 1 750 ? 8.04100 15.75205 41.02498 1.000 14.13682 750 GLU A N 1
ATOM 11020 C CA . GLU A 1 750 ? 6.89544 15.09753 41.62882 1.000 13.92953 750 GLU A CA 1
ATOM 11021 C C . GLU A 1 750 ? 5.66164 15.47880 40.82261 1.000 16.08283 750 GLU A C 1
ATOM 11022 O O . GLU A 1 750 ? 5.46488 16.65500 40.51226 1.000 15.15064 750 GLU A O 1
ATOM 11034 N N . SER A 1 751 ? 4.81657 14.49240 40.52944 1.000 14.46772 751 SER A N 1
ATOM 11035 C CA . SER A 1 751 ? 3.56376 14.73248 39.82117 1.000 11.12935 751 SER A CA 1
ATOM 11036 C C . SER A 1 751 ? 2.35693 14.50959 40.73009 1.000 13.75581 751 SER A C 1
ATOM 11037 O O . SER A 1 751 ? 2.43645 13.86386 41.77541 1.000 11.11373 751 SER A O 1
ATOM 11045 N N . TYR A 1 752 ? 1.22859 15.07020 40.30059 1.000 14.18298 752 TYR A N 1
ATOM 11046 C CA . TYR A 1 752 ? -0.06092 14.78958 40.93984 1.000 15.54349 752 TYR A CA 1
ATOM 11047 C C . TYR A 1 752 ? -1.17341 15.19237 39.98963 1.000 16.14528 752 TYR A C 1
ATOM 11048 O O . TYR A 1 752 ? -0.95387 15.94296 39.03385 1.000 14.29104 752 TYR A O 1
ATOM 11066 N N . THR A 1 753 ? -2.38351 14.71860 40.29374 1.000 17.00151 753 THR A N 1
ATOM 11067 C CA . THR A 1 753 ? -3.60638 15.10142 39.57868 1.000 18.27930 753 THR A CA 1
ATOM 11068 C C . THR A 1 753 ? -4.40010 16.09308 40.43394 1.000 23.22000 753 THR A C 1
ATOM 11069 O O . THR A 1 753 ? -4.52027 15.91945 41.64851 1.000 19.00399 753 THR A O 1
ATOM 11080 N N . GLN A 1 754 ? -4.89039 17.15915 39.81060 1.000 17.65842 754 GLN A N 1
ATOM 11081 C CA . GLN A 1 754 ? -5.39750 18.28895 40.58403 1.000 29.04051 754 GLN A CA 1
ATOM 11082 C C . GLN A 1 754 ? -6.73098 18.02847 41.29040 1.000 36.84690 754 GLN A C 1
ATOM 11083 O O . GLN A 1 754 ? -7.18710 18.92080 42.00924 1.000 48.22026 754 GLN A O 1
ATOM 11097 N N . ASP A 1 755 ? -7.36466 16.86313 41.14182 1.000 37.13385 755 ASP A N 1
ATOM 11098 C CA . ASP A 1 755 ? -8.39400 16.47643 42.10691 1.000 43.76106 755 ASP A CA 1
ATOM 11099 C C . ASP A 1 755 ? -7.80406 15.87677 43.39158 1.000 44.38105 755 ASP A C 1
ATOM 11100 O O . ASP A 1 755 ? -8.52831 15.77368 44.38845 1.000 45.64552 755 ASP A O 1
ATOM 11109 N N . ASP A 1 756 ? -6.51250 15.50485 43.39328 1.000 46.36063 756 ASP A N 1
ATOM 11110 C CA . ASP A 1 756 ? -5.91567 14.76814 44.50918 1.000 51.73922 756 ASP A CA 1
ATOM 11111 C C . ASP A 1 756 ? -6.07763 15.52800 45.82516 1.000 51.63877 756 ASP A C 1
ATOM 11112 O O . ASP A 1 756 ? -5.86252 16.74296 45.89147 1.000 50.63549 756 ASP A O 1
ATOM 11121 N N . ARG A 1 757 ? -6.42491 14.78090 46.88048 1.000 47.11687 757 ARG A N 1
ATOM 11122 C CA . ARG A 1 757 ? -6.61547 15.36564 48.20855 1.000 64.53339 757 ARG A CA 1
ATOM 11123 C C . ARG A 1 757 ? -5.36517 16.09535 48.68838 1.000 66.21088 757 ARG A C 1
ATOM 11124 O O . ARG A 1 757 ? -5.44926 17.20935 49.22326 1.000 58.27626 757 ARG A O 1
ATOM 11145 N N . GLN A 1 758 ? -4.19729 15.45920 48.54855 1.000 66.63744 758 GLN A N 1
ATOM 11146 C CA . GLN A 1 758 ? -2.96103 16.00607 49.09389 1.000 62.34771 758 GLN A CA 1
ATOM 11147 C C . GLN A 1 758 ? -2.19833 16.85458 48.09016 1.000 62.69816 758 GLN A C 1
ATOM 11148 O O . GLN A 1 758 ? -1.36910 17.68276 48.50243 1.000 68.20389 758 GLN A O 1
ATOM 11162 N N . GLN A 1 759 ? -2.46754 16.70061 46.79524 1.000 58.02118 759 GLN A N 1
ATOM 11163 C CA . GLN A 1 759 ? -1.65869 17.34614 45.75417 1.000 46.17478 759 GLN A CA 1
ATOM 11164 C C . GLN A 1 759 ? -0.26163 16.76313 45.86815 1.000 48.43343 759 GLN A C 1
ATOM 11165 O O . GLN A 1 759 ? -0.10629 15.52382 45.80403 1.000 52.06379 759 GLN A O 1
ATOM 11179 N N . GLY A 1 760 ? 0.77317 17.57017 46.05982 1.000 41.45006 760 GLY A N 1
ATOM 11180 C CA . GLY A 1 760 ? 2.13253 17.07476 46.15074 1.000 40.07215 760 GLY A CA 1
ATOM 11181 C C . GLY A 1 760 ? 2.60432 17.10138 47.59621 1.000 36.45992 760 GLY A C 1
ATOM 11182 O O . GLY A 1 760 ? 2.27154 18.02269 48.33755 1.000 42.18791 760 GLY A O 1
ATOM 11186 N N . VAL A 1 761 ? 3.39132 16.08380 47.97699 1.000 31.17899 761 VAL A N 1
ATOM 11187 C CA . VAL A 1 761 ? 3.98963 16.09871 49.30977 1.000 29.27224 761 VAL A CA 1
ATOM 11188 C C . VAL A 1 761 ? 5.31328 16.86337 49.39261 1.000 23.10030 761 VAL A C 1
ATOM 11189 O O . VAL A 1 761 ? 5.73361 17.23574 50.50196 1.000 21.92406 761 VAL A O 1
ATOM 11202 N N . VAL A 1 762 ? 5.99556 17.10945 48.26478 1.000 21.57939 762 VAL A N 1
ATOM 11203 C CA . VAL A 1 762 ? 7.27968 17.80578 48.33389 1.000 18.85407 762 VAL A CA 1
ATOM 11204 C C . VAL A 1 762 ? 6.99335 19.29362 48.44569 1.000 21.00757 762 VAL A C 1
ATOM 11205 O O . VAL A 1 762 ? 6.14673 19.82047 47.72342 1.000 22.76302 762 VAL A O 1
ATOM 11218 N N . ARG A 1 763 ? 7.65104 19.96781 49.38247 1.000 19.68115 763 ARG A N 1
ATOM 11219 C CA . ARG A 1 763 ? 7.38364 21.38508 49.60339 1.000 21.59245 763 ARG A CA 1
ATOM 11220 C C . ARG A 1 763 ? 8.60968 22.25649 49.49220 1.000 22.87057 763 ARG A C 1
ATOM 11221 O O . ARG A 1 763 ? 8.49242 23.43848 49.11164 1.000 20.46869 763 ARG A O 1
ATOM 11242 N N . LYS A 1 764 ? 9.77975 21.70961 49.80821 1.000 22.33091 764 LYS A N 1
ATOM 11243 C CA . LYS A 1 764 ? 11.04887 22.40067 49.69389 1.000 19.25619 764 LYS A CA 1
ATOM 11244 C C . LYS A 1 764 ? 12.14795 21.39651 49.40127 1.000 16.44740 764 LYS A C 1
ATOM 11245 O O . LYS A 1 764 ? 12.09262 20.24816 49.86256 1.000 19.57449 764 LYS A O 1
ATOM 11264 N N . VAL A 1 765 ? 13.16291 21.85729 48.65091 1.000 17.88603 765 VAL A N 1
ATOM 11265 C CA . VAL A 1 765 ? 14.36663 21.08185 48.37129 1.000 19.66370 765 VAL A CA 1
ATOM 11266 C C . VAL A 1 765 ? 15.57659 22.00504 48.50048 1.000 20.79039 765 VAL A C 1
ATOM 11267 O O . VAL A 1 765 ? 15.60185 23.09031 47.90326 1.000 19.10566 765 VAL A O 1
ATOM 11280 N N . GLU A 1 766 ? 16.57727 21.56918 49.28285 1.000 19.83844 766 GLU A N 1
ATOM 11281 C CA . GLU A 1 766 ? 17.78988 22.32403 49.57673 1.000 19.98266 766 GLU A CA 1
ATOM 11282 C C . GLU A 1 766 ? 19.00463 21.42226 49.40900 1.000 18.06753 766 GLU A C 1
ATOM 11283 O O . GLU A 1 766 ? 18.91443 20.19865 49.54039 1.000 20.37622 766 GLU A O 1
ATOM 11295 N N . ARG A 1 767 ? 20.12930 22.04227 49.08680 1.000 16.31525 767 ARG A N 1
ATOM 11296 C CA . ARG A 1 767 ? 21.38626 21.34064 48.93571 1.000 16.94865 767 ARG A CA 1
ATOM 11297 C C . ARG A 1 767 ? 22.05835 21.14554 50.27947 1.000 19.70253 767 ARG A C 1
ATOM 11298 O O . ARG A 1 767 ? 22.00858 22.02427 51.14312 1.000 19.96261 767 ARG A O 1
ATOM 11319 N N . LEU A 1 768 ? 22.64903 19.97681 50.44982 1.000 18.36118 768 LEU A N 1
ATOM 11320 C CA . LEU A 1 768 ? 23.59442 19.69190 51.52243 1.000 11.92623 768 LEU A CA 1
ATOM 11321 C C . LEU A 1 768 ? 24.95413 20.01964 50.94931 1.000 17.95465 768 LEU A C 1
ATOM 11322 O O . LEU A 1 768 ? 25.35656 19.43373 49.94513 1.000 19.19070 768 LEU A O 1
ATOM 11338 N N . MET A 1 769 ? 25.61787 21.00377 51.52452 1.000 24.28502 769 MET A N 1
ATOM 11339 C CA . MET A 1 769 ? 26.82700 21.60030 50.98165 1.000 19.47060 769 MET A CA 1
ATOM 11340 C C . MET A 1 769 ? 27.89569 21.43529 52.04619 1.000 29.24032 769 MET A C 1
ATOM 11341 O O . MET A 1 769 ? 27.64582 21.75342 53.20856 1.000 31.55921 769 MET A O 1
ATOM 11355 N N . ASP A 1 770 ? 29.05321 20.90501 51.67643 1.000 23.72831 770 ASP A N 1
ATOM 11356 C CA . ASP A 1 770 ? 30.20138 20.81238 52.56950 1.000 33.37781 770 ASP A CA 1
ATOM 11357 C C . ASP A 1 770 ? 31.27986 21.65855 51.90584 1.000 36.10386 770 ASP A C 1
ATOM 11358 O O . ASP A 1 770 ? 32.09351 21.15855 51.13313 1.000 28.56866 770 ASP A O 1
ATOM 11367 N N . ASP A 1 771 ? 31.22763 22.96727 52.13111 1.000 36.54644 771 ASP A N 1
ATOM 11368 C CA . ASP A 1 771 ? 32.32448 23.80362 51.66465 1.000 42.18282 771 ASP A CA 1
ATOM 11369 C C . ASP A 1 771 ? 32.41240 23.83576 50.13982 1.000 37.41987 771 ASP A C 1
ATOM 11370 O O . ASP A 1 771 ? 33.46153 23.51875 49.55618 1.000 34.15398 771 ASP A O 1
ATOM 11379 N N . LYS A 1 772 ? 31.31954 24.25491 49.49531 1.000 29.05321 772 LYS A N 1
ATOM 11380 C CA . LYS A 1 772 ? 31.12950 24.38663 48.04941 1.000 34.23058 772 LYS A CA 1
ATOM 11381 C C . LYS A 1 772 ? 31.06136 23.03775 47.34364 1.000 29.58770 772 LYS A C 1
ATOM 11382 O O . LYS A 1 772 ? 30.94781 22.99171 46.08940 1.000 25.05738 772 LYS A O 1
ATOM 11401 N N . VAL A 1 773 ? 31.10779 21.93656 48.08322 1.000 22.79256 773 VAL A N 1
ATOM 11402 C CA . VAL A 1 773 ? 31.01802 20.59320 47.52092 1.000 24.78406 773 VAL A CA 1
ATOM 11403 C C . VAL A 1 773 ? 29.66091 20.01638 47.92863 1.000 14.58818 773 VAL A C 1
ATOM 11404 O O . VAL A 1 773 ? 29.34060 19.92093 49.12348 1.000 17.72555 773 VAL A O 1
ATOM 11417 N N . PHE A 1 774 ? 28.86110 19.66738 46.92695 1.000 15.46624 774 PHE A N 1
ATOM 11418 C CA . PHE A 1 774 ? 27.55910 19.06278 47.12237 1.000 17.45857 774 PHE A CA 1
ATOM 11419 C C . PHE A 1 774 ? 27.68163 17.67222 47.71292 1.000 14.87628 774 PHE A C 1
ATOM 11420 O O . PHE A 1 774 ? 28.48927 16.84716 47.26854 1.000 16.12875 774 PHE A O 1
ATOM 11437 N N . LYS A 1 775 ? 26.82426 17.40734 48.67748 1.000 15.52986 775 LYS A N 1
ATOM 11438 C CA . LYS A 1 775 ? 26.78922 16.11951 49.35206 1.000 18.82989 775 LYS A CA 1
ATOM 11439 C C . LYS A 1 775 ? 25.37510 15.53792 49.38992 1.000 18.28983 775 LYS A C 1
ATOM 11440 O O . LYS A 1 775 ? 25.17475 14.47408 49.98008 1.000 19.29133 775 LYS A O 1
ATOM 11459 N N . GLY A 1 776 ? 24.40243 16.16531 48.74218 1.000 16.44504 776 GLY A N 1
ATOM 11460 C CA . GLY A 1 776 ? 23.05607 15.61560 48.71660 1.000 19.91712 776 GLY A CA 1
ATOM 11461 C C . GLY A 1 776 ? 22.02462 16.68673 48.86363 1.000 18.83392 776 GLY A C 1
ATOM 11462 O O . GLY A 1 776 ? 22.27812 17.86433 48.59568 1.000 15.50331 776 GLY A O 1
ATOM 11466 N N . LEU A 1 777 ? 20.84895 16.25629 49.32831 1.000 17.32030 777 LEU A N 1
ATOM 11467 C CA . LEU A 1 777 ? 19.68966 17.11809 49.39478 1.000 17.36500 777 LEU A CA 1
ATOM 11468 C C . LEU A 1 777 ? 18.93385 16.92052 50.69408 1.000 18.30653 777 LEU A C 1
ATOM 11469 O O . LEU A 1 777 ? 18.83773 15.80799 51.21493 1.000 18.64876 777 LEU A O 1
ATOM 11485 N N . LYS A 1 778 ? 18.33450 18.00301 51.15829 1.000 16.94962 778 LYS A N 1
ATOM 11486 C CA . LYS A 1 778 ? 17.33620 17.96428 52.20973 1.000 16.03874 778 LYS A CA 1
ATOM 11487 C C . LYS A 1 778 ? 15.96975 18.25012 51.58280 1.000 16.36930 778 LYS A C 1
ATOM 11488 O O . LYS A 1 778 ? 15.72887 19.35300 51.05507 1.000 15.59293 778 LYS A O 1
ATOM 11507 N N . VAL A 1 779 ? 15.08039 17.25838 51.64980 1.000 18.84682 779 VAL A N 1
ATOM 11508 C CA . VAL A 1 779 ? 13.72979 17.33795 51.09533 1.000 13.00377 779 VAL A CA 1
ATOM 11509 C C . VAL A 1 779 ? 12.73561 17.47049 52.24086 1.000 23.35485 779 VAL A C 1
ATOM 11510 O O . VAL A 1 779 ? 12.64290 16.60144 53.12378 1.000 20.53959 779 VAL A O 1
ATOM 11523 N N . THR A 1 780 ? 12.00563 18.57235 52.22479 1.000 17.29618 780 THR A N 1
ATOM 11524 C CA . THR A 1 780 ? 10.92793 18.81314 53.16334 1.000 25.73009 780 THR A CA 1
ATOM 11525 C C . THR A 1 780 ? 9.62184 18.30318 52.57475 1.000 22.96453 780 THR A C 1
ATOM 11526 O O . THR A 1 780 ? 9.21388 18.73192 51.48693 1.000 21.43202 780 THR A O 1
ATOM 11537 N N . LEU A 1 781 ? 8.95923 17.40656 53.30221 1.000 19.78056 781 LEU A N 1
ATOM 11538 C CA . LEU A 1 781 ? 7.69909 16.82237 52.90136 1.000 16.08997 781 LEU A CA 1
ATOM 11539 C C . LEU A 1 781 ? 6.56923 17.29446 53.81299 1.000 21.53738 781 LEU A C 1
ATOM 11540 O O . LEU A 1 781 ? 6.79705 17.68061 54.95274 1.000 28.31153 781 LEU A O 1
ATOM 11556 N N . ASN A 1 782 ? 5.34859 17.22953 53.30240 1.000 21.01160 782 ASN A N 1
ATOM 11557 C CA . ASN A 1 782 ? 4.15582 17.45642 54.11944 1.000 26.40138 782 ASN A CA 1
ATOM 11558 C C . ASN A 1 782 ? 3.11326 16.41002 53.75635 1.000 32.27921 782 ASN A C 1
ATOM 11559 O O . ASN A 1 782 ? 2.57699 16.41750 52.63804 1.000 25.19486 782 ASN A O 1
ATOM 11570 N N . VAL A 1 783 ? 2.84746 15.50424 54.69296 1.000 26.74671 783 VAL A N 1
ATOM 11571 C CA . VAL A 1 783 ? 1.98784 14.34898 54.46689 1.000 36.80725 783 VAL A CA 1
ATOM 11572 C C . VAL A 1 783 ? 0.88884 14.38079 55.51768 1.000 45.14672 783 VAL A C 1
ATOM 11573 O O . VAL A 1 783 ? 1.17860 14.35658 56.72192 1.000 42.75756 783 VAL A O 1
ATOM 11586 N N . ASN A 1 784 ? -0.36015 14.41809 55.06405 1.000 48.14697 784 ASN A N 1
ATOM 11587 C CA . ASN A 1 784 ? -1.52425 14.58380 55.93126 1.000 57.84920 784 ASN A CA 1
ATOM 11588 C C . ASN A 1 784 ? -1.23827 15.62752 57.01784 1.000 55.78753 784 ASN A C 1
ATOM 11589 O O . ASN A 1 784 ? -1.31141 15.37051 58.22031 1.000 59.55565 784 ASN A O 1
ATOM 11600 N N . GLY A 1 785 ? -0.89329 16.83079 56.55599 1.000 50.71052 785 GLY A N 1
ATOM 11601 C CA . GLY A 1 785 ? -0.70286 17.97323 57.42294 1.000 45.65977 785 GLY A CA 1
ATOM 11602 C C . GLY A 1 785 ? 0.56652 17.98839 58.24406 1.000 36.92565 785 GLY A C 1
ATOM 11603 O O . GLY A 1 785 ? 0.84174 19.00272 58.89494 1.000 46.65697 785 GLY A O 1
ATOM 11607 N N . GLU A 1 786 ? 1.36772 16.92755 58.21469 1.000 42.69300 786 GLU A N 1
ATOM 11608 C CA . GLU A 1 786 ? 2.53467 16.77545 59.07885 1.000 45.98694 786 GLU A CA 1
ATOM 11609 C C . GLU A 1 786 ? 3.83267 16.88357 58.27577 1.000 39.77192 786 GLU A C 1
ATOM 11610 O O . GLU A 1 786 ? 3.91546 16.41005 57.14398 1.000 37.60374 786 GLU A O 1
ATOM 11622 N N . ASN A 1 787 ? 4.84200 17.51509 58.87470 1.000 35.82616 787 ASN A N 1
ATOM 11623 C CA . ASN A 1 787 ? 6.10662 17.82094 58.20825 1.000 35.88458 787 ASN A CA 1
ATOM 11624 C C . ASN A 1 787 ? 7.12081 16.70317 58.44735 1.000 39.66979 787 ASN A C 1
ATOM 11625 O O . ASN A 1 787 ? 7.31327 16.26350 59.58973 1.000 35.19862 787 ASN A O 1
ATOM 11636 N N . LEU A 1 788 ? 7.78357 16.25454 57.37336 1.000 29.31537 788 LEU A N 1
ATOM 11637 C CA . LEU A 1 788 ? 8.85903 15.28924 57.49919 1.000 22.16801 788 LEU A CA 1
ATOM 11638 C C . LEU A 1 788 ? 10.07313 15.79067 56.74154 1.000 27.58859 788 LEU A C 1
ATOM 11639 O O . LEU A 1 788 ? 9.99010 16.67202 55.88362 1.000 23.23574 788 LEU A O 1
ATOM 11655 N N . HIS A 1 789 ? 11.20013 15.19440 57.04338 1.000 25.58964 789 HIS A N 1
ATOM 11656 C CA . HIS A 1 789 ? 12.43932 15.55516 56.36430 1.000 18.16770 789 HIS A CA 1
ATOM 11657 C C . HIS A 1 789 ? 13.11671 14.28658 55.87954 1.000 27.41620 789 HIS A C 1
ATOM 11658 O O . HIS A 1 789 ? 13.22394 13.30288 56.62145 1.000 22.95170 789 HIS A O 1
ATOM 11672 N N . GLN A 1 790 ? 13.53070 14.29918 54.60686 1.000 22.10180 790 GLN A N 1
ATOM 11673 C CA . GLN A 1 790 ? 14.35112 13.24069 54.04725 1.000 23.96929 790 GLN A CA 1
ATOM 11674 C C . GLN A 1 790 ? 15.68514 13.84024 53.63530 1.000 20.47114 790 GLN A C 1
ATOM 11675 O O . GLN A 1 790 ? 15.72460 14.84437 52.91415 1.000 18.38432 790 GLN A O 1
ATOM 11689 N N . TYR A 1 791 ? 16.76814 13.26108 54.15114 1.000 20.06432 791 TYR A N 1
ATOM 11690 C CA . TYR A 1 791 ? 18.13234 13.63930 53.80623 1.000 15.16317 791 TYR A CA 1
ATOM 11691 C C . TYR A 1 791 ? 18.65941 12.62655 52.80554 1.000 20.52877 791 TYR A C 1
ATOM 11692 O O . TYR A 1 791 ? 18.90523 11.46479 53.15142 1.000 18.45177 791 TYR A O 1
ATOM 11710 N N . VAL A 1 792 ? 18.86126 13.08466 51.57830 1.000 20.17810 792 VAL A N 1
ATOM 11711 C CA . VAL A 1 792 ? 19.29308 12.24424 50.48078 1.000 10.71493 792 VAL A CA 1
ATOM 11712 C C . VAL A 1 792 ? 20.78848 12.47328 50.34599 1.000 18.38605 792 VAL A C 1
ATOM 11713 O O . VAL A 1 792 ? 21.23340 13.52258 49.86760 1.000 17.94780 792 VAL A O 1
ATOM 11726 N N . LEU A 1 793 ? 21.56497 11.52509 50.82974 1.000 16.91420 793 LEU A N 1
ATOM 11727 C CA . LEU A 1 793 ? 23.00242 11.68608 50.87850 1.000 17.93366 793 LEU A CA 1
ATOM 11728 C C . LEU A 1 793 ? 23.61799 11.06480 49.64091 1.000 17.14195 793 LEU A C 1
ATOM 11729 O O . LEU A 1 793 ? 23.36818 9.89719 49.34232 1.000 18.76601 793 LEU A O 1
ATOM 11745 N N . VAL A 1 794 ? 24.47478 11.82246 48.95814 1.000 17.61669 794 VAL A N 1
ATOM 11746 C CA . VAL A 1 794 ? 24.98055 11.44361 47.64900 1.000 13.61041 794 VAL A CA 1
ATOM 11747 C C . VAL A 1 794 ? 26.45147 11.81897 47.60417 1.000 15.45571 794 VAL A C 1
ATOM 11748 O O . VAL A 1 794 ? 26.79187 13.00914 47.66076 1.000 18.20929 794 VAL A O 1
ATOM 11761 N N . GLN A 1 795 ? 27.31131 10.82958 47.50971 1.000 16.56817 795 GLN A N 1
ATOM 11762 C CA . GLN A 1 795 ? 28.73788 11.08016 47.37373 1.000 21.92799 795 GLN A CA 1
ATOM 11763 C C . GLN A 1 795 ? 29.29830 10.38161 46.14984 1.000 24.62474 795 GLN A C 1
ATOM 11764 O O . GLN A 1 795 ? 28.71745 9.43520 45.61069 1.000 24.84134 795 GLN A O 1
ATOM 11778 N N . ASN A 1 796 ? 30.46527 10.86286 45.72293 1.000 21.48014 796 ASN A N 1
ATOM 11779 C CA . ASN A 1 796 ? 31.02006 10.40567 44.46798 1.000 26.44000 796 ASN A CA 1
ATOM 11780 C C . ASN A 1 796 ? 31.98075 9.23283 44.58364 1.000 27.71657 796 ASN A C 1
ATOM 11781 O O . ASN A 1 796 ? 32.33629 8.65192 43.55659 1.000 34.47066 796 ASN A O 1
ATOM 11792 N N . GLN A 1 797 ? 32.39643 8.83794 45.78687 1.000 32.36500 797 GLN A N 1
ATOM 11793 C CA . GLN A 1 797 ? 33.24139 7.65935 45.93829 1.000 31.69823 797 GLN A CA 1
ATOM 11794 C C . GLN A 1 797 ? 32.63703 6.70125 46.95437 1.000 36.13912 797 GLN A C 1
ATOM 11795 O O . GLN A 1 797 ? 32.00565 7.11607 47.93460 1.000 26.25923 797 GLN A O 1
ATOM 11809 N N . ASP A 1 798 ? 32.85033 5.40591 46.70997 1.000 38.59142 798 ASP A N 1
ATOM 11810 C CA . ASP A 1 798 ? 32.28183 4.37740 47.57345 1.000 38.20343 798 ASP A CA 1
ATOM 11811 C C . ASP A 1 798 ? 32.81340 4.45370 48.99809 1.000 29.53319 798 ASP A C 1
ATOM 11812 O O . ASP A 1 798 ? 32.16092 3.94120 49.90939 1.000 37.55330 798 ASP A O 1
ATOM 11821 N N . ASP A 1 799 ? 33.95854 5.10984 49.20891 1.000 35.32688 799 ASP A N 1
ATOM 11822 C CA . ASP A 1 799 ? 34.57238 5.27164 50.51913 1.000 40.67837 799 ASP A CA 1
ATOM 11823 C C . ASP A 1 799 ? 34.50244 6.69244 51.04990 1.000 35.17187 799 ASP A C 1
ATOM 11824 O O . ASP A 1 799 ? 35.10973 6.97848 52.08804 1.000 31.38471 799 ASP A O 1
ATOM 11833 N N . ASP A 1 800 ? 33.82938 7.60074 50.34921 1.000 33.55893 800 ASP A N 1
ATOM 11834 C CA . ASP A 1 800 ? 33.73485 8.97079 50.82477 1.000 26.88927 800 ASP A CA 1
ATOM 11835 C C . ASP A 1 800 ? 33.07174 8.99843 52.19658 1.000 27.61394 800 ASP A C 1
ATOM 11836 O O . ASP A 1 800 ? 32.09605 8.26860 52.46269 1.000 23.16196 800 ASP A O 1
ATOM 11845 N N . VAL A 1 801 ? 33.56643 9.89201 53.05300 1.000 28.49798 801 VAL A N 1
ATOM 11846 C CA . VAL A 1 801 ? 33.05217 10.04690 54.39990 1.000 25.80140 801 VAL A CA 1
ATOM 11847 C C . VAL A 1 801 ? 32.43241 11.42493 54.53612 1.000 27.65129 801 VAL A C 1
ATOM 11848 O O . VAL A 1 801 ? 33.07109 12.44086 54.23746 1.000 33.08143 801 VAL A O 1
ATOM 11861 N N . TYR A 1 802 ? 31.18752 11.45329 54.98081 1.000 27.10801 802 TYR A N 1
ATOM 11862 C CA . TYR A 1 802 ? 30.43628 12.68668 55.12853 1.000 29.62810 802 TYR A CA 1
ATOM 11863 C C . TYR A 1 802 ? 30.10319 12.86627 56.60028 1.000 30.27696 802 TYR A C 1
ATOM 11864 O O . TYR A 1 802 ? 29.60979 11.93283 57.24421 1.000 26.95442 802 TYR A O 1
ATOM 11882 N N . LYS A 1 803 ? 30.37225 14.06871 57.11430 1.000 28.96632 803 LYS A N 1
ATOM 11883 C CA . LYS A 1 803 ? 30.05074 14.46509 58.47647 1.000 30.39586 803 LYS A CA 1
ATOM 11884 C C . LYS A 1 803 ? 29.30690 15.78709 58.42403 1.000 29.73396 803 LYS A C 1
ATOM 11885 O O . LYS A 1 803 ? 29.83352 16.77537 57.90477 1.000 37.25798 803 LYS A O 1
ATOM 11904 N N . ASN A 1 804 ? 28.10268 15.81511 58.97401 1.000 29.08967 804 ASN A N 1
ATOM 11905 C CA . ASN A 1 804 ? 27.30358 17.03178 59.06026 1.000 32.53374 804 ASN A CA 1
ATOM 11906 C C . ASN A 1 804 ? 27.08365 17.30688 60.54714 1.000 36.68546 804 ASN A C 1
ATOM 11907 O O . ASN A 1 804 ? 26.25785 16.65347 61.19943 1.000 33.83422 804 ASN A O 1
ATOM 11918 N N . LEU A 1 805 ? 27.82084 18.28669 61.07969 1.000 40.33979 805 LEU A N 1
ATOM 11919 C CA . LEU A 1 805 ? 27.83887 18.49191 62.52695 1.000 32.73651 805 LEU A CA 1
ATOM 11920 C C . LEU A 1 805 ? 26.47376 18.92675 63.04573 1.000 36.74419 805 LEU A C 1
ATOM 11921 O O . LEU A 1 805 ? 26.04010 18.46843 64.11137 1.000 35.17650 805 LEU A O 1
ATOM 11937 N N . ALA A 1 806 ? 25.76189 19.77058 62.28881 1.000 30.22737 806 ALA A N 1
ATOM 11938 C CA . ALA A 1 806 ? 24.46064 20.26472 62.74005 1.000 37.90663 806 ALA A CA 1
ATOM 11939 C C . ALA A 1 806 ? 23.42105 19.15894 62.80729 1.000 38.02723 806 ALA A C 1
ATOM 11940 O O . ALA A 1 806 ? 22.63863 19.08192 63.76759 1.000 42.88163 806 ALA A O 1
ATOM 11947 N N . LEU A 1 807 ? 23.36889 18.31294 61.78537 1.000 37.78830 807 LEU A N 1
ATOM 11948 C CA . LEU A 1 807 ? 22.38657 17.24094 61.77969 1.000 40.21536 807 LEU A CA 1
ATOM 11949 C C . LEU A 1 807 ? 22.84373 16.06113 62.61625 1.000 37.53705 807 LEU A C 1
ATOM 11950 O O . LEU A 1 807 ? 22.02218 15.19645 62.94359 1.000 38.09402 807 LEU A O 1
ATOM 11966 N N . ASP A 1 808 ? 24.13536 16.01173 62.95642 1.000 35.70219 808 ASP A N 1
ATOM 11967 C CA . ASP A 1 808 ? 24.68910 14.92132 63.75333 1.000 32.29845 808 ASP A CA 1
ATOM 11968 C C . ASP A 1 808 ? 24.76634 13.63161 62.93027 1.000 34.29630 808 ASP A C 1
ATOM 11969 O O . ASP A 1 808 ? 24.56525 12.53160 63.44634 1.000 33.97081 808 ASP A O 1
ATOM 11978 N N . ILE A 1 809 ? 25.05614 13.77959 61.63878 1.000 31.35334 809 ILE A N 1
ATOM 11979 C CA . ILE A 1 809 ? 25.06425 12.68322 60.67872 1.000 26.80090 809 ILE A CA 1
ATOM 11980 C C . ILE A 1 809 ? 26.50414 12.35937 60.31370 1.000 26.38237 809 ILE A C 1
ATOM 11981 O O . ILE A 1 809 ? 27.30758 13.26119 60.04844 1.000 33.46854 809 ILE A O 1
ATOM 11997 N N . ASP A 1 810 ? 26.82438 11.07269 60.29004 1.000 29.98020 810 ASP A N 1
ATOM 11998 C CA . ASP A 1 810 ? 27.99686 10.55347 59.59746 1.000 25.75502 810 ASP A CA 1
ATOM 11999 C C . ASP A 1 810 ? 27.49790 9.53843 58.57362 1.000 34.54771 810 ASP A C 1
ATOM 12000 O O . ASP A 1 810 ? 26.55563 8.77907 58.84865 1.000 33.40687 810 ASP A O 1
ATOM 12009 N N . PHE A 1 811 ? 28.09915 9.54215 57.39016 1.000 25.98089 811 PHE A N 1
ATOM 12010 C CA . PHE A 1 811 ? 27.77700 8.56705 56.34879 1.000 22.40666 811 PHE A CA 1
ATOM 12011 C C . PHE A 1 811 ? 29.05043 8.23570 55.59112 1.000 26.05478 811 PHE A C 1
ATOM 12012 O O . PHE A 1 811 ? 29.77680 9.13891 55.17579 1.000 25.79269 811 PHE A O 1
ATOM 12029 N N . THR A 1 812 ? 29.33115 6.94572 55.42486 1.000 26.54383 812 THR A N 1
ATOM 12030 C CA . THR A 1 812 ? 30.42750 6.47351 54.59124 1.000 26.36170 812 THR A CA 1
ATOM 12031 C C . THR A 1 812 ? 29.81656 5.61145 53.49109 1.000 19.83301 812 THR A C 1
ATOM 12032 O O . THR A 1 812 ? 29.26716 4.53391 53.76432 1.000 20.61035 812 THR A O 1
ATOM 12043 N N . GLY A 1 813 ? 29.90817 6.08269 52.26003 1.000 26.13626 813 GLY A N 1
ATOM 12044 C CA . GLY A 1 813 ? 29.33853 5.38835 51.12088 1.000 17.53769 813 GLY A CA 1
ATOM 12045 C C . GLY A 1 813 ? 28.85909 6.39666 50.09370 1.000 22.44879 813 GLY A C 1
ATOM 12046 O O . GLY A 1 813 ? 29.05354 7.59978 50.25884 1.000 19.73631 813 GLY A O 1
ATOM 12050 N N . ARG A 1 814 ? 28.17492 5.86720 49.05792 1.000 21.10329 814 ARG A N 1
ATOM 12051 C CA . ARG A 1 814 ? 27.72986 6.57723 47.86167 1.000 23.83424 814 ARG A CA 1
ATOM 12052 C C . ARG A 1 814 ? 26.30642 7.13361 47.95666 1.000 21.16292 814 ARG A C 1
ATOM 12053 O O . ARG A 1 814 ? 26.09172 8.31084 47.64611 1.000 19.93759 814 ARG A O 1
ATOM 12074 N N . PHE A 1 815 ? 25.32418 6.32760 48.37466 1.000 17.98918 815 PHE A N 1
ATOM 12075 C CA . PHE A 1 815 ? 23.93282 6.76077 48.32265 1.000 18.27215 815 PHE A CA 1
ATOM 12076 C C . PHE A 1 815 ? 23.13888 6.26842 49.52514 1.000 21.02298 815 PHE A C 1
ATOM 12077 O O . PHE A 1 815 ? 23.12082 5.06769 49.82200 1.000 22.01618 815 PHE A O 1
ATOM 12094 N N . ALA A 1 816 ? 22.45650 7.19384 50.19233 1.000 15.38022 816 ALA A N 1
ATOM 12095 C CA . ALA A 1 816 ? 21.61536 6.84932 51.32330 1.000 19.54856 816 ALA A CA 1
ATOM 12096 C C . ALA A 1 816 ? 20.48681 7.85470 51.45926 1.000 20.43136 816 ALA A C 1
ATOM 12097 O O . ALA A 1 816 ? 20.55753 8.97042 50.95109 1.000 19.50696 816 ALA A O 1
ATOM 12104 N N . VAL A 1 817 ? 19.44897 7.45431 52.18997 1.000 17.99733 817 VAL A N 1
ATOM 12105 C CA . VAL A 1 817 ? 18.29974 8.31803 52.42735 1.000 17.03894 817 VAL A CA 1
ATOM 12106 C C . VAL A 1 817 ? 17.85419 8.14551 53.87146 1.000 21.21601 817 VAL A C 1
ATOM 12107 O O . VAL A 1 817 ? 17.54916 7.03166 54.29954 1.000 20.59053 817 VAL A O 1
ATOM 12120 N N . ILE A 1 818 ? 17.78568 9.24409 54.60123 1.000 17.16116 818 ILE A N 1
ATOM 12121 C CA . ILE A 1 818 ? 17.35397 9.25094 55.99244 1.000 23.98184 818 ILE A CA 1
ATOM 12122 C C . ILE A 1 818 ? 16.01292 9.95557 56.07632 1.000 19.58711 818 ILE A C 1
ATOM 12123 O O . ILE A 1 818 ? 15.84314 11.05083 55.53704 1.000 22.47950 818 ILE A O 1
ATOM 12139 N N . THR A 1 819 ? 15.08563 9.37721 56.82446 1.000 18.79076 819 THR A N 1
ATOM 12140 C CA . THR A 1 819 ? 13.76296 9.95501 56.98839 1.000 16.89182 819 THR A CA 1
ATOM 12141 C C . THR A 1 819 ? 13.52470 10.23806 58.47164 1.000 21.85166 819 THR A C 1
ATOM 12142 O O . THR A 1 819 ? 13.60678 9.32337 59.29241 1.000 20.09972 819 THR A O 1
ATOM 12153 N N . VAL A 1 820 ? 13.23337 11.50134 58.80440 1.000 20.71023 820 VAL A N 1
ATOM 12154 C CA . VAL A 1 820 ? 13.02396 11.93216 60.18438 1.000 27.31558 820 VAL A CA 1
ATOM 12155 C C . VAL A 1 820 ? 11.70703 12.70056 60.28710 1.000 30.36311 820 VAL A C 1
ATOM 12156 O O . VAL A 1 820 ? 11.17972 13.20329 59.29891 1.000 28.03429 820 VAL A O 1
ATOM 12169 N N . ASP A 1 821 ? 11.16321 12.78967 61.51126 1.000 24.27653 821 ASP A N 1
ATOM 12170 C CA . ASP A 1 821 ? 9.92257 13.53192 61.70494 1.000 23.77271 821 ASP A CA 1
ATOM 12171 C C . ASP A 1 821 ? 10.23808 15.00020 62.00210 1.000 27.17996 821 ASP A C 1
ATOM 12172 O O . ASP A 1 821 ? 11.38959 15.43118 61.96205 1.000 28.24627 821 ASP A O 1
ATOM 12181 N N . SER A 1 822 ? 9.19739 15.79010 62.29141 1.000 37.78258 822 SER A N 1
ATOM 12182 C CA . SER A 1 822 ? 9.39580 17.22035 62.53302 1.000 37.03558 822 SER A CA 1
ATOM 12183 C C . SER A 1 822 ? 10.21563 17.49743 63.79180 1.000 41.36291 822 SER A C 1
ATOM 12184 O O . SER A 1 822 ? 10.76121 18.59933 63.93370 1.000 40.02755 822 SER A O 1
ATOM 12192 N N . ALA A 1 823 ? 10.31861 16.53431 64.70359 1.000 31.85201 823 ALA A N 1
ATOM 12193 C CA . ALA A 1 823 ? 11.12037 16.69939 65.90538 1.000 37.89875 823 ALA A CA 1
ATOM 12194 C C . ALA A 1 823 ? 12.52072 16.13779 65.76176 1.000 37.63832 823 ALA A C 1
ATOM 12195 O O . ALA A 1 823 ? 13.30976 16.23844 66.70191 1.000 45.75547 823 ALA A O 1
ATOM 12202 N N . GLY A 1 824 ? 12.84583 15.54071 64.62311 1.000 38.04085 824 GLY A N 1
ATOM 12203 C CA . GLY A 1 824 ? 14.15447 14.96208 64.41026 1.000 33.70202 824 GLY A CA 1
ATOM 12204 C C . GLY A 1 824 ? 14.29687 13.50517 64.79311 1.000 28.40863 824 GLY A C 1
ATOM 12205 O O . GLY A 1 824 ? 15.42025 13.00121 64.80645 1.000 35.74170 824 GLY A O 1
ATOM 12209 N N . GLU A 1 825 ? 13.20764 12.82007 65.12893 1.000 31.83073 825 GLU A N 1
ATOM 12210 C CA . GLU A 1 825 ? 13.29511 11.39123 65.40910 1.000 32.58534 825 GLU A CA 1
ATOM 12211 C C . GLU A 1 825 ? 13.50595 10.62391 64.10207 1.000 34.68108 825 GLU A C 1
ATOM 12212 O O . GLU A 1 825 ? 12.80992 10.86816 63.11346 1.000 28.66890 825 GLU A O 1
ATOM 12224 N N . LEU A 1 826 ? 14.47800 9.70830 64.10351 1.000 29.19339 826 LEU A N 1
ATOM 12225 C CA . LEU A 1 826 ? 14.69279 8.79689 62.98306 1.000 26.37913 826 LEU A CA 1
ATOM 12226 C C . LEU A 1 826 ? 13.51951 7.84199 62.79677 1.000 28.56622 826 LEU A C 1
ATOM 12227 O O . LEU A 1 826 ? 13.17410 7.06561 63.69934 1.000 27.26278 826 LEU A O 1
ATOM 12243 N N . LEU A 1 827 ? 12.91351 7.88176 61.60707 1.000 23.63280 827 LEU A N 1
ATOM 12244 C CA . LEU A 1 827 ? 11.87139 6.92759 61.25034 1.000 20.88119 827 LEU A CA 1
ATOM 12245 C C . LEU A 1 827 ? 12.43105 5.71557 60.50623 1.000 27.79795 827 LEU A C 1
ATOM 12246 O O . LEU A 1 827 ? 12.07513 4.57877 60.82492 1.000 26.58860 827 LEU A O 1
ATOM 12262 N N . ASN A 1 828 ? 13.29158 5.92841 59.50877 1.000 19.49391 828 ASN A N 1
ATOM 12263 C CA . ASN A 1 828 ? 13.88802 4.81468 58.79740 1.000 19.99934 828 ASN A CA 1
ATOM 12264 C C . ASN A 1 828 ? 15.12145 5.31868 58.05846 1.000 22.10543 828 ASN A C 1
ATOM 12265 O O . ASN A 1 828 ? 15.30160 6.52115 57.85398 1.000 22.48667 828 ASN A O 1
ATOM 12276 N N . ALA A 1 829 ? 16.00582 4.38839 57.73667 1.000 22.17966 829 ALA A N 1
ATOM 12277 C CA . ALA A 1 829 ? 17.21782 4.73264 57.01836 1.000 16.84846 829 ALA A CA 1
ATOM 12278 C C . ALA A 1 829 ? 17.44226 3.72139 55.90646 1.000 22.89906 829 ALA A C 1
ATOM 12279 O O . ALA A 1 829 ? 17.30863 2.51097 56.11115 1.000 20.06896 829 ALA A O 1
ATOM 12286 N N . TYR A 1 830 ? 17.80702 4.22768 54.73853 1.000 20.82797 830 TYR A N 1
ATOM 12287 C CA . TYR A 1 830 ? 18.12969 3.39929 53.58883 1.000 22.67273 830 TYR A CA 1
ATOM 12288 C C . TYR A 1 830 ? 19.57174 3.66162 53.20402 1.000 19.24165 830 TYR A C 1
ATOM 12289 O O . TYR A 1 830 ? 19.95348 4.81628 52.98803 1.000 19.08355 830 TYR A O 1
ATOM 12307 N N . ILE A 1 831 ? 20.36052 2.60787 53.09951 1.000 17.48873 831 ILE A N 1
ATOM 12308 C CA . ILE A 1 831 ? 21.65228 2.68747 52.39724 1.000 16.44731 831 ILE A CA 1
ATOM 12309 C C . ILE A 1 831 ? 21.53529 1.88284 51.10746 1.000 22.09695 831 ILE A C 1
ATOM 12310 O O . ILE A 1 831 ? 21.47040 0.64552 51.12761 1.000 20.58167 831 ILE A O 1
ATOM 12326 N N . GLY A 1 832 ? 21.53962 2.58036 49.97174 1.000 18.23886 832 GLY A N 1
ATOM 12327 C CA . GLY A 1 832 ? 21.50935 1.90963 48.68022 1.000 20.04500 832 GLY A CA 1
ATOM 12328 C C . GLY A 1 832 ? 22.87498 1.35912 48.30007 1.000 18.51597 832 GLY A C 1
ATOM 12329 O O . GLY A 1 832 ? 23.02019 0.25265 47.74968 1.000 18.46561 832 GLY A O 1
ATOM 12333 N N . LYS A 1 833 ? 23.89943 2.14559 48.57369 1.000 19.04990 833 LYS A N 1
ATOM 12334 C CA . LYS A 1 833 ? 25.26512 1.67024 48.41060 1.000 20.57349 833 LYS A CA 1
ATOM 12335 C C . LYS A 1 833 ? 26.15831 2.41131 49.39322 1.000 27.75934 833 LYS A C 1
ATOM 12336 O O . LYS A 1 833 ? 26.31327 3.63163 49.28770 1.000 24.70370 833 LYS A O 1
ATOM 12355 N N . GLY A 1 834 ? 26.76735 1.68241 50.32721 1.000 19.04990 834 GLY A N 1
ATOM 12356 C CA . GLY A 1 834 ? 27.49065 2.34609 51.38938 1.000 15.07219 834 GLY A CA 1
ATOM 12357 C C . GLY A 1 834 ? 28.00696 1.33197 52.38050 1.000 27.37665 834 GLY A C 1
ATOM 12358 O O . GLY A 1 834 ? 27.78100 0.12798 52.24291 1.000 23.57476 834 GLY A O 1
ATOM 12362 N N . HIS A 1 835 ? 28.73762 1.83983 53.37424 1.000 29.37134 835 HIS A N 1
ATOM 12363 C CA . HIS A 1 835 ? 29.29269 1.02327 54.44732 1.000 22.89557 835 HIS A CA 1
ATOM 12364 C C . HIS A 1 835 ? 28.62558 1.27759 55.78721 1.000 26.53230 835 HIS A C 1
ATOM 12365 O O . HIS A 1 835 ? 28.26436 0.33292 56.49743 1.000 28.13239 835 HIS A O 1
ATOM 12379 N N . SER A 1 836 ? 28.45666 2.54574 56.14596 1.000 21.17689 836 SER A N 1
ATOM 12380 C CA . SER A 1 836 ? 28.11608 2.92302 57.49801 1.000 31.69753 836 SER A CA 1
ATOM 12381 C C . SER A 1 836 ? 27.30436 4.20348 57.48841 1.000 28.95727 836 SER A C 1
ATOM 12382 O O . SER A 1 836 ? 27.52855 5.10315 56.66660 1.000 26.81108 836 SER A O 1
ATOM 12390 N N . LEU A 1 837 ? 26.40647 4.29638 58.44854 1.000 25.43374 837 LEU A N 1
ATOM 12391 C CA . LEU A 1 837 ? 25.62143 5.49150 58.66887 1.000 28.20779 837 LEU A CA 1
ATOM 12392 C C . LEU A 1 837 ? 25.49778 5.70797 60.16722 1.000 31.84643 837 LEU A C 1
ATOM 12393 O O . LEU A 1 837 ? 25.30265 4.75330 60.92165 1.000 30.66630 837 LEU A O 1
ATOM 12409 N N . ARG A 1 838 ? 25.63797 6.95801 60.59823 1.000 26.30081 838 ARG A N 1
ATOM 12410 C CA . ARG A 1 838 ? 25.30194 7.36205 61.95930 1.000 30.33294 838 ARG A CA 1
ATOM 12411 C C . ARG A 1 838 ? 24.38641 8.57854 61.90516 1.000 28.58242 838 ARG A C 1
ATOM 12412 O O . ARG A 1 838 ? 24.76639 9.61187 61.35509 1.000 30.88770 838 ARG A O 1
ATOM 12433 N N . TYR A 1 839 ? 23.18772 8.45682 62.47512 1.000 31.73930 839 TYR A N 1
ATOM 12434 C CA . TYR A 1 839 ? 22.30664 9.58623 62.77370 1.000 32.32247 839 TYR A CA 1
ATOM 12435 C C . TYR A 1 839 ? 22.12936 9.64744 64.28932 1.000 36.45293 839 TYR A C 1
ATOM 12436 O O . TYR A 1 839 ? 21.55271 8.73074 64.88630 1.000 34.08711 839 TYR A O 1
ATOM 12454 N N . GLN A 1 840 ? 22.61416 10.72901 64.90455 1.000 37.89867 840 GLN A N 1
ATOM 12455 C CA . GLN A 1 840 ? 22.59551 10.88083 66.36006 1.000 42.11378 840 GLN A CA 1
ATOM 12456 C C . GLN A 1 840 ? 23.22330 9.66637 67.03401 1.000 32.25202 840 GLN A C 1
ATOM 12457 O O . GLN A 1 840 ? 24.38973 9.34079 66.77578 1.000 31.14848 840 GLN A O 1
ATOM 12471 N N . ASP A 1 841 ? 22.45220 8.99382 67.88783 1.000 38.29676 841 ASP A N 1
ATOM 12472 C CA . ASP A 1 841 ? 22.93677 7.86320 68.66582 1.000 36.43142 841 ASP A CA 1
ATOM 12473 C C . ASP A 1 841 ? 22.78787 6.52548 67.94201 1.000 44.64383 841 ASP A C 1
ATOM 12474 O O . ASP A 1 841 ? 23.30078 5.51341 68.43593 1.000 39.29091 841 ASP A O 1
ATOM 12483 N N . ILE A 1 842 ? 22.10149 6.49257 66.76884 1.000 40.40322 842 ILE A N 1
ATOM 12484 C CA . ILE A 1 842 ? 21.88404 5.25912 66.01623 1.000 35.54855 842 ILE A CA 1
ATOM 12485 C C . ILE A 1 842 ? 23.01783 5.08114 65.01746 1.000 34.14572 842 ILE A C 1
ATOM 12486 O O . ILE A 1 842 ? 23.49008 6.05078 64.41233 1.000 37.18264 842 ILE A O 1
ATOM 12502 N N . SER A 1 843 ? 23.45199 3.83297 64.83946 1.000 32.76152 843 SER A N 1
ATOM 12503 C CA . SER A 1 843 ? 24.49230 3.45892 63.89476 1.000 32.00171 843 SER A CA 1
ATOM 12504 C C . SER A 1 843 ? 24.03585 2.23572 63.11352 1.000 40.58991 843 SER A C 1
ATOM 12505 O O . SER A 1 843 ? 23.49872 1.28977 63.69285 1.000 34.69933 843 SER A O 1
ATOM 12513 N N . LEU A 1 844 ? 24.24216 2.26655 61.79544 1.000 32.71741 844 LEU A N 1
ATOM 12514 C CA . LEU A 1 844 ? 23.91689 1.15519 60.92260 1.000 28.12228 844 LEU A CA 1
ATOM 12515 C C . LEU A 1 844 ? 25.12127 0.76373 60.08970 1.000 33.65103 844 LEU A C 1
ATOM 12516 O O . LEU A 1 844 ? 25.92998 1.60712 59.67876 1.000 30.61946 844 LEU A O 1
ATOM 12532 N N . LYS A 1 845 ? 25.16275 -0.53318 59.80136 1.000 40.56602 845 LYS A N 1
ATOM 12533 C CA . LYS A 1 845 ? 26.14180 -1.19092 58.95629 1.000 33.91644 845 LYS A CA 1
ATOM 12534 C C . LYS A 1 845 ? 25.45319 -1.89226 57.79920 1.000 36.72244 845 LYS A C 1
ATOM 12535 O O . LYS A 1 845 ? 24.28255 -2.28136 57.90625 1.000 36.33958 845 LYS A O 1
ATOM 12554 N N . THR A 1 846 ? 26.19375 -2.08011 56.70331 1.000 34.04310 846 THR A N 1
ATOM 12555 C CA . THR A 1 846 ? 25.60812 -2.65257 55.49621 1.000 36.73294 846 THR A CA 1
ATOM 12556 C C . THR A 1 846 ? 25.90307 -4.14435 55.38532 1.000 47.09074 846 THR A C 1
ATOM 12557 O O . THR A 1 846 ? 26.99887 -4.60798 55.72692 1.000 39.99635 846 THR A O 1
ATOM 12568 N N . ASP A 1 847 ? 24.91076 -4.88244 54.87057 1.000 54.45413 847 ASP A N 1
ATOM 12569 C CA . ASP A 1 847 ? 25.02010 -6.32600 54.69890 1.000 59.55069 847 ASP A CA 1
ATOM 12570 C C . ASP A 1 847 ? 25.75135 -6.62658 53.39952 1.000 51.86144 847 ASP A C 1
ATOM 12571 O O . ASP A 1 847 ? 26.53362 -5.80183 52.91150 1.000 58.34808 847 ASP A O 1
ATOM 12580 N N . LYS A 1 848 ? 25.53998 -7.81595 52.85721 1.000 48.37926 848 LYS A N 1
ATOM 12581 C CA . LYS A 1 848 ? 26.01254 -8.09329 51.50960 1.000 64.62864 848 LYS A CA 1
ATOM 12582 C C . LYS A 1 848 ? 25.36295 -7.10954 50.53036 1.000 62.07804 848 LYS A C 1
ATOM 12583 O O . LYS A 1 848 ? 24.34812 -6.45999 50.82579 1.000 53.74902 848 LYS A O 1
ATOM 12602 N N . ASN A 1 849 ? 26.00766 -6.93864 49.38003 1.000 51.92540 849 ASN A N 1
ATOM 12603 C CA . ASN A 1 849 ? 25.62856 -5.94327 48.38320 1.000 54.00724 849 ASN A CA 1
ATOM 12604 C C . ASN A 1 849 ? 25.91963 -4.50193 48.81341 1.000 42.77645 849 ASN A C 1
ATOM 12605 O O . ASN A 1 849 ? 25.64488 -3.59169 48.03506 1.000 46.91445 849 ASN A O 1
ATOM 12616 N N . GLN A 1 850 ? 26.42741 -4.25869 50.02904 1.000 42.46725 850 GLN A N 1
ATOM 12617 C CA . GLN A 1 850 ? 26.62262 -2.89491 50.54488 1.000 31.69390 850 GLN A CA 1
ATOM 12618 C C . GLN A 1 850 ? 25.30126 -2.11408 50.60118 1.000 28.91216 850 GLN A C 1
ATOM 12619 O O . GLN A 1 850 ? 25.24652 -0.91504 50.30812 1.000 27.57914 850 GLN A O 1
ATOM 12633 N N . ALA A 1 851 ? 24.22505 -2.77932 50.99721 1.000 30.68556 851 ALA A N 1
ATOM 12634 C CA . ALA A 1 851 ? 22.95147 -2.10244 51.16141 1.000 19.32864 851 ALA A CA 1
ATOM 12635 C C . ALA A 1 851 ? 22.29796 -2.56254 52.44867 1.000 24.43272 851 ALA A C 1
ATOM 12636 O O . ALA A 1 851 ? 22.54291 -3.66811 52.93069 1.000 24.94192 851 ALA A O 1
ATOM 12643 N N . ILE A 1 852 ? 21.43328 -1.71333 52.99276 1.000 23.32395 852 ILE A N 1
ATOM 12644 C CA . ILE A 1 852 ? 20.60373 -2.10615 54.12723 1.000 26.14360 852 ILE A CA 1
ATOM 12645 C C . ILE A 1 852 ? 19.43655 -1.15426 54.21163 1.000 23.70875 852 ILE A C 1
ATOM 12646 O O . ILE A 1 852 ? 19.47620 -0.04315 53.67009 1.000 24.30129 852 ILE A O 1
ATOM 12662 N N . PHE A 1 853 ? 18.38181 -1.59478 54.89767 1.000 19.37617 853 PHE A N 1
ATOM 12663 C CA . PHE A 1 853 ? 17.23454 -0.78094 55.22938 1.000 21.29406 853 PHE A CA 1
ATOM 12664 C C . PHE A 1 853 ? 16.83336 -1.09766 56.65764 1.000 21.31651 853 PHE A C 1
ATOM 12665 O O . PHE A 1 853 ? 16.73736 -2.27657 57.01405 1.000 20.92489 853 PHE A O 1
ATOM 12682 N N . LYS A 1 854 ? 16.58884 -0.06032 57.46657 1.000 23.35487 854 LYS A N 1
ATOM 12683 C CA . LYS A 1 854 ? 16.14988 -0.23456 58.84390 1.000 32.26405 854 LYS A CA 1
ATOM 12684 C C . LYS A 1 854 ? 14.98375 0.70024 59.15955 1.000 26.38802 854 LYS A C 1
ATOM 12685 O O . LYS A 1 854 ? 14.94708 1.85354 58.72649 1.000 24.60371 854 LYS A O 1
ATOM 12704 N N . ARG A 1 855 ? 14.00179 0.16612 59.87367 1.000 22.22455 855 ARG A N 1
ATOM 12705 C CA . ARG A 1 855 ? 12.87425 0.90288 60.41722 1.000 23.86424 855 ARG A CA 1
ATOM 12706 C C . ARG A 1 855 ? 13.05952 1.02936 61.92663 1.000 32.40296 855 ARG A C 1
ATOM 12707 O O . ARG A 1 855 ? 13.62377 0.13642 62.56733 1.000 36.58712 855 ARG A O 1
ATOM 12728 N N . PHE A 1 856 ? 12.59117 2.14285 62.48564 1.000 29.40487 856 PHE A N 1
ATOM 12729 C CA . PHE A 1 856 ? 12.71080 2.41209 63.92876 1.000 32.91870 856 PHE A CA 1
ATOM 12730 C C . PHE A 1 856 ? 11.36149 2.77223 64.52845 1.000 32.63052 856 PHE A C 1
ATOM 12731 O O . PHE A 1 856 ? 10.93821 2.13279 65.50549 1.000 45.78952 856 PHE A O 1
#

Secondary structure (DSSP, 8-state):
--SS-SS--GGGHHHHHHHHHH-HHHHHHHHHHHHHHHHH--SSHHHHHHHHHTS-EE----EE--B---EETTEEHHHHHHHHHHHHHHHHHHHHHHHH--HHHHHHHHHHHHHHHHHHTTSPP--S--TT--SSBTT-HHHHIIIIITTHHHHHHHHHHHHHTT--EEETTTTEEE---HHHHHHHHHHHHHHHHHSS-SSSSHHHHHHHHHHHHHHT-S-HHHHHHHTHHHHT--BTTB--HHHHGGGG-STT---SS-HHHHHHHHHHHHHHHHHHHHH-TTT-HHHHTTHHHHHHHHHHTT--TTS-----SS--S-----HHHHHHHHHHHHHTT-HHHHHHHHHHHHHHHHTTS--TTPPPP----SS---TTHHHHHPPP---PPPPSEEEEGGGTEEEEEE--SSSHHHH-EEEEEE----TT-----SEEEEEETTEEEE-------TTSHHIIIIITSGGGSSSEEETT-----STTTT---PPPEEEEEESPTTS--S-TTEEEEEEEEEETT-SS--EEEEEEEEEEE-SSS-EEEEEEEEEEESSSS-EEEEEEEB--SEEEEEETTEE---EE-TTTTGGGGGSPPBTTTB--TT-GGG-EEEEEEEEE-S-EEEEEEE-SSSSS-EEEEEEE-TT--EEEEEEEEPP-TTSPTTGGGS-EEEEEEEEES-EEEEEEEEEEEEEETT-SS--SEEEEEEEEETTEEEEEEEEEEETTEEEEEEEEE-SSTT-EEEETTTTEEEEEEEEEEEEETT--EEEEEEEEEEEEEETTEEEE--GGG-EEEE-

Radius of gyration: 30.55 Å; Cα contacts (8 Å, |Δi|>4): 1878; chains: 1; bounding box: 61×75×93 Å

Sequence (803 aa):
VVRPSIWVTPSERQTILNKIERNEWAEKLFLSLQSRADAATSLTFEERREKLLDLPLVWQAPTLVTYTKKLRWGYPREPQEKMLKGIQDAVDCSVLYYLTQQDKYATCAADILAVFINALVQIPVNENGFMNSGWMYQDDHLLEARLVGAQLPIIYDFVYPFLKNGGQVLDVASNQLVDFDFSAAQKVFETYVYLALNRGLLESNWPVLESSSLLHNIHAHDDPQKVAELLPYYLDKNTQHQASLAMIAEMFKEPGDIWPESISYSKHVTSLSVYLMTLIDRKYPHYKVGSLYSNIPQSLTAMYNLQFPNDGYPYFGDTNRFMDVDFQAYEMALQLAKLNDNQEQIAQFSGVLRASIQNGEYERGKLPERDYYPSPYILPLTLLWSLDLQKPQRPRSSHLPHAGLTIQRNLSQTDPVKNSLMTWVGGGSYIHGHASGMDMELYGQGYVLGIDGGKGTYRTDIHENYYRLFAAHNTVISNGASGSHGGWINMGINQVKTVAMEPAIDTQGASPNHSFATTEFYDEFNLVAPAQHQRTMALIRVNDKQGYYVDIFRAKSKASEEFHDYVYHNIGDAMDVVSNGRKVELAAEPERYQDSDKIKWEKHKAYQHPGWHFFKDVQSGKVSNQNFQVTFTANELEPHPIIMEAFIPEDSNIQFTQVSAPPSSAAAKPYNKKSLPSFLLRRQGEAWSNPFAVVYESYTQDDRQQGVVRKVERLMDDKVFKGLKVTLNVNGENLHQYVLVQNQDDDVYKNLALDIDFTGRFAVITVDSAGELLNAYIGKGHSLRYQDISLKTDKNQAIFKRF